Protein AF-0000000078037253 (afdb_homodimer)

Solvent-accessible surface area (backbone atoms only — not comparable to full-atom values): 39133 Å² total; per-residue (Å²): 120,62,82,55,85,54,74,74,45,36,24,77,73,70,34,69,42,45,36,94,60,77,39,45,50,48,58,46,76,69,47,38,60,68,57,27,56,52,45,47,52,49,35,60,74,67,50,52,35,42,82,76,36,72,47,35,52,48,37,25,50,53,48,16,61,74,42,68,30,77,38,42,47,65,16,41,24,33,42,56,30,44,35,49,50,43,58,64,69,62,61,49,55,26,31,40,26,50,27,59,41,68,55,55,68,50,24,32,35,45,62,60,74,28,43,64,38,71,29,19,34,33,77,85,71,57,18,52,23,55,69,41,46,65,73,66,64,52,96,54,47,33,31,38,45,40,43,22,50,70,31,41,67,45,63,58,67,58,45,49,50,50,22,61,74,68,71,31,48,37,33,33,44,25,46,50,19,67,70,10,29,54,96,82,40,36,51,37,68,49,71,66,26,21,27,29,30,12,33,34,48,30,89,52,33,18,38,45,12,17,24,41,20,21,73,44,66,68,59,50,53,50,41,57,21,25,32,53,45,8,44,83,49,97,68,37,36,68,36,76,23,44,74,30,61,37,33,26,66,31,22,31,37,33,49,22,27,60,74,36,43,66,59,49,28,52,44,16,43,52,51,49,51,51,51,52,61,63,40,66,82,31,75,49,47,48,67,72,80,78,66,82,88,35,50,60,38,49,62,57,46,42,33,38,42,39,88,82,35,71,39,53,45,67,56,44,48,54,47,35,40,44,23,26,34,46,51,39,47,71,38,42,75,23,39,53,67,24,54,68,34,29,76,75,39,76,65,46,66,78,64,23,54,42,36,53,54,48,31,59,19,33,39,32,42,58,51,46,85,87,61,48,69,68,55,51,52,45,56,38,34,50,50,43,53,46,50,38,68,69,77,118,119,62,83,55,87,54,75,74,47,34,25,77,72,70,34,69,41,47,36,94,60,76,40,45,50,50,59,46,75,68,48,38,60,68,57,27,54,52,44,46,52,49,34,62,74,67,51,52,35,40,81,76,34,73,46,34,51,48,37,25,50,52,49,15,62,74,42,68,31,78,37,43,46,64,17,41,23,35,43,56,31,44,35,47,51,43,57,65,69,62,59,50,54,25,30,38,27,50,28,59,41,67,57,54,67,51,22,31,34,45,62,58,72,27,43,66,39,74,30,19,34,33,76,86,72,56,19,52,23,54,69,39,46,64,72,67,64,52,96,53,47,33,31,38,44,40,43,23,48,71,32,40,68,46,62,58,66,59,44,50,51,51,22,62,76,68,72,30,49,39,34,33,44,26,46,50,18,68,69,10,30,54,96,82,40,38,51,38,68,51,71,66,27,20,27,31,30,13,33,34,52,32,90,53,32,18,40,46,11,16,24,41,20,20,75,43,66,69,60,50,53,49,40,57,22,26,31,54,42,8,42,82,51,97,67,37,34,69,38,76,23,44,75,29,61,37,31,26,66,31,23,32,37,31,48,21,29,60,74,35,41,67,62,50,28,52,44,16,42,52,51,50,52,50,50,52,61,63,39,66,82,30,75,49,46,48,67,71,78,79,65,82,91,35,50,60,39,50,62,58,47,41,33,38,43,39,88,82,36,73,42,52,45,69,54,44,46,53,45,35,40,43,23,26,34,44,52,38,48,71,37,41,76,23,39,53,66,26,53,67,34,27,76,75,38,76,66,46,66,78,64,23,54,43,37,53,54,49,32,59,20,32,38,32,43,58,50,48,84,85,62,48,71,69,54,52,51,45,55,41,35,48,50,44,52,47,50,36,72,71,75,117

pLDDT: mean 95.99, std 4.93, range [67.88, 99.0]

Radius of gyration: 28.1 Å; Cα contacts (8 Å, |Δi|>4): 1862; chains: 2; bounding box: 55×96×60 Å

Foldseek 3Di:
DDDFFALCCFCVNPHAFQDPAFFDQQQFDQFAVVLLVVLVVVCVVVVQWWDCDDLQVVLQVVLCVLQVFPGKFKFQWQLVQLLLLCVLLPQAEEEEEALQADLSNQCSQVVVPHHYDHFAPDLQQRWGDLVRVLVRDDPRYAAYEIEQPQQHDDPQVSRVVSCVVVVHFYEYADQANRFKADPAHGPLEGTQWYKYGQDRSHLHHLVHIIIIGHNDPVSNVSSSCQCPQQDPDDPDHDDGHDNTIHISSSSSSRVSSVVCQVVFQVQLVVLLVLLCVLQVPQPQKDWRDDDPVMGGSNSWTKMWGHPPQLAWPVQLCVSCVSSSFNKDLRPPPGNCVDPVNCVVCVCVCVRHVSSRVSSRTMIIGGGTDVDDSVNSNSSSSSSSNNSPDNSD/DDDFFALCCFLVNPHAFQDPAFFDQLQFDQFAVVLLVVLVVVCVVVVQWWDCDDLQVVLQVLLCVLQVFPGKFKFQWQLVQLLLLCVLLPQAEEEEEALQADLSNQCSQVVVPHHYDHFAPDLQQRWGDLVRVLVRDDPRYAAYEIEQPQQHDDPQVSRVVSCVVVVHFYEYADQANRFKADPAHGPLEGTQWYKYGQDRSHLHHLVHIIIIGHNDPVSNVSSSCQCPQQDPDDPDHDDGHDNTIHISSSSSSRVSSSVCQVVFQVQLVVLLVLLCVLQVPQPQKDWRDDDPVMGGSNSWTKMWGHPPQLAWPVQLCVSCVSSSFNKDLRPPPGNCVDPVNCVVCVCSCVRHVSSRVSSRTMIIGGGTDVDDSVNSNSSSSSSSNNSPDNSD

Sequence (784 aa):
MKKIGKKKDLAIFGASPAFQEPIHVGYPNIGNKELFLKLADKILDSRRFTNNGPLVQELEQRISKYLGVKHCIALCNGTIALEIAIRALELKGEVIVPSFTFIATAHALSWLGLTPVFADIDPKTHCLDPNSVRSMITPQTSGILAVHLWGRPCDIEALQEIAECYNLELLFDAAHAFGCSYRGTMIGNFGRCEVVSFHATKFFNTFEGGAILTNDDQLADKIRLIRNFGFTGYDQVDHIGTNGKLPEISAAMGISNLMAINDLIRTNQRNYNLYLRYLEDIPFISMIRYNSVEHNNYQYIVIEVDEQSPTTRDDIIKILHAENILARKYFWPGCHNMKPYRNLYIDANRFLKNTNDVAKRVIVLPNGYHLSESMIETICSVIKIATSNKIFMKKIGKKKDLAIFGASPAFQEPIHVGYPNIGNKELFLKLADKILDSRRFTNNGPLVQELEQRISKYLGVKHCIALCNGTIALEIAIRALELKGEVIVPSFTFIATAHALSWLGLTPVFADIDPKTHCLDPNSVRSMITPQTSGILAVHLWGRPCDIEALQEIAECYNLELLFDAAHAFGCSYRGTMIGNFGRCEVVSFHATKFFNTFEGGAILTNDDQLADKIRLIRNFGFTGYDQVDHIGTNGKLPEISAAMGISNLMAINDLIRTNQRNYNLYLRYLEDIPFISMIRYNSVEHNNYQYIVIEVDEQSPTTRDDIIKILHAENILARKYFWPGCHNMKPYRNLYIDANRFLKNTNDVAKRVIVLPNGYHLSESMIETICSVIKIATSNKIF

Structure (mmCIF, N/CA/C/O backbone):
data_AF-0000000078037253-model_v1
#
loop_
_entity.id
_entity.type
_entity.pdbx_description
1 polymer 'dTDP-4-dehydro-6-deoxyglucose aminotransferase'
#
loop_
_atom_site.group_PDB
_atom_site.id
_atom_site.type_symbol
_atom_site.label_atom_id
_atom_site.label_alt_id
_atom_site.label_comp_id
_atom_site.label_asym_id
_atom_site.label_entity_id
_atom_site.label_seq_id
_atom_site.pdbx_PDB_ins_code
_atom_site.Cartn_x
_atom_site.Cartn_y
_atom_site.Cartn_z
_atom_site.occupancy
_atom_site.B_iso_or_equiv
_atom_site.auth_seq_id
_atom_site.auth_comp_id
_atom_site.auth_asym_id
_atom_site.auth_atom_id
_atom_site.pdbx_PDB_model_num
ATOM 1 N N . MET A 1 1 ? 25.672 -32.438 -0.716 1 73.19 1 MET A N 1
ATOM 2 C CA . MET A 1 1 ? 24.469 -32.969 -1.336 1 73.19 1 MET A CA 1
ATOM 3 C C . MET A 1 1 ? 24.547 -34.5 -1.429 1 73.19 1 MET A C 1
ATOM 5 O O . MET A 1 1 ? 25.547 -35.062 -1.864 1 73.19 1 MET A O 1
ATOM 9 N N . LYS A 1 2 ? 23.562 -35.125 -0.827 1 79.25 2 LYS A N 1
ATOM 10 C CA . LYS A 1 2 ? 23.578 -36.594 -0.78 1 79.25 2 LYS A CA 1
ATOM 11 C C . LYS A 1 2 ? 22.969 -37.188 -2.043 1 79.25 2 LYS A C 1
ATOM 13 O O . LYS A 1 2 ? 22.172 -36.531 -2.721 1 79.25 2 LYS A O 1
ATOM 18 N N . LYS A 1 3 ? 23.422 -38.344 -2.375 1 82.25 3 LYS A N 1
ATOM 19 C CA . LYS A 1 3 ? 22.797 -39.094 -3.477 1 82.25 3 LYS A CA 1
ATOM 20 C C . LYS A 1 3 ? 21.547 -39.812 -3.012 1 82.25 3 LYS A C 1
ATOM 22 O O . LYS A 1 3 ? 21.547 -40.469 -1.96 1 82.25 3 LYS A O 1
ATOM 27 N N . ILE A 1 4 ? 20.516 -39.562 -3.678 1 87.38 4 ILE A N 1
ATOM 28 C CA . ILE A 1 4 ? 19.25 -40.219 -3.365 1 87.38 4 ILE A CA 1
ATOM 29 C C . ILE A 1 4 ? 18.922 -41.25 -4.422 1 87.38 4 ILE A C 1
ATOM 31 O O . ILE A 1 4 ? 18.688 -40.938 -5.586 1 87.38 4 ILE A O 1
ATOM 35 N N . GLY A 1 5 ? 19.031 -42.594 -4.074 1 86.62 5 GLY A N 1
ATOM 36 C CA . GLY A 1 5 ? 18.797 -43.656 -5.047 1 86.62 5 GLY A CA 1
ATOM 37 C C . GLY A 1 5 ? 17.828 -44.719 -4.559 1 86.62 5 GLY A C 1
ATOM 38 O O . GLY A 1 5 ? 17.281 -45.469 -5.359 1 86.62 5 GLY A O 1
ATOM 39 N N . LYS A 1 6 ? 17.625 -44.781 -3.227 1 89.5 6 LYS A N 1
ATOM 40 C CA . LYS A 1 6 ? 16.703 -45.781 -2.643 1 89.5 6 LYS A CA 1
ATOM 41 C C . LYS A 1 6 ? 15.891 -45.156 -1.507 1 89.5 6 LYS A C 1
ATOM 43 O O . LYS A 1 6 ? 16.203 -44.031 -1.047 1 89.5 6 LYS A O 1
ATOM 48 N N . LYS A 1 7 ? 14.898 -45.781 -1.065 1 90.19 7 LYS A N 1
ATOM 49 C CA . LYS A 1 7 ? 13.953 -45.312 -0.054 1 90.19 7 LYS A CA 1
ATOM 50 C C . LYS A 1 7 ? 14.672 -44.938 1.24 1 90.19 7 LYS A C 1
ATOM 52 O O . LYS A 1 7 ? 14.336 -43.938 1.88 1 90.19 7 LYS A O 1
ATOM 57 N N . LYS A 1 8 ? 15.625 -45.688 1.628 1 89.94 8 LYS A N 1
ATOM 58 C CA . LYS A 1 8 ? 16.328 -45.469 2.895 1 89.94 8 LYS A CA 1
ATOM 59 C C . LYS A 1 8 ? 17.125 -44.188 2.887 1 89.94 8 LYS A C 1
ATOM 61 O O . LYS A 1 8 ? 17.516 -43.688 3.943 1 89.94 8 LYS A O 1
ATOM 66 N N . ASP A 1 9 ? 17.297 -43.656 1.69 1 91.44 9 ASP A N 1
ATOM 67 C CA . ASP A 1 9 ? 18.078 -42.438 1.566 1 91.44 9 ASP A CA 1
ATOM 68 C C . ASP A 1 9 ? 17.234 -41.219 1.885 1 91.44 9 ASP A C 1
ATOM 70 O O . ASP A 1 9 ? 17.75 -40.125 2.062 1 91.44 9 ASP A O 1
ATOM 74 N N . LEU A 1 10 ? 15.984 -41.375 1.949 1 93.31 10 LEU A N 1
ATOM 75 C CA . LEU A 1 10 ? 15.078 -40.25 2.166 1 93.31 10 LEU A CA 1
ATOM 76 C C . LEU A 1 10 ? 15.117 -39.781 3.621 1 93.31 10 LEU A C 1
ATOM 78 O O . LEU A 1 10 ? 15.086 -40.625 4.535 1 93.31 10 LEU A O 1
ATOM 82 N N . ALA A 1 11 ? 15.086 -38.531 3.791 1 94.62 11 ALA A N 1
ATOM 83 C CA . ALA A 1 11 ? 15.156 -37.938 5.117 1 94.62 11 ALA A CA 1
ATOM 84 C C . ALA A 1 11 ? 13.93 -38.281 5.953 1 94.62 11 ALA A C 1
ATOM 86 O O . ALA A 1 11 ? 14.023 -38.406 7.18 1 94.62 11 ALA A O 1
ATOM 87 N N . ILE A 1 12 ? 12.797 -38.5 5.316 1 94.19 12 ILE A N 1
ATOM 88 C CA . ILE A 1 12 ? 11.562 -38.812 6.023 1 94.19 12 ILE A CA 1
ATOM 89 C C . ILE A 1 12 ? 11.711 -40.125 6.766 1 94.19 12 ILE A C 1
ATOM 91 O O . ILE A 1 12 ? 10.977 -40.406 7.711 1 94.19 12 ILE A O 1
ATOM 95 N N . PHE A 1 13 ? 12.656 -40.906 6.449 1 92.25 13 PHE A N 1
ATOM 96 C CA . PHE A 1 13 ? 12.891 -42.188 7.082 1 92.25 13 PHE A CA 1
ATOM 97 C C . PHE A 1 13 ? 14.109 -42.125 7.988 1 92.25 13 PHE A C 1
ATOM 99 O O . PHE A 1 13 ? 14.648 -43.188 8.383 1 92.25 13 PHE A O 1
ATOM 106 N N . GLY A 1 14 ? 14.594 -40.938 8.203 1 91.94 14 GLY A N 1
ATOM 107 C CA . GLY A 1 14 ? 15.609 -40.781 9.234 1 91.94 14 GLY A CA 1
ATOM 108 C C . GLY A 1 14 ? 16.953 -40.344 8.695 1 91.94 14 GLY A C 1
ATOM 109 O O . GLY A 1 14 ? 17.844 -39.969 9.469 1 91.94 14 GLY A O 1
ATOM 110 N N . ALA A 1 15 ? 17.188 -40.406 7.391 1 93.44 15 ALA A N 1
ATOM 111 C CA . ALA A 1 15 ? 18.438 -39.938 6.805 1 93.44 15 ALA A CA 1
ATOM 112 C C . ALA A 1 15 ? 18.531 -38.406 6.891 1 93.44 15 ALA A C 1
ATOM 114 O O . ALA A 1 15 ? 17.562 -37.75 7.207 1 93.44 15 ALA A O 1
ATOM 115 N N . SER A 1 16 ? 19.781 -37.906 6.676 1 95 16 SER A N 1
ATOM 116 C CA . SER A 1 16 ? 19.969 -36.469 6.605 1 95 16 SER A CA 1
ATOM 117 C C . SER A 1 16 ? 19.297 -35.875 5.363 1 95 16 SER A C 1
ATOM 119 O O . SER A 1 16 ? 19.219 -36.531 4.328 1 95 16 SER A O 1
ATOM 121 N N . PRO A 1 17 ? 18.828 -34.688 5.453 1 96.75 17 PRO A N 1
ATOM 122 C CA . PRO A 1 17 ? 18.188 -34.062 4.285 1 96.75 17 PRO A CA 1
ATOM 123 C C . PRO A 1 17 ? 19.156 -33.875 3.119 1 96.75 17 PRO A C 1
ATOM 125 O O . PRO A 1 17 ? 20.375 -33.75 3.328 1 96.75 17 PRO A O 1
ATOM 128 N N . ALA A 1 18 ? 18.594 -33.875 1.933 1 96.06 18 ALA A N 1
ATOM 129 C CA . ALA A 1 18 ? 19.391 -33.688 0.72 1 96.06 18 ALA A CA 1
ATOM 130 C C . ALA A 1 18 ? 20.125 -32.375 0.744 1 96.06 18 ALA A C 1
ATOM 132 O O . ALA A 1 18 ? 21.25 -32.25 0.244 1 96.06 18 ALA A O 1
ATOM 133 N N . PHE A 1 19 ? 19.469 -31.297 1.275 1 96.56 19 PHE A N 1
ATOM 134 C CA . PHE A 1 19 ? 20.078 -29.969 1.323 1 96.56 19 PHE A CA 1
ATOM 135 C C . PHE A 1 19 ? 20.188 -29.469 2.762 1 96.56 19 PHE A C 1
ATOM 137 O O . PHE A 1 19 ? 19.266 -29.672 3.566 1 96.56 19 PHE A O 1
ATOM 144 N N . GLN A 1 20 ? 21.266 -28.828 3.055 1 93.69 20 GLN A N 1
ATOM 145 C CA . GLN A 1 20 ? 21.469 -28.297 4.398 1 93.69 20 GLN A CA 1
ATOM 146 C C . GLN A 1 20 ? 20.562 -27.109 4.656 1 93.69 20 GLN A C 1
ATOM 148 O O . GLN A 1 20 ? 19.984 -26.984 5.738 1 93.69 20 GLN A O 1
ATOM 153 N N . GLU A 1 21 ? 20.5 -26.25 3.625 1 93.69 21 GLU A N 1
ATOM 154 C CA . GLU A 1 21 ? 19.625 -25.094 3.711 1 93.69 21 GLU A CA 1
ATOM 155 C C . GLU A 1 21 ? 18.375 -25.266 2.85 1 93.69 21 GLU A C 1
ATOM 157 O O . GLU A 1 21 ? 18.453 -25.844 1.768 1 93.69 21 GLU A O 1
ATOM 162 N N . PRO A 1 22 ? 17.312 -24.688 3.352 1 95.75 22 PRO A N 1
ATOM 163 C CA . PRO A 1 22 ? 16.078 -24.828 2.578 1 95.75 22 PRO A CA 1
ATOM 164 C C . PRO A 1 22 ? 16.172 -24.172 1.204 1 95.75 22 PRO A C 1
ATOM 166 O O . PRO A 1 22 ? 16.734 -23.078 1.07 1 95.75 22 PRO A O 1
ATOM 169 N N . ILE A 1 23 ? 15.578 -24.844 0.224 1 96.31 23 ILE A N 1
ATOM 170 C CA . ILE A 1 23 ? 15.398 -24.328 -1.13 1 96.31 23 ILE A CA 1
ATOM 171 C C . ILE A 1 23 ? 13.938 -23.969 -1.358 1 96.31 23 ILE A C 1
ATOM 173 O O . ILE A 1 23 ? 13.062 -24.828 -1.32 1 96.31 23 ILE A O 1
ATOM 177 N N . HIS A 1 24 ? 13.75 -22.688 -1.634 1 95.5 24 HIS A N 1
ATOM 178 C CA . HIS A 1 24 ? 12.391 -22.172 -1.669 1 95.5 24 HIS A CA 1
ATOM 179 C C . HIS A 1 24 ? 11.914 -21.969 -3.104 1 95.5 24 HIS A C 1
ATOM 181 O O . HIS A 1 24 ? 12.727 -21.734 -4.004 1 95.5 24 HIS A O 1
ATOM 187 N N . VAL A 1 25 ? 10.625 -22.094 -3.256 1 95.75 25 VAL A N 1
ATOM 188 C CA . VAL A 1 25 ? 9.961 -21.516 -4.414 1 95.75 25 VAL A CA 1
ATOM 189 C C . VAL A 1 25 ? 9.867 -20 -4.242 1 95.75 25 VAL A C 1
ATOM 191 O O . VAL A 1 25 ? 9.445 -19.516 -3.191 1 95.75 25 VAL A O 1
ATOM 194 N N . GLY A 1 26 ? 10.234 -19.234 -5.191 1 92.44 26 GLY A N 1
ATOM 195 C CA . GLY A 1 26 ? 10.156 -17.781 -5.086 1 92.44 26 GLY A CA 1
ATOM 196 C C . GLY A 1 26 ? 11.359 -17.172 -4.398 1 92.44 26 GLY A C 1
ATOM 197 O O . GLY A 1 26 ? 11.203 -16.344 -3.488 1 92.44 26 GLY A O 1
ATOM 198 N N . TYR A 1 27 ? 12.539 -17.625 -4.75 1 92.06 27 TYR A N 1
ATOM 199 C CA . TYR A 1 27 ? 13.773 -17.047 -4.234 1 92.06 27 TYR A CA 1
ATOM 200 C C . TYR A 1 27 ? 14.023 -15.672 -4.844 1 92.06 27 TYR A C 1
ATOM 202 O O . TYR A 1 27 ? 14.211 -15.555 -6.059 1 92.06 27 TYR A O 1
ATOM 210 N N . PRO A 1 28 ? 14.055 -14.555 -4.047 1 94.94 28 PRO A N 1
ATOM 211 C CA . PRO A 1 28 ? 14.094 -13.195 -4.586 1 94.94 28 PRO A CA 1
ATOM 212 C C . PRO A 1 28 ? 15.367 -12.898 -5.367 1 94.94 28 PRO A C 1
ATOM 214 O O . PRO A 1 28 ? 16.469 -13.234 -4.906 1 94.94 28 PRO A O 1
ATOM 217 N N . ASN A 1 29 ? 15.18 -12.289 -6.48 1 93 29 ASN A N 1
ATOM 218 C CA . ASN A 1 29 ? 16.297 -11.773 -7.266 1 93 29 ASN A CA 1
ATOM 219 C C . ASN A 1 29 ? 16.75 -10.406 -6.766 1 93 29 ASN A C 1
ATOM 221 O O . ASN A 1 29 ? 15.93 -9.586 -6.355 1 93 29 ASN A O 1
ATOM 225 N N . ILE A 1 30 ? 18.047 -10.094 -6.848 1 91.94 30 ILE A N 1
ATOM 226 C CA . ILE A 1 30 ? 18.531 -8.844 -6.273 1 91.94 30 ILE A CA 1
ATOM 227 C C . ILE A 1 30 ? 18.938 -7.887 -7.391 1 91.94 30 ILE A C 1
ATOM 229 O O . ILE A 1 30 ? 19.25 -6.723 -7.137 1 91.94 30 ILE A O 1
ATOM 233 N N . GLY A 1 31 ? 18.906 -8.383 -8.609 1 91.5 31 GLY A N 1
ATOM 234 C CA . GLY A 1 31 ? 19.359 -7.535 -9.703 1 91.5 31 GLY A CA 1
ATOM 235 C C . GLY A 1 31 ? 20.797 -7.082 -9.539 1 91.5 31 GLY A C 1
ATOM 236 O O . GLY A 1 31 ? 21.672 -7.875 -9.164 1 91.5 31 GLY A O 1
ATOM 237 N N . ASN A 1 32 ? 21.062 -5.84 -9.93 1 94.25 32 ASN A N 1
ATOM 238 C CA . ASN A 1 32 ? 22.375 -5.223 -9.766 1 94.25 32 ASN A CA 1
ATOM 239 C C . ASN A 1 32 ? 22.5 -4.504 -8.422 1 94.25 32 ASN A C 1
ATOM 241 O O . ASN A 1 32 ? 22.094 -3.348 -8.297 1 94.25 32 ASN A O 1
ATOM 245 N N . LYS A 1 33 ? 23.188 -5.145 -7.484 1 94.81 33 LYS A N 1
ATOM 246 C CA . LYS A 1 33 ? 23.281 -4.645 -6.113 1 94.81 33 LYS A CA 1
ATOM 247 C C . LYS A 1 33 ? 23.969 -3.285 -6.066 1 94.81 33 LYS A C 1
ATOM 249 O O . LYS A 1 33 ? 23.5 -2.373 -5.375 1 94.81 33 LYS A O 1
ATOM 254 N N . GLU A 1 34 ? 25.031 -3.123 -6.793 1 96.12 34 GLU A N 1
ATOM 255 C CA . GLU A 1 34 ? 25.797 -1.874 -6.793 1 96.12 34 GLU A CA 1
ATOM 256 C C . GLU A 1 34 ? 24.953 -0.719 -7.332 1 96.12 34 GLU A C 1
ATOM 258 O O . GLU A 1 34 ? 24.969 0.38 -6.773 1 96.12 34 GLU A O 1
ATOM 263 N N . LEU A 1 35 ? 24.266 -1.021 -8.367 1 97.12 35 LEU A N 1
ATOM 264 C CA . LEU A 1 35 ? 23.406 0.007 -8.945 1 97.12 35 LEU A CA 1
ATOM 265 C C . LEU A 1 35 ? 22.328 0.42 -7.953 1 97.12 35 LEU A C 1
ATOM 267 O O . LEU A 1 35 ? 22.047 1.61 -7.789 1 97.12 35 LEU A O 1
ATOM 271 N N . PHE A 1 36 ? 21.734 -0.533 -7.305 1 98.19 36 PHE A N 1
ATOM 272 C CA . PHE A 1 36 ? 20.688 -0.236 -6.32 1 98.19 36 PHE A CA 1
ATOM 273 C C . PHE A 1 36 ? 21.234 0.671 -5.223 1 98.19 36 PHE A C 1
ATOM 275 O O . PHE A 1 36 ? 20.609 1.673 -4.871 1 98.19 36 PHE A O 1
ATOM 282 N N . LEU A 1 37 ? 22.328 0.315 -4.68 1 97.88 37 LEU A N 1
ATOM 283 C CA . LEU A 1 37 ? 22.891 1.079 -3.568 1 97.88 37 LEU A CA 1
ATOM 284 C C . LEU A 1 37 ? 23.25 2.492 -4.012 1 97.88 37 LEU A C 1
ATOM 286 O O . LEU A 1 37 ? 23.094 3.447 -3.246 1 97.88 37 LEU A O 1
ATOM 290 N N . LYS A 1 38 ? 23.719 2.621 -5.238 1 97.75 38 LYS A N 1
ATOM 291 C CA . LYS A 1 38 ? 24.031 3.939 -5.793 1 97.75 38 LYS A CA 1
ATOM 292 C C . LYS A 1 38 ? 22.766 4.785 -5.918 1 97.75 38 LYS A C 1
ATOM 294 O O . LYS A 1 38 ? 22.766 5.965 -5.562 1 97.75 38 LYS A O 1
ATOM 299 N N . LEU A 1 39 ? 21.719 4.211 -6.434 1 98.12 39 LEU A N 1
ATOM 300 C CA . LEU A 1 39 ? 20.453 4.922 -6.582 1 98.12 39 LEU A CA 1
ATOM 301 C C . LEU A 1 39 ? 19.859 5.27 -5.223 1 98.12 39 LEU A C 1
ATOM 303 O O . LEU A 1 39 ? 19.266 6.344 -5.055 1 98.12 39 LEU A O 1
ATOM 307 N N . ALA A 1 40 ? 19.969 4.336 -4.281 1 98 40 ALA A N 1
ATOM 308 C CA . ALA A 1 40 ? 19.5 4.598 -2.924 1 98 40 ALA A CA 1
ATOM 309 C C . ALA A 1 40 ? 20.188 5.82 -2.328 1 98 40 ALA A C 1
ATOM 311 O O . ALA A 1 40 ? 19.547 6.664 -1.703 1 98 40 ALA A O 1
ATOM 312 N N . ASP A 1 41 ? 21.469 5.859 -2.529 1 97.31 41 ASP A N 1
ATOM 313 C CA . ASP A 1 41 ? 22.234 7 -2.045 1 97.31 41 ASP A CA 1
ATOM 314 C C . ASP A 1 41 ? 21.75 8.305 -2.67 1 97.31 41 ASP A C 1
ATOM 316 O O . ASP A 1 41 ? 21.578 9.312 -1.975 1 97.31 41 ASP A O 1
ATOM 320 N N . LYS A 1 42 ? 21.484 8.273 -3.914 1 97.25 42 LYS A N 1
ATOM 321 C CA . LYS A 1 42 ? 21 9.438 -4.645 1 97.25 42 LYS A CA 1
ATOM 322 C C . LYS A 1 42 ? 19.625 9.875 -4.137 1 97.25 42 LYS A C 1
ATOM 324 O O . LYS A 1 42 ? 19.328 11.07 -4.062 1 97.25 42 LYS A O 1
ATOM 329 N N . ILE A 1 43 ? 18.781 8.945 -3.863 1 98.12 43 ILE A N 1
ATOM 330 C CA . ILE A 1 43 ? 17.453 9.211 -3.342 1 98.12 43 ILE A CA 1
ATOM 331 C C . ILE A 1 43 ? 17.547 9.969 -2.021 1 98.12 43 ILE A C 1
ATOM 333 O O . ILE A 1 43 ? 16.859 10.969 -1.814 1 98.12 43 ILE A O 1
ATOM 337 N N . LEU A 1 44 ? 18.422 9.516 -1.119 1 97.06 44 LEU A N 1
ATOM 338 C CA . LEU A 1 44 ? 18.594 10.164 0.176 1 97.06 44 LEU A CA 1
ATOM 339 C C . LEU A 1 44 ? 19.125 11.578 0.006 1 97.06 44 LEU A C 1
ATOM 341 O O . LEU A 1 44 ? 18.656 12.508 0.673 1 97.06 44 LEU A O 1
ATOM 345 N N . ASP A 1 45 ? 20.016 11.734 -0.947 1 95 45 ASP A N 1
ATOM 346 C CA . ASP A 1 45 ? 20.609 13.047 -1.185 1 95 45 ASP A CA 1
ATOM 347 C C . ASP A 1 45 ? 19.594 14.031 -1.736 1 95 45 ASP A C 1
ATOM 349 O O . ASP A 1 45 ? 19.609 15.211 -1.392 1 95 45 ASP A O 1
ATOM 353 N N . SER A 1 46 ? 18.734 13.547 -2.574 1 94.31 46 SER A N 1
ATOM 354 C CA . SER A 1 46 ? 17.766 14.406 -3.219 1 94.31 46 SER A CA 1
ATOM 355 C C . SER A 1 46 ? 16.578 14.688 -2.297 1 94.31 46 SER A C 1
ATOM 357 O O . SER A 1 46 ? 15.797 15.609 -2.535 1 94.31 46 SER A O 1
ATOM 359 N N . ARG A 1 47 ? 16.344 13.781 -1.35 1 94.12 47 ARG A N 1
ATOM 360 C CA . ARG A 1 47 ? 15.242 13.82 -0.398 1 94.12 47 ARG A CA 1
ATOM 361 C C . ARG A 1 47 ? 13.898 13.711 -1.113 1 94.12 47 ARG A C 1
ATOM 363 O O . ARG A 1 47 ? 12.891 14.227 -0.627 1 94.12 47 ARG A O 1
ATOM 370 N N . ARG A 1 48 ? 13.93 13.203 -2.287 1 95.62 48 ARG A N 1
ATOM 371 C CA . ARG A 1 48 ? 12.711 12.82 -2.988 1 95.62 48 ARG A CA 1
ATOM 372 C C . ARG A 1 48 ? 12.398 11.344 -2.779 1 95.62 48 ARG A C 1
ATOM 374 O O . ARG A 1 48 ? 12.922 10.484 -3.5 1 95.62 48 ARG A O 1
ATOM 381 N N . PHE A 1 49 ? 11.492 11.141 -1.892 1 98.19 49 PHE A N 1
ATOM 382 C CA . PHE A 1 49 ? 11.32 9.766 -1.417 1 98.19 49 PHE A CA 1
ATOM 383 C C . PHE A 1 49 ? 10.109 9.117 -2.062 1 98.19 49 PHE A C 1
ATOM 385 O O . PHE A 1 49 ? 10.023 7.887 -2.148 1 98.19 49 PHE A O 1
ATOM 392 N N . THR A 1 50 ? 9.117 9.867 -2.477 1 98 50 THR A N 1
ATOM 393 C CA . THR A 1 50 ? 7.867 9.328 -2.998 1 98 50 THR A CA 1
ATOM 394 C C . THR A 1 50 ? 7.105 10.391 -3.779 1 98 50 THR A C 1
ATOM 396 O O . THR A 1 50 ? 7.672 11.43 -4.145 1 98 50 THR A O 1
ATOM 399 N N . ASN A 1 51 ? 5.891 10.078 -4.211 1 95.62 51 ASN A N 1
ATOM 400 C CA . ASN A 1 51 ? 4.98 10.984 -4.898 1 95.62 51 ASN A CA 1
ATOM 401 C C . ASN A 1 51 ? 5.406 11.219 -6.344 1 95.62 51 ASN A C 1
ATOM 403 O O . ASN A 1 51 ? 5.59 12.367 -6.762 1 95.62 51 ASN A O 1
ATOM 407 N N . ASN A 1 52 ? 5.59 10.102 -7.016 1 97 52 ASN A N 1
ATOM 408 C CA . ASN A 1 52 ? 5.855 10.102 -8.453 1 97 52 ASN A CA 1
ATOM 409 C C . ASN A 1 52 ? 7.148 10.844 -8.781 1 97 52 ASN A C 1
ATOM 411 O O . ASN A 1 52 ? 7.152 11.758 -9.609 1 97 52 ASN A O 1
ATOM 415 N N . GLY A 1 53 ? 8.219 10.469 -8.102 1 97.69 53 GLY A N 1
ATOM 416 C CA . GLY A 1 53 ? 9.531 11.047 -8.336 1 97.69 53 GLY A CA 1
ATOM 417 C C . GLY A 1 53 ? 10.18 10.555 -9.617 1 97.69 53 GLY A C 1
ATOM 418 O O . GLY A 1 53 ? 9.562 9.812 -10.383 1 97.69 53 GLY A O 1
ATOM 419 N N . PRO A 1 54 ? 11.422 10.977 -9.844 1 98.19 54 PRO A N 1
ATOM 420 C CA . PRO A 1 54 ? 12.094 10.703 -11.117 1 98.19 54 PRO A CA 1
ATOM 421 C C . PRO A 1 54 ? 12.344 9.211 -11.344 1 98.19 54 PRO A C 1
ATOM 423 O O . PRO A 1 54 ? 12.273 8.734 -12.477 1 98.19 54 PRO A O 1
ATOM 426 N N . LEU A 1 55 ? 12.656 8.445 -10.312 1 98.75 55 LEU A N 1
ATOM 427 C CA . LEU A 1 55 ? 12.969 7.035 -10.492 1 98.75 55 LEU A CA 1
ATOM 428 C C . LEU A 1 55 ? 11.703 6.23 -10.781 1 98.75 55 LEU A C 1
ATOM 430 O O . LEU A 1 55 ? 11.727 5.281 -11.562 1 98.75 55 LEU A O 1
ATOM 434 N N . VAL A 1 56 ? 10.578 6.562 -10.109 1 98.88 56 VAL A N 1
ATOM 435 C CA . VAL A 1 56 ? 9.305 5.914 -10.422 1 98.88 56 VAL A CA 1
ATOM 436 C C . VAL A 1 56 ? 8.938 6.188 -11.883 1 98.88 56 VAL A C 1
ATOM 438 O O . VAL A 1 56 ? 8.539 5.273 -12.602 1 98.88 56 VAL A O 1
ATOM 441 N N . GLN A 1 57 ? 9.086 7.402 -12.289 1 98.81 57 GLN A N 1
ATOM 442 C CA . GLN A 1 57 ? 8.789 7.77 -13.672 1 98.81 57 GLN A CA 1
ATOM 443 C C . GLN A 1 57 ? 9.688 7.02 -14.648 1 98.81 57 GLN A C 1
ATOM 445 O O . GLN A 1 57 ? 9.227 6.543 -15.688 1 98.81 57 GLN A O 1
ATOM 450 N N . GLU A 1 58 ? 10.93 6.949 -14.32 1 98.81 58 GLU A N 1
ATOM 451 C CA . GLU A 1 58 ? 11.867 6.207 -15.164 1 98.81 58 GLU A CA 1
ATOM 452 C C . GLU A 1 58 ? 11.492 4.73 -15.234 1 98.81 58 GLU A C 1
ATOM 454 O O . GLU A 1 58 ? 11.531 4.129 -16.312 1 98.81 58 GLU A O 1
ATOM 459 N N . LEU A 1 59 ? 11.188 4.129 -14.125 1 98.88 59 LEU A N 1
ATOM 460 C CA . LEU A 1 59 ? 10.781 2.729 -14.094 1 98.88 59 LEU A CA 1
ATOM 461 C C . LEU A 1 59 ? 9.562 2.494 -14.977 1 98.88 59 LEU A C 1
ATOM 463 O O . LEU A 1 59 ? 9.531 1.534 -15.75 1 98.88 59 LEU A O 1
ATOM 467 N N . GLU A 1 60 ? 8.508 3.373 -14.789 1 98.94 60 GLU A N 1
ATOM 468 C CA . GLU A 1 60 ? 7.301 3.266 -15.617 1 98.94 60 GLU A CA 1
ATOM 469 C C . GLU A 1 60 ? 7.641 3.322 -17.094 1 98.94 60 GLU A C 1
ATOM 471 O O . GLU A 1 60 ? 7.117 2.537 -17.891 1 98.94 60 GLU A O 1
ATOM 476 N N . GLN A 1 61 ? 8.516 4.195 -17.438 1 98.81 61 GLN A N 1
ATOM 477 C CA . GLN A 1 61 ? 8.914 4.355 -18.828 1 98.81 61 GLN A CA 1
ATOM 478 C C . GLN A 1 61 ? 9.656 3.119 -19.344 1 98.81 61 GLN A C 1
ATOM 480 O O . GLN A 1 61 ? 9.398 2.648 -20.453 1 98.81 61 GLN A O 1
ATOM 485 N N . ARG A 1 62 ? 10.57 2.639 -18.609 1 98.75 62 ARG A N 1
ATOM 486 C CA . ARG A 1 62 ? 11.352 1.473 -19.016 1 98.75 62 ARG A CA 1
ATOM 487 C C . ARG A 1 62 ? 10.469 0.241 -19.156 1 98.75 62 ARG A C 1
ATOM 489 O O . ARG A 1 62 ? 10.648 -0.549 -20.094 1 98.75 62 ARG A O 1
ATOM 496 N N . ILE A 1 63 ? 9.523 0.07 -18.266 1 98.81 63 ILE A N 1
ATOM 497 C CA . ILE A 1 63 ? 8.617 -1.073 -18.328 1 98.81 63 ILE A CA 1
ATOM 498 C C . ILE A 1 63 ? 7.707 -0.935 -19.547 1 98.81 63 ILE A C 1
ATOM 500 O O . ILE A 1 63 ? 7.469 -1.908 -20.266 1 98.81 63 ILE A O 1
ATOM 504 N N . SER A 1 64 ? 7.168 0.281 -19.719 1 98.81 64 SER A N 1
ATOM 505 C CA . SER A 1 64 ? 6.344 0.528 -20.891 1 98.81 64 SER A CA 1
ATOM 506 C C . SER A 1 64 ? 7.082 0.161 -22.172 1 98.81 64 SER A C 1
ATOM 508 O O . SER A 1 64 ? 6.508 -0.461 -23.062 1 98.81 64 SER A O 1
ATOM 510 N N . LYS A 1 65 ? 8.297 0.555 -22.266 1 98.62 65 LYS A N 1
ATOM 511 C CA . LYS A 1 65 ? 9.117 0.255 -23.438 1 98.62 65 LYS A CA 1
ATOM 512 C C . LYS A 1 65 ? 9.367 -1.245 -23.562 1 98.62 65 LYS A C 1
ATOM 514 O O . LYS A 1 65 ? 9.242 -1.812 -24.641 1 98.62 65 LYS A O 1
ATOM 519 N N . TYR A 1 66 ? 9.711 -1.884 -22.516 1 98.44 66 TYR A N 1
ATOM 520 C CA . TYR A 1 66 ? 10.023 -3.307 -22.5 1 98.44 66 TYR A CA 1
ATOM 521 C C . TYR A 1 66 ? 8.828 -4.141 -22.938 1 98.44 66 TYR A C 1
ATOM 523 O O . TYR A 1 66 ? 8.984 -5.121 -23.672 1 98.44 66 TYR A O 1
ATOM 531 N N . LEU A 1 67 ? 7.648 -3.758 -22.484 1 98.75 67 LEU A N 1
ATOM 532 C CA . LEU A 1 67 ? 6.457 -4.559 -22.734 1 98.75 67 LEU A CA 1
ATOM 533 C C . LEU A 1 67 ? 5.715 -4.059 -23.969 1 98.75 67 LEU A C 1
ATOM 535 O O . LEU A 1 67 ? 4.824 -4.738 -24.484 1 98.75 67 LEU A O 1
ATOM 539 N N . GLY A 1 68 ? 6.059 -2.902 -24.453 1 98.69 68 GLY A N 1
ATOM 540 C CA . GLY A 1 68 ? 5.363 -2.326 -25.578 1 98.69 68 GLY A CA 1
ATOM 541 C C . GLY A 1 68 ? 3.943 -1.894 -25.266 1 98.69 68 GLY A C 1
ATOM 542 O O . GLY A 1 68 ? 3.025 -2.115 -26.047 1 98.69 68 GLY A O 1
ATOM 543 N N . VAL A 1 69 ? 3.73 -1.38 -24.078 1 98.81 69 VAL A N 1
ATOM 544 C CA . VAL A 1 69 ? 2.43 -0.857 -23.688 1 98.81 69 VAL A CA 1
ATOM 545 C C . VAL A 1 69 ? 2.471 0.669 -23.656 1 98.81 69 VAL A C 1
ATOM 547 O O . VAL A 1 69 ? 3.535 1.266 -23.484 1 98.81 69 VAL A O 1
ATOM 550 N N . LYS A 1 70 ? 1.334 1.311 -23.828 1 98.81 70 LYS A N 1
ATOM 551 C CA . LYS A 1 70 ? 1.282 2.77 -23.828 1 98.81 70 LYS A CA 1
ATOM 552 C C . LYS A 1 70 ? 1.491 3.326 -22.422 1 98.81 70 LYS A C 1
ATOM 554 O O . LYS A 1 70 ? 2.166 4.344 -22.25 1 98.81 70 LYS A O 1
ATOM 559 N N . HIS A 1 71 ? 0.871 2.701 -21.406 1 98.94 71 HIS A N 1
ATOM 560 C CA . HIS A 1 71 ? 0.938 3.217 -20.047 1 98.94 71 HIS A CA 1
ATOM 561 C C . HIS A 1 71 ? 1.324 2.121 -19.062 1 98.94 71 HIS A C 1
ATOM 563 O O . HIS A 1 71 ? 0.771 1.02 -19.109 1 98.94 71 HIS A O 1
ATOM 569 N N . CYS A 1 72 ? 2.256 2.371 -18.281 1 98.94 72 CYS A N 1
ATOM 570 C CA . CYS A 1 72 ? 2.584 1.645 -17.062 1 98.94 72 CYS A CA 1
ATOM 571 C C . CYS A 1 72 ? 2.445 2.543 -15.844 1 98.94 72 CYS A C 1
ATOM 573 O O . CYS A 1 72 ? 3.076 3.6 -15.766 1 98.94 72 CYS A O 1
ATOM 575 N N . ILE A 1 73 ? 1.611 2.229 -14.945 1 98.94 73 ILE A N 1
ATOM 576 C CA . ILE A 1 73 ? 1.431 2.988 -13.711 1 98.94 73 ILE A CA 1
ATOM 577 C C . ILE A 1 73 ? 1.865 2.145 -12.516 1 98.94 73 ILE A C 1
ATOM 579 O O . ILE A 1 73 ? 1.201 1.166 -12.164 1 98.94 73 ILE A O 1
ATOM 583 N N . ALA A 1 74 ? 2.951 2.5 -11.906 1 98.94 74 ALA A N 1
ATOM 584 C CA . ALA A 1 74 ? 3.521 1.757 -10.789 1 98.94 74 ALA A CA 1
ATOM 585 C C . ALA A 1 74 ? 2.738 2.014 -9.5 1 98.94 74 ALA A C 1
ATOM 587 O O . ALA A 1 74 ? 2.307 3.141 -9.242 1 98.94 74 ALA A O 1
ATOM 588 N N . LEU A 1 75 ? 2.549 1.001 -8.75 1 98.81 75 LEU A N 1
ATOM 589 C CA . LEU A 1 75 ? 1.758 1.055 -7.527 1 98.81 75 LEU A CA 1
ATOM 590 C C . LEU A 1 75 ? 2.471 0.333 -6.391 1 98.81 75 LEU A C 1
ATOM 592 O O . LEU A 1 75 ? 3.453 -0.376 -6.617 1 98.81 75 LEU A O 1
ATOM 596 N N . CYS A 1 76 ? 1.975 0.488 -5.18 1 98.75 76 CYS A N 1
ATOM 597 C CA . CYS A 1 76 ? 2.695 0.054 -3.986 1 98.75 76 CYS A CA 1
ATOM 598 C C . CYS A 1 76 ? 2.691 -1.466 -3.871 1 98.75 76 CYS A C 1
ATOM 600 O O . CYS A 1 76 ? 3.551 -2.043 -3.205 1 98.75 76 CYS A O 1
ATOM 602 N N . ASN A 1 77 ? 1.749 -2.158 -4.426 1 98.81 77 ASN A N 1
ATOM 603 C CA . ASN A 1 77 ? 1.768 -3.611 -4.559 1 98.81 77 ASN A CA 1
ATOM 604 C C . ASN A 1 77 ? 0.695 -4.098 -5.527 1 98.81 77 ASN A C 1
ATOM 606 O O . ASN A 1 77 ? -0.109 -3.307 -6.02 1 98.81 77 ASN A O 1
ATOM 610 N N . GLY A 1 78 ? 0.726 -5.363 -5.82 1 98.81 78 GLY A N 1
ATOM 611 C CA . GLY A 1 78 ? -0.169 -5.926 -6.82 1 98.81 78 GLY A CA 1
ATOM 612 C C . GLY A 1 78 ? -1.621 -5.941 -6.379 1 98.81 78 GLY A C 1
ATOM 613 O O . GLY A 1 78 ? -2.525 -5.766 -7.199 1 98.81 78 GLY A O 1
ATOM 614 N N . THR A 1 79 ? -1.941 -6.16 -5.121 1 98.88 79 THR A N 1
ATOM 615 C CA . THR A 1 79 ? -3.309 -6.23 -4.617 1 98.88 79 THR A CA 1
ATOM 616 C C . THR A 1 79 ? -3.982 -4.863 -4.688 1 98.88 79 THR A C 1
ATOM 618 O O . THR A 1 79 ? -5.117 -4.746 -5.152 1 98.88 79 THR A O 1
ATOM 621 N N . ILE A 1 80 ? -3.27 -3.859 -4.246 1 98.88 80 ILE A N 1
ATOM 622 C CA . ILE A 1 80 ? -3.801 -2.502 -4.324 1 98.88 80 ILE A CA 1
ATOM 623 C C . ILE A 1 80 ? -3.973 -2.098 -5.785 1 98.88 80 ILE A C 1
ATOM 625 O O . ILE A 1 80 ? -4.93 -1.4 -6.137 1 98.88 80 ILE A O 1
ATOM 629 N N . ALA A 1 81 ? -3.053 -2.541 -6.621 1 98.94 81 ALA A N 1
ATOM 630 C CA . ALA A 1 81 ? -3.201 -2.299 -8.055 1 98.94 81 ALA A CA 1
ATOM 631 C C . ALA A 1 81 ? -4.496 -2.908 -8.578 1 98.94 81 ALA A C 1
ATOM 633 O O . ALA A 1 81 ? -5.207 -2.279 -9.367 1 98.94 81 ALA A O 1
ATOM 634 N N . LEU A 1 82 ? -4.805 -4.141 -8.18 1 98.94 82 LEU A N 1
ATOM 635 C CA . LEU A 1 82 ? -6.059 -4.777 -8.57 1 98.94 82 LEU A CA 1
ATOM 636 C C . LEU A 1 82 ? -7.254 -3.963 -8.094 1 98.94 82 LEU A C 1
ATOM 638 O O . LEU A 1 82 ? -8.195 -3.732 -8.852 1 98.94 82 LEU A O 1
ATOM 642 N N . GLU A 1 83 ? -7.211 -3.537 -6.852 1 98.94 83 GLU A N 1
ATOM 643 C CA . GLU A 1 83 ? -8.305 -2.748 -6.285 1 98.94 83 GLU A CA 1
ATOM 644 C C . GLU A 1 83 ? -8.508 -1.452 -7.062 1 98.94 83 GLU A C 1
ATOM 646 O O . GLU A 1 83 ? -9.641 -1.077 -7.367 1 98.94 83 GLU A O 1
ATOM 651 N N . ILE A 1 84 ? -7.41 -0.778 -7.355 1 98.94 84 ILE A N 1
ATOM 652 C CA . ILE A 1 84 ? -7.48 0.484 -8.086 1 98.94 84 ILE A CA 1
ATOM 653 C C . ILE A 1 84 ? -8.031 0.242 -9.484 1 98.94 84 ILE A C 1
ATOM 655 O O . ILE A 1 84 ? -8.859 1.017 -9.977 1 98.94 84 ILE A O 1
ATOM 659 N N . ALA A 1 85 ? -7.586 -0.831 -10.141 1 98.94 85 ALA A N 1
ATOM 660 C CA . ALA A 1 85 ? -8.109 -1.166 -11.469 1 98.94 85 ALA A CA 1
ATOM 661 C C . ALA A 1 85 ? -9.617 -1.404 -11.422 1 98.94 85 ALA A C 1
ATOM 663 O O . ALA A 1 85 ? -10.352 -0.917 -12.281 1 98.94 85 ALA A O 1
ATOM 664 N N . ILE A 1 86 ? -10.07 -2.135 -10.445 1 98.88 86 ILE A N 1
ATOM 665 C CA . ILE A 1 86 ? -11.477 -2.457 -10.266 1 98.88 86 ILE A CA 1
ATOM 666 C C . ILE A 1 86 ? -12.281 -1.169 -10.102 1 98.88 86 ILE A C 1
ATOM 668 O O . ILE A 1 86 ? -13.328 -0.999 -10.734 1 98.88 86 ILE A O 1
ATOM 672 N N . ARG A 1 87 ? -11.797 -0.253 -9.266 1 98.38 87 ARG A N 1
ATOM 673 C CA . ARG A 1 87 ? -12.461 1.027 -9.039 1 98.38 87 ARG A CA 1
ATOM 674 C C . ARG A 1 87 ? -12.461 1.875 -10.305 1 98.38 87 ARG A C 1
ATOM 676 O O . ARG A 1 87 ? -13.469 2.498 -10.641 1 98.38 87 ARG A O 1
ATOM 683 N N . ALA A 1 88 ? -11.336 1.91 -10.953 1 98.56 88 ALA A N 1
ATOM 684 C CA . ALA A 1 88 ? -11.195 2.742 -12.141 1 98.56 88 ALA A CA 1
ATOM 685 C C . ALA A 1 88 ? -12.141 2.291 -13.25 1 98.56 88 ALA A C 1
ATOM 687 O O . ALA A 1 88 ? -12.648 3.113 -14.016 1 98.56 88 ALA A O 1
ATOM 688 N N . LEU A 1 89 ? -12.344 0.99 -13.328 1 98.75 89 LEU A N 1
ATOM 689 C CA . LEU A 1 89 ? -13.234 0.432 -14.344 1 98.75 89 LEU A CA 1
ATOM 690 C C . LEU A 1 89 ? -14.688 0.502 -13.891 1 98.75 89 LEU A C 1
ATOM 692 O O . LEU A 1 89 ? -15.594 0.14 -14.641 1 98.75 89 LEU A O 1
ATOM 696 N N . GLU A 1 90 ? -14.914 0.91 -12.625 1 97.88 90 GLU A N 1
ATOM 697 C CA . GLU A 1 90 ? -16.234 1.108 -12.055 1 97.88 90 GLU A CA 1
ATOM 698 C C . GLU A 1 90 ? -17.047 -0.185 -12.07 1 97.88 90 GLU A C 1
ATOM 700 O O . GLU A 1 90 ? -18.234 -0.181 -12.43 1 97.88 90 GLU A O 1
ATOM 705 N N . LEU A 1 91 ? -16.344 -1.301 -11.781 1 98.69 91 LEU A N 1
ATOM 706 C CA . LEU A 1 91 ? -17.031 -2.582 -11.68 1 98.69 91 LEU A CA 1
ATOM 707 C C . LEU A 1 91 ? -18.031 -2.57 -10.523 1 98.69 91 LEU A C 1
ATOM 709 O O . LEU A 1 91 ? -17.828 -1.867 -9.531 1 98.69 91 LEU A O 1
ATOM 713 N N . LYS A 1 92 ? -19.047 -3.316 -10.609 1 97.94 92 LYS A N 1
ATOM 714 C CA . LYS A 1 92 ? -20.109 -3.434 -9.609 1 97.94 92 LYS A CA 1
ATOM 715 C C . LYS A 1 92 ? -20.672 -4.852 -9.57 1 97.94 92 LYS A C 1
ATOM 717 O O . LYS A 1 92 ? -20.516 -5.613 -10.531 1 97.94 92 LYS A O 1
ATOM 722 N N . GLY A 1 93 ? -21.297 -5.176 -8.477 1 97.81 93 GLY A N 1
ATOM 723 C CA . GLY A 1 93 ? -21.984 -6.457 -8.391 1 97.81 93 GLY A CA 1
ATOM 724 C C . GLY A 1 93 ? -21.047 -7.645 -8.453 1 97.81 93 GLY A C 1
ATOM 725 O O . GLY A 1 93 ? -20.125 -7.762 -7.633 1 97.81 93 GLY A O 1
ATOM 726 N N . GLU A 1 94 ? -21.219 -8.438 -9.516 1 98.25 94 GLU A N 1
ATOM 727 C CA . GLU A 1 94 ? -20.5 -9.711 -9.633 1 98.25 94 GLU A CA 1
ATOM 728 C C . GLU A 1 94 ? -19.359 -9.617 -10.641 1 98.25 94 GLU A C 1
ATOM 730 O O . GLU A 1 94 ? -19.5 -8.977 -11.688 1 98.25 94 GLU A O 1
ATOM 735 N N . VAL A 1 95 ? -18.297 -10.172 -10.305 1 98.88 95 VAL A N 1
ATOM 736 C CA . VAL A 1 95 ? -17.172 -10.32 -11.227 1 98.88 95 VAL A CA 1
ATOM 737 C C . VAL A 1 95 ? -16.719 -11.773 -11.266 1 98.88 95 VAL A C 1
ATOM 739 O O . VAL A 1 95 ? -16.516 -12.391 -10.219 1 98.88 95 VAL A O 1
ATOM 742 N N . ILE A 1 96 ? -16.578 -12.336 -12.453 1 98.81 96 ILE A N 1
ATOM 743 C CA . ILE A 1 96 ? -16.203 -13.734 -12.609 1 98.81 96 ILE A CA 1
ATOM 744 C C . ILE A 1 96 ? -14.68 -13.867 -12.523 1 98.81 96 ILE A C 1
ATOM 746 O O . ILE A 1 96 ? -13.945 -13.133 -13.188 1 98.81 96 ILE A O 1
ATOM 750 N N . VAL A 1 97 ? -14.195 -14.742 -11.719 1 98.62 97 VAL A N 1
ATOM 751 C CA . VAL A 1 97 ? -12.773 -14.953 -11.461 1 98.62 97 VAL A CA 1
ATOM 752 C C . VAL A 1 97 ? -12.492 -16.438 -11.242 1 98.62 97 VAL A C 1
ATOM 754 O O . VAL A 1 97 ? -13.391 -17.188 -10.859 1 98.62 97 VAL A O 1
ATOM 757 N N . PRO A 1 98 ? -11.305 -16.922 -11.602 1 98.62 98 PRO A N 1
ATOM 758 C CA . PRO A 1 98 ? -10.992 -18.312 -11.227 1 98.62 98 PRO A CA 1
ATOM 759 C C . PRO A 1 98 ? -10.805 -18.484 -9.727 1 98.62 98 PRO A C 1
ATOM 761 O O . PRO A 1 98 ? -10.297 -17.578 -9.055 1 98.62 98 PRO A O 1
ATOM 764 N N . SER A 1 99 ? -11.195 -19.672 -9.234 1 97.5 99 SER A N 1
ATOM 765 C CA . SER A 1 99 ? -10.883 -20.016 -7.852 1 97.5 99 SER A CA 1
ATOM 766 C C . SER A 1 99 ? -9.453 -20.516 -7.707 1 97.5 99 SER A C 1
ATOM 768 O O . SER A 1 99 ? -8.836 -20.359 -6.652 1 97.5 99 SER A O 1
ATOM 770 N N . PHE A 1 100 ? -8.922 -21.109 -8.812 1 98.06 100 PHE A N 1
ATOM 771 C CA . PHE A 1 100 ? -7.555 -21.625 -8.844 1 98.06 100 PHE A CA 1
ATOM 772 C C . PHE A 1 100 ? -6.562 -20.484 -9.07 1 98.06 100 PHE A C 1
ATOM 774 O O . PHE A 1 100 ? -5.977 -20.375 -10.148 1 98.06 100 PHE A O 1
ATOM 781 N N . THR A 1 101 ? -6.402 -19.703 -8.086 1 97.75 101 THR A N 1
ATOM 782 C CA . THR A 1 101 ? -5.488 -18.562 -8.102 1 97.75 101 THR A CA 1
ATOM 783 C C . THR A 1 101 ? -5.137 -18.141 -6.676 1 97.75 101 THR A C 1
ATOM 785 O O . THR A 1 101 ? -5.598 -18.75 -5.707 1 97.75 101 THR A O 1
ATOM 788 N N . PHE A 1 102 ? -4.188 -17.297 -6.547 1 97.06 102 PHE A N 1
ATOM 789 C CA . PHE A 1 102 ? -3.855 -16.734 -5.242 1 97.06 102 PHE A CA 1
ATOM 790 C C . PHE A 1 102 ? -5.023 -15.93 -4.691 1 97.06 102 PHE A C 1
ATOM 792 O O . PHE A 1 102 ? -5.691 -15.211 -5.434 1 97.06 102 PHE A O 1
ATOM 799 N N . ILE A 1 103 ? -5.27 -15.852 -3.492 1 96.56 103 ILE A N 1
ATOM 800 C CA . ILE A 1 103 ? -6.465 -15.367 -2.807 1 96.56 103 ILE A CA 1
ATOM 801 C C . ILE A 1 103 ? -6.602 -13.859 -3.021 1 96.56 103 ILE A C 1
ATOM 803 O O . ILE A 1 103 ? -7.699 -13.305 -2.891 1 96.56 103 ILE A O 1
ATOM 807 N N . ALA A 1 104 ? -5.508 -13.156 -3.279 1 97.69 104 ALA A N 1
ATOM 808 C CA . ALA A 1 104 ? -5.512 -11.703 -3.451 1 97.69 104 ALA A CA 1
ATOM 809 C C . ALA A 1 104 ? -6.461 -11.289 -4.57 1 97.69 104 ALA A C 1
ATOM 811 O O . ALA A 1 104 ? -7.086 -10.227 -4.504 1 97.69 104 ALA A O 1
ATOM 812 N N . THR A 1 105 ? -6.559 -12.109 -5.617 1 98.44 105 THR A N 1
ATOM 813 C CA . THR A 1 105 ? -7.426 -11.797 -6.746 1 98.44 105 THR A CA 1
ATOM 814 C C . THR A 1 105 ? -8.883 -11.695 -6.301 1 98.44 105 THR A C 1
ATOM 816 O O . THR A 1 105 ? -9.57 -10.734 -6.637 1 98.44 105 THR A O 1
ATOM 819 N N . ALA A 1 106 ? -9.305 -12.656 -5.559 1 97.69 106 ALA A N 1
ATOM 820 C CA . ALA A 1 106 ? -10.672 -12.648 -5.027 1 97.69 106 ALA A CA 1
ATOM 821 C C . ALA A 1 106 ? -10.836 -11.57 -3.959 1 97.69 106 ALA A C 1
ATOM 823 O O . ALA A 1 106 ? -11.859 -10.891 -3.908 1 97.69 106 ALA A O 1
ATOM 824 N N . HIS A 1 107 ? -9.844 -11.422 -3.121 1 98 107 HIS A N 1
ATOM 825 C CA . HIS A 1 107 ? -9.891 -10.445 -2.041 1 98 107 HIS A CA 1
ATOM 826 C C . HIS A 1 107 ? -10.023 -9.023 -2.586 1 98 107 HIS A C 1
ATOM 828 O O . HIS A 1 107 ? -10.688 -8.18 -1.979 1 98 107 HIS A O 1
ATOM 834 N N . ALA A 1 108 ? -9.352 -8.742 -3.668 1 98.69 108 ALA A N 1
ATOM 835 C CA . ALA A 1 108 ? -9.414 -7.398 -4.234 1 98.69 108 ALA A CA 1
ATOM 836 C C . ALA A 1 108 ? -10.852 -7 -4.559 1 98.69 108 ALA A C 1
ATOM 838 O O . ALA A 1 108 ? -11.227 -5.836 -4.414 1 98.69 108 ALA A O 1
ATOM 839 N N . LEU A 1 109 ? -11.625 -7.961 -5.012 1 98.38 109 LEU A N 1
ATOM 840 C CA . LEU A 1 109 ? -13.039 -7.727 -5.297 1 98.38 109 LEU A CA 1
ATOM 841 C C . LEU A 1 109 ? -13.836 -7.586 -4.008 1 98.38 109 LEU A C 1
ATOM 843 O O . LEU A 1 109 ? -14.539 -6.59 -3.814 1 98.38 109 LEU A O 1
ATOM 847 N N . SER A 1 110 ? -13.641 -8.516 -3.105 1 97.31 110 SER A N 1
ATOM 848 C CA . SER A 1 110 ? -14.406 -8.539 -1.864 1 97.31 110 SER A CA 1
ATOM 849 C C . SER A 1 110 ? -14.086 -7.328 -0.996 1 97.31 110 SER A C 1
ATOM 851 O O . SER A 1 110 ? -14.961 -6.816 -0.291 1 97.31 110 SER A O 1
ATOM 853 N N . TRP A 1 111 ? -12.875 -6.914 -1.033 1 97.94 111 TRP A N 1
ATOM 854 C CA . TRP A 1 111 ? -12.445 -5.762 -0.252 1 97.94 111 TRP A CA 1
ATOM 855 C C . TRP A 1 111 ? -13.25 -4.52 -0.619 1 97.94 111 TRP A C 1
ATOM 857 O O . TRP A 1 111 ? -13.531 -3.678 0.237 1 97.94 111 TRP A O 1
ATOM 867 N N . LEU A 1 112 ? -13.633 -4.418 -1.866 1 97.81 112 LEU A N 1
ATOM 868 C CA . LEU A 1 112 ? -14.344 -3.254 -2.383 1 97.81 112 LEU A CA 1
ATOM 869 C C . LEU A 1 112 ? -15.844 -3.5 -2.395 1 97.81 112 LEU A C 1
ATOM 871 O O . LEU A 1 112 ? -16.609 -2.719 -2.979 1 97.81 112 LEU A O 1
ATOM 875 N N . GLY A 1 113 ? -16.266 -4.609 -1.837 1 96.38 113 GLY A N 1
ATOM 876 C CA . GLY A 1 113 ? -17.688 -4.875 -1.687 1 96.38 113 GLY A CA 1
ATOM 877 C C . GLY A 1 113 ? -18.297 -5.578 -2.889 1 96.38 113 GLY A C 1
ATOM 878 O O . GLY A 1 113 ? -19.516 -5.719 -2.979 1 96.38 113 GLY A O 1
ATOM 879 N N . LEU A 1 114 ? -17.484 -5.973 -3.879 1 97.69 114 LEU A N 1
ATOM 880 C CA . LEU A 1 114 ? -17.969 -6.742 -5.02 1 97.69 114 LEU A CA 1
ATOM 881 C C . LEU A 1 114 ? -18 -8.234 -4.699 1 97.69 114 LEU A C 1
ATOM 883 O O . LEU A 1 114 ? -17.359 -8.68 -3.736 1 97.69 114 LEU A O 1
ATOM 887 N N . THR A 1 115 ? -18.719 -8.992 -5.465 1 96.81 115 THR A N 1
ATOM 888 C CA . THR A 1 115 ? -18.875 -10.43 -5.27 1 96.81 115 THR A CA 1
ATOM 889 C C . THR A 1 115 ? -18.047 -11.203 -6.297 1 96.81 115 THR A C 1
ATOM 891 O O . THR A 1 115 ? -18.391 -11.227 -7.484 1 96.81 115 THR A O 1
ATOM 894 N N . PRO A 1 116 ? -16.984 -11.852 -5.883 1 97.75 116 PRO A N 1
ATOM 895 C CA . PRO A 1 116 ? -16.328 -12.766 -6.809 1 97.75 116 PRO A CA 1
ATOM 896 C C . PRO A 1 116 ? -17.156 -14 -7.133 1 97.75 116 PRO A C 1
ATOM 898 O O . PRO A 1 116 ? -17.641 -14.68 -6.223 1 97.75 116 PRO A O 1
ATOM 901 N N . VAL A 1 117 ? -17.406 -14.219 -8.305 1 97.69 117 VAL A N 1
ATOM 902 C CA . VAL A 1 117 ? -18.094 -15.422 -8.789 1 97.69 117 VAL A CA 1
ATOM 903 C C . VAL A 1 117 ? -17.062 -16.375 -9.406 1 97.69 117 VAL A C 1
ATOM 905 O O . VAL A 1 117 ? -16.484 -16.078 -10.445 1 97.69 117 VAL A O 1
ATOM 908 N N . PHE A 1 118 ? -16.922 -17.547 -8.805 1 98.06 118 PHE A N 1
ATOM 909 C CA . PHE A 1 118 ? -15.875 -18.453 -9.211 1 98.06 118 PHE A CA 1
ATOM 910 C C . PHE A 1 118 ? -16.328 -19.312 -10.398 1 98.06 118 PHE A C 1
ATOM 912 O O . PHE A 1 118 ? -17.391 -19.906 -10.367 1 98.06 118 PHE A O 1
ATOM 919 N N . ALA A 1 119 ? -15.516 -19.312 -11.406 1 98.25 119 ALA A N 1
ATOM 920 C CA . ALA A 1 119 ? -15.703 -20.188 -12.555 1 98.25 119 ALA A CA 1
ATOM 921 C C . ALA A 1 119 ? -14.562 -21.188 -12.672 1 98.25 119 ALA A C 1
ATOM 923 O O . ALA A 1 119 ? -13.469 -20.953 -12.148 1 98.25 119 ALA A O 1
ATOM 924 N N . ASP A 1 120 ? -14.781 -22.266 -13.375 1 98.62 120 ASP A N 1
ATOM 925 C CA . ASP A 1 120 ? -13.828 -23.359 -13.43 1 98.62 120 ASP A CA 1
ATOM 926 C C . ASP A 1 120 ? -12.719 -23.078 -14.43 1 98.62 120 ASP A C 1
ATOM 928 O O . ASP A 1 120 ? -12.781 -22.109 -15.18 1 98.62 120 ASP A O 1
ATOM 932 N N . ILE A 1 121 ? -11.742 -23.922 -14.383 1 98.75 121 ILE A N 1
ATOM 933 C CA . ILE A 1 121 ? -10.547 -23.719 -15.203 1 98.75 121 ILE A CA 1
ATOM 934 C C . ILE A 1 121 ? -10.461 -24.812 -16.266 1 98.75 121 ILE A C 1
ATOM 936 O O . ILE A 1 121 ? -11.172 -25.812 -16.188 1 98.75 121 ILE A O 1
ATOM 940 N N . ASP A 1 122 ? -9.664 -24.516 -17.328 1 98.19 122 ASP A N 1
ATOM 941 C CA . ASP A 1 122 ? -9.203 -25.562 -18.234 1 98.19 122 ASP A CA 1
ATOM 942 C C . ASP A 1 122 ? -8.117 -26.422 -17.578 1 98.19 122 ASP A C 1
ATOM 944 O O . ASP A 1 122 ? -7.062 -25.891 -17.203 1 98.19 122 ASP A O 1
ATOM 948 N N . PRO A 1 123 ? -8.328 -27.719 -17.375 1 96.75 123 PRO A N 1
ATOM 949 C CA . PRO A 1 123 ? -7.375 -28.547 -16.625 1 96.75 123 PRO A CA 1
ATOM 950 C C . PRO A 1 123 ? -6.023 -28.672 -17.328 1 96.75 123 PRO A C 1
ATOM 952 O O . PRO A 1 123 ? -5.039 -29.078 -16.703 1 96.75 123 PRO A O 1
ATOM 955 N N . LYS A 1 124 ? -5.98 -28.312 -18.594 1 94.88 124 LYS A N 1
ATOM 956 C CA . LYS A 1 124 ? -4.719 -28.375 -19.312 1 94.88 124 LYS A CA 1
ATOM 957 C C . LYS A 1 124 ? -3.898 -27.094 -19.109 1 94.88 124 LYS A C 1
ATOM 959 O O . LYS A 1 124 ? -2.68 -27.156 -18.953 1 94.88 124 LYS A O 1
ATOM 964 N N . THR A 1 125 ? -4.598 -26.016 -19.109 1 96.06 125 THR A N 1
ATOM 965 C CA . THR A 1 125 ? -3.887 -24.75 -19.031 1 96.06 125 THR A CA 1
ATOM 966 C C . THR A 1 125 ? -3.906 -24.203 -17.594 1 96.06 125 THR A C 1
ATOM 968 O O . THR A 1 125 ? -3.102 -23.328 -17.25 1 96.06 125 THR A O 1
ATOM 971 N N . HIS A 1 126 ? -4.816 -24.656 -16.812 1 98.19 126 HIS A N 1
ATOM 972 C CA . HIS A 1 126 ? -5.047 -24.203 -15.438 1 98.19 126 HIS A CA 1
ATOM 973 C C . HIS A 1 126 ? -5.645 -22.812 -15.406 1 98.19 126 HIS A C 1
ATOM 975 O O . HIS A 1 126 ? -5.867 -22.25 -14.328 1 98.19 126 HIS A O 1
ATOM 981 N N . CYS A 1 127 ? -5.906 -22.156 -16.516 1 98.5 127 CYS A N 1
ATOM 982 C CA . CYS A 1 127 ? -6.484 -20.828 -16.594 1 98.5 127 CYS A CA 1
ATOM 983 C C . CYS A 1 127 ? -8 -20.891 -16.734 1 98.5 127 CYS A C 1
ATOM 985 O O . CYS A 1 127 ? -8.555 -21.969 -17 1 98.5 127 CYS A O 1
ATOM 987 N N . LEU A 1 128 ? -8.562 -19.812 -16.531 1 98.75 128 LEU A N 1
ATOM 988 C CA . LEU A 1 128 ? -10.016 -19.672 -16.562 1 98.75 128 LEU A CA 1
ATOM 989 C C . LEU A 1 128 ? -10.594 -20.234 -17.859 1 98.75 128 LEU A C 1
ATOM 991 O O . LEU A 1 128 ? -10.117 -19.906 -18.953 1 98.75 128 LEU A O 1
ATOM 995 N N . ASP A 1 129 ? -11.57 -21.141 -17.766 1 98.75 129 ASP A N 1
ATOM 996 C CA . ASP A 1 129 ? -12.227 -21.734 -18.922 1 98.75 129 ASP A CA 1
ATOM 997 C C . ASP A 1 129 ? -13.328 -20.828 -19.469 1 98.75 129 ASP A C 1
ATOM 999 O O . ASP A 1 129 ? -14.32 -20.562 -18.781 1 98.75 129 ASP A O 1
ATOM 1003 N N . PRO A 1 130 ? -13.203 -20.422 -20.719 1 98.75 130 PRO A N 1
ATOM 1004 C CA . PRO A 1 130 ? -14.227 -19.531 -21.281 1 98.75 130 PRO A CA 1
ATOM 1005 C C . PRO A 1 130 ? -15.625 -20.125 -21.234 1 98.75 130 PRO A C 1
ATOM 1007 O O . PRO A 1 130 ? -16.609 -19.406 -21.031 1 98.75 130 PRO A O 1
ATOM 1010 N N . ASN A 1 131 ? -15.727 -21.406 -21.438 1 98.31 131 ASN A N 1
ATOM 1011 C CA . ASN A 1 131 ? -17.047 -22.031 -21.391 1 98.31 131 ASN A CA 1
ATOM 1012 C C . ASN A 1 131 ? -17.656 -21.938 -19.984 1 98.31 131 ASN A C 1
ATOM 1014 O O . ASN A 1 131 ? -18.844 -21.688 -19.844 1 98.31 131 ASN A O 1
ATOM 1018 N N . SER A 1 132 ? -16.828 -22.172 -19.016 1 98.56 132 SER A N 1
ATOM 1019 C CA . SER A 1 132 ? -17.297 -22.016 -17.641 1 98.56 132 SER A CA 1
ATOM 1020 C C . SER A 1 132 ? -17.703 -20.562 -17.359 1 98.56 132 SER A C 1
ATOM 1022 O O . SER A 1 132 ? -18.703 -20.312 -16.688 1 98.56 132 SER A O 1
ATOM 1024 N N . VAL A 1 133 ? -16.969 -19.609 -17.859 1 98.75 133 VAL A N 1
ATOM 1025 C CA . VAL A 1 133 ? -17.266 -18.188 -17.688 1 98.75 133 VAL A CA 1
ATOM 1026 C C . VAL A 1 133 ? -18.672 -17.891 -18.234 1 98.75 133 VAL A C 1
ATOM 1028 O O . VAL A 1 133 ? -19.484 -17.266 -17.562 1 98.75 133 VAL A O 1
ATOM 1031 N N . ARG A 1 134 ? -18.953 -18.375 -19.406 1 98.25 134 ARG A N 1
ATOM 1032 C CA . ARG A 1 134 ? -20.25 -18.141 -20.031 1 98.25 134 ARG A CA 1
ATOM 1033 C C . ARG A 1 134 ? -21.391 -18.641 -19.172 1 98.25 134 ARG A C 1
ATOM 1035 O O . ARG A 1 134 ? -22.438 -18 -19.062 1 98.25 134 ARG A O 1
ATOM 1042 N N . SER A 1 135 ? -21.172 -19.75 -18.578 1 97.5 135 SER A N 1
ATOM 1043 C CA . SER A 1 135 ? -22.219 -20.406 -17.797 1 97.5 135 SER A CA 1
ATOM 1044 C C . SER A 1 135 ? -22.469 -19.672 -16.484 1 97.5 135 SER A C 1
ATOM 1046 O O . SER A 1 135 ? -23.516 -19.859 -15.852 1 97.5 135 SER A O 1
ATOM 1048 N N . MET A 1 136 ? -21.594 -18.766 -16.062 1 97.31 136 MET A N 1
ATOM 1049 C CA . MET A 1 136 ? -21.703 -18.141 -14.75 1 97.31 136 MET A CA 1
ATOM 1050 C C . MET A 1 136 ? -22.203 -16.719 -14.875 1 97.31 136 MET A C 1
ATOM 1052 O O . MET A 1 136 ? -22.438 -16.047 -13.867 1 97.31 136 MET A O 1
ATOM 1056 N N . ILE A 1 137 ? -22.422 -16.234 -16.047 1 98.44 137 ILE A N 1
ATOM 1057 C CA . ILE A 1 137 ? -22.859 -14.867 -16.266 1 98.44 137 ILE A CA 1
ATOM 1058 C C . ILE A 1 137 ? -24.297 -14.695 -15.773 1 98.44 137 ILE A C 1
ATOM 1060 O O . ILE A 1 137 ? -25.156 -15.547 -16.047 1 98.44 137 ILE A O 1
ATOM 1064 N N . THR A 1 138 ? -24.547 -13.742 -15.016 1 98.25 138 THR A N 1
ATOM 1065 C CA . THR A 1 138 ? -25.859 -13.312 -14.57 1 98.25 138 THR A CA 1
ATOM 1066 C C . THR A 1 138 ? -26.109 -11.852 -14.93 1 98.25 138 THR A C 1
ATOM 1068 O O . THR A 1 138 ? -25.203 -11.164 -15.398 1 98.25 138 THR A O 1
ATOM 1071 N N . PRO A 1 139 ? -27.328 -11.312 -14.719 1 98.19 139 PRO A N 1
ATOM 1072 C CA . PRO A 1 139 ? -27.578 -9.891 -14.969 1 98.19 139 PRO A CA 1
ATOM 1073 C C . PRO A 1 139 ? -26.75 -8.977 -14.078 1 98.19 139 PRO A C 1
ATOM 1075 O O . PRO A 1 139 ? -26.609 -7.781 -14.359 1 98.19 139 PRO A O 1
ATOM 1078 N N . GLN A 1 140 ? -26.188 -9.492 -12.992 1 98.31 140 GLN A N 1
ATOM 1079 C CA . GLN A 1 140 ? -25.422 -8.695 -12.047 1 98.31 140 GLN A CA 1
ATOM 1080 C C . GLN A 1 140 ? -23.938 -8.688 -12.406 1 98.31 140 GLN A C 1
ATOM 1082 O O . GLN A 1 140 ? -23.141 -7.969 -11.797 1 98.31 140 GLN A O 1
ATOM 1087 N N . THR A 1 141 ? -23.531 -9.5 -13.414 1 98.81 141 THR A N 1
ATOM 1088 C CA . THR A 1 141 ? -22.125 -9.586 -13.797 1 98.81 141 THR A CA 1
ATOM 1089 C C . THR A 1 141 ? -21.672 -8.312 -14.5 1 98.81 141 THR A C 1
ATOM 1091 O O . THR A 1 141 ? -22.297 -7.867 -15.461 1 98.81 141 THR A O 1
ATOM 1094 N N . SER A 1 142 ? -20.578 -7.738 -13.961 1 98.88 142 SER A N 1
ATOM 1095 C CA . SER A 1 142 ? -20.125 -6.492 -14.562 1 98.88 142 SER A CA 1
ATOM 1096 C C . SER A 1 142 ? -18.75 -6.668 -15.211 1 98.88 142 SER A C 1
ATOM 1098 O O . SER A 1 142 ? -18.312 -5.812 -15.977 1 98.88 142 SER A O 1
ATOM 1100 N N . GLY A 1 143 ? -18.062 -7.797 -14.914 1 98.88 143 GLY A N 1
ATOM 1101 C CA . GLY A 1 143 ? -16.75 -7.969 -15.484 1 98.88 143 GLY A CA 1
ATOM 1102 C C . GLY A 1 143 ? -16.188 -9.367 -15.297 1 98.88 143 GLY A C 1
ATOM 1103 O O . GLY A 1 143 ? -16.812 -10.203 -14.641 1 98.88 143 GLY A O 1
ATOM 1104 N N . ILE A 1 144 ? -15.07 -9.672 -16 1 98.94 144 ILE A N 1
ATOM 1105 C CA . ILE A 1 144 ? -14.242 -10.867 -15.891 1 98.94 144 ILE A CA 1
ATOM 1106 C C . ILE A 1 144 ? -12.828 -10.484 -15.469 1 98.94 144 ILE A C 1
ATOM 1108 O O . ILE A 1 144 ? -12.203 -9.617 -16.078 1 98.94 144 ILE A O 1
ATOM 1112 N N . LEU A 1 145 ? -12.414 -11.008 -14.383 1 98.94 145 LEU A N 1
ATOM 1113 C CA . LEU A 1 145 ? -11.039 -10.875 -13.922 1 98.94 145 LEU A CA 1
ATOM 1114 C C . LEU A 1 145 ? -10.297 -12.203 -14.031 1 98.94 145 LEU A C 1
ATOM 1116 O O . LEU A 1 145 ? -10.305 -13.008 -13.102 1 98.94 145 LEU A O 1
ATOM 1120 N N . ALA A 1 146 ? -9.68 -12.422 -15.172 1 98.94 146 ALA A N 1
ATOM 1121 C CA . ALA A 1 146 ? -8.945 -13.664 -15.422 1 98.94 146 ALA A CA 1
ATOM 1122 C C . ALA A 1 146 ? -7.504 -13.555 -14.945 1 98.94 146 ALA A C 1
ATOM 1124 O O . ALA A 1 146 ? -7.008 -12.461 -14.68 1 98.94 146 ALA A O 1
ATOM 1125 N N . VAL A 1 147 ? -6.859 -14.672 -14.789 1 98.88 147 VAL A N 1
ATOM 1126 C CA . VAL A 1 147 ? -5.5 -14.719 -14.266 1 98.88 147 VAL A CA 1
ATOM 1127 C C . VAL A 1 147 ? -4.598 -15.477 -15.234 1 98.88 147 VAL A C 1
ATOM 1129 O O . VAL A 1 147 ? -4.883 -16.625 -15.594 1 98.88 147 VAL A O 1
ATOM 1132 N N . HIS A 1 148 ? -3.51 -14.789 -15.75 1 98.75 148 HIS A N 1
ATOM 1133 C CA . HIS A 1 148 ? -2.451 -15.508 -16.453 1 98.75 148 HIS A CA 1
ATOM 1134 C C . HIS A 1 148 ? -1.599 -16.312 -15.477 1 98.75 148 HIS A C 1
ATOM 1136 O O . HIS A 1 148 ? -0.748 -15.758 -14.781 1 98.75 148 HIS A O 1
ATOM 1142 N N . LEU A 1 149 ? -1.76 -17.609 -15.508 1 97.94 149 LEU A N 1
ATOM 1143 C CA . LEU A 1 149 ? -1.111 -18.422 -14.477 1 97.94 149 LEU A CA 1
ATOM 1144 C C . LEU A 1 149 ? 0.195 -19.016 -15 1 97.94 149 LEU A C 1
ATOM 1146 O O . LEU A 1 149 ? 0.271 -19.438 -16.156 1 97.94 149 LEU A O 1
ATOM 1150 N N . TRP A 1 150 ? 1.222 -19.078 -14.148 1 97.88 150 TRP A N 1
ATOM 1151 C CA . TRP A 1 150 ? 2.512 -19.734 -14.352 1 97.88 150 TRP A CA 1
ATOM 1152 C C . TRP A 1 150 ? 3.312 -19.031 -15.445 1 97.88 150 TRP A C 1
ATOM 1154 O O . TRP A 1 150 ? 4.27 -19.594 -15.977 1 97.88 150 TRP A O 1
ATOM 1164 N N . GLY A 1 151 ? 2.896 -17.875 -15.836 1 97.12 151 GLY A N 1
ATOM 1165 C CA . GLY A 1 151 ? 3.512 -17.203 -16.969 1 97.12 151 GLY A CA 1
ATOM 1166 C C . GLY A 1 151 ? 2.885 -17.578 -18.297 1 97.12 151 GLY A C 1
ATOM 1167 O O . GLY A 1 151 ? 3.387 -17.188 -19.359 1 97.12 151 GLY A O 1
ATOM 1168 N N . ARG A 1 152 ? 1.817 -18.297 -18.219 1 96.19 152 ARG A N 1
ATOM 1169 C CA . ARG A 1 152 ? 1.087 -18.703 -19.422 1 96.19 152 ARG A CA 1
ATOM 1170 C C . ARG A 1 152 ? -0.215 -17.922 -19.562 1 96.19 152 ARG A C 1
ATOM 1172 O O . ARG A 1 152 ? -1.036 -17.906 -18.641 1 96.19 152 ARG A O 1
ATOM 1179 N N . PRO A 1 153 ? -0.432 -17.359 -20.75 1 97.31 153 PRO A N 1
ATOM 1180 C CA . PRO A 1 153 ? -1.627 -16.547 -20.953 1 97.31 153 PRO A CA 1
ATOM 1181 C C . PRO A 1 153 ? -2.914 -17.359 -20.984 1 97.31 153 PRO A C 1
ATOM 1183 O O . PRO A 1 153 ? -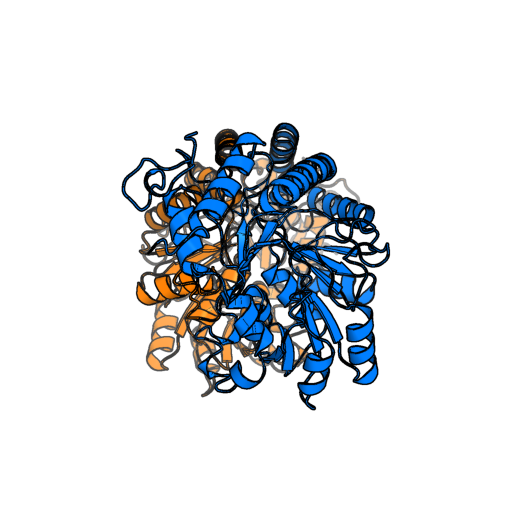2.924 -18.484 -21.5 1 97.31 153 PRO A O 1
ATOM 1186 N N . CYS A 1 154 ? -3.961 -16.734 -20.531 1 96.69 154 CYS A N 1
ATOM 1187 C CA . CYS A 1 154 ? -5.309 -17.266 -20.703 1 96.69 154 CYS A CA 1
ATOM 1188 C C . CYS A 1 154 ? -5.688 -17.297 -22.188 1 96.69 154 CYS A C 1
ATOM 1190 O O . CYS A 1 154 ? -4.918 -16.859 -23.031 1 96.69 154 CYS A O 1
ATOM 1192 N N . ASP A 1 155 ? -6.867 -18 -22.422 1 97.81 155 ASP A N 1
ATOM 1193 C CA . ASP A 1 155 ? -7.465 -17.859 -23.75 1 97.81 155 ASP A CA 1
ATOM 1194 C C . ASP A 1 155 ? -8.023 -16.438 -23.953 1 97.81 155 ASP A C 1
ATOM 1196 O O . ASP A 1 155 ? -9.234 -16.234 -23.906 1 97.81 155 ASP A O 1
ATOM 1200 N N . ILE A 1 156 ? -7.133 -15.516 -24.203 1 98.62 156 ILE A N 1
ATOM 1201 C CA . ILE A 1 156 ? -7.43 -14.094 -24.234 1 98.62 156 ILE A CA 1
ATOM 1202 C C . ILE A 1 156 ? -8.516 -13.805 -25.266 1 98.62 156 ILE A C 1
ATOM 1204 O O . ILE A 1 156 ? -9.461 -13.062 -24.984 1 98.62 156 ILE A O 1
ATOM 1208 N N . GLU A 1 157 ? -8.438 -14.406 -26.438 1 98.31 157 GLU A N 1
ATOM 1209 C CA . GLU A 1 157 ? -9.391 -14.156 -27.5 1 98.31 157 GLU A CA 1
ATOM 1210 C C . GLU A 1 157 ? -10.797 -14.609 -27.125 1 98.31 157 GLU A C 1
ATOM 1212 O O . GLU A 1 157 ? -11.773 -13.883 -27.328 1 98.31 157 GLU A O 1
ATOM 1217 N N . ALA A 1 158 ? -10.891 -15.797 -26.625 1 98.62 158 ALA A N 1
ATOM 1218 C CA . ALA A 1 158 ? -12.195 -16.328 -26.219 1 98.62 158 ALA A CA 1
ATOM 1219 C C . ALA A 1 158 ? -12.82 -15.477 -25.125 1 98.62 158 ALA A C 1
ATOM 1221 O O . ALA A 1 158 ? -14.023 -15.211 -25.125 1 98.62 158 ALA A O 1
ATOM 1222 N N . LEU A 1 159 ? -12.055 -15.055 -24.141 1 98.88 159 LEU A N 1
ATOM 1223 C CA . LEU A 1 159 ? -12.562 -14.234 -23.047 1 98.88 159 LEU A CA 1
ATOM 1224 C C . LEU A 1 159 ? -12.977 -12.859 -23.562 1 98.88 159 LEU A C 1
ATOM 1226 O O . LEU A 1 159 ? -13.977 -12.297 -23.094 1 98.88 159 LEU A O 1
ATOM 1230 N N . GLN A 1 160 ? -12.164 -12.328 -24.438 1 98.75 160 GLN A N 1
ATOM 1231 C CA . GLN A 1 160 ? -12.516 -11.047 -25.047 1 98.75 160 GLN A CA 1
ATOM 1232 C C . GLN A 1 160 ? -13.852 -11.125 -25.781 1 98.75 160 GLN A C 1
ATOM 1234 O O . GLN A 1 160 ? -14.672 -10.211 -25.688 1 98.75 160 GLN A O 1
ATOM 1239 N N . GLU A 1 161 ? -14.008 -12.188 -26.531 1 98.69 161 GLU A N 1
ATOM 1240 C CA . GLU A 1 161 ? -15.258 -12.391 -27.25 1 98.69 161 GLU A CA 1
ATOM 1241 C C . GLU A 1 161 ? -16.453 -12.43 -26.297 1 98.69 161 GLU A C 1
ATOM 1243 O O . GLU A 1 161 ? -17.484 -11.828 -26.562 1 98.69 161 GLU A O 1
ATOM 1248 N N . ILE A 1 162 ? -16.312 -13.156 -25.234 1 98.81 162 ILE A N 1
ATOM 1249 C CA . ILE A 1 162 ? -17.375 -13.242 -24.25 1 98.81 162 ILE A CA 1
ATOM 1250 C C . ILE A 1 162 ? -17.656 -11.852 -23.672 1 98.81 162 ILE A C 1
ATOM 1252 O O . ILE A 1 162 ? -18.812 -11.445 -23.562 1 98.81 162 ILE A O 1
ATOM 1256 N N . ALA A 1 163 ? -16.594 -11.125 -23.266 1 98.81 163 ALA A N 1
ATOM 1257 C CA . ALA A 1 163 ? -16.75 -9.797 -22.688 1 98.81 163 ALA A CA 1
ATOM 1258 C C . ALA A 1 163 ? -17.5 -8.859 -23.625 1 98.81 163 ALA A C 1
ATOM 1260 O O . ALA A 1 163 ? -18.375 -8.109 -23.188 1 98.81 163 ALA A O 1
ATOM 1261 N N . GLU A 1 164 ? -17.203 -8.93 -24.891 1 98.62 164 GLU A N 1
ATOM 1262 C CA . GLU A 1 164 ? -17.844 -8.086 -25.891 1 98.62 164 GLU A CA 1
ATOM 1263 C C . GLU A 1 164 ? -19.312 -8.477 -26.078 1 98.62 164 GLU A C 1
ATOM 1265 O O . GLU A 1 164 ? -20.188 -7.613 -26.125 1 98.62 164 GLU A O 1
ATOM 1270 N N . CYS A 1 165 ? -19.516 -9.734 -26.188 1 98.5 165 CYS A N 1
ATOM 1271 C CA . CYS A 1 165 ? -20.859 -10.242 -26.422 1 98.5 165 CYS A CA 1
ATOM 1272 C C . CYS A 1 165 ? -21.797 -9.844 -25.281 1 98.5 165 CYS A C 1
ATOM 1274 O O . CYS A 1 165 ? -22.969 -9.547 -25.516 1 98.5 165 CYS A O 1
ATOM 1276 N N . TYR A 1 166 ? -21.328 -9.812 -24.125 1 98.56 166 TYR A N 1
ATOM 1277 C CA . TYR A 1 166 ? -22.203 -9.602 -22.969 1 98.56 166 TYR A CA 1
ATOM 1278 C C . TYR A 1 166 ? -21.984 -8.219 -22.375 1 98.56 166 TYR A C 1
ATOM 1280 O O . TYR A 1 166 ? -22.516 -7.895 -21.312 1 98.56 166 TYR A O 1
ATOM 1288 N N . ASN A 1 167 ? -21.156 -7.391 -23 1 98.44 167 ASN A N 1
ATOM 1289 C CA . ASN A 1 167 ? -20.844 -6.035 -22.562 1 98.44 167 ASN A CA 1
ATOM 1290 C C . ASN A 1 167 ? -20.266 -6.023 -21.156 1 98.44 167 ASN A C 1
ATOM 1292 O O . ASN A 1 167 ? -20.766 -5.32 -20.281 1 98.44 167 ASN A O 1
ATOM 1296 N N . LEU A 1 168 ? -19.25 -6.824 -20.891 1 98.88 168 LEU A N 1
ATOM 1297 C CA . LEU A 1 168 ? -18.547 -6.941 -19.625 1 98.88 168 LEU A CA 1
ATOM 1298 C C . LEU A 1 168 ? -17.156 -6.324 -19.734 1 98.88 168 LEU A C 1
ATOM 1300 O O . LEU A 1 168 ? -16.531 -6.352 -20.797 1 98.88 168 LEU A O 1
ATOM 1304 N N . GLU A 1 169 ? -16.641 -5.703 -18.625 1 98.88 169 GLU A N 1
ATOM 1305 C CA . GLU A 1 169 ? -15.234 -5.332 -18.562 1 98.88 169 GLU A CA 1
ATOM 1306 C C . GLU A 1 169 ? -14.344 -6.566 -18.453 1 98.88 169 GLU A C 1
ATOM 1308 O O . GLU A 1 169 ? -14.695 -7.539 -17.781 1 98.88 169 GLU A O 1
ATOM 1313 N N . LEU A 1 170 ? -13.227 -6.578 -19.156 1 98.88 170 LEU A N 1
ATOM 1314 C CA . LEU A 1 170 ? -12.25 -7.66 -19.094 1 98.88 170 LEU A CA 1
ATOM 1315 C C . LEU A 1 170 ? -10.898 -7.145 -18.609 1 98.88 170 LEU A C 1
ATOM 1317 O O . LEU A 1 170 ? -10.312 -6.258 -19.234 1 98.88 170 LEU A O 1
ATOM 1321 N N . LEU A 1 171 ? -10.469 -7.578 -17.484 1 98.69 171 LEU A N 1
ATOM 1322 C CA . LEU A 1 171 ? -9.117 -7.277 -17.016 1 98.69 171 LEU A CA 1
ATOM 1323 C C . LEU A 1 171 ? -8.398 -8.547 -16.594 1 98.69 171 LEU A C 1
ATOM 1325 O O . LEU A 1 171 ? -9.031 -9.586 -16.375 1 98.69 171 LEU A O 1
ATOM 1329 N N . PHE A 1 172 ? -7.074 -8.508 -16.531 1 98.94 172 PHE A N 1
ATOM 1330 C CA . PHE A 1 172 ? -6.262 -9.68 -16.219 1 98.94 172 PHE A CA 1
ATOM 1331 C C . PHE A 1 172 ? -5.363 -9.414 -15.016 1 98.94 172 PHE A C 1
ATOM 1333 O O . PHE A 1 172 ? -4.77 -8.344 -14.906 1 98.94 172 PHE A O 1
ATOM 1340 N N . ASP A 1 173 ? -5.422 -10.32 -14.062 1 98.88 173 ASP A N 1
ATOM 1341 C CA . ASP A 1 173 ? -4.32 -10.453 -13.117 1 98.88 173 ASP A CA 1
ATOM 1342 C C . ASP A 1 173 ? -3.129 -11.164 -13.758 1 98.88 173 ASP A C 1
ATOM 1344 O O . ASP A 1 173 ? -3.166 -12.375 -13.977 1 98.88 173 ASP A O 1
ATOM 1348 N N . ALA A 1 174 ? -2.09 -10.422 -14.031 1 98.88 174 ALA A N 1
ATOM 1349 C CA . ALA A 1 174 ? -0.917 -10.914 -14.75 1 98.88 174 ALA A CA 1
ATOM 1350 C C . ALA A 1 174 ? 0.296 -11 -13.836 1 98.88 174 ALA A C 1
ATOM 1352 O O . ALA A 1 174 ? 1.436 -10.859 -14.281 1 98.88 174 ALA A O 1
ATOM 1353 N N . ALA A 1 175 ? 0.063 -11.219 -12.562 1 98.56 175 ALA A N 1
ATOM 1354 C CA . ALA A 1 175 ? 1.117 -11.25 -11.555 1 98.56 175 ALA A CA 1
ATOM 1355 C C . ALA A 1 175 ? 2.188 -12.281 -11.906 1 98.56 175 ALA A C 1
ATOM 1357 O O . ALA A 1 175 ? 3.363 -12.102 -11.578 1 98.56 175 ALA A O 1
ATOM 1358 N N . HIS A 1 176 ? 1.859 -13.367 -12.625 1 98.38 176 HIS A N 1
ATOM 1359 C CA . HIS A 1 176 ? 2.797 -14.438 -12.953 1 98.38 176 HIS A CA 1
ATOM 1360 C C . HIS A 1 176 ? 3.398 -14.234 -14.344 1 98.38 176 HIS A C 1
ATOM 1362 O O . HIS A 1 176 ? 4.262 -15.008 -14.766 1 98.38 176 HIS A O 1
ATOM 1368 N N . ALA A 1 177 ? 2.984 -13.141 -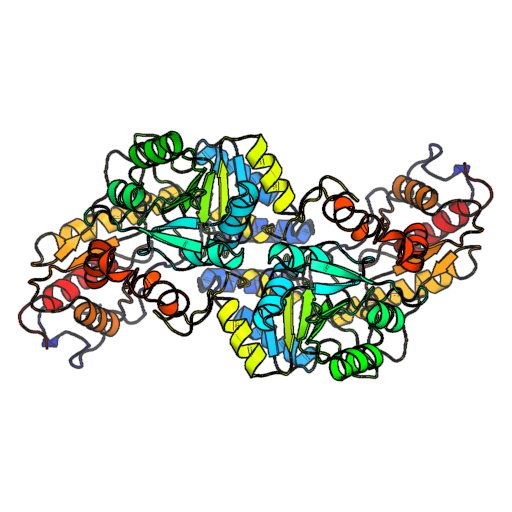15.039 1 98.62 177 ALA A N 1
ATOM 1369 C CA . ALA A 1 177 ? 3.223 -13.195 -16.484 1 98.62 177 ALA A CA 1
ATOM 1370 C C . ALA A 1 177 ? 4.039 -12 -16.953 1 98.62 177 ALA A C 1
ATOM 1372 O O . ALA A 1 177 ? 4.016 -11.648 -18.141 1 98.62 177 ALA A O 1
ATOM 1373 N N . PHE A 1 178 ? 4.672 -11.328 -16.016 1 98.62 178 PHE A N 1
ATOM 1374 C CA . PHE A 1 178 ? 5.551 -10.25 -16.453 1 98.62 178 PHE A CA 1
ATOM 1375 C C . PHE A 1 178 ? 6.617 -10.773 -17.406 1 98.62 178 PHE A C 1
ATOM 1377 O O . PHE A 1 178 ? 7.305 -11.75 -17.109 1 98.62 178 PHE A O 1
ATOM 1384 N N . GLY A 1 179 ? 6.719 -10.148 -18.562 1 98.12 179 GLY A N 1
ATOM 1385 C CA . GLY A 1 179 ? 7.734 -10.523 -19.531 1 98.12 179 GLY A CA 1
ATOM 1386 C C . GLY A 1 179 ? 7.32 -11.688 -20.406 1 98.12 179 GLY A C 1
ATOM 1387 O O . GLY A 1 179 ? 8.141 -12.25 -21.125 1 98.12 179 GLY A O 1
ATOM 1388 N N . CYS A 1 180 ? 6.094 -12.125 -20.391 1 98.56 180 CYS A N 1
ATOM 1389 C CA . CYS A 1 180 ? 5.574 -13.195 -21.234 1 98.56 180 CYS A CA 1
ATOM 1390 C C . CYS A 1 180 ? 4.734 -12.633 -22.375 1 98.56 180 CYS A C 1
ATOM 1392 O O . CYS A 1 180 ? 4.34 -11.461 -22.344 1 98.56 180 CYS A O 1
ATOM 1394 N N . SER A 1 181 ? 4.484 -13.469 -23.406 1 98.5 181 SER A N 1
ATOM 1395 C CA . SER A 1 181 ? 3.734 -12.969 -24.547 1 98.5 181 SER A CA 1
ATOM 1396 C C . SER A 1 181 ? 2.635 -13.953 -24.953 1 98.5 181 SER A C 1
ATOM 1398 O O . SER A 1 181 ? 2.621 -15.094 -24.5 1 98.5 181 SER A O 1
ATOM 1400 N N . TYR A 1 182 ? 1.666 -13.477 -25.641 1 98.12 182 TYR A N 1
ATOM 1401 C CA . TYR A 1 182 ? 0.583 -14.219 -26.281 1 98.12 182 TYR A CA 1
ATOM 1402 C C . TYR A 1 182 ? 0.49 -13.875 -27.766 1 98.12 182 TYR A C 1
ATOM 1404 O O . TYR A 1 182 ? 0.187 -12.742 -28.125 1 98.12 182 TYR A O 1
ATOM 1412 N N . ARG A 1 183 ? 0.757 -14.883 -28.625 1 96.81 183 ARG A N 1
ATOM 1413 C CA . ARG A 1 183 ? 0.742 -14.734 -30.078 1 96.81 183 ARG A CA 1
ATOM 1414 C C . ARG A 1 183 ? 1.616 -13.562 -30.516 1 96.81 183 ARG A C 1
ATOM 1416 O O . ARG A 1 183 ? 1.179 -12.711 -31.297 1 96.81 183 ARG A O 1
ATOM 1423 N N . GLY A 1 184 ? 2.74 -13.469 -29.859 1 96.75 184 GLY A N 1
ATOM 1424 C CA . GLY A 1 184 ? 3.754 -12.5 -30.25 1 96.75 184 GLY A CA 1
ATOM 1425 C C . GLY A 1 184 ? 3.586 -11.148 -29.578 1 96.75 184 GLY A C 1
ATOM 1426 O O . GLY A 1 184 ? 4.461 -10.289 -29.672 1 96.75 184 GLY A O 1
ATOM 1427 N N . THR A 1 185 ? 2.49 -10.93 -28.938 1 98.31 185 THR A N 1
ATOM 1428 C CA . THR A 1 185 ? 2.244 -9.68 -28.234 1 98.31 185 THR A CA 1
ATOM 1429 C C . THR A 1 185 ? 2.498 -9.844 -26.734 1 98.31 185 THR A C 1
ATOM 1431 O O . THR A 1 185 ? 2.004 -10.789 -26.125 1 98.31 185 THR A O 1
ATOM 1434 N N . MET A 1 186 ? 3.24 -8.898 -26.172 1 98.75 186 MET A N 1
ATOM 1435 C CA . MET A 1 186 ? 3.604 -9 -24.766 1 98.75 186 MET A CA 1
ATOM 1436 C C . MET A 1 186 ? 2.373 -8.867 -23.875 1 98.75 186 MET A C 1
ATOM 1438 O O . MET A 1 186 ? 1.478 -8.07 -24.156 1 98.75 186 MET A O 1
ATOM 1442 N N . ILE A 1 187 ? 2.367 -9.648 -22.797 1 98.69 187 ILE A N 1
ATOM 1443 C CA . ILE A 1 187 ? 1.363 -9.469 -21.766 1 98.69 187 ILE A CA 1
ATOM 1444 C C . ILE A 1 187 ? 1.414 -8.031 -21.234 1 98.69 187 ILE A C 1
ATOM 1446 O O . ILE A 1 187 ? 2.494 -7.5 -20.984 1 98.69 187 ILE A O 1
ATOM 1450 N N . GLY A 1 188 ? 0.328 -7.398 -21.016 1 98.62 188 GLY A N 1
ATOM 1451 C CA . GLY A 1 188 ? 0.174 -5.988 -20.703 1 98.62 188 GLY A CA 1
ATOM 1452 C C . GLY A 1 188 ? -0.623 -5.23 -21.75 1 98.62 188 GLY A C 1
ATOM 1453 O O . GLY A 1 188 ? -1.065 -4.105 -21.5 1 98.62 188 GLY A O 1
ATOM 1454 N N . ASN A 1 189 ? -0.894 -5.867 -22.875 1 98.75 189 ASN A N 1
ATOM 1455 C CA . ASN A 1 189 ? -1.526 -5.215 -24.016 1 98.75 189 ASN A CA 1
ATOM 1456 C C . ASN A 1 189 ? -2.945 -5.727 -24.234 1 98.75 189 ASN A C 1
ATOM 1458 O O . ASN A 1 189 ? -3.541 -5.484 -25.281 1 98.75 189 ASN A O 1
ATOM 1462 N N . PHE A 1 190 ? -3.51 -6.473 -23.328 1 98.75 190 PHE A N 1
ATOM 1463 C CA . PHE A 1 190 ? -4.785 -7.148 -23.547 1 98.75 190 PHE A CA 1
ATOM 1464 C C . PHE A 1 190 ? -5.832 -6.672 -22.547 1 98.75 190 PHE A C 1
ATOM 1466 O O . PHE A 1 190 ? -5.496 -6.168 -21.484 1 98.75 190 PHE A O 1
ATOM 1473 N N . GLY A 1 191 ? -7.148 -6.879 -22.875 1 98.56 191 GLY A N 1
ATOM 1474 C CA . GLY A 1 191 ? -8.242 -6.422 -22.031 1 98.56 191 GLY A CA 1
ATOM 1475 C C . GLY A 1 191 ? -8.242 -4.918 -21.828 1 98.56 191 GLY A C 1
ATOM 1476 O O . GLY A 1 191 ? -7.625 -4.18 -22.594 1 98.56 191 GLY A O 1
ATOM 1477 N N . ARG A 1 192 ? -9.031 -4.438 -20.828 1 98.75 192 ARG A N 1
ATOM 1478 C CA . ARG A 1 192 ? -9.047 -3.027 -20.453 1 98.75 192 ARG A CA 1
ATOM 1479 C C . ARG A 1 192 ? -7.73 -2.629 -19.781 1 98.75 192 ARG A C 1
ATOM 1481 O O . ARG A 1 192 ? -7.242 -1.516 -19.984 1 98.75 192 ARG A O 1
ATOM 1488 N N . CYS A 1 193 ? -7.195 -3.518 -18.984 1 98.88 193 CYS A N 1
ATOM 1489 C CA . CYS A 1 193 ? -5.891 -3.367 -18.359 1 98.88 193 CYS A CA 1
ATOM 1490 C C . CYS A 1 193 ? -5.418 -4.688 -17.766 1 98.88 193 CYS A C 1
ATOM 1492 O O . CYS A 1 193 ? -6.18 -5.652 -17.688 1 98.88 193 CYS A O 1
ATOM 1494 N N . GLU A 1 194 ? -4.188 -4.77 -17.516 1 98.94 194 GLU A N 1
ATOM 1495 C CA . GLU A 1 194 ? -3.564 -5.906 -16.844 1 98.94 194 GLU A CA 1
ATOM 1496 C C . GLU A 1 194 ? -2.76 -5.457 -15.625 1 98.94 194 GLU A C 1
ATOM 1498 O O . GLU A 1 194 ? -2.117 -4.402 -15.648 1 98.94 194 GLU A O 1
ATOM 1503 N N . VAL A 1 195 ? -2.879 -6.238 -14.57 1 98.94 195 VAL A N 1
ATOM 1504 C CA . VAL A 1 195 ? -2.18 -5.914 -13.328 1 98.94 195 VAL A CA 1
ATOM 1505 C C . VAL A 1 195 ? -1.016 -6.879 -13.125 1 98.94 195 VAL A C 1
ATOM 1507 O O . VAL A 1 195 ? -1.188 -8.094 -13.219 1 98.94 195 VAL A O 1
ATOM 1510 N N . VAL A 1 196 ? 0.166 -6.375 -12.867 1 98.88 196 VAL A N 1
ATOM 1511 C CA . VAL A 1 196 ? 1.328 -7.199 -12.555 1 98.88 196 VAL A CA 1
ATOM 1512 C C . VAL A 1 196 ? 1.761 -6.953 -11.109 1 98.88 196 VAL A C 1
ATOM 1514 O O . VAL A 1 196 ? 1.479 -5.895 -10.539 1 98.88 196 VAL A O 1
ATOM 1517 N N . SER A 1 197 ? 2.363 -7.941 -10.5 1 98.75 197 SER A N 1
ATOM 1518 C CA . SER A 1 197 ? 2.891 -7.863 -9.141 1 98.75 197 SER A CA 1
ATOM 1519 C C . SER A 1 197 ? 4.414 -7.852 -9.133 1 98.75 197 SER A C 1
ATOM 1521 O O . SER A 1 197 ? 5.047 -8.609 -9.875 1 98.75 197 SER A O 1
ATOM 1523 N N . PHE A 1 198 ? 4.984 -6.965 -8.359 1 98.69 198 PHE A N 1
ATOM 1524 C CA . PHE A 1 198 ? 6.43 -6.879 -8.188 1 98.69 198 PHE A CA 1
ATOM 1525 C C . PHE A 1 198 ? 6.832 -7.297 -6.777 1 98.69 198 PHE A C 1
ATOM 1527 O O . PHE A 1 198 ? 7.754 -6.723 -6.195 1 98.69 198 PHE A O 1
ATOM 1534 N N . HIS A 1 199 ? 6.02 -8.219 -6.219 1 98.44 199 HIS A N 1
ATOM 1535 C CA . HIS A 1 199 ? 6.371 -8.805 -4.934 1 98.44 199 HIS A CA 1
ATOM 1536 C C . HIS A 1 199 ? 7.738 -9.484 -4.992 1 98.44 199 HIS A C 1
ATOM 1538 O O . HIS A 1 199 ? 8.156 -9.945 -6.055 1 98.44 199 HIS A O 1
ATOM 1544 N N . ALA A 1 200 ? 8.375 -9.648 -3.904 1 97.88 200 ALA A N 1
ATOM 1545 C CA . ALA A 1 200 ? 9.742 -10.141 -3.76 1 97.88 200 ALA A CA 1
ATOM 1546 C C . ALA A 1 200 ? 9.914 -11.492 -4.449 1 97.88 200 ALA A C 1
ATOM 1548 O O . ALA A 1 200 ? 10.977 -11.781 -5.008 1 97.88 200 ALA A O 1
ATOM 1549 N N . THR A 1 201 ? 8.859 -12.305 -4.43 1 95.56 201 THR A N 1
ATOM 1550 C CA . THR A 1 201 ? 9 -13.68 -4.902 1 95.56 201 THR A CA 1
ATOM 1551 C C . THR A 1 201 ? 8.633 -13.789 -6.379 1 95.56 201 THR A C 1
ATOM 1553 O O . THR A 1 201 ? 8.719 -14.867 -6.969 1 95.56 201 THR A O 1
ATOM 1556 N N . LYS A 1 202 ? 8.219 -12.703 -6.98 1 96.81 202 LYS A N 1
ATOM 1557 C CA . LYS A 1 202 ? 7.875 -12.727 -8.398 1 96.81 202 LYS A CA 1
ATOM 1558 C C . LYS A 1 202 ? 9.125 -12.641 -9.266 1 96.81 202 LYS A C 1
ATOM 1560 O O . LYS A 1 202 ? 10.219 -12.352 -8.766 1 96.81 202 LYS A O 1
ATOM 1565 N N . PHE A 1 203 ? 8.93 -12.953 -10.578 1 95.62 203 PHE A N 1
ATOM 1566 C CA . PHE A 1 203 ? 10 -12.922 -11.57 1 95.62 203 PHE A CA 1
ATOM 1567 C C . PHE A 1 203 ? 10.703 -11.57 -11.562 1 95.62 203 PHE A C 1
ATOM 1569 O O . PHE A 1 203 ? 11.93 -11.5 -11.516 1 95.62 203 PHE A O 1
ATOM 1576 N N . PHE A 1 204 ? 9.992 -10.57 -11.602 1 96.94 204 PHE A N 1
ATOM 1577 C CA . PHE A 1 204 ? 10.406 -9.172 -11.477 1 96.94 204 PHE A CA 1
ATOM 1578 C C . PHE A 1 204 ? 9.898 -8.578 -10.172 1 96.94 204 PHE A C 1
ATOM 1580 O O . PHE A 1 204 ? 8.711 -8.68 -9.859 1 96.94 204 PHE A O 1
ATOM 1587 N N . ASN A 1 205 ? 10.867 -7.879 -9.398 1 98 205 ASN A N 1
ATOM 1588 C CA . ASN A 1 205 ? 10.383 -7.418 -8.102 1 98 205 ASN A CA 1
ATOM 1589 C C . ASN A 1 205 ? 10.922 -6.027 -7.766 1 98 205 ASN A C 1
ATOM 1591 O O . ASN A 1 205 ? 11.883 -5.562 -8.383 1 98 205 ASN A O 1
ATOM 1595 N N . THR A 1 206 ? 10.242 -5.383 -6.844 1 98.62 206 THR A N 1
ATOM 1596 C CA . THR A 1 206 ? 10.625 -4.105 -6.246 1 98.62 206 THR A CA 1
ATOM 1597 C C . THR A 1 206 ? 10.477 -4.156 -4.727 1 98.62 206 THR A C 1
ATOM 1599 O O . THR A 1 206 ? 10.008 -3.195 -4.113 1 98.62 206 THR A O 1
ATOM 1602 N N . PHE A 1 207 ? 10.852 -5.305 -4.074 1 98.38 207 PHE A N 1
ATOM 1603 C CA . PHE A 1 207 ? 10.539 -5.625 -2.688 1 98.38 207 PHE A CA 1
ATOM 1604 C C . PHE A 1 207 ? 9.047 -5.879 -2.514 1 98.38 207 PHE A C 1
ATOM 1606 O O . PHE A 1 207 ? 8.602 -7.027 -2.539 1 98.38 207 PHE A O 1
ATOM 1613 N N . GLU A 1 208 ? 8.312 -4.883 -2.512 1 98.56 208 GLU A N 1
ATOM 1614 C CA . GLU A 1 208 ? 6.875 -4.781 -2.754 1 98.56 208 GLU A CA 1
ATOM 1615 C C . GLU A 1 208 ? 6.578 -3.852 -3.928 1 98.56 208 GLU A C 1
ATOM 1617 O O . GLU A 1 208 ? 7.301 -2.877 -4.152 1 98.56 208 GLU A O 1
ATOM 1622 N N . GLY A 1 209 ? 5.52 -4.156 -4.676 1 98.69 209 GLY A N 1
ATOM 1623 C CA . GLY A 1 209 ? 5.152 -3.299 -5.793 1 98.69 209 GLY A CA 1
ATOM 1624 C C . GLY A 1 209 ? 4.199 -3.965 -6.766 1 98.69 209 GLY A C 1
ATOM 1625 O O . GLY A 1 209 ? 3.869 -5.145 -6.613 1 98.69 209 GLY A O 1
ATOM 1626 N N . GLY A 1 210 ? 3.74 -3.271 -7.676 1 98.81 210 GLY A N 1
ATOM 1627 C CA . GLY A 1 210 ? 2.914 -3.693 -8.797 1 98.81 210 GLY A CA 1
ATOM 1628 C C . GLY A 1 210 ? 2.711 -2.604 -9.828 1 98.81 210 GLY A C 1
ATOM 1629 O O . GLY A 1 210 ? 3.305 -1.528 -9.734 1 98.81 210 GLY A O 1
ATOM 1630 N N . ALA A 1 211 ? 1.966 -2.912 -10.812 1 98.94 211 ALA A N 1
ATOM 1631 C CA . ALA A 1 211 ? 1.644 -1.917 -11.828 1 98.94 211 ALA A CA 1
ATOM 1632 C C . ALA A 1 211 ? 0.349 -2.273 -12.555 1 98.94 211 ALA A C 1
ATOM 1634 O O . ALA A 1 211 ? -0.062 -3.436 -12.57 1 98.94 211 ALA A O 1
ATOM 1635 N N . ILE A 1 212 ? -0.286 -1.292 -13.016 1 99 212 ILE A N 1
ATOM 1636 C CA . ILE A 1 212 ? -1.38 -1.449 -13.969 1 99 212 ILE A CA 1
ATOM 1637 C C . ILE A 1 212 ? -0.904 -1.066 -15.367 1 99 212 ILE A C 1
ATOM 1639 O O . ILE A 1 212 ? -0.336 0.011 -15.562 1 99 212 ILE A O 1
ATOM 1643 N N . LEU A 1 213 ? -1.063 -1.931 -16.266 1 98.94 213 LEU A N 1
ATOM 1644 C CA . LEU A 1 213 ? -0.704 -1.745 -17.656 1 98.94 213 LEU A CA 1
ATOM 1645 C C . LEU A 1 213 ? -1.948 -1.564 -18.531 1 98.94 213 LEU A C 1
ATOM 1647 O O . LEU A 1 213 ? -2.916 -2.316 -18.391 1 98.94 213 LEU A O 1
ATOM 1651 N N . THR A 1 214 ? -1.961 -0.545 -19.406 1 98.94 214 THR A N 1
ATOM 1652 C CA . THR A 1 214 ? -3.109 -0.312 -20.266 1 98.94 214 THR A CA 1
ATOM 1653 C C . THR A 1 214 ? -2.707 0.528 -21.484 1 98.94 214 THR A C 1
ATOM 1655 O O . THR A 1 214 ? -1.714 1.256 -21.438 1 98.94 214 THR A O 1
ATOM 1658 N N . ASN A 1 215 ? -3.443 0.346 -22.516 1 98.88 215 ASN A N 1
ATOM 1659 C CA . ASN A 1 215 ? -3.256 1.175 -23.703 1 98.88 215 ASN A CA 1
ATOM 1660 C C . ASN A 1 215 ? -4.355 2.227 -23.828 1 98.88 215 ASN A C 1
ATOM 1662 O O . ASN A 1 215 ? -4.441 2.922 -24.844 1 98.88 215 ASN A O 1
ATOM 1666 N N . ASP A 1 216 ? -5.219 2.305 -22.859 1 98.75 216 ASP A N 1
ATOM 1667 C CA . ASP A 1 216 ? -6.32 3.262 -22.797 1 98.75 216 ASP A CA 1
ATOM 1668 C C . ASP A 1 216 ? -5.902 4.531 -22.062 1 98.75 216 ASP A C 1
ATOM 1670 O O . ASP A 1 216 ? -5.75 4.52 -20.828 1 98.75 216 ASP A O 1
ATOM 1674 N N . ASP A 1 217 ? -5.855 5.672 -22.766 1 98.75 217 ASP A N 1
ATOM 1675 C CA . ASP A 1 217 ? -5.379 6.934 -22.203 1 98.75 217 ASP A CA 1
ATOM 1676 C C . ASP A 1 217 ? -6.289 7.414 -21.078 1 98.75 217 ASP A C 1
ATOM 1678 O O . ASP A 1 217 ? -5.809 7.859 -20.031 1 98.75 217 ASP A O 1
ATOM 1682 N N . GLN A 1 218 ? -7.52 7.344 -21.312 1 98.38 218 GLN A N 1
ATOM 1683 C CA . GLN A 1 218 ? -8.477 7.836 -20.328 1 98.38 218 GLN A CA 1
ATOM 1684 C C . GLN A 1 218 ? -8.43 7.008 -19.047 1 98.38 218 GLN A C 1
ATOM 1686 O O . GLN A 1 218 ? -8.484 7.555 -17.953 1 98.38 218 GLN A O 1
ATOM 1691 N N . LEU A 1 219 ? -8.367 5.676 -19.219 1 98.62 219 LEU A N 1
ATOM 1692 C CA . LEU A 1 219 ? -8.258 4.793 -18.062 1 98.62 219 LEU A CA 1
ATOM 1693 C C . LEU A 1 219 ? -6.969 5.055 -17.297 1 98.62 219 LEU A C 1
ATOM 1695 O O . LEU A 1 219 ? -6.969 5.09 -16.062 1 98.62 219 LEU A O 1
ATOM 1699 N N . ALA A 1 220 ? -5.895 5.246 -18.031 1 98.81 220 ALA A N 1
ATOM 1700 C CA . ALA A 1 220 ? -4.602 5.531 -17.422 1 98.81 220 ALA A CA 1
ATOM 1701 C C . ALA A 1 220 ? -4.664 6.809 -16.594 1 98.81 220 ALA A C 1
ATOM 1703 O O . ALA A 1 220 ? -4.168 6.848 -15.461 1 98.81 220 ALA A O 1
ATOM 1704 N N . ASP A 1 221 ? -5.254 7.844 -17.141 1 97.81 221 ASP A N 1
ATOM 1705 C CA . ASP A 1 221 ? -5.375 9.109 -16.422 1 97.81 221 ASP A CA 1
ATOM 1706 C C . ASP A 1 221 ? -6.176 8.938 -15.141 1 97.81 221 ASP A C 1
ATOM 1708 O O . ASP A 1 221 ? -5.801 9.469 -14.094 1 97.81 221 ASP A O 1
ATOM 1712 N N . LYS A 1 222 ? -7.238 8.266 -15.234 1 97.56 222 LYS A N 1
ATOM 1713 C CA . LYS A 1 222 ? -8.086 8.008 -14.078 1 97.56 222 LYS A CA 1
ATOM 1714 C C . LYS A 1 222 ? -7.328 7.234 -13 1 97.56 222 LYS A C 1
ATOM 1716 O O . LYS A 1 222 ? -7.426 7.555 -11.812 1 97.56 222 LYS A O 1
ATOM 1721 N N . ILE A 1 223 ? -6.598 6.188 -13.422 1 98.69 223 ILE A N 1
ATOM 1722 C CA . ILE A 1 223 ? -5.828 5.359 -12.5 1 98.69 223 ILE A CA 1
ATOM 1723 C C . ILE A 1 223 ? -4.789 6.215 -11.781 1 98.69 223 ILE A C 1
ATOM 1725 O O . ILE A 1 223 ? -4.594 6.078 -10.57 1 98.69 223 ILE A O 1
ATOM 1729 N N . ARG A 1 224 ? -4.109 7.074 -12.5 1 98.19 224 ARG A N 1
ATOM 1730 C CA . ARG A 1 224 ? -3.107 7.949 -11.898 1 98.19 224 ARG A CA 1
ATOM 1731 C C . ARG A 1 224 ? -3.732 8.852 -10.836 1 98.19 224 ARG A C 1
ATOM 1733 O O . ARG A 1 224 ? -3.127 9.094 -9.789 1 98.19 224 ARG A O 1
ATOM 1740 N N . LEU A 1 225 ? -4.93 9.336 -11.109 1 96.88 225 LEU A N 1
ATOM 1741 C CA . LEU A 1 225 ? -5.629 10.164 -10.125 1 96.88 225 LEU A CA 1
ATOM 1742 C C . LEU A 1 225 ? -5.984 9.352 -8.883 1 96.88 225 LEU A C 1
ATOM 1744 O O . LEU A 1 225 ? -5.727 9.781 -7.762 1 96.88 225 LEU A O 1
ATOM 1748 N N . ILE A 1 226 ? -6.539 8.148 -9.039 1 98.06 226 ILE A N 1
ATOM 1749 C CA . ILE A 1 226 ? -6.984 7.289 -7.945 1 98.06 226 ILE A CA 1
ATOM 1750 C C . ILE A 1 226 ? -5.785 6.883 -7.086 1 98.06 226 ILE A C 1
ATOM 1752 O O . ILE A 1 226 ? -5.887 6.812 -5.859 1 98.06 226 ILE A O 1
ATOM 1756 N N . ARG A 1 227 ? -4.633 6.645 -7.73 1 97.81 227 ARG A N 1
ATOM 1757 C CA . ARG A 1 227 ? -3.4 6.242 -7.055 1 97.81 227 ARG A CA 1
ATOM 1758 C C . ARG A 1 227 ? -2.992 7.273 -6.008 1 97.81 227 ARG A C 1
ATOM 1760 O O . ARG A 1 227 ? -2.416 6.918 -4.977 1 97.81 227 ARG A O 1
ATOM 1767 N N . ASN A 1 228 ? -3.33 8.484 -6.266 1 97.12 228 ASN A N 1
ATOM 1768 C CA . ASN A 1 228 ? -2.902 9.602 -5.438 1 97.12 228 ASN A CA 1
ATOM 1769 C C . ASN A 1 228 ? -4.094 10.383 -4.891 1 97.12 228 ASN A C 1
ATOM 1771 O O . ASN A 1 228 ? -4.188 11.602 -5.09 1 97.12 228 ASN A O 1
ATOM 1775 N N . PHE A 1 229 ? -5.012 9.719 -4.348 1 95.44 229 PHE A N 1
ATOM 1776 C CA . PHE A 1 229 ? -6.141 10.227 -3.578 1 95.44 229 PHE A CA 1
ATOM 1777 C C . PHE A 1 229 ? -7.137 10.938 -4.488 1 95.44 229 PHE A C 1
ATOM 1779 O O . PHE A 1 229 ? -8.039 11.625 -4.008 1 95.44 229 PHE A O 1
ATOM 1786 N N . GLY A 1 230 ? -6.922 10.945 -5.777 1 92.56 230 GLY A N 1
ATOM 1787 C CA . GLY A 1 230 ? -7.832 11.594 -6.703 1 92.56 230 GLY A CA 1
ATOM 1788 C C . GLY A 1 230 ? -7.461 13.039 -6.996 1 92.56 230 GLY A C 1
ATOM 1789 O O . GLY A 1 230 ? -8.25 13.781 -7.586 1 92.56 230 GLY A O 1
ATOM 1790 N N . PHE A 1 231 ? -6.301 13.453 -6.598 1 86.44 231 PHE A N 1
ATOM 1791 C CA . PHE A 1 231 ? -5.867 14.836 -6.742 1 86.44 231 PHE A CA 1
ATOM 1792 C C . PHE A 1 231 ? -5.699 15.203 -8.211 1 86.44 231 PHE A C 1
ATOM 1794 O O . PHE A 1 231 ? -5.008 14.5 -8.953 1 86.44 231 PHE A O 1
ATOM 1801 N N . THR A 1 232 ? -6.297 16.219 -8.68 1 82.75 232 THR A N 1
ATOM 1802 C CA . THR A 1 232 ? -6.105 16.797 -10.008 1 82.75 232 THR A CA 1
ATOM 1803 C C . THR A 1 232 ? -5.258 18.062 -9.93 1 82.75 232 THR A C 1
ATOM 1805 O O . THR A 1 232 ? -4.797 18.578 -10.953 1 82.75 232 THR A O 1
ATOM 1808 N N . GLY A 1 233 ? -5.082 18.562 -8.703 1 75.5 233 GLY A N 1
ATOM 1809 C CA . GLY A 1 233 ? -4.305 19.75 -8.359 1 75.5 233 GLY A CA 1
ATOM 1810 C C . GLY A 1 233 ? -4.035 19.859 -6.867 1 75.5 233 GLY A C 1
ATOM 1811 O O . GLY A 1 233 ? -4.398 18.984 -6.094 1 75.5 233 GLY A O 1
ATOM 1812 N N . TYR A 1 234 ? -3.455 20.953 -6.496 1 68.44 234 TYR A N 1
ATOM 1813 C CA . TYR A 1 234 ? -3.018 21.141 -5.117 1 68.44 234 TYR A CA 1
ATOM 1814 C C . TYR A 1 234 ? -4.199 21.078 -4.156 1 68.44 234 TYR A C 1
ATOM 1816 O O . TYR A 1 234 ? -4.109 20.453 -3.092 1 68.44 234 TYR A O 1
ATOM 1824 N N . ASP A 1 235 ? -5.277 21.562 -4.613 1 72.81 235 ASP A N 1
ATOM 1825 C CA . ASP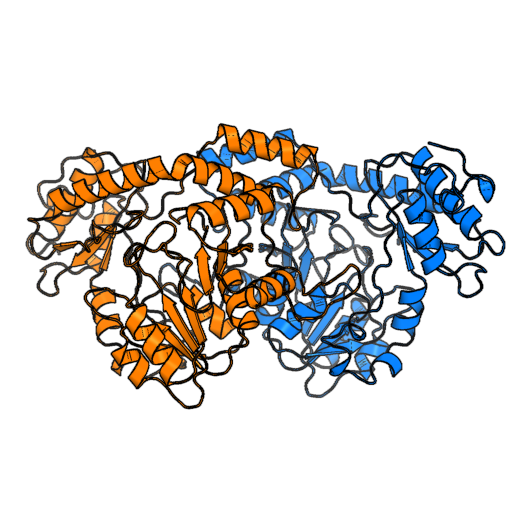 A 1 235 ? -6.371 21.656 -3.65 1 72.81 235 ASP A CA 1
ATOM 1826 C C . ASP A 1 235 ? -7.68 21.156 -4.25 1 72.81 235 ASP A C 1
ATOM 1828 O O . ASP A 1 235 ? -8.758 21.609 -3.879 1 72.81 235 ASP A O 1
ATOM 1832 N N . GLN A 1 236 ? -7.453 20.172 -5.168 1 83 236 GLN A N 1
ATOM 1833 C CA . GLN A 1 236 ? -8.664 19.703 -5.828 1 83 236 GLN A CA 1
ATOM 1834 C C . GLN A 1 236 ? -8.641 18.188 -5.996 1 83 236 GLN A C 1
ATOM 1836 O O . GLN A 1 236 ? -7.652 17.625 -6.461 1 83 236 GLN A O 1
ATOM 1841 N N . VAL A 1 237 ? -9.719 17.625 -5.473 1 85.38 237 VAL A N 1
ATOM 1842 C CA . VAL A 1 237 ? -9.914 16.188 -5.621 1 85.38 237 VAL A CA 1
ATOM 1843 C C . VAL A 1 237 ? -11.172 15.914 -6.438 1 85.38 237 VAL A C 1
ATOM 1845 O O . VAL A 1 237 ? -12.25 16.406 -6.109 1 85.38 237 VAL A O 1
ATOM 1848 N N . ASP A 1 238 ? -11.039 15.078 -7.449 1 86 238 ASP A N 1
ATOM 1849 C CA . ASP A 1 238 ? -12.164 14.867 -8.352 1 86 238 ASP A CA 1
ATOM 1850 C C . ASP A 1 238 ? -12.719 13.453 -8.219 1 86 238 ASP A C 1
ATOM 1852 O O . ASP A 1 238 ? -13.828 13.172 -8.672 1 86 238 ASP A O 1
ATOM 1856 N N . HIS A 1 239 ? -11.938 12.594 -7.641 1 89.25 239 HIS A N 1
ATOM 1857 C CA . HIS A 1 239 ? -12.336 11.203 -7.488 1 89.25 239 HIS A CA 1
ATOM 1858 C C . HIS A 1 239 ? -11.961 10.672 -6.105 1 89.25 239 HIS A C 1
ATOM 1860 O O . HIS A 1 239 ? -11.023 11.164 -5.477 1 89.25 239 HIS A O 1
ATOM 1866 N N . ILE A 1 240 ? -12.797 9.75 -5.75 1 94.19 240 ILE A N 1
ATOM 1867 C CA . ILE A 1 240 ? -12.352 8.969 -4.602 1 94.19 240 ILE A CA 1
ATOM 1868 C C . ILE A 1 240 ? -11.07 8.219 -4.957 1 94.19 240 ILE A C 1
ATOM 1870 O O . ILE A 1 240 ? -10.945 7.676 -6.059 1 94.19 240 ILE A O 1
ATOM 1874 N N . GLY A 1 241 ? -10.133 8.266 -4.145 1 96.81 241 GLY A N 1
ATOM 1875 C CA . GLY A 1 241 ? -8.859 7.59 -4.367 1 96.81 241 GLY A CA 1
ATOM 1876 C C . GLY A 1 241 ? -8.273 6.996 -3.104 1 96.81 241 GLY A C 1
ATOM 1877 O O . GLY A 1 241 ? -8.914 6.992 -2.053 1 96.81 241 GLY A O 1
ATOM 1878 N N . THR A 1 242 ? -7.188 6.422 -3.223 1 98.31 242 THR A N 1
ATOM 1879 C CA . THR A 1 242 ? -6.402 5.848 -2.137 1 98.31 242 THR A CA 1
ATOM 1880 C C . THR A 1 242 ? -4.926 6.203 -2.291 1 98.31 242 THR A C 1
ATOM 1882 O O . THR A 1 242 ? -4.578 7.129 -3.027 1 98.31 242 THR A O 1
ATOM 1885 N N . ASN A 1 243 ? -4.078 5.676 -1.417 1 98.56 243 ASN A N 1
ATOM 1886 C CA . ASN A 1 243 ? -2.637 5.824 -1.572 1 98.56 243 ASN A CA 1
ATOM 1887 C C . ASN A 1 243 ? -2.006 4.574 -2.174 1 98.56 243 ASN A C 1
ATOM 1889 O O . ASN A 1 243 ? -1.645 3.645 -1.447 1 98.56 243 ASN A O 1
ATOM 1893 N N . GLY A 1 244 ? -1.837 4.598 -3.453 1 98.75 244 GLY A N 1
ATOM 1894 C CA . GLY A 1 244 ? -1.228 3.475 -4.145 1 98.75 244 GLY A CA 1
ATOM 1895 C C . GLY A 1 244 ? 0.191 3.752 -4.605 1 98.75 244 GLY A C 1
ATOM 1896 O O . GLY A 1 244 ? 0.727 3.037 -5.453 1 98.75 244 GLY A O 1
ATOM 1897 N N . LYS A 1 245 ? 0.845 4.727 -4.086 1 98.62 245 LYS A N 1
ATOM 1898 C CA . LYS 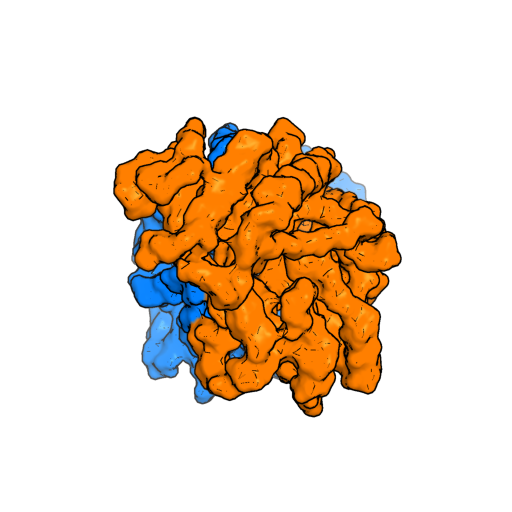A 1 245 ? 2.109 5.234 -4.613 1 98.62 245 LYS A CA 1
ATOM 1899 C C . LYS A 1 245 ? 3.256 4.273 -4.309 1 98.62 245 LYS A C 1
ATOM 1901 O O . LYS A 1 245 ? 3.326 3.707 -3.215 1 98.62 245 LYS A O 1
ATOM 1906 N N . LEU A 1 246 ? 4.078 4.055 -5.234 1 98.81 246 LEU A N 1
ATOM 1907 C CA . LEU A 1 246 ? 5.344 3.348 -5.078 1 98.81 246 LEU A CA 1
ATOM 1908 C C . LEU A 1 246 ? 6.453 4.309 -4.664 1 98.81 246 LEU A C 1
ATOM 1910 O O . LEU A 1 246 ? 6.68 5.324 -5.328 1 98.81 246 LEU A O 1
ATOM 1914 N N . PRO A 1 247 ? 7.164 4.059 -3.578 1 98.81 247 PRO A N 1
ATOM 1915 C CA . PRO A 1 247 ? 8.266 4.961 -3.227 1 98.81 247 PRO A CA 1
ATOM 1916 C C . PRO A 1 247 ? 9.461 4.824 -4.164 1 98.81 247 PRO A C 1
ATOM 1918 O O . PRO A 1 247 ? 9.633 3.781 -4.801 1 98.81 247 PRO A O 1
ATOM 1921 N N . GLU A 1 248 ? 10.297 5.828 -4.172 1 98.88 248 GLU A N 1
ATOM 1922 C CA . GLU A 1 248 ? 11.445 5.898 -5.066 1 98.88 248 GLU A CA 1
ATOM 1923 C C . GLU A 1 248 ? 12.422 4.75 -4.809 1 98.88 248 GLU A C 1
ATOM 1925 O O . GLU A 1 248 ? 13.047 4.238 -5.738 1 98.88 248 GLU A O 1
ATOM 1930 N N . ILE A 1 249 ? 12.578 4.297 -3.6 1 98.81 249 ILE A N 1
ATOM 1931 C CA . ILE A 1 249 ? 13.523 3.248 -3.24 1 98.81 249 ILE A CA 1
ATOM 1932 C C . ILE A 1 249 ? 13.117 1.933 -3.898 1 98.81 249 ILE A C 1
ATOM 1934 O O . ILE A 1 249 ? 13.969 1.136 -4.293 1 98.81 249 ILE A O 1
ATOM 1938 N N . SER A 1 250 ? 11.844 1.681 -4 1 98.88 250 SER A N 1
ATOM 1939 C CA . SER A 1 250 ? 11.336 0.5 -4.695 1 98.88 250 SER A CA 1
ATOM 1940 C C . SER A 1 250 ? 11.578 0.597 -6.195 1 98.88 250 SER A C 1
ATOM 1942 O O . SER A 1 250 ? 11.898 -0.403 -6.844 1 98.88 250 SER A O 1
ATOM 1944 N N . ALA A 1 251 ? 11.359 1.812 -6.711 1 98.88 251 ALA A N 1
ATOM 1945 C CA . ALA A 1 251 ? 11.648 2.018 -8.125 1 98.88 251 ALA A CA 1
ATOM 1946 C C . ALA A 1 251 ? 13.117 1.73 -8.438 1 98.88 251 ALA A C 1
ATOM 1948 O O . ALA A 1 251 ? 13.438 1.173 -9.484 1 98.88 251 ALA A O 1
ATOM 1949 N N . ALA A 1 252 ? 14.008 2.158 -7.527 1 98.75 252 ALA A N 1
ATOM 1950 C CA . ALA A 1 252 ? 15.43 1.852 -7.68 1 98.75 252 ALA A CA 1
ATOM 1951 C C . ALA A 1 252 ? 15.656 0.348 -7.801 1 98.75 252 ALA A C 1
ATOM 1953 O O . ALA A 1 252 ? 16.438 -0.102 -8.641 1 98.75 252 ALA A O 1
ATOM 1954 N N . MET A 1 253 ? 14.992 -0.442 -6.965 1 98.62 253 MET A N 1
ATOM 1955 C CA . MET A 1 253 ? 15.086 -1.898 -7.035 1 98.62 253 MET A CA 1
ATOM 1956 C C . MET A 1 253 ? 14.57 -2.412 -8.375 1 98.62 253 MET A C 1
ATOM 1958 O O . MET A 1 253 ? 15.172 -3.311 -8.969 1 98.62 253 MET A O 1
ATOM 1962 N N . GLY A 1 254 ? 13.445 -1.84 -8.828 1 98.69 254 GLY A N 1
ATOM 1963 C CA . GLY A 1 254 ? 12.914 -2.227 -10.117 1 98.69 254 GLY A CA 1
ATOM 1964 C C . GLY A 1 254 ? 13.875 -1.975 -11.266 1 98.69 254 GLY A C 1
ATOM 1965 O O . GLY A 1 254 ? 14.047 -2.826 -12.141 1 98.69 254 GLY A O 1
ATOM 1966 N N . ILE A 1 255 ? 14.469 -0.816 -11.281 1 98.44 255 ILE A N 1
ATOM 1967 C CA . ILE A 1 255 ? 15.422 -0.457 -12.32 1 98.44 255 ILE A CA 1
ATOM 1968 C C . ILE A 1 255 ? 16.594 -1.432 -12.305 1 98.44 255 ILE A C 1
ATOM 1970 O O . ILE A 1 255 ? 17.031 -1.91 -13.359 1 98.44 255 ILE A O 1
ATOM 1974 N N . SER A 1 256 ? 17.062 -1.768 -11.117 1 97.12 256 SER A N 1
ATOM 1975 C CA . SER A 1 256 ? 18.156 -2.721 -10.961 1 97.12 256 SER A CA 1
ATOM 1976 C C . SER A 1 256 ? 17.781 -4.094 -11.516 1 97.12 256 SER A C 1
ATOM 1978 O O . SER A 1 256 ? 18.578 -4.742 -12.188 1 97.12 256 SER A O 1
ATOM 1980 N N . ASN A 1 257 ? 16.578 -4.543 -11.203 1 97.12 257 ASN A N 1
ATOM 1981 C CA . ASN A 1 257 ? 16.109 -5.852 -11.648 1 97.12 257 ASN A CA 1
ATOM 1982 C C . ASN A 1 257 ? 15.883 -5.887 -13.156 1 97.12 257 ASN A C 1
ATOM 1984 O O . ASN A 1 257 ? 16.125 -6.91 -13.797 1 97.12 257 ASN A O 1
ATOM 1988 N N . LEU A 1 258 ? 15.367 -4.781 -13.672 1 96.94 258 LEU A N 1
ATOM 1989 C CA . LEU A 1 258 ? 15.102 -4.727 -15.109 1 96.94 258 LEU A CA 1
ATOM 1990 C C . LEU A 1 258 ? 16.391 -4.863 -15.906 1 96.94 258 LEU A C 1
ATOM 1992 O O . LEU A 1 258 ? 16.406 -5.461 -16.984 1 96.94 258 LEU A O 1
ATOM 1996 N N . MET A 1 259 ? 17.453 -4.359 -15.375 1 93.94 259 MET A N 1
ATOM 1997 C CA . MET A 1 259 ? 18.75 -4.426 -16.047 1 93.94 259 MET A CA 1
ATOM 1998 C C . MET A 1 259 ? 19.25 -5.859 -16.109 1 93.94 259 MET A C 1
ATOM 2000 O O . MET A 1 259 ? 20.016 -6.215 -17.016 1 93.94 259 MET A O 1
ATOM 2004 N N . ALA A 1 260 ? 18.797 -6.684 -15.258 1 94 260 ALA A N 1
ATOM 2005 C CA . ALA A 1 260 ? 19.281 -8.055 -15.156 1 94 260 ALA A CA 1
ATOM 2006 C C . ALA A 1 260 ? 18.266 -9.039 -15.734 1 94 260 ALA A C 1
ATOM 2008 O O . ALA A 1 260 ? 18.453 -10.258 -15.664 1 94 260 ALA A O 1
ATOM 2009 N N . ILE A 1 261 ? 17.281 -8.57 -16.359 1 95.69 261 ILE A N 1
ATOM 2010 C CA . ILE A 1 261 ? 16.078 -9.359 -16.641 1 95.69 261 ILE A CA 1
ATOM 2011 C C . ILE A 1 261 ? 16.422 -10.461 -17.641 1 95.69 261 ILE A C 1
ATOM 2013 O O . ILE A 1 261 ? 15.953 -11.594 -17.5 1 95.69 261 ILE A O 1
ATOM 2017 N N . ASN A 1 262 ? 17.234 -10.219 -18.609 1 95.62 262 ASN A N 1
ATOM 2018 C CA . ASN A 1 262 ? 17.578 -11.219 -19.609 1 95.62 262 ASN A CA 1
ATOM 2019 C C . ASN A 1 262 ? 18.406 -12.352 -19.016 1 95.62 262 ASN A C 1
ATOM 2021 O O . ASN A 1 262 ? 18.266 -13.508 -19.406 1 95.62 262 ASN A O 1
ATOM 2025 N N . ASP A 1 263 ? 19.281 -11.992 -18.125 1 95.62 263 ASP A N 1
ATOM 2026 C CA . ASP A 1 263 ? 20.078 -13.008 -17.438 1 95.62 263 ASP A CA 1
ATOM 2027 C C . ASP A 1 263 ? 19.188 -13.93 -16.594 1 95.62 263 ASP A C 1
ATOM 2029 O O . ASP A 1 263 ? 19.422 -15.133 -16.531 1 95.62 263 ASP A O 1
ATOM 2033 N N . LEU A 1 264 ? 18.234 -13.352 -16.016 1 94.81 264 LEU A N 1
ATOM 2034 C CA . LEU A 1 264 ? 17.312 -14.125 -15.203 1 94.81 264 LEU A CA 1
ATOM 2035 C C . LEU A 1 264 ? 16.516 -15.094 -16.078 1 94.81 264 LEU A C 1
ATOM 2037 O O . LEU A 1 264 ? 16.312 -16.25 -15.703 1 94.81 264 LEU A O 1
ATOM 2041 N N . ILE A 1 265 ? 16.047 -14.617 -17.203 1 97.19 265 ILE A N 1
ATOM 2042 C CA . ILE A 1 265 ? 15.289 -15.453 -18.125 1 97.19 265 ILE A CA 1
ATOM 2043 C C . ILE A 1 265 ? 16.156 -16.625 -18.594 1 97.19 265 ILE A C 1
ATOM 2045 O O . ILE A 1 265 ? 15.695 -17.766 -18.641 1 97.19 265 ILE A O 1
ATOM 2049 N N . ARG A 1 266 ? 17.391 -16.375 -18.906 1 97.19 266 ARG A N 1
ATOM 2050 C CA . ARG A 1 266 ? 18.297 -17.406 -19.359 1 97.19 266 ARG A CA 1
ATOM 2051 C C . ARG A 1 266 ? 18.5 -18.469 -18.297 1 97.19 266 ARG A C 1
ATOM 2053 O O . ARG A 1 266 ? 18.5 -19.672 -18.578 1 97.19 266 ARG A O 1
ATOM 2060 N N . THR A 1 267 ? 18.688 -17.984 -17.125 1 96.88 267 THR A N 1
ATOM 2061 C CA . THR A 1 267 ? 18.875 -18.906 -16 1 96.88 267 THR A CA 1
ATOM 2062 C C . THR A 1 267 ? 17.625 -19.766 -15.805 1 96.88 267 THR A C 1
ATOM 2064 O O . THR A 1 267 ? 17.734 -20.984 -15.656 1 96.88 267 THR A O 1
ATOM 2067 N N . ASN A 1 268 ? 16.484 -19.156 -15.766 1 97.56 268 ASN A N 1
ATOM 2068 C CA . ASN A 1 268 ? 15.227 -19.875 -15.578 1 97.56 268 ASN A CA 1
ATOM 2069 C C . ASN A 1 268 ? 14.977 -20.875 -16.719 1 97.56 268 ASN A C 1
ATOM 2071 O O . ASN A 1 268 ? 14.484 -21.984 -16.484 1 97.56 268 ASN A O 1
ATOM 2075 N N . GLN A 1 269 ? 15.305 -20.438 -17.906 1 98 269 GLN A N 1
ATOM 2076 C CA . GLN A 1 269 ? 15.133 -21.328 -19.047 1 98 269 GLN A CA 1
ATOM 2077 C C . GLN A 1 269 ? 16.047 -22.547 -18.953 1 98 269 GLN A C 1
ATOM 2079 O O . GLN A 1 269 ? 15.625 -23.656 -19.25 1 98 269 GLN A O 1
ATOM 2084 N N . ARG A 1 270 ? 17.281 -22.281 -18.594 1 98.25 270 ARG A N 1
ATOM 2085 C CA . ARG A 1 270 ? 18.203 -23.391 -18.359 1 98.25 270 ARG A CA 1
ATOM 2086 C C . ARG A 1 270 ? 17.641 -24.375 -17.344 1 98.25 270 ARG A C 1
ATOM 2088 O O . ARG A 1 270 ? 17.641 -25.578 -17.562 1 98.25 270 ARG A O 1
ATOM 2095 N N . ASN A 1 271 ? 17.234 -23.859 -16.188 1 98.56 271 ASN A N 1
ATOM 2096 C CA . ASN A 1 271 ? 16.672 -24.703 -15.148 1 98.56 271 ASN A CA 1
ATOM 2097 C C . ASN A 1 271 ? 15.453 -25.469 -15.648 1 98.56 271 ASN A C 1
ATOM 2099 O O . ASN A 1 271 ? 15.32 -26.672 -15.383 1 98.56 271 ASN A O 1
ATOM 2103 N N . TYR A 1 272 ? 14.586 -24.75 -16.375 1 98.38 272 TYR A N 1
ATOM 2104 C CA . TYR A 1 272 ? 13.391 -25.359 -16.953 1 98.38 272 TYR A CA 1
ATOM 2105 C C . TYR A 1 272 ? 13.75 -26.547 -17.828 1 98.38 272 TYR A C 1
ATOM 2107 O O . TYR A 1 272 ? 13.156 -27.625 -17.719 1 98.38 272 TYR A O 1
ATOM 2115 N N . ASN A 1 273 ? 14.688 -26.406 -18.641 1 98.5 273 ASN A N 1
ATOM 2116 C CA . ASN A 1 273 ? 15.125 -27.469 -19.547 1 98.5 273 ASN A CA 1
ATOM 2117 C C . ASN A 1 273 ? 15.727 -28.641 -18.781 1 98.5 273 ASN A C 1
ATOM 2119 O O . ASN A 1 273 ? 15.555 -29.797 -19.172 1 98.5 273 ASN A O 1
ATOM 2123 N N . LEU A 1 274 ? 16.453 -28.359 -17.75 1 98.56 274 LEU A N 1
ATOM 2124 C CA . LEU A 1 274 ? 17.016 -29.422 -16.9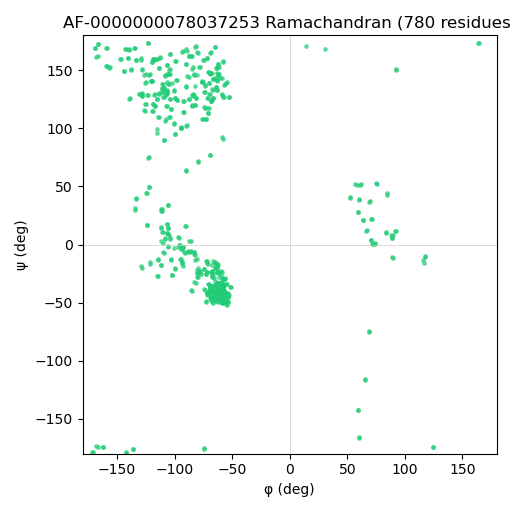06 1 98.56 274 LEU A CA 1
ATOM 2125 C C . LEU A 1 274 ? 15.922 -30.219 -16.234 1 98.56 274 LEU A C 1
ATOM 2127 O O . LEU A 1 274 ? 15.961 -31.453 -16.234 1 98.56 274 LEU A O 1
ATOM 2131 N N . TYR A 1 275 ? 14.938 -29.547 -15.641 1 98.69 275 TYR A N 1
ATOM 2132 C CA . TYR A 1 275 ? 13.805 -30.25 -15.031 1 98.69 275 TYR A CA 1
ATOM 2133 C C . TYR A 1 275 ? 13.086 -31.109 -16.062 1 98.69 275 TYR A C 1
ATOM 2135 O O . TYR A 1 275 ? 12.719 -32.25 -15.766 1 98.69 275 TYR A O 1
ATOM 2143 N N . LEU A 1 276 ? 12.859 -30.531 -17.266 1 97.94 276 LEU A N 1
ATOM 2144 C CA . LEU A 1 276 ? 12.195 -31.281 -18.328 1 97.94 276 LEU A CA 1
ATOM 2145 C C . LEU A 1 276 ? 12.938 -32.594 -18.625 1 97.94 276 LEU A C 1
ATOM 2147 O O . LEU A 1 276 ? 12.312 -33.625 -18.766 1 97.94 276 LEU A O 1
ATOM 2151 N N . ARG A 1 277 ? 14.18 -32.5 -18.656 1 97.88 277 ARG A N 1
ATOM 2152 C CA . ARG A 1 277 ? 15.016 -33.656 -18.969 1 97.88 277 ARG A CA 1
ATOM 2153 C C . ARG A 1 277 ? 14.961 -34.688 -17.844 1 97.88 277 ARG A C 1
ATOM 2155 O O . ARG A 1 277 ? 14.742 -35.875 -18.109 1 97.88 277 ARG A O 1
ATOM 2162 N N . TYR A 1 278 ? 15.102 -34.281 -16.625 1 97.31 278 TYR A N 1
ATOM 2163 C CA . TYR A 1 278 ? 15.234 -35.188 -15.508 1 97.31 278 TYR A CA 1
ATOM 2164 C C . TYR A 1 278 ? 13.891 -35.781 -15.125 1 97.31 278 TYR A C 1
ATOM 2166 O O . TYR A 1 278 ? 13.82 -36.875 -14.562 1 97.31 278 TYR A O 1
ATOM 2174 N N . LEU A 1 279 ? 12.789 -35.062 -15.438 1 97.56 279 LEU A N 1
ATOM 2175 C CA . LEU A 1 279 ? 11.469 -35.531 -15.008 1 97.56 279 LEU A CA 1
ATOM 2176 C C . LEU A 1 279 ? 10.805 -36.375 -16.094 1 97.56 279 LEU A C 1
ATOM 2178 O O . LEU A 1 279 ? 9.797 -37.031 -15.836 1 97.56 279 LEU A O 1
ATOM 2182 N N . GLU A 1 280 ? 11.266 -36.312 -17.297 1 94.44 280 GLU A N 1
ATOM 2183 C CA . GLU A 1 280 ? 10.641 -36.875 -18.484 1 94.44 280 GLU A CA 1
ATOM 2184 C C . GLU A 1 280 ? 10.297 -38.344 -18.266 1 94.44 280 GLU A C 1
ATOM 2186 O O . GLU A 1 280 ? 9.227 -38.812 -18.672 1 94.44 280 GLU A O 1
ATOM 2191 N N . ASP A 1 281 ? 11.055 -39.156 -17.578 1 90.88 281 ASP A N 1
ATOM 2192 C CA . ASP A 1 281 ? 10.82 -40.594 -17.516 1 90.88 281 ASP A CA 1
ATOM 2193 C C . ASP A 1 281 ? 10.383 -41 -16.109 1 90.88 281 ASP A C 1
ATOM 2195 O O . ASP A 1 281 ? 10.406 -42.188 -15.766 1 90.88 281 ASP A O 1
ATOM 2199 N N . ILE A 1 282 ? 10.023 -40.062 -15.398 1 95.06 282 ILE A N 1
ATOM 2200 C CA . ILE A 1 282 ? 9.523 -40.406 -14.07 1 95.06 282 ILE A CA 1
ATOM 2201 C C . ILE A 1 282 ? 8.039 -40.75 -14.156 1 95.06 282 ILE A C 1
ATOM 2203 O O . ILE A 1 282 ? 7.215 -39.906 -14.516 1 95.06 282 ILE A O 1
ATOM 2207 N N . PRO A 1 283 ? 7.707 -41.969 -13.781 1 93.69 283 PRO A N 1
ATOM 2208 C CA . PRO A 1 283 ? 6.305 -42.375 -13.883 1 93.69 283 PRO A CA 1
ATOM 2209 C C . PRO A 1 283 ? 5.371 -41.469 -13.055 1 93.69 283 PRO A C 1
ATOM 2211 O O . PRO A 1 283 ? 5.742 -41.031 -11.977 1 93.69 283 PRO A O 1
ATOM 2214 N N . PHE A 1 284 ? 4.156 -41.188 -13.555 1 95.69 284 PHE A N 1
ATOM 2215 C CA . PHE A 1 284 ? 3.049 -40.531 -12.867 1 95.69 284 PHE A CA 1
ATOM 2216 C C . PHE A 1 284 ? 3.316 -39.031 -12.703 1 95.69 284 PHE A C 1
ATOM 2218 O O . PHE A 1 284 ? 2.547 -38.344 -12.047 1 95.69 284 PHE A O 1
ATOM 2225 N N . ILE A 1 285 ? 4.469 -38.594 -13.211 1 97.62 285 ILE A N 1
ATOM 2226 C CA . ILE A 1 285 ? 4.809 -37.156 -13.086 1 97.62 285 ILE A CA 1
ATOM 2227 C C . ILE A 1 285 ? 4.824 -36.531 -14.469 1 97.62 285 ILE A C 1
ATOM 2229 O O . ILE A 1 285 ? 5.395 -37.062 -15.414 1 97.62 285 ILE A O 1
ATOM 2233 N N . SER A 1 286 ? 4.156 -35.438 -14.609 1 97.25 286 SER A N 1
ATOM 2234 C CA . SER A 1 286 ? 4.246 -34.625 -15.812 1 97.25 286 SER A CA 1
ATOM 2235 C C . SER A 1 286 ? 4.551 -33.188 -15.461 1 97.25 286 SER A C 1
ATOM 2237 O O . SER A 1 286 ? 4.219 -32.719 -14.375 1 97.25 286 SER A O 1
ATOM 2239 N N . MET A 1 287 ? 5.207 -32.5 -16.328 1 97.31 287 MET A N 1
ATOM 2240 C CA . MET A 1 287 ? 5.531 -31.078 -16.141 1 97.31 287 MET A CA 1
ATOM 2241 C C . MET A 1 287 ? 4.742 -30.203 -17.109 1 97.31 287 MET A C 1
ATOM 2243 O O . MET A 1 287 ? 4.57 -30.562 -18.266 1 97.31 287 MET A O 1
ATOM 2247 N N . ILE A 1 288 ? 4.227 -29.062 -16.609 1 95.56 288 ILE A N 1
ATOM 2248 C CA . ILE A 1 288 ? 3.578 -28.094 -17.469 1 95.56 288 ILE A CA 1
ATOM 2249 C C . ILE A 1 288 ? 4.609 -27.453 -18.406 1 95.56 288 ILE A C 1
ATOM 2251 O O . ILE A 1 288 ? 5.684 -27.047 -17.953 1 95.56 288 ILE A O 1
ATOM 2255 N N . ARG A 1 289 ? 4.25 -27.375 -19.688 1 96.19 289 ARG A N 1
ATOM 2256 C CA . ARG A 1 289 ? 5.223 -26.906 -20.672 1 96.19 289 ARG A CA 1
ATOM 2257 C C . ARG A 1 289 ? 4.906 -25.469 -21.109 1 96.19 289 ARG A C 1
ATOM 2259 O O . ARG A 1 289 ? 3.74 -25.078 -21.188 1 96.19 289 ARG A O 1
ATOM 2266 N N . TYR A 1 290 ? 5.906 -24.719 -21.391 1 96.12 290 TYR A N 1
ATOM 2267 C CA . TYR A 1 290 ? 5.789 -23.406 -22 1 96.12 290 TYR A CA 1
ATOM 2268 C C . TYR A 1 290 ? 5.758 -23.5 -23.516 1 96.12 290 TYR A C 1
ATOM 2270 O O . TYR A 1 290 ? 6.324 -24.438 -24.094 1 96.12 290 TYR A O 1
ATOM 2278 N N . ASN A 1 291 ? 4.98 -22.625 -24.109 1 95.5 291 ASN A N 1
ATOM 2279 C CA . ASN A 1 291 ? 5.043 -22.484 -25.562 1 95.5 291 ASN A CA 1
ATOM 2280 C C . ASN A 1 291 ? 6.348 -21.828 -26 1 95.5 291 ASN A C 1
ATOM 2282 O O . ASN A 1 291 ? 6.535 -20.625 -25.812 1 95.5 291 ASN A O 1
ATOM 2286 N N . SER A 1 292 ? 7.172 -22.531 -26.656 1 93.31 292 SER A N 1
ATOM 2287 C CA . SER A 1 292 ? 8.531 -22.094 -26.938 1 93.31 292 SER A CA 1
ATOM 2288 C C . SER A 1 292 ? 8.539 -20.953 -27.969 1 93.31 292 SER A C 1
ATOM 2290 O O . SER A 1 292 ? 9.539 -20.25 -28.109 1 93.31 292 SER A O 1
ATOM 2292 N N . VAL A 1 293 ? 7.445 -20.781 -28.672 1 95.25 293 VAL A N 1
ATOM 2293 C CA . VAL A 1 293 ? 7.387 -19.734 -29.672 1 95.25 293 VAL A CA 1
ATOM 2294 C C . VAL A 1 293 ? 7.117 -18.375 -29.016 1 95.25 293 VAL A C 1
ATOM 2296 O O . VAL A 1 293 ? 7.383 -17.328 -29.594 1 95.25 293 VAL A O 1
ATOM 2299 N N . GLU A 1 294 ? 6.586 -18.422 -27.812 1 97 294 GLU A N 1
ATOM 2300 C CA . GLU A 1 294 ? 6.27 -17.203 -27.062 1 97 294 GLU A CA 1
ATOM 2301 C C . GLU A 1 294 ? 7.453 -16.766 -26.203 1 97 294 GLU A C 1
ATOM 2303 O O . GLU A 1 294 ? 8.375 -17.547 -25.969 1 97 294 GLU A O 1
ATOM 2308 N N . HIS A 1 295 ? 7.465 -15.469 -25.906 1 97.5 295 HIS A N 1
ATOM 2309 C CA . HIS A 1 295 ? 8.367 -15.008 -24.844 1 97.5 295 HIS A CA 1
ATOM 2310 C C . HIS A 1 295 ? 7.918 -15.516 -23.484 1 97.5 295 HIS A C 1
ATOM 2312 O O . HIS A 1 295 ? 6.758 -15.336 -23.094 1 97.5 295 HIS A O 1
ATOM 2318 N N . ASN A 1 296 ? 8.781 -16.203 -22.797 1 98.06 296 ASN A N 1
ATOM 2319 C CA . ASN A 1 296 ? 8.492 -16.766 -21.484 1 98.06 296 ASN A CA 1
ATOM 2320 C C . ASN A 1 296 ? 9.516 -16.312 -20.453 1 98.06 296 ASN A C 1
ATOM 2322 O O . ASN A 1 296 ? 10.68 -16.078 -20.781 1 98.06 296 ASN A O 1
ATOM 2326 N N . ASN A 1 297 ? 9.062 -16.141 -19.219 1 97.81 297 ASN A N 1
ATOM 2327 C CA . ASN A 1 297 ? 10.008 -15.797 -18.156 1 97.81 297 ASN A CA 1
ATOM 2328 C C . ASN A 1 297 ? 10.508 -17.047 -17.422 1 97.81 297 ASN A C 1
ATOM 2330 O O . ASN A 1 297 ? 11.5 -16.984 -16.703 1 97.81 297 ASN A O 1
ATOM 2334 N N . TYR A 1 298 ? 9.781 -18.203 -17.625 1 97.94 298 TYR A N 1
ATOM 2335 C CA . TYR A 1 298 ? 10.172 -19.516 -17.109 1 97.94 298 TYR A CA 1
ATOM 2336 C C . TYR A 1 298 ? 10.289 -19.516 -15.594 1 97.94 298 TYR A C 1
ATOM 2338 O O . TYR A 1 298 ? 11.117 -20.234 -15.031 1 97.94 298 TYR A O 1
ATOM 2346 N N . GLN A 1 299 ? 9.516 -18.641 -14.945 1 97.31 299 GLN A N 1
ATOM 2347 C CA . GLN A 1 299 ? 9.648 -18.438 -13.5 1 97.31 299 GLN A CA 1
ATOM 2348 C C . GLN A 1 299 ? 9.156 -19.672 -12.734 1 97.31 299 GLN A C 1
ATOM 2350 O O . GLN A 1 299 ? 9.734 -20.031 -11.711 1 97.31 299 GLN A O 1
ATOM 2355 N N . TYR A 1 300 ? 8.117 -20.344 -13.219 1 98.06 300 TYR A N 1
ATOM 2356 C CA . TYR A 1 300 ? 7.469 -21.391 -12.43 1 98.06 300 TYR A CA 1
ATOM 2357 C C . TYR A 1 300 ? 7.75 -22.766 -13.023 1 98.06 300 TYR A C 1
ATOM 2359 O O . TYR A 1 300 ? 7.547 -22.984 -14.219 1 98.06 300 TYR A O 1
ATOM 2367 N N . ILE A 1 301 ? 8.242 -23.641 -12.195 1 98.5 301 ILE A N 1
ATOM 2368 C CA . ILE A 1 301 ? 8.375 -25.062 -12.523 1 98.5 301 ILE A CA 1
ATOM 2369 C C . ILE A 1 301 ? 7.23 -25.844 -11.891 1 98.5 301 ILE A C 1
ATOM 2371 O O . ILE A 1 301 ? 7.246 -26.125 -10.688 1 98.5 301 ILE A O 1
ATOM 2375 N N . VAL A 1 302 ? 6.285 -26.219 -12.75 1 98.5 302 VAL A N 1
ATOM 2376 C CA . VAL A 1 302 ? 5.043 -26.797 -12.242 1 98.5 302 VAL A CA 1
ATOM 2377 C C . VAL A 1 302 ? 4.922 -28.25 -12.711 1 98.5 302 VAL A C 1
ATOM 2379 O O . VAL A 1 302 ? 4.992 -28.531 -13.906 1 98.5 302 VAL A O 1
ATOM 2382 N N . ILE A 1 303 ? 4.742 -29.156 -11.789 1 98.56 303 ILE A N 1
ATOM 2383 C CA . ILE A 1 303 ? 4.508 -30.547 -12.156 1 98.56 303 ILE A CA 1
ATOM 2384 C C . ILE A 1 303 ? 3.145 -31 -11.633 1 98.56 303 ILE A C 1
ATOM 2386 O O . ILE A 1 303 ? 2.584 -30.375 -10.727 1 98.56 303 ILE A O 1
ATOM 2390 N N . GLU A 1 304 ? 2.619 -31.984 -12.227 1 98.06 304 GLU A N 1
ATOM 2391 C CA . GLU A 1 304 ? 1.379 -32.625 -11.805 1 98.06 304 GLU A CA 1
ATOM 2392 C C . GLU A 1 304 ? 1.605 -34.094 -11.484 1 98.06 304 GLU A C 1
ATOM 2394 O O . GLU A 1 304 ? 2.361 -34.781 -12.172 1 98.06 304 GLU A O 1
ATOM 2399 N N . VAL A 1 305 ? 0.978 -34.562 -10.477 1 97.81 305 VAL A N 1
ATOM 2400 C CA . VAL A 1 305 ? 1.001 -35.938 -10.07 1 97.81 305 VAL A CA 1
ATOM 2401 C C . VAL A 1 305 ? -0.248 -36.656 -10.594 1 97.81 305 VAL A C 1
ATOM 2403 O O . VAL A 1 305 ? -1.372 -36.25 -10.305 1 97.81 305 VAL A O 1
ATOM 2406 N N . ASP A 1 306 ? -0.001 -37.656 -11.281 1 95.69 306 ASP A N 1
ATOM 2407 C CA . ASP A 1 306 ? -1.104 -38.438 -11.836 1 95.69 306 ASP A CA 1
ATOM 2408 C C . ASP A 1 306 ? -1.938 -39.094 -10.727 1 95.69 306 ASP A C 1
ATOM 2410 O O . ASP A 1 306 ? -1.396 -39.531 -9.711 1 95.69 306 ASP A O 1
ATOM 2414 N N . GLU A 1 307 ? -3.213 -39.156 -10.953 1 92.5 307 GLU A N 1
ATOM 2415 C CA . GLU A 1 307 ? -4.121 -39.719 -9.953 1 92.5 307 GLU A CA 1
ATOM 2416 C C . GLU A 1 307 ? -3.795 -41.188 -9.672 1 92.5 307 GLU A C 1
ATOM 2418 O O . GLU A 1 307 ? -4.102 -41.688 -8.586 1 92.5 307 GLU A O 1
ATOM 2423 N N . GLN A 1 308 ? -3.186 -41.844 -10.57 1 92.25 308 GLN A N 1
ATOM 2424 C CA . GLN A 1 308 ? -2.883 -43.281 -10.438 1 92.25 308 GLN A CA 1
ATOM 2425 C C . GLN A 1 308 ? -1.561 -43.5 -9.703 1 92.25 308 GLN A C 1
ATOM 2427 O O . GLN A 1 308 ? -1.17 -44.625 -9.445 1 92.25 308 GLN A O 1
ATOM 2432 N N . SER A 1 309 ? -0.912 -42.344 -9.461 1 94.44 309 SER A N 1
ATOM 2433 C CA . SER A 1 309 ? 0.334 -42.469 -8.711 1 94.44 309 SER A CA 1
ATOM 2434 C C . SER A 1 309 ? 0.118 -43.219 -7.391 1 94.44 309 SER A C 1
ATOM 2436 O O . SER A 1 309 ? -0.883 -43 -6.707 1 94.44 309 SER A O 1
ATOM 2438 N N . PRO A 1 310 ? 1.025 -44.094 -6.996 1 92.88 310 PRO A N 1
ATOM 2439 C CA . PRO A 1 310 ? 0.916 -44.781 -5.703 1 92.88 310 PRO A CA 1
ATOM 2440 C C . PRO A 1 310 ? 1.106 -43.844 -4.523 1 92.88 310 PRO A C 1
ATOM 2442 O O . PRO A 1 310 ? 0.725 -44.156 -3.395 1 92.88 310 PRO A O 1
ATOM 2445 N N . THR A 1 311 ? 1.76 -42.781 -4.734 1 94.38 311 THR A N 1
ATOM 2446 C CA . THR A 1 311 ? 1.977 -41.75 -3.723 1 94.38 311 THR A CA 1
ATOM 2447 C C . THR A 1 311 ? 1.197 -40.469 -4.062 1 94.38 311 THR A C 1
ATOM 2449 O O . THR A 1 311 ? 1.209 -40.031 -5.207 1 94.38 311 THR A O 1
ATOM 2452 N N . THR A 1 312 ? 0.513 -39.906 -3.049 1 94.94 312 THR A N 1
ATOM 2453 C CA . THR A 1 312 ? -0.296 -38.719 -3.279 1 94.94 312 THR A CA 1
ATOM 2454 C C . THR A 1 312 ? 0.589 -37.469 -3.426 1 94.94 312 THR A C 1
ATOM 2456 O O . THR A 1 312 ? 1.735 -37.469 -2.971 1 94.94 312 THR A O 1
ATOM 2459 N N . ARG A 1 313 ? 0.051 -36.469 -4.047 1 97.19 313 ARG A N 1
ATOM 2460 C CA . ARG A 1 313 ? 0.728 -35.188 -4.172 1 97.19 313 ARG A CA 1
ATOM 2461 C C . ARG A 1 313 ? 1.154 -34.656 -2.809 1 97.19 313 ARG A C 1
ATOM 2463 O O . ARG A 1 313 ? 2.277 -34.156 -2.646 1 97.19 313 ARG A O 1
ATOM 2470 N N . ASP A 1 314 ? 0.333 -34.75 -1.773 1 96.38 314 ASP A N 1
ATOM 2471 C CA . ASP A 1 314 ? 0.632 -34.25 -0.428 1 96.38 314 ASP A CA 1
ATOM 2472 C C . ASP A 1 314 ? 1.781 -35.062 0.194 1 96.38 314 ASP A C 1
ATOM 2474 O O . ASP A 1 314 ? 2.631 -34.469 0.883 1 96.38 314 ASP A O 1
ATOM 2478 N N . ASP A 1 315 ? 1.777 -36.281 -0.04 1 95.94 315 ASP A N 1
ATOM 2479 C CA . ASP A 1 315 ? 2.863 -37.125 0.482 1 95.94 315 ASP A CA 1
ATOM 2480 C C . ASP A 1 315 ? 4.191 -36.75 -0.181 1 95.94 315 ASP A C 1
ATOM 2482 O O . ASP A 1 315 ? 5.234 -36.75 0.476 1 95.94 315 ASP A O 1
ATOM 2486 N N . ILE A 1 316 ? 4.141 -36.562 -1.462 1 96.94 316 ILE A N 1
ATOM 2487 C CA . ILE A 1 316 ? 5.352 -36.188 -2.176 1 96.94 316 ILE A CA 1
ATOM 2488 C C . ILE A 1 316 ? 5.879 -34.875 -1.609 1 96.94 316 ILE A C 1
ATOM 2490 O O . ILE A 1 316 ? 7.086 -34.719 -1.398 1 96.94 316 ILE A O 1
ATOM 2494 N N . ILE A 1 317 ? 5.031 -33.906 -1.321 1 97.12 317 ILE A N 1
ATOM 2495 C CA . ILE A 1 317 ? 5.41 -32.625 -0.746 1 97.12 317 ILE A CA 1
ATOM 2496 C C . ILE A 1 317 ? 6.078 -32.844 0.609 1 97.12 317 ILE A C 1
ATOM 2498 O O . ILE A 1 317 ? 7.109 -32.25 0.906 1 97.12 317 ILE A O 1
ATOM 2502 N N . LYS A 1 318 ? 5.477 -33.688 1.425 1 96.88 318 LYS A N 1
ATOM 2503 C CA . LYS A 1 318 ? 6.066 -34 2.721 1 96.88 318 LYS A CA 1
ATOM 2504 C C . LYS A 1 318 ? 7.488 -34.531 2.562 1 96.88 318 LYS A C 1
ATOM 2506 O O . LYS A 1 318 ? 8.383 -34.156 3.324 1 96.88 318 LYS A O 1
ATOM 2511 N N . ILE A 1 319 ? 7.648 -35.406 1.61 1 96.88 319 ILE A N 1
ATOM 2512 C CA . ILE A 1 319 ? 8.945 -36 1.351 1 96.88 319 ILE A CA 1
ATOM 2513 C C . ILE A 1 319 ? 9.938 -34.938 0.896 1 96.88 319 ILE A C 1
ATOM 2515 O O . ILE A 1 319 ? 11.07 -34.875 1.374 1 96.88 319 ILE A O 1
ATOM 2519 N N . LEU A 1 320 ? 9.531 -34.094 -0.036 1 98 320 LEU A N 1
ATOM 2520 C CA . LEU A 1 320 ? 10.375 -33 -0.518 1 98 320 LEU A CA 1
ATOM 2521 C C . LEU A 1 320 ? 10.766 -32.094 0.624 1 98 320 LEU A C 1
ATOM 2523 O O . LEU A 1 320 ? 11.938 -31.703 0.759 1 98 320 LEU A O 1
ATOM 2527 N N . HIS A 1 321 ? 9.797 -31.734 1.446 1 98.12 321 HIS A N 1
ATOM 2528 C CA . HIS A 1 321 ? 10.055 -30.844 2.566 1 98.12 321 HIS A CA 1
ATOM 2529 C C . HIS A 1 321 ? 11.062 -31.438 3.537 1 98.12 321 HIS A C 1
ATOM 2531 O O . HIS A 1 321 ? 11.914 -30.734 4.07 1 98.12 321 HIS A O 1
ATOM 2537 N N . ALA A 1 322 ? 10.922 -32.719 3.785 1 97.38 322 ALA A N 1
ATOM 2538 C CA . ALA A 1 322 ? 11.875 -33.375 4.66 1 97.38 322 ALA A CA 1
ATOM 2539 C C . ALA A 1 322 ? 13.297 -33.281 4.121 1 97.38 322 ALA A C 1
ATOM 2541 O O . ALA A 1 322 ? 14.266 -33.344 4.887 1 97.38 322 ALA A O 1
ATOM 2542 N N . GLU A 1 323 ? 13.438 -33.156 2.807 1 97.75 323 GLU A N 1
ATOM 2543 C CA . GLU A 1 323 ? 14.742 -33 2.158 1 97.75 323 GLU A CA 1
ATOM 2544 C C . GLU A 1 323 ? 15.164 -31.547 2.096 1 97.75 323 GLU A C 1
ATOM 2546 O O . GLU A 1 323 ? 16.141 -31.203 1.436 1 97.75 323 GLU A O 1
ATOM 2551 N N . ASN A 1 324 ? 14.406 -30.578 2.658 1 97.69 324 ASN A N 1
ATOM 2552 C CA . ASN A 1 324 ? 14.602 -29.141 2.633 1 97.69 324 ASN A CA 1
ATOM 2553 C C . ASN A 1 324 ? 14.328 -28.562 1.248 1 97.69 324 ASN A C 1
ATOM 2555 O O . ASN A 1 324 ? 14.938 -27.562 0.859 1 97.69 324 ASN A O 1
ATOM 2559 N N . ILE A 1 325 ? 13.586 -29.266 0.47 1 98.12 325 ILE A N 1
ATOM 2560 C CA . ILE A 1 325 ? 13.016 -28.766 -0.773 1 98.12 325 ILE A CA 1
ATOM 2561 C C . ILE A 1 325 ? 11.602 -28.25 -0.52 1 98.12 325 ILE A C 1
ATOM 2563 O O . ILE A 1 325 ? 10.641 -29.016 -0.513 1 98.12 325 ILE A O 1
ATOM 2567 N N . LEU A 1 326 ? 11.461 -26.953 -0.389 1 97.56 326 LEU A N 1
ATOM 2568 C CA . LEU A 1 326 ? 10.195 -26.391 0.06 1 97.56 326 LEU A CA 1
ATOM 2569 C C . LEU A 1 326 ? 9.281 -26.094 -1.124 1 97.56 326 LEU A C 1
ATOM 2571 O O . LEU A 1 326 ? 8.898 -24.953 -1.355 1 97.56 326 LEU A O 1
ATOM 2575 N N . ALA A 1 327 ? 8.938 -27.172 -1.784 1 98.06 327 ALA A N 1
ATOM 2576 C CA . ALA A 1 327 ? 7.973 -27.109 -2.881 1 98.06 327 ALA A CA 1
ATOM 2577 C C . ALA A 1 327 ? 6.609 -26.641 -2.391 1 98.06 327 ALA A C 1
ATOM 2579 O O . ALA A 1 327 ? 6.312 -26.719 -1.195 1 98.06 327 ALA A O 1
ATOM 2580 N N . ARG A 1 328 ? 5.859 -26.078 -3.326 1 96.81 328 ARG A N 1
ATOM 2581 C CA . ARG A 1 328 ? 4.59 -25.469 -2.938 1 96.81 328 ARG A CA 1
ATOM 2582 C C . ARG A 1 328 ? 3.42 -26.172 -3.629 1 96.81 328 ARG A C 1
ATOM 2584 O O . ARG A 1 328 ? 3.592 -26.781 -4.68 1 96.81 328 ARG A O 1
ATOM 2591 N N . LYS A 1 329 ? 2.238 -26 -3.033 1 95.62 329 LYS A N 1
ATOM 2592 C CA . LYS A 1 329 ? 1.006 -26.609 -3.529 1 95.62 329 LYS A CA 1
ATOM 2593 C C . LYS A 1 329 ? 0.115 -25.578 -4.207 1 95.62 329 LYS A C 1
ATOM 2595 O O . LYS A 1 329 ? -1.111 -25.703 -4.191 1 95.62 329 LYS A O 1
ATOM 2600 N N . TYR A 1 330 ? 0.665 -24.625 -4.84 1 91.94 330 TYR A N 1
ATOM 2601 C CA . TYR A 1 330 ? -0.159 -23.578 -5.441 1 91.94 330 TYR A CA 1
ATOM 2602 C C . TYR A 1 330 ? -1.139 -24.172 -6.449 1 91.94 330 TYR A C 1
ATOM 2604 O O . TYR A 1 330 ? -0.748 -24.953 -7.316 1 91.94 330 TYR A O 1
ATOM 2612 N N . PHE A 1 331 ? -2.439 -23.922 -6.453 1 94.38 331 PHE A N 1
ATOM 2613 C CA . PHE A 1 331 ? -3.135 -23.172 -5.414 1 94.38 331 PHE A CA 1
ATOM 2614 C C . PHE A 1 331 ? -4.129 -24.062 -4.676 1 94.38 331 PHE A C 1
ATOM 2616 O O . PHE A 1 331 ? -5.188 -24.391 -5.211 1 94.38 331 PHE A O 1
ATOM 2623 N N . TRP A 1 332 ? -3.748 -24.562 -3.654 1 93.25 332 TRP A N 1
ATOM 2624 C CA . TRP A 1 332 ? -4.566 -25.438 -2.82 1 93.25 332 TRP A CA 1
ATOM 2625 C C . TRP A 1 332 ? -5.102 -24.688 -1.605 1 93.25 332 TRP A C 1
ATOM 2627 O O . TRP A 1 332 ? -4.363 -23.938 -0.958 1 93.25 332 TRP A O 1
ATOM 2637 N N . PRO A 1 333 ? -6.402 -24.922 -1.222 1 92.88 333 PRO A N 1
ATOM 2638 C CA . PRO A 1 333 ? -7.418 -25.781 -1.825 1 92.88 333 PRO A CA 1
ATOM 2639 C C . PRO A 1 333 ? -8.281 -25.062 -2.85 1 92.88 333 PRO A C 1
ATOM 2641 O O . PRO A 1 333 ? -9.328 -25.562 -3.256 1 92.88 333 PRO A O 1
ATOM 2644 N N . GLY A 1 334 ? -7.941 -23.953 -3.346 1 94.81 334 GLY A N 1
ATOM 2645 C CA . GLY A 1 334 ? -8.734 -23.016 -4.125 1 94.81 334 GLY A CA 1
ATOM 2646 C C . GLY A 1 334 ? -9.398 -21.953 -3.279 1 94.81 334 GLY A C 1
ATOM 2647 O O . GLY A 1 334 ? -9.742 -22.188 -2.121 1 94.81 334 GLY A O 1
ATOM 2648 N N . CYS A 1 335 ? -9.602 -20.828 -3.834 1 96.06 335 CYS A N 1
ATOM 2649 C CA . CYS A 1 335 ? -10.148 -19.688 -3.092 1 96.06 335 CYS A CA 1
ATOM 2650 C C . CYS A 1 335 ? -11.531 -20.016 -2.539 1 96.06 335 CYS A C 1
ATOM 2652 O O . CYS A 1 335 ? -11.859 -19.625 -1.417 1 96.06 335 CYS A O 1
ATOM 2654 N N . HIS A 1 336 ? -12.344 -20.766 -3.301 1 95.56 336 HIS A N 1
ATOM 2655 C CA . HIS A 1 336 ? -13.727 -21.062 -2.939 1 95.56 336 HIS A CA 1
ATOM 2656 C C . HIS A 1 336 ? -13.789 -21.906 -1.676 1 95.56 336 HIS A C 1
ATOM 2658 O O . HIS A 1 336 ? -14.82 -21.953 -1.004 1 95.56 336 HIS A O 1
ATOM 2664 N N . ASN A 1 337 ? -12.695 -22.547 -1.382 1 93.38 337 ASN A N 1
ATOM 2665 C CA . ASN A 1 337 ? -12.672 -23.422 -0.213 1 93.38 337 ASN A CA 1
ATOM 2666 C C . ASN A 1 337 ? -12.148 -22.688 1.022 1 93.38 337 ASN A C 1
ATOM 2668 O O . ASN A 1 337 ? -12.117 -23.25 2.115 1 93.38 337 ASN A O 1
ATOM 2672 N N . MET A 1 338 ? -11.734 -21.453 0.892 1 92.44 338 MET A N 1
ATOM 2673 C CA . MET A 1 338 ? -11.297 -20.656 2.033 1 92.44 338 MET A CA 1
ATOM 2674 C C . MET A 1 338 ? -12.484 -20.125 2.814 1 92.44 338 MET A C 1
ATOM 2676 O O . MET A 1 338 ? -13.547 -19.859 2.238 1 92.44 338 MET A O 1
ATOM 2680 N N . LYS A 1 339 ? -12.344 -19.891 4.047 1 88.88 339 LYS A N 1
ATOM 2681 C CA . LYS A 1 339 ? -13.43 -19.594 4.977 1 88.88 339 LYS A CA 1
ATOM 2682 C C . LYS A 1 339 ? -14.266 -18.422 4.5 1 88.88 339 LYS A C 1
ATOM 2684 O O . LYS A 1 339 ? -15.5 -18.484 4.512 1 88.88 339 LYS A O 1
ATOM 2689 N N . PRO A 1 340 ? -13.664 -17.312 4.055 1 89.62 340 PRO A N 1
ATOM 2690 C CA . PRO A 1 340 ? -14.484 -16.172 3.668 1 89.62 340 PRO A CA 1
ATOM 2691 C C . PRO A 1 340 ? -15.406 -16.469 2.488 1 89.62 340 PRO A C 1
ATOM 2693 O O . PRO A 1 340 ? -16.422 -15.797 2.303 1 89.62 340 PRO A O 1
ATOM 2696 N N . TYR A 1 341 ? -15.102 -17.531 1.705 1 92.88 341 TYR A N 1
ATOM 2697 C CA . TYR A 1 341 ? -15.852 -17.766 0.476 1 92.88 341 TYR A CA 1
ATOM 2698 C C . TYR A 1 341 ? -16.641 -19.062 0.566 1 92.88 341 TYR A C 1
ATOM 2700 O O . TYR A 1 341 ? -17.656 -19.234 -0.106 1 92.88 341 TYR A O 1
ATOM 2708 N N . ARG A 1 342 ? -16.156 -19.938 1.353 1 89.81 342 ARG A N 1
ATOM 2709 C CA . ARG A 1 342 ? -16.797 -21.25 1.47 1 89.81 342 ARG A CA 1
ATOM 2710 C C . ARG A 1 342 ? -18.25 -21.109 1.919 1 89.81 342 ARG A C 1
ATOM 2712 O O . ARG A 1 342 ? -19.125 -21.828 1.433 1 89.81 342 ARG A O 1
ATOM 2719 N N . ASN A 1 343 ? -18.453 -20.141 2.848 1 81.69 343 ASN A N 1
ATOM 2720 C CA . ASN A 1 343 ? -19.797 -19.984 3.393 1 81.69 343 ASN A CA 1
ATOM 2721 C C . ASN A 1 343 ? -20.703 -19.219 2.424 1 81.69 343 ASN A C 1
ATOM 2723 O O . ASN A 1 343 ? -21.922 -19.344 2.488 1 81.69 343 ASN A O 1
ATOM 2727 N N . LEU A 1 344 ? -20.109 -18.484 1.591 1 81.75 344 LEU A N 1
ATOM 2728 C CA . LEU A 1 344 ? -20.859 -17.688 0.627 1 81.75 344 LEU A CA 1
ATOM 2729 C C . LEU A 1 344 ? -21.281 -18.547 -0.569 1 81.75 344 LEU A C 1
ATOM 2731 O O . LEU A 1 344 ? -22.297 -18.281 -1.196 1 81.75 344 LEU A O 1
ATOM 2735 N N . TYR A 1 345 ? -20.375 -19.5 -0.86 1 84.56 345 TYR A N 1
ATOM 2736 C CA . TYR A 1 345 ? -20.609 -20.328 -2.031 1 84.56 345 TYR A CA 1
ATOM 2737 C C . TYR A 1 345 ? -20.656 -21.812 -1.649 1 84.56 345 TYR A C 1
ATOM 2739 O O . TYR A 1 345 ? -19.797 -22.594 -2.066 1 84.56 345 TYR A O 1
ATOM 2747 N N . ILE A 1 346 ? -21.703 -22.281 -1.053 1 82.75 346 ILE A N 1
ATOM 2748 C CA . ILE A 1 346 ? -21.812 -23.609 -0.469 1 82.75 346 ILE A CA 1
ATOM 2749 C C . ILE A 1 346 ? -21.781 -24.656 -1.576 1 82.75 346 ILE A C 1
ATOM 2751 O O . ILE A 1 346 ? -21.203 -25.734 -1.406 1 82.75 346 ILE A O 1
ATOM 2755 N N . ASP A 1 347 ? -22.234 -24.312 -2.787 1 85.06 347 ASP A N 1
ATOM 2756 C CA . ASP A 1 347 ? -22.344 -25.297 -3.859 1 85.06 347 ASP A CA 1
ATOM 2757 C C . ASP A 1 347 ? -21.234 -25.109 -4.891 1 85.06 347 ASP A C 1
ATOM 2759 O O . ASP A 1 347 ? -21.297 -25.672 -5.984 1 85.06 347 ASP A O 1
ATOM 2763 N N . ALA A 1 348 ? -20.25 -24.344 -4.527 1 86.62 348 ALA A N 1
ATOM 2764 C CA . ALA A 1 348 ? -19.234 -23.984 -5.504 1 86.62 348 ALA A CA 1
ATOM 2765 C C . ALA A 1 348 ? -18.5 -25.219 -6.016 1 86.62 348 ALA A C 1
ATOM 2767 O O . ALA A 1 348 ? -18.125 -25.281 -7.191 1 86.62 348 ALA A O 1
ATOM 2768 N N . ASN A 1 349 ? -18.328 -26.188 -5.219 1 87.44 349 ASN A N 1
ATOM 2769 C CA . ASN A 1 349 ? -17.562 -27.375 -5.582 1 87.44 349 ASN A CA 1
ATOM 2770 C C . ASN A 1 349 ? -18.203 -28.125 -6.738 1 87.44 349 ASN A C 1
ATOM 2772 O O . ASN A 1 349 ? -17.516 -28.781 -7.52 1 87.44 349 ASN A O 1
ATOM 2776 N N . ARG A 1 350 ? -19.516 -27.922 -6.902 1 89.81 350 ARG A N 1
ATOM 2777 C CA . ARG A 1 350 ? -20.234 -28.625 -7.953 1 89.81 350 ARG A CA 1
ATOM 2778 C C . ARG A 1 350 ? -19.875 -28.078 -9.328 1 89.81 350 ARG A C 1
ATOM 2780 O O . ARG A 1 350 ? -19.922 -28.812 -10.328 1 89.81 350 ARG A O 1
ATOM 2787 N N . PHE A 1 351 ? -19.422 -26.859 -9.344 1 93 351 PHE A N 1
ATOM 2788 C CA . PHE A 1 351 ? -19.172 -26.203 -10.625 1 93 351 PHE A CA 1
ATOM 2789 C C . PHE A 1 351 ? -17.688 -26.016 -10.859 1 93 351 PHE A C 1
ATOM 2791 O O . PHE A 1 351 ? -17.281 -25.484 -11.898 1 93 351 PHE A O 1
ATOM 2798 N N . LEU A 1 352 ? -16.906 -26.469 -9.945 1 97.81 352 LEU A N 1
ATOM 2799 C CA . LEU A 1 352 ? -15.461 -26.234 -10.023 1 97.81 352 LEU A CA 1
ATOM 2800 C C . LEU A 1 352 ? -14.688 -27.531 -9.984 1 97.81 352 LEU A C 1
ATOM 2802 O O . LEU A 1 352 ? -13.727 -27.672 -9.227 1 97.81 352 LEU A O 1
ATOM 2806 N N . LYS A 1 353 ? -15.156 -28.5 -10.742 1 97.19 353 LYS A N 1
ATOM 2807 C CA . LYS A 1 353 ? -14.586 -29.859 -10.734 1 97.19 353 LYS A CA 1
ATOM 2808 C C . LYS A 1 353 ? -13.117 -29.828 -11.133 1 97.19 353 LYS A C 1
ATOM 2810 O O . LYS A 1 353 ? -12.281 -30.469 -10.484 1 97.19 353 LYS A O 1
ATOM 2815 N N . ASN A 1 354 ? -12.82 -29.141 -12.242 1 98.12 354 ASN A N 1
ATOM 2816 C CA . ASN A 1 354 ? -11.438 -29.094 -12.703 1 98.12 354 ASN A CA 1
ATOM 2817 C C . ASN A 1 354 ? -10.539 -28.391 -11.695 1 98.12 354 ASN A C 1
ATOM 2819 O O . ASN A 1 354 ? -9.398 -28.812 -11.484 1 98.12 354 ASN A O 1
ATOM 2823 N N . THR A 1 355 ? -11.031 -27.297 -11.109 1 98.19 355 THR A N 1
ATOM 2824 C CA . THR A 1 355 ? -10.281 -26.609 -10.07 1 98.19 355 THR A CA 1
ATOM 2825 C C . THR A 1 355 ? -9.922 -27.562 -8.93 1 98.19 355 THR A C 1
ATOM 2827 O O . THR A 1 355 ? -8.758 -27.625 -8.523 1 98.19 355 THR A O 1
ATOM 2830 N N . ASN A 1 356 ? -10.883 -28.312 -8.43 1 96.75 356 ASN A N 1
ATOM 2831 C CA . ASN A 1 356 ? -10.672 -29.25 -7.336 1 96.75 356 ASN A CA 1
ATOM 2832 C C . ASN A 1 356 ? -9.672 -30.344 -7.723 1 96.75 356 ASN A C 1
ATOM 2834 O O . ASN A 1 356 ? -8.797 -30.703 -6.93 1 96.75 356 ASN A O 1
ATOM 2838 N N . ASP A 1 357 ? -9.836 -30.812 -8.898 1 96.94 357 ASP A N 1
ATOM 2839 C CA . ASP A 1 357 ? -8.984 -31.906 -9.359 1 96.94 357 ASP A CA 1
ATOM 2840 C C . ASP A 1 357 ? -7.535 -31.438 -9.516 1 96.94 357 ASP A C 1
ATOM 2842 O O . ASP A 1 357 ? -6.613 -32.094 -9.016 1 96.94 357 ASP A O 1
ATOM 2846 N N . VAL A 1 358 ? -7.34 -30.344 -10.195 1 97.69 358 VAL A N 1
ATOM 2847 C CA . VAL A 1 358 ? -6.008 -29.812 -10.453 1 97.69 358 VAL A CA 1
ATOM 2848 C C . VAL A 1 358 ? -5.332 -29.438 -9.141 1 97.69 358 VAL A C 1
ATOM 2850 O O . VAL A 1 358 ? -4.141 -29.688 -8.953 1 97.69 358 VAL A O 1
ATOM 2853 N N . ALA A 1 359 ? -6.094 -28.844 -8.211 1 96.81 359 ALA A N 1
ATOM 2854 C CA . ALA A 1 359 ? -5.551 -28.391 -6.93 1 96.81 359 ALA A CA 1
ATOM 2855 C C . ALA A 1 359 ? -4.957 -29.562 -6.145 1 96.81 359 ALA A C 1
ATOM 2857 O O . ALA A 1 359 ? -4.02 -29.375 -5.367 1 96.81 359 ALA A O 1
ATOM 2858 N N . LYS A 1 360 ? -5.355 -30.766 -6.387 1 96.62 360 LYS A N 1
ATOM 2859 C CA . LYS A 1 360 ? -4.898 -31.953 -5.66 1 96.62 360 LYS A CA 1
ATOM 2860 C C . LYS A 1 360 ? -3.646 -32.531 -6.301 1 96.62 360 LYS A C 1
ATOM 2862 O O . LYS A 1 360 ? -2.994 -33.406 -5.719 1 96.62 360 LYS A O 1
ATOM 2867 N N . ARG A 1 361 ? -3.242 -32 -7.426 1 97.56 361 ARG A N 1
ATOM 2868 C CA . ARG A 1 361 ? -2.236 -32.719 -8.203 1 97.56 361 ARG A CA 1
ATOM 2869 C C . ARG A 1 361 ? -0.993 -31.859 -8.414 1 97.56 361 ARG A C 1
ATOM 2871 O O . ARG A 1 361 ? 0.072 -32.375 -8.758 1 97.56 361 ARG A O 1
ATOM 2878 N N . VAL A 1 362 ? -1.033 -30.578 -8.195 1 98.06 362 VAL A N 1
ATOM 2879 C CA . VAL A 1 362 ? -0.012 -29.641 -8.648 1 98.06 362 VAL A CA 1
ATOM 2880 C C . VAL A 1 362 ? 1.064 -29.484 -7.574 1 98.06 362 VAL A C 1
ATOM 2882 O O . VAL A 1 362 ? 0.756 -29.406 -6.383 1 98.06 362 VAL A O 1
ATOM 2885 N N . ILE A 1 363 ? 2.299 -29.484 -7.941 1 98.44 363 ILE A N 1
ATOM 2886 C CA . ILE A 1 363 ? 3.467 -29.141 -7.141 1 98.44 363 ILE A CA 1
ATOM 2887 C C . ILE A 1 363 ? 4.312 -28.109 -7.883 1 98.44 363 ILE A C 1
ATOM 2889 O O . ILE A 1 363 ? 4.605 -28.266 -9.07 1 98.44 363 ILE A O 1
ATOM 2893 N N . VAL A 1 364 ? 4.633 -27.031 -7.258 1 98.44 364 VAL A N 1
ATOM 2894 C CA . VAL A 1 364 ? 5.562 -26.062 -7.812 1 98.44 364 VAL A CA 1
ATOM 2895 C C . VAL A 1 364 ? 6.945 -26.25 -7.199 1 98.44 364 VAL A C 1
ATOM 2897 O O . VAL A 1 364 ? 7.098 -26.266 -5.977 1 98.44 364 VAL A O 1
ATOM 2900 N N . LEU A 1 365 ? 7.945 -26.406 -7.969 1 98.69 365 LEU A N 1
ATOM 2901 C CA . LEU A 1 365 ? 9.305 -26.703 -7.535 1 98.69 365 LEU A CA 1
ATOM 2902 C C . LEU A 1 365 ? 10.156 -25.453 -7.508 1 98.69 365 LEU A C 1
ATOM 2904 O O . LEU A 1 365 ? 9.828 -24.453 -8.156 1 98.69 365 LEU A O 1
ATOM 2908 N N . PRO A 1 366 ? 11.25 -25.484 -6.727 1 98.19 366 PRO A N 1
ATOM 2909 C CA . PRO A 1 366 ? 12.156 -24.328 -6.672 1 98.19 366 PRO A CA 1
ATOM 2910 C C . PRO A 1 366 ? 12.805 -24.031 -8.023 1 98.19 366 PRO A C 1
ATOM 2912 O O . PRO A 1 366 ? 13.047 -24.938 -8.812 1 98.19 366 PRO A O 1
ATOM 2915 N N . ASN A 1 367 ? 13.031 -22.781 -8.258 1 97.38 367 ASN A N 1
ATOM 2916 C CA . ASN A 1 367 ? 13.719 -22.234 -9.422 1 97.38 367 ASN A CA 1
ATOM 2917 C C . ASN A 1 367 ? 14.594 -21.047 -9.055 1 97.38 367 ASN A C 1
ATOM 2919 O O . ASN A 1 367 ? 14.625 -20.625 -7.895 1 97.38 367 ASN A O 1
ATOM 2923 N N . GLY A 1 368 ? 15.461 -20.641 -10.055 1 93.88 368 GLY A N 1
ATOM 2924 C CA . GLY A 1 368 ? 16.203 -19.422 -9.82 1 93.88 368 GLY A CA 1
ATOM 2925 C C . GLY A 1 368 ? 17.703 -19.609 -9.938 1 93.88 368 GLY A C 1
ATOM 2926 O O . GLY A 1 368 ? 18.188 -20.719 -10.203 1 93.88 368 GLY A O 1
ATOM 2927 N N . TYR A 1 369 ? 18.422 -18.562 -9.617 1 90.69 369 TYR A N 1
ATOM 2928 C CA . TYR A 1 369 ? 19.859 -18.469 -9.867 1 90.69 369 TYR A CA 1
ATOM 2929 C C . TYR A 1 369 ? 20.641 -19.328 -8.883 1 90.69 369 TYR A C 1
ATOM 2931 O O . TYR A 1 369 ? 21.766 -19.734 -9.172 1 90.69 369 TYR A O 1
ATOM 2939 N N . HIS A 1 370 ? 20.078 -19.625 -7.855 1 91.38 370 HIS A N 1
ATOM 2940 C CA . HIS A 1 370 ? 20.812 -20.328 -6.805 1 91.38 370 HIS A CA 1
ATOM 2941 C C . HIS A 1 370 ? 20.859 -21.828 -7.074 1 91.38 370 HIS A C 1
ATOM 2943 O O . HIS A 1 370 ? 21.594 -22.547 -6.402 1 91.38 370 HIS A O 1
ATOM 2949 N N . LEU A 1 371 ? 20.141 -22.281 -8.039 1 95.94 371 LEU A N 1
ATOM 2950 C CA . LEU A 1 371 ? 20.047 -23.719 -8.312 1 95.94 371 LEU A CA 1
ATOM 2951 C C . LEU A 1 371 ? 21.094 -24.141 -9.336 1 95.94 371 LEU A C 1
ATOM 2953 O O . LEU A 1 371 ? 21.125 -23.609 -10.445 1 95.94 371 LEU A O 1
ATOM 2957 N N . SER A 1 372 ? 21.906 -25.078 -8.961 1 96.38 372 SER A N 1
ATOM 2958 C CA . SER A 1 372 ? 22.812 -25.734 -9.898 1 96.38 372 SER A CA 1
ATOM 2959 C C . SER A 1 372 ? 22.156 -26.953 -10.555 1 96.38 372 SER A C 1
ATOM 2961 O O . SER A 1 372 ? 21.094 -27.391 -10.125 1 96.38 372 SER A O 1
ATOM 2963 N N . GLU A 1 373 ? 22.797 -27.422 -11.586 1 97.19 373 GLU A N 1
ATOM 2964 C CA . GLU A 1 373 ? 22.281 -28.609 -12.242 1 97.19 373 GLU A CA 1
ATOM 2965 C C . GLU A 1 373 ? 22.234 -29.797 -11.281 1 97.19 373 GLU A C 1
ATOM 2967 O O . GLU A 1 373 ? 21.266 -30.562 -11.281 1 97.19 373 GLU A O 1
ATOM 2972 N N . SER A 1 374 ? 23.25 -29.938 -10.461 1 97.06 374 SER A N 1
ATOM 2973 C CA . SER A 1 374 ? 23.297 -31.047 -9.508 1 97.06 374 SER A CA 1
ATOM 2974 C C . SER A 1 374 ? 22.141 -30.953 -8.508 1 97.06 374 SER A C 1
ATOM 2976 O O . SER A 1 374 ? 21.609 -31.984 -8.094 1 97.06 374 SER A O 1
ATOM 2978 N N . MET A 1 375 ? 21.828 -29.75 -8.086 1 97.31 375 MET A N 1
ATOM 2979 C CA . MET A 1 375 ? 20.719 -29.562 -7.172 1 97.31 375 MET A CA 1
ATOM 2980 C C . MET A 1 375 ? 19.406 -29.984 -7.824 1 97.31 375 MET A C 1
ATOM 2982 O O . MET A 1 375 ? 18.578 -30.672 -7.207 1 97.31 375 MET A O 1
ATOM 2986 N N . ILE A 1 376 ? 19.219 -29.594 -9.086 1 98.12 376 ILE A N 1
ATOM 2987 C CA . ILE A 1 376 ? 18 -29.938 -9.828 1 98.12 376 ILE A CA 1
ATOM 2988 C C . ILE A 1 376 ? 17.906 -31.453 -10.008 1 98.12 376 ILE A C 1
ATOM 2990 O O . ILE A 1 376 ? 16.844 -32.031 -9.836 1 98.12 376 ILE A O 1
ATOM 2994 N N . GLU A 1 377 ? 19.031 -32.062 -10.328 1 97.12 377 GLU A N 1
ATOM 2995 C CA . GLU A 1 377 ? 19.078 -33.531 -10.445 1 97.12 377 GLU A CA 1
ATOM 2996 C C . GLU A 1 377 ? 18.656 -34.188 -9.141 1 97.12 377 GLU A C 1
ATOM 2998 O O . GLU A 1 377 ? 17.906 -35.156 -9.156 1 97.12 377 GLU A O 1
ATOM 3003 N N . THR A 1 378 ? 19.156 -33.656 -8.07 1 97.06 378 THR A N 1
ATOM 3004 C CA . THR A 1 378 ? 18.812 -34.219 -6.762 1 97.06 378 THR A CA 1
ATOM 3005 C C . THR A 1 378 ? 17.312 -34.062 -6.488 1 97.06 378 THR A C 1
ATOM 3007 O O . THR A 1 378 ? 16.672 -35 -6.004 1 97.06 378 THR A O 1
ATOM 3010 N N . ILE A 1 379 ? 16.734 -32.875 -6.754 1 97.94 379 ILE A N 1
ATOM 3011 C CA . ILE A 1 379 ? 15.305 -32.656 -6.57 1 97.94 379 ILE A CA 1
ATOM 3012 C C . ILE A 1 379 ? 14.516 -33.688 -7.363 1 97.94 379 ILE A C 1
ATOM 3014 O O . ILE A 1 379 ? 13.594 -34.312 -6.832 1 97.94 379 ILE A O 1
ATOM 3018 N N . CYS A 1 380 ? 14.906 -33.969 -8.594 1 97.69 380 CYS A N 1
ATOM 3019 C CA . CYS A 1 380 ? 14.195 -34.906 -9.461 1 97.69 380 CYS A CA 1
ATOM 3020 C C . CYS A 1 380 ? 14.375 -36.344 -8.977 1 97.69 380 CYS A C 1
ATOM 3022 O O . CYS A 1 380 ? 13.461 -37.156 -9.102 1 97.69 380 CYS A O 1
ATOM 3024 N N . SER A 1 381 ? 15.539 -36.656 -8.422 1 96.19 381 SER A N 1
ATOM 3025 C CA . SER A 1 381 ? 15.773 -37.969 -7.871 1 96.19 381 SER A CA 1
ATOM 3026 C C . SER A 1 381 ? 14.859 -38.25 -6.684 1 96.19 381 SER A C 1
ATOM 3028 O O . SER A 1 381 ? 14.359 -39.375 -6.523 1 96.19 381 SER A O 1
ATOM 3030 N N . VAL A 1 382 ? 14.711 -37.219 -5.852 1 96.5 382 VAL A N 1
ATOM 3031 C CA . VAL A 1 382 ? 13.797 -37.344 -4.719 1 96.5 382 VAL A CA 1
ATOM 3032 C C . VAL A 1 382 ? 12.391 -37.656 -5.219 1 96.5 382 VAL A C 1
ATOM 3034 O O . VAL A 1 382 ? 11.711 -38.531 -4.691 1 96.5 382 VAL A O 1
ATOM 3037 N N . ILE A 1 383 ? 11.953 -36.938 -6.238 1 97.12 383 ILE A N 1
ATOM 3038 C CA . ILE A 1 383 ? 10.625 -37.156 -6.805 1 97.12 383 ILE A CA 1
ATOM 3039 C C . ILE A 1 383 ? 10.508 -38.562 -7.391 1 97.12 383 ILE A C 1
ATOM 3041 O O . ILE A 1 383 ? 9.5 -39.219 -7.199 1 97.12 383 ILE A O 1
ATOM 3045 N N . LYS A 1 384 ? 11.539 -39 -8.055 1 95.56 384 LYS A N 1
ATOM 3046 C CA . LYS A 1 384 ? 11.555 -40.312 -8.656 1 95.56 384 LYS A CA 1
ATOM 3047 C C . LYS A 1 384 ? 11.359 -41.406 -7.598 1 95.56 384 LYS A C 1
ATOM 3049 O O . LYS A 1 384 ? 10.539 -42.312 -7.773 1 95.56 384 LYS A O 1
ATOM 3054 N N . ILE A 1 385 ? 12.047 -41.281 -6.516 1 93.94 385 ILE A N 1
ATOM 3055 C CA . ILE A 1 385 ? 11.961 -42.25 -5.453 1 93.94 385 ILE A CA 1
ATOM 3056 C C . ILE A 1 385 ? 10.594 -42.156 -4.77 1 93.94 385 ILE A C 1
ATOM 3058 O O . ILE A 1 385 ? 9.992 -43.188 -4.426 1 93.94 385 ILE A O 1
ATOM 3062 N N . ALA A 1 386 ? 10.172 -40.906 -4.578 1 93.56 386 ALA A N 1
ATOM 3063 C CA . ALA A 1 386 ? 8.906 -40.688 -3.889 1 93.56 386 ALA A CA 1
ATOM 3064 C C . ALA A 1 386 ? 7.746 -41.312 -4.648 1 93.56 386 ALA A C 1
ATOM 3066 O O . ALA A 1 386 ? 6.73 -41.688 -4.055 1 93.56 386 ALA A O 1
ATOM 3067 N N . THR A 1 387 ? 7.895 -41.406 -5.898 1 92.56 387 THR A N 1
ATOM 3068 C CA . THR A 1 387 ? 6.789 -41.906 -6.703 1 92.56 387 THR A CA 1
ATOM 3069 C C . THR A 1 387 ? 7.004 -43.375 -7.055 1 92.56 387 THR A C 1
ATOM 3071 O O . THR A 1 387 ? 6.184 -43.969 -7.758 1 92.56 387 THR A O 1
ATOM 3074 N N . SER A 1 388 ? 8.25 -43.719 -6.52 1 82.44 388 SER A N 1
ATOM 3075 C CA . SER A 1 388 ? 8.539 -45.125 -6.738 1 82.44 388 SER A CA 1
ATOM 3076 C C . SER A 1 388 ? 7.867 -46 -5.68 1 82.44 388 SER A C 1
ATOM 3078 O O . SER A 1 388 ? 7.758 -45.594 -4.516 1 82.44 388 SER A O 1
ATOM 3080 N N . ASN A 1 389 ? 7.242 -47.094 -5.883 1 73 389 ASN A N 1
ATOM 3081 C CA . ASN A 1 389 ? 6.527 -48.062 -5.07 1 73 389 ASN A CA 1
ATOM 3082 C C . ASN A 1 389 ? 5.867 -47.406 -3.859 1 73 389 ASN A C 1
ATOM 3084 O O . ASN A 1 389 ? 6.125 -46.25 -3.557 1 73 389 ASN A O 1
ATOM 3088 N N . LYS A 1 390 ? 4.977 -47.969 -3.072 1 70.06 390 LYS A N 1
ATOM 3089 C CA . LYS A 1 390 ? 4.234 -47.469 -1.919 1 70.06 390 LYS A CA 1
ATOM 3090 C C . LYS A 1 390 ? 5.184 -47 -0.813 1 70.06 390 LYS A C 1
ATOM 3092 O O . LYS A 1 390 ? 5.883 -47.812 -0.212 1 70.06 390 LYS A O 1
ATOM 3097 N N . ILE A 1 391 ? 5.559 -45.688 -0.781 1 68.19 391 ILE A N 1
ATOM 3098 C CA . ILE A 1 391 ? 6.484 -45.094 0.172 1 68.19 391 ILE A CA 1
ATOM 3099 C C . ILE A 1 391 ? 5.926 -45.219 1.587 1 68.19 391 ILE A C 1
ATOM 3101 O O . ILE A 1 391 ? 6.664 -45.531 2.525 1 68.19 391 ILE A O 1
ATOM 3105 N N . PHE A 1 392 ? 4.652 -44.969 1.684 1 69.94 392 PHE A N 1
ATOM 3106 C CA . PHE A 1 392 ? 4.066 -45.094 3.012 1 69.94 392 PHE A CA 1
ATOM 3107 C C . PHE A 1 392 ? 3.26 -46.375 3.109 1 69.94 392 PHE A C 1
ATOM 3109 O O . PHE A 1 392 ? 2.727 -46.875 2.107 1 69.94 392 PHE A O 1
ATOM 3116 N N . MET B 1 1 ? 20.578 35.594 0.922 1 73.25 1 MET B N 1
ATOM 3117 C CA . MET B 1 1 ? 19.281 35.969 1.484 1 73.25 1 MET B CA 1
ATOM 3118 C C . MET B 1 1 ? 19.109 37.469 1.568 1 73.25 1 MET B C 1
ATOM 3120 O O . MET B 1 1 ? 20.016 38.156 2.045 1 73.25 1 MET B O 1
ATOM 3124 N N . LYS B 1 2 ? 18.094 37.969 0.937 1 79.62 2 LYS B N 1
ATOM 3125 C CA . LYS B 1 2 ? 17.891 39.406 0.879 1 79.62 2 LYS B CA 1
ATOM 3126 C C . LYS B 1 2 ? 17.172 39.906 2.129 1 79.62 2 LYS B C 1
ATOM 3128 O O . LYS B 1 2 ? 16.484 39.156 2.809 1 79.62 2 LYS B O 1
ATOM 3133 N N . LYS B 1 3 ? 17.422 41.125 2.451 1 82.19 3 LYS B N 1
ATOM 3134 C CA . LYS B 1 3 ? 16.672 41.781 3.533 1 82.19 3 LYS B CA 1
ATOM 3135 C C . LYS B 1 3 ? 15.328 42.281 3.043 1 82.19 3 LYS B C 1
ATOM 3137 O O . LYS B 1 3 ? 15.242 42.906 1.985 1 82.19 3 LYS B O 1
ATOM 3142 N N . ILE B 1 4 ? 14.352 41.906 3.688 1 87.62 4 ILE B N 1
ATOM 3143 C CA . ILE B 1 4 ? 13 42.312 3.344 1 87.62 4 ILE B CA 1
ATOM 3144 C C . ILE B 1 4 ? 12.492 43.312 4.395 1 87.62 4 ILE B C 1
ATOM 3146 O O . ILE B 1 4 ? 12.266 42.938 5.547 1 87.62 4 ILE B O 1
ATOM 3150 N N . GLY B 1 5 ? 12.406 44.656 4.059 1 86.62 5 GLY B N 1
ATOM 3151 C CA . GLY B 1 5 ? 11.992 45.656 5.023 1 86.62 5 GLY B CA 1
ATOM 3152 C C . GLY B 1 5 ? 10.875 46.531 4.516 1 86.62 5 GLY B C 1
ATOM 3153 O O . GLY B 1 5 ? 10.195 47.219 5.301 1 86.62 5 GLY B O 1
ATOM 3154 N N . LYS B 1 6 ? 10.68 46.594 3.178 1 89.5 6 LYS B N 1
ATOM 3155 C CA . LYS B 1 6 ? 9.633 47.406 2.572 1 89.5 6 LYS B CA 1
ATOM 3156 C C . LYS B 1 6 ? 8.961 46.688 1.416 1 89.5 6 LYS B C 1
ATOM 3158 O O . LYS B 1 6 ? 9.445 45.625 0.97 1 89.5 6 LYS B O 1
ATOM 3163 N N . LYS B 1 7 ? 7.898 47.156 0.94 1 90.19 7 LYS B N 1
ATOM 3164 C CA . LYS B 1 7 ? 7.062 46.562 -0.095 1 90.19 7 LYS B CA 1
ATOM 3165 C C . LYS B 1 7 ? 7.863 46.312 -1.37 1 90.19 7 LYS B C 1
ATOM 3167 O O . LYS B 1 7 ? 7.699 45.25 -2.018 1 90.19 7 LYS B O 1
ATOM 3172 N N . LYS B 1 8 ? 8.703 47.156 -1.74 1 90 8 LYS B N 1
ATOM 3173 C CA . LYS B 1 8 ? 9.461 47.094 -2.988 1 90 8 LYS B CA 1
ATOM 3174 C C . LYS B 1 8 ? 10.445 45.906 -2.961 1 90 8 LYS B C 1
ATOM 3176 O O . LYS B 1 8 ? 10.93 45.469 -4.008 1 90 8 LYS B O 1
ATOM 3181 N N . ASP B 1 9 ? 10.68 45.438 -1.761 1 91.56 9 ASP B N 1
ATOM 3182 C CA . ASP B 1 9 ? 11.633 44.344 -1.617 1 91.56 9 ASP B CA 1
ATOM 3183 C C . ASP B 1 9 ? 10.984 43 -1.95 1 91.56 9 ASP B C 1
ATOM 3185 O O . ASP B 1 9 ? 11.68 42 -2.119 1 91.56 9 ASP B O 1
ATOM 3189 N N . LEU B 1 10 ? 9.734 42.969 -2.045 1 93.44 10 LEU B N 1
ATOM 3190 C CA . LEU B 1 10 ? 9.016 41.719 -2.281 1 93.44 10 LEU B CA 1
ATOM 3191 C C . LEU B 1 10 ? 9.148 41.281 -3.736 1 93.44 10 LEU B C 1
ATOM 3193 O O . LEU B 1 10 ? 9.023 42.094 -4.648 1 93.44 10 LEU B O 1
ATOM 3197 N N . ALA B 1 11 ? 9.305 40.031 -3.906 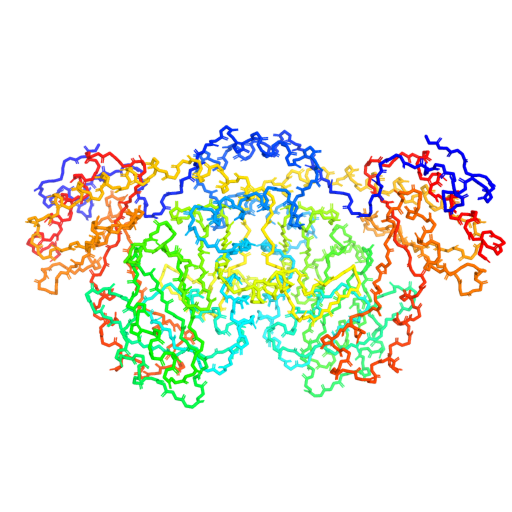1 94.75 11 ALA B N 1
ATOM 3198 C CA . ALA B 1 11 ? 9.492 39.438 -5.23 1 94.75 11 ALA B CA 1
ATOM 3199 C C . ALA B 1 11 ? 8.25 39.625 -6.094 1 94.75 11 ALA B C 1
ATOM 3201 O O . ALA B 1 11 ? 8.352 39.75 -7.316 1 94.75 11 ALA B O 1
ATOM 3202 N N . ILE B 1 12 ? 7.086 39.656 -5.488 1 94.19 12 ILE B N 1
ATOM 3203 C CA . ILE B 1 12 ? 5.832 39.781 -6.223 1 94.19 12 ILE B CA 1
ATOM 3204 C C . ILE B 1 12 ? 5.797 41.094 -6.957 1 94.19 12 ILE B C 1
ATOM 3206 O O . ILE B 1 12 ? 5.047 41.281 -7.922 1 94.19 12 ILE B O 1
ATOM 3210 N N . PHE B 1 13 ? 6.605 42.031 -6.617 1 92.25 13 PHE B N 1
ATOM 3211 C CA . PHE B 1 13 ? 6.656 43.344 -7.242 1 92.25 13 PHE B CA 1
ATOM 3212 C C . PHE B 1 13 ? 7.895 43.469 -8.117 1 92.25 13 PHE B C 1
ATOM 3214 O O . PHE B 1 13 ? 8.273 44.594 -8.5 1 92.25 13 PHE B O 1
ATOM 3221 N N . GLY B 1 14 ? 8.562 42.344 -8.32 1 91.88 14 GLY B N 1
ATOM 3222 C CA . GLY B 1 14 ? 9.609 42.375 -9.328 1 91.88 14 GLY B CA 1
ATOM 3223 C C . GLY B 1 14 ? 10.992 42.125 -8.766 1 91.88 14 GLY B C 1
ATOM 3224 O O . GLY B 1 14 ? 11.945 41.875 -9.516 1 91.88 14 GLY B O 1
ATOM 3225 N N . ALA B 1 15 ? 11.188 42.219 -7.461 1 93.38 15 ALA B N 1
ATOM 3226 C CA . ALA B 1 15 ? 12.477 41.906 -6.852 1 93.38 15 ALA B CA 1
ATOM 3227 C C . ALA B 1 15 ? 12.805 40.438 -6.938 1 93.38 15 ALA B C 1
ATOM 3229 O O . ALA B 1 15 ? 11.938 39.625 -7.27 1 93.38 15 ALA B O 1
ATOM 3230 N N . SER B 1 16 ? 14.094 40.125 -6.68 1 95 16 SER B N 1
ATOM 3231 C CA . SER B 1 16 ? 14.492 38.719 -6.613 1 95 16 SER B CA 1
ATOM 3232 C C . SER B 1 16 ? 13.898 38.031 -5.387 1 95 16 SER B C 1
ATOM 3234 O O . SER B 1 16 ? 13.695 38.688 -4.352 1 95 16 SER B O 1
ATOM 3236 N N . PRO B 1 17 ? 13.602 36.781 -5.488 1 96.75 17 PRO B N 1
ATOM 3237 C CA . PRO B 1 17 ? 13.055 36.062 -4.332 1 96.75 17 PRO B CA 1
ATOM 3238 C C . PRO B 1 17 ? 14.016 36.031 -3.148 1 96.75 17 PRO B C 1
ATOM 3240 O O . PRO B 1 17 ? 15.234 36.062 -3.338 1 96.75 17 PRO B O 1
ATOM 3243 N N . ALA B 1 18 ? 13.438 35.938 -1.968 1 96.06 18 ALA B N 1
ATOM 3244 C CA . ALA B 1 18 ? 14.227 35.875 -0.741 1 96.06 18 ALA B CA 1
ATOM 3245 C C . ALA B 1 18 ? 15.156 34.656 -0.751 1 96.06 18 ALA B C 1
ATOM 3247 O O . ALA B 1 18 ? 16.281 34.719 -0.23 1 96.06 18 ALA B O 1
ATOM 3248 N N . PHE B 1 19 ? 14.656 33.5 -1.287 1 96.56 19 PHE B N 1
ATOM 3249 C CA . PHE B 1 19 ? 15.453 32.281 -1.322 1 96.56 19 PHE B CA 1
ATOM 3250 C C . PHE B 1 19 ? 15.664 31.812 -2.758 1 96.56 19 PHE B C 1
ATOM 3252 O O . PHE B 1 19 ? 14.75 31.891 -3.582 1 96.56 19 PHE B O 1
ATOM 3259 N N . GLN B 1 20 ? 16.844 31.344 -3.027 1 93.69 20 GLN B N 1
ATOM 3260 C CA . GLN B 1 20 ? 17.156 30.844 -4.363 1 93.69 20 GLN B CA 1
ATOM 3261 C C . GLN B 1 20 ? 16.453 29.531 -4.641 1 93.69 20 GLN B C 1
ATOM 3263 O O . GLN B 1 20 ? 15.914 29.328 -5.734 1 93.69 20 GLN B O 1
ATOM 3268 N N . GLU B 1 21 ? 16.484 28.672 -3.613 1 93.69 21 GLU B N 1
ATOM 3269 C CA . GLU B 1 21 ? 15.805 27.391 -3.713 1 93.69 21 GLU B CA 1
ATOM 3270 C C . GLU B 1 21 ? 14.531 27.375 -2.881 1 93.69 21 GLU B C 1
ATOM 3272 O O . GLU B 1 21 ? 14.484 27.969 -1.799 1 93.69 21 GLU B O 1
ATOM 3277 N N . PRO B 1 22 ? 13.562 26.641 -3.4 1 95.69 22 PRO B N 1
ATOM 3278 C CA . PRO B 1 22 ? 12.305 26.594 -2.658 1 95.69 22 PRO B CA 1
ATOM 3279 C C . PRO B 1 22 ? 12.453 25.953 -1.279 1 95.69 22 PRO B C 1
ATOM 3281 O O . PRO B 1 22 ? 13.172 24.969 -1.13 1 95.69 22 PRO B O 1
ATOM 3284 N N . ILE B 1 23 ? 11.75 26.547 -0.311 1 96.25 23 ILE B N 1
ATOM 3285 C CA . ILE B 1 23 ? 11.625 26.016 1.04 1 96.25 23 ILE B CA 1
ATOM 3286 C C . ILE B 1 23 ? 10.227 25.438 1.235 1 96.25 23 ILE B C 1
ATOM 3288 O O . ILE B 1 23 ? 9.227 26.156 1.161 1 96.25 23 ILE B O 1
ATOM 3292 N N . HIS B 1 24 ? 10.234 24.141 1.516 1 95.5 24 HIS B N 1
ATOM 3293 C CA . HIS B 1 24 ? 8.953 23.422 1.521 1 95.5 24 HIS B CA 1
ATOM 3294 C C . HIS B 1 24 ? 8.492 23.141 2.945 1 95.5 24 HIS B C 1
ATOM 3296 O O . HIS B 1 24 ? 9.312 23.031 3.857 1 95.5 24 HIS B O 1
ATOM 3302 N N . VAL B 1 25 ? 7.188 23.094 3.064 1 95.75 25 VAL B N 1
ATOM 3303 C CA . VAL B 1 25 ? 6.594 22.406 4.211 1 95.75 25 VAL B CA 1
ATOM 3304 C C . VAL B 1 25 ? 6.73 20.891 4.039 1 95.75 25 VAL B C 1
ATOM 3306 O O . VAL B 1 25 ? 6.426 20.359 2.971 1 95.75 25 VAL B O 1
ATOM 3309 N N . GLY B 1 26 ? 7.18 20.188 4.996 1 92.56 26 GLY B N 1
ATOM 3310 C CA . GLY B 1 26 ? 7.309 18.734 4.895 1 92.56 26 GLY B CA 1
ATOM 3311 C C . GLY B 1 26 ? 8.602 18.297 4.23 1 92.56 26 GLY B C 1
ATOM 3312 O O . GLY B 1 26 ? 8.586 17.469 3.326 1 92.56 26 GLY B O 1
ATOM 3313 N N . TYR B 1 27 ? 9.688 18.953 4.598 1 92.19 27 TYR B N 1
ATOM 3314 C CA . TYR B 1 27 ? 11.008 18.562 4.105 1 92.19 27 TYR B CA 1
ATOM 3315 C C . TYR B 1 27 ? 11.438 17.234 4.723 1 92.19 27 TYR B C 1
ATOM 3317 O O . TYR B 1 27 ? 11.602 17.125 5.938 1 92.19 27 TYR B O 1
ATOM 3325 N N . PRO B 1 28 ? 11.656 16.125 3.92 1 95 28 PRO B N 1
ATOM 3326 C CA . PRO B 1 28 ? 11.883 14.789 4.457 1 95 28 PRO B CA 1
ATOM 3327 C C . PRO B 1 28 ? 13.172 14.688 5.273 1 95 28 PRO B C 1
ATOM 3329 O O . PRO B 1 28 ? 14.219 15.172 4.84 1 95 28 PRO B O 1
ATOM 3332 N N . ASN B 1 29 ? 13.047 14.047 6.391 1 93.19 29 ASN B N 1
ATOM 3333 C CA . ASN B 1 29 ? 14.211 13.703 7.207 1 93.19 29 ASN B CA 1
ATOM 3334 C C . ASN B 1 29 ? 14.883 12.422 6.719 1 93.19 29 ASN B C 1
ATOM 3336 O O . ASN B 1 29 ? 14.203 11.484 6.289 1 93.19 29 ASN B O 1
ATOM 3340 N N . ILE B 1 30 ? 16.203 12.312 6.82 1 91.88 30 ILE B N 1
ATOM 3341 C CA . ILE B 1 30 ? 16.891 11.156 6.262 1 91.88 30 ILE B CA 1
ATOM 3342 C C . ILE B 1 30 ? 17.406 10.266 7.387 1 91.88 30 ILE B C 1
ATOM 3344 O O . ILE B 1 30 ? 17.875 9.156 7.141 1 91.88 30 ILE B O 1
ATOM 3348 N N . GLY B 1 31 ? 17.281 10.75 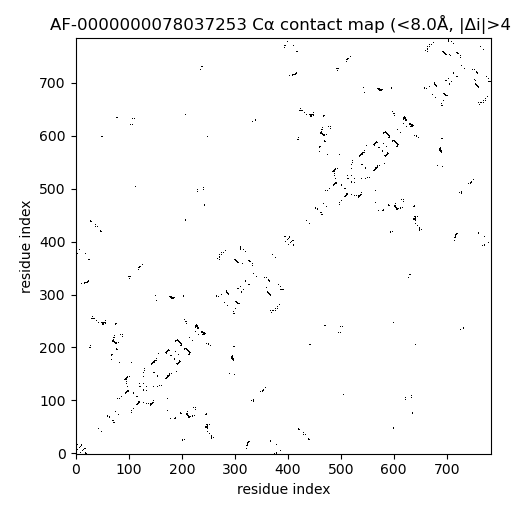8.609 1 91.44 31 GLY B N 1
ATOM 3349 C CA . GLY B 1 31 ? 17.828 9.984 9.711 1 91.44 31 GLY B CA 1
ATOM 3350 C C . GLY B 1 31 ? 19.328 9.742 9.578 1 91.44 31 GLY B C 1
ATOM 3351 O O . GLY B 1 31 ? 20.078 10.648 9.219 1 91.44 31 GLY B O 1
ATOM 3352 N N . ASN B 1 32 ? 19.766 8.555 9.984 1 94.25 32 ASN B N 1
ATOM 3353 C CA . ASN B 1 32 ? 21.156 8.141 9.852 1 94.25 32 ASN B CA 1
ATOM 3354 C C . ASN B 1 32 ? 21.406 7.449 8.508 1 94.25 32 ASN B C 1
ATOM 3356 O O . ASN B 1 32 ? 21.188 6.242 8.383 1 94.25 32 ASN B O 1
ATOM 3360 N N . LYS B 1 33 ? 22.016 8.188 7.586 1 94.81 33 LYS B N 1
ATOM 3361 C CA . LYS B 1 33 ? 22.203 7.715 6.219 1 94.81 33 LYS B CA 1
ATOM 3362 C C . LYS B 1 33 ? 23.094 6.473 6.188 1 94.81 33 LYS B C 1
ATOM 3364 O O . LYS B 1 33 ? 22.781 5.504 5.488 1 94.81 33 LYS B O 1
ATOM 3369 N N . GLU B 1 34 ? 24.156 6.473 6.941 1 96.12 34 GLU B N 1
ATOM 3370 C CA . GLU B 1 34 ? 25.094 5.348 6.961 1 96.12 34 GLU B CA 1
ATOM 3371 C C . GLU B 1 34 ? 24.422 4.082 7.48 1 96.12 34 GLU B C 1
ATOM 3373 O O . GLU B 1 34 ? 24.609 2.998 6.922 1 96.12 34 GLU B O 1
ATOM 3378 N N . LEU B 1 35 ? 23.688 4.27 8.5 1 97.12 35 LEU B N 1
ATOM 3379 C CA . LEU B 1 35 ? 22.969 3.123 9.055 1 97.12 35 LEU B CA 1
ATOM 3380 C C . LEU B 1 35 ? 21.984 2.555 8.039 1 97.12 35 LEU B C 1
ATOM 3382 O O . LEU B 1 35 ? 21.891 1.336 7.871 1 97.12 35 LEU B O 1
ATOM 3386 N N . PHE B 1 36 ? 21.266 3.406 7.375 1 98.19 36 PHE B N 1
ATOM 3387 C CA . PHE B 1 36 ? 20.297 2.963 6.367 1 98.19 36 PHE B CA 1
ATOM 3388 C C . PHE B 1 36 ? 21 2.146 5.285 1 98.19 36 PHE B C 1
ATOM 3390 O O . PHE B 1 36 ? 20.531 1.062 4.922 1 98.19 36 PHE B O 1
ATOM 3397 N N . LEU B 1 37 ? 22.047 2.666 4.766 1 97.88 37 LEU B N 1
ATOM 3398 C CA . LEU B 1 37 ? 22.734 1.996 3.67 1 97.88 37 LEU B CA 1
ATOM 3399 C C . LEU B 1 37 ? 23.297 0.651 4.121 1 97.88 37 LEU B C 1
ATOM 3401 O O . LEU B 1 37 ? 23.297 -0.315 3.355 1 97.88 37 LEU B O 1
ATOM 3405 N N . LYS B 1 38 ? 23.766 0.59 5.359 1 97.75 38 LYS B N 1
ATOM 3406 C CA . LYS B 1 38 ? 24.234 -0.668 5.922 1 97.75 38 LYS B CA 1
ATOM 3407 C C . LYS B 1 38 ? 23.109 -1.693 6.02 1 97.75 38 LYS B C 1
ATOM 3409 O O . LYS B 1 38 ? 23.297 -2.859 5.664 1 97.75 38 LYS B O 1
ATOM 3414 N N . LEU B 1 39 ? 21.984 -1.283 6.508 1 98.12 39 LEU B N 1
ATOM 3415 C CA . LEU B 1 39 ? 20.828 -2.174 6.633 1 98.12 39 LEU B CA 1
ATOM 3416 C C . LEU B 1 39 ? 20.328 -2.604 5.262 1 98.12 39 LEU B C 1
ATOM 3418 O O . LEU B 1 39 ? 19.906 -3.752 5.078 1 98.12 39 LEU B O 1
ATOM 3422 N N . ALA B 1 40 ? 20.328 -1.666 4.32 1 98 40 ALA B N 1
ATOM 3423 C CA . ALA B 1 40 ? 19.922 -1.991 2.951 1 98 40 ALA B CA 1
ATOM 3424 C C . ALA B 1 40 ? 20.812 -3.1 2.375 1 98 40 ALA B C 1
ATOM 3426 O O . ALA B 1 40 ? 20.297 -4.027 1.737 1 98 40 ALA B O 1
ATOM 3427 N N . ASP B 1 41 ? 22.062 -2.943 2.605 1 97.38 41 ASP B N 1
ATOM 3428 C CA . ASP B 1 41 ? 23.016 -3.953 2.139 1 97.38 41 ASP B CA 1
ATOM 3429 C C . ASP B 1 41 ? 22.703 -5.316 2.754 1 97.38 41 ASP B C 1
ATOM 3431 O O . ASP B 1 41 ? 22.719 -6.336 2.059 1 97.38 41 ASP B O 1
ATOM 3435 N N . LYS B 1 42 ? 22.422 -5.328 3.996 1 97.31 42 LYS B N 1
ATOM 3436 C CA . LYS B 1 42 ? 22.094 -6.559 4.715 1 97.31 42 LYS B CA 1
ATOM 3437 C C . LYS B 1 42 ? 20.812 -7.191 4.176 1 97.31 42 LYS B C 1
ATOM 3439 O O . LYS B 1 42 ? 20.703 -8.422 4.102 1 97.31 42 LYS B O 1
ATOM 3444 N N . ILE B 1 43 ? 19.844 -6.398 3.883 1 98.12 43 ILE B N 1
ATOM 3445 C CA . ILE B 1 43 ? 18.578 -6.863 3.332 1 98.12 43 ILE B CA 1
ATOM 3446 C C . ILE B 1 43 ? 18.828 -7.59 2.014 1 98.12 43 ILE B C 1
ATOM 3448 O O . ILE B 1 43 ? 18.297 -8.68 1.788 1 98.12 43 ILE B O 1
ATOM 3452 N N . LEU B 1 44 ? 19.641 -7 1.13 1 97.06 44 LEU B N 1
ATOM 3453 C CA . LEU B 1 44 ? 19.938 -7.613 -0.16 1 97.06 44 LEU B CA 1
ATOM 3454 C C . LEU B 1 44 ? 20.672 -8.938 0.025 1 97.06 44 LEU B C 1
ATOM 3456 O O . LEU B 1 44 ? 20.375 -9.922 -0.652 1 97.06 44 LEU B O 1
ATOM 3460 N N . ASP B 1 45 ? 21.562 -8.961 1.006 1 95.06 45 ASP B N 1
ATOM 3461 C CA . ASP B 1 45 ? 22.344 -10.164 1.26 1 95.06 45 ASP B CA 1
ATOM 3462 C C . ASP B 1 45 ? 21.453 -11.297 1.784 1 95.06 45 ASP B C 1
ATOM 3464 O O . ASP B 1 45 ? 21.656 -12.461 1.438 1 95.06 45 ASP B O 1
ATOM 3468 N N . SER B 1 46 ? 20.531 -10.953 2.594 1 94.38 46 SER B N 1
ATOM 3469 C CA . SER B 1 46 ? 19.672 -11.953 3.213 1 94.38 46 SER B CA 1
ATOM 3470 C C . SER B 1 46 ? 18.562 -12.398 2.264 1 94.38 46 SER B C 1
ATOM 3472 O O . SER B 1 46 ? 17.922 -13.43 2.48 1 94.38 46 SER B O 1
ATOM 3474 N N . ARG B 1 47 ? 18.219 -11.531 1.315 1 94.25 47 ARG B N 1
ATOM 3475 C CA . ARG B 1 47 ? 17.156 -11.734 0.335 1 94.25 47 ARG B CA 1
ATOM 3476 C C . ARG B 1 47 ? 15.797 -11.828 1.017 1 94.25 47 ARG B C 1
ATOM 3478 O O . ARG B 1 47 ? 14.883 -12.469 0.5 1 94.25 47 ARG B O 1
ATOM 3485 N N . ARG B 1 48 ? 15.727 -11.32 2.199 1 95.75 48 ARG B N 1
ATOM 3486 C CA . ARG B 1 48 ? 14.445 -11.125 2.871 1 95.75 48 ARG B CA 1
ATOM 3487 C C . ARG B 1 48 ? 13.922 -9.711 2.652 1 95.75 48 ARG B C 1
ATOM 3489 O O . ARG B 1 48 ? 14.289 -8.789 3.385 1 95.75 48 ARG B O 1
ATOM 3496 N N . PHE B 1 49 ? 13.008 -9.641 1.746 1 98.19 49 PHE B N 1
ATOM 3497 C CA . PHE B 1 49 ? 12.648 -8.312 1.269 1 98.19 49 PHE B CA 1
ATOM 3498 C C . PHE B 1 49 ? 11.336 -7.852 1.887 1 98.19 49 PHE B C 1
ATOM 3500 O O . PHE B 1 49 ? 11.07 -6.652 1.977 1 98.19 49 PHE B O 1
ATOM 3507 N N . THR B 1 50 ? 10.461 -8.742 2.273 1 98 50 THR B N 1
ATOM 3508 C CA . THR B 1 50 ? 9.133 -8.414 2.768 1 98 50 THR B CA 1
ATOM 3509 C C . THR B 1 50 ? 8.523 -9.586 3.535 1 98 50 THR B C 1
ATOM 3511 O O . THR B 1 50 ? 9.234 -10.523 3.908 1 98 50 THR B O 1
ATOM 3514 N N . ASN B 1 51 ? 7.27 -9.461 3.936 1 95.69 51 ASN B N 1
ATOM 3515 C CA . ASN B 1 51 ? 6.5 -10.5 4.609 1 95.69 51 ASN B CA 1
ATOM 3516 C C . ASN B 1 51 ? 6.918 -10.648 6.07 1 95.69 51 ASN B C 1
ATOM 3518 O O . ASN B 1 51 ? 7.27 -11.742 6.508 1 95.69 51 ASN B O 1
ATOM 3522 N N . ASN B 1 52 ? 6.902 -9.508 6.727 1 97 52 ASN B N 1
ATOM 3523 C CA . ASN B 1 52 ? 7.129 -9.461 8.172 1 97 52 ASN B CA 1
ATOM 3524 C C . ASN B 1 52 ? 8.508 -10 8.539 1 97 52 ASN B C 1
ATOM 3526 O O . ASN B 1 52 ? 8.625 -10.898 9.375 1 97 52 ASN B O 1
ATOM 3530 N N . GLY B 1 53 ? 9.531 -9.484 7.887 1 97.69 53 GLY B N 1
ATOM 3531 C CA . GLY B 1 53 ? 10.906 -9.867 8.156 1 97.69 53 GLY B CA 1
ATOM 3532 C C . GLY B 1 53 ? 11.453 -9.281 9.445 1 97.69 53 GLY B C 1
ATOM 3533 O O . GLY B 1 53 ? 10.719 -8.633 10.195 1 97.69 53 GLY B O 1
ATOM 3534 N N . PRO B 1 54 ? 12.734 -9.516 9.703 1 98.25 54 PRO B N 1
ATOM 3535 C CA . PRO B 1 54 ? 13.328 -9.141 10.992 1 98.25 54 PRO B CA 1
ATOM 3536 C C . PRO B 1 54 ? 13.352 -7.633 11.219 1 98.25 54 PRO B C 1
ATOM 3538 O O . PRO B 1 54 ? 13.188 -7.176 12.359 1 98.25 54 PRO B O 1
ATOM 3541 N N . LEU B 1 55 ? 13.562 -6.836 10.195 1 98.75 55 LEU B N 1
ATOM 3542 C CA . LEU B 1 55 ? 13.656 -5.391 10.383 1 98.75 55 LEU B CA 1
ATOM 3543 C C . LEU B 1 55 ? 12.281 -4.785 10.641 1 98.75 55 LEU B C 1
ATOM 3545 O O . LEU B 1 55 ? 12.148 -3.84 11.422 1 98.75 55 LEU B O 1
ATOM 3549 N N . VAL B 1 56 ? 11.234 -5.281 9.945 1 98.88 56 VAL B N 1
ATOM 3550 C CA . VAL B 1 56 ? 9.875 -4.828 10.234 1 98.88 56 VAL B CA 1
ATOM 3551 C C . VAL B 1 56 ? 9.516 -5.156 11.68 1 98.88 56 VAL B C 1
ATOM 3553 O O . VAL B 1 56 ? 8.969 -4.312 12.398 1 98.88 56 VAL B O 1
ATOM 3556 N N . GLN B 1 57 ? 9.836 -6.336 12.094 1 98.81 57 GLN B N 1
ATOM 3557 C CA . GLN B 1 57 ? 9.562 -6.742 13.469 1 98.81 57 GLN B CA 1
ATOM 3558 C C . GLN B 1 57 ? 10.328 -5.867 14.461 1 98.81 57 GLN B C 1
ATOM 3560 O O . GLN B 1 57 ? 9.781 -5.465 15.492 1 98.81 57 GLN B O 1
ATOM 3565 N N . GLU B 1 58 ? 11.547 -5.609 14.164 1 98.81 58 GLU B N 1
ATOM 3566 C CA . GLU B 1 58 ? 12.352 -4.738 15.023 1 98.81 58 GLU B CA 1
ATOM 3567 C C . GLU B 1 58 ? 11.758 -3.334 15.086 1 98.81 58 GLU B C 1
ATOM 3569 O O . GLU B 1 58 ? 11.68 -2.734 16.156 1 98.81 58 GLU B O 1
ATOM 3574 N N . LEU B 1 59 ? 11.391 -2.789 13.969 1 98.88 59 LEU B N 1
ATOM 3575 C CA . LEU B 1 59 ? 10.781 -1.463 13.922 1 98.88 59 LEU B CA 1
ATOM 3576 C C . LEU B 1 59 ? 9.523 -1.414 14.781 1 98.88 59 LEU B C 1
ATOM 3578 O O . LEU B 1 59 ? 9.336 -0.471 15.555 1 98.88 59 LEU B O 1
ATOM 3582 N N . GLU B 1 60 ? 8.617 -2.439 14.586 1 98.94 60 GLU B N 1
ATOM 3583 C CA . GLU B 1 60 ? 7.395 -2.512 15.383 1 98.94 60 GLU B CA 1
ATOM 3584 C C . GLU B 1 60 ? 7.707 -2.52 16.875 1 98.94 60 GLU B C 1
ATOM 3586 O O . GLU B 1 60 ? 7.055 -1.821 17.656 1 98.94 60 GLU B O 1
ATOM 3591 N N . GLN B 1 61 ? 8.695 -3.25 17.234 1 98.81 61 GLN B N 1
ATOM 3592 C CA . GLN B 1 61 ? 9.078 -3.35 18.625 1 98.81 61 GLN B CA 1
ATOM 3593 C C . GLN B 1 61 ? 9.617 -2.018 19.156 1 98.81 61 GLN B C 1
ATOM 3595 O O . GLN B 1 61 ? 9.266 -1.592 20.25 1 98.81 61 GLN B O 1
ATOM 3600 N N . ARG B 1 62 ? 10.469 -1.404 18.438 1 98.75 62 ARG B N 1
ATOM 3601 C CA . ARG B 1 62 ? 11.062 -0.134 18.844 1 98.75 62 ARG B CA 1
ATOM 3602 C C . ARG B 1 62 ? 9.992 0.949 18.984 1 98.75 62 ARG B C 1
ATOM 3604 O O . ARG B 1 62 ? 10.031 1.755 19.922 1 98.75 62 ARG B O 1
ATOM 3611 N N . ILE B 1 63 ? 9.047 0.977 18.062 1 98.81 63 ILE B N 1
ATOM 3612 C CA . ILE B 1 63 ? 7.984 1.973 18.109 1 98.81 63 ILE B CA 1
ATOM 3613 C C . ILE B 1 63 ? 7.082 1.698 19.312 1 98.81 63 ILE B C 1
ATOM 3615 O O . ILE B 1 63 ? 6.684 2.625 20.016 1 98.81 63 ILE B O 1
ATOM 3619 N N . SER B 1 64 ? 6.73 0.418 19.469 1 98.81 64 SER B N 1
ATOM 3620 C CA . SER B 1 64 ? 5.926 0.049 20.625 1 98.81 64 SER B CA 1
ATOM 3621 C C . SER B 1 64 ? 6.574 0.518 21.922 1 98.81 64 SER B C 1
ATOM 3623 O O . SER B 1 64 ? 5.898 1.046 22.812 1 98.81 64 SER B O 1
ATOM 3625 N N . LYS B 1 65 ? 7.824 0.31 22.031 1 98.62 65 LYS B N 1
ATOM 3626 C CA . LYS B 1 65 ? 8.562 0.725 23.234 1 98.62 65 LYS B CA 1
ATOM 3627 C C . LYS B 1 65 ? 8.586 2.244 23.359 1 98.62 65 LYS B C 1
ATOM 3629 O O . LYS B 1 65 ? 8.359 2.785 24.438 1 98.62 65 LYS B O 1
ATOM 3634 N N . TYR B 1 66 ? 8.859 2.926 22.328 1 98.44 66 TYR B N 1
ATOM 3635 C CA . TYR B 1 66 ? 8.969 4.379 22.312 1 98.44 66 TYR B CA 1
ATOM 3636 C C . TYR B 1 66 ? 7.652 5.027 22.719 1 98.44 66 TYR B C 1
ATOM 3638 O O . TYR B 1 66 ? 7.645 6.016 23.469 1 98.44 66 TYR B O 1
ATOM 3646 N N . LEU B 1 67 ? 6.543 4.473 22.234 1 98.75 67 LEU B N 1
ATOM 3647 C CA . LEU B 1 67 ? 5.238 5.09 22.469 1 98.75 67 LEU B CA 1
ATOM 3648 C C . LEU B 1 67 ? 4.555 4.484 23.688 1 98.75 67 LEU B C 1
ATOM 3650 O O . LEU B 1 67 ? 3.57 5.027 24.188 1 98.75 67 LEU B O 1
ATOM 3654 N N . GLY B 1 68 ? 5.055 3.393 24.172 1 98.69 68 GLY B N 1
ATOM 3655 C CA . GLY B 1 68 ? 4.422 2.717 25.297 1 98.69 68 GLY B CA 1
ATOM 3656 C C . GLY B 1 68 ? 3.092 2.082 24.938 1 98.69 68 GLY B C 1
ATOM 3657 O O . GLY B 1 68 ? 2.131 2.17 25.703 1 98.69 68 GLY B O 1
ATOM 3658 N N . VAL B 1 69 ? 2.977 1.538 23.766 1 98.81 69 VAL B N 1
ATOM 3659 C CA . VAL B 1 69 ? 1.775 0.826 23.328 1 98.81 69 VAL B CA 1
ATOM 3660 C C . VAL B 1 69 ? 2.045 -0.677 23.312 1 98.81 69 VAL B C 1
ATOM 3662 O O . VAL B 1 69 ? 3.191 -1.106 23.172 1 98.81 69 VAL B O 1
ATOM 3665 N N . LYS B 1 70 ? 1.021 -1.478 23.453 1 98.81 70 LYS B N 1
ATOM 3666 C CA . LYS B 1 70 ? 1.187 -2.928 23.453 1 98.81 70 LYS B CA 1
ATOM 3667 C C . LYS B 1 70 ? 1.504 -3.445 22.062 1 98.81 70 LYS B C 1
ATOM 3669 O O . LYS B 1 70 ? 2.324 -4.352 21.891 1 98.81 70 LYS B O 1
ATOM 3674 N N . HIS B 1 71 ? 0.821 -2.924 21.031 1 98.94 71 HIS B N 1
ATOM 3675 C CA . HIS B 1 71 ? 0.994 -3.42 19.672 1 98.94 71 HIS B CA 1
ATOM 3676 C C . HIS B 1 71 ? 1.235 -2.275 18.688 1 98.94 71 HIS B C 1
ATOM 3678 O O . HIS B 1 71 ? 0.525 -1.269 18.719 1 98.94 71 HIS B O 1
ATOM 3684 N N . CYS B 1 72 ? 2.213 -2.387 17.938 1 98.94 72 CYS B N 1
ATOM 3685 C CA . CYS B 1 72 ? 2.457 -1.618 16.719 1 98.94 72 CYS B CA 1
ATOM 3686 C C . CYS B 1 72 ? 2.477 -2.525 15.5 1 98.94 72 CYS B C 1
ATOM 3688 O O . CYS B 1 72 ? 3.254 -3.479 15.438 1 98.94 72 CYS B O 1
ATOM 3690 N N . ILE B 1 73 ? 1.627 -2.33 14.586 1 98.94 73 ILE B N 1
ATOM 3691 C CA . ILE B 1 73 ? 1.584 -3.107 13.352 1 98.94 73 ILE B CA 1
ATOM 3692 C C . ILE B 1 73 ? 1.914 -2.207 12.164 1 98.94 73 ILE B C 1
ATOM 3694 O O . ILE B 1 73 ? 1.119 -1.341 11.789 1 98.94 73 ILE B O 1
ATOM 3698 N N . ALA B 1 74 ? 3.053 -2.396 11.578 1 98.94 74 ALA B N 1
ATOM 3699 C CA . ALA B 1 74 ? 3.531 -1.576 10.469 1 98.94 74 ALA B CA 1
ATOM 3700 C C . ALA B 1 74 ? 2.824 -1.946 9.164 1 98.94 74 ALA B C 1
ATOM 3702 O O . ALA B 1 74 ? 2.57 -3.123 8.898 1 98.94 74 ALA B O 1
ATOM 3703 N N . LEU B 1 75 ? 2.506 -0.973 8.406 1 98.81 75 LEU B N 1
ATOM 3704 C CA . LEU B 1 75 ? 1.763 -1.14 7.164 1 98.81 75 LEU B CA 1
ATOM 3705 C C . LEU B 1 75 ? 2.389 -0.32 6.043 1 98.81 75 LEU B C 1
ATOM 3707 O O . LEU B 1 75 ? 3.25 0.527 6.293 1 98.81 75 LEU B O 1
ATOM 3711 N N . CYS B 1 76 ? 1.953 -0.538 4.82 1 98.75 76 CYS B N 1
ATOM 3712 C CA . CYS B 1 76 ? 2.627 0.002 3.646 1 98.75 76 CYS B CA 1
ATOM 3713 C C . CYS B 1 76 ? 2.398 1.505 3.529 1 98.75 76 CYS B C 1
ATOM 3715 O O . CYS B 1 76 ? 3.182 2.207 2.887 1 98.75 76 CYS B O 1
ATOM 3717 N N . ASN B 1 77 ? 1.341 2.043 4.055 1 98.81 77 ASN B N 1
ATOM 3718 C CA . ASN B 1 77 ? 1.139 3.48 4.184 1 98.81 77 ASN B CA 1
ATOM 3719 C C . ASN B 1 77 ? -0.017 3.803 5.129 1 98.81 77 ASN B C 1
ATOM 3721 O O . ASN B 1 77 ? -0.706 2.896 5.602 1 98.81 77 ASN B O 1
ATOM 3725 N N . GLY B 1 78 ? -0.179 5.059 5.418 1 98.81 78 GLY B N 1
ATOM 3726 C CA . GLY B 1 78 ? -1.17 5.48 6.398 1 98.81 78 GLY B CA 1
ATOM 3727 C C . GLY B 1 78 ? -2.598 5.273 5.926 1 98.81 78 GLY B C 1
ATOM 3728 O O . GLY B 1 78 ? -3.482 4.965 6.727 1 98.81 78 GLY B O 1
ATOM 3729 N N . THR B 1 79 ? -2.92 5.453 4.66 1 98.88 79 THR B N 1
ATOM 3730 C CA . THR B 1 79 ? -4.273 5.32 4.129 1 98.88 79 THR B CA 1
ATOM 3731 C C . THR B 1 79 ? -4.734 3.865 4.184 1 98.88 79 THR B C 1
ATOM 3733 O O . THR B 1 79 ? -5.852 3.578 4.625 1 98.88 79 THR B O 1
ATOM 3736 N N . ILE B 1 80 ? -3.869 2.98 3.762 1 98.88 80 ILE B N 1
ATOM 3737 C CA . ILE B 1 80 ? -4.191 1.56 3.828 1 98.88 80 ILE B CA 1
ATOM 3738 C C . ILE B 1 80 ? -4.336 1.131 5.285 1 98.88 80 ILE B C 1
ATOM 3740 O O . ILE B 1 80 ? -5.184 0.297 5.613 1 98.88 80 ILE B O 1
ATOM 3744 N N . ALA B 1 81 ? -3.51 1.705 6.141 1 98.94 81 ALA B N 1
ATOM 3745 C CA . ALA B 1 81 ? -3.652 1.44 7.57 1 98.94 81 ALA B CA 1
ATOM 3746 C C . ALA B 1 81 ? -5.035 1.847 8.062 1 98.94 81 ALA B C 1
ATOM 3748 O O . ALA B 1 81 ? -5.664 1.118 8.836 1 98.94 81 ALA B O 1
ATOM 3749 N N . LEU B 1 82 ? -5.516 3.023 7.66 1 98.94 82 LEU B N 1
ATOM 3750 C CA . LEU B 1 82 ? -6.859 3.463 8.023 1 98.94 82 LEU B CA 1
ATOM 3751 C C . LEU B 1 82 ? -7.91 2.48 7.516 1 98.94 82 LEU B C 1
ATOM 3753 O O . LEU B 1 82 ? -8.828 2.111 8.25 1 98.94 82 LEU B O 1
ATOM 3757 N N . GLU B 1 83 ? -7.777 2.07 6.273 1 98.94 83 GLU B N 1
ATOM 3758 C CA . GLU B 1 83 ? -8.727 1.127 5.684 1 98.94 83 GLU B CA 1
ATOM 3759 C C . GLU B 1 83 ? -8.75 -0.185 6.465 1 98.94 83 GLU B C 1
ATOM 3761 O O . GLU B 1 83 ? -9.828 -0.724 6.742 1 98.94 83 GLU B O 1
ATOM 3766 N N . ILE B 1 84 ? -7.574 -0.689 6.781 1 98.94 84 ILE B N 1
ATOM 3767 C CA . ILE B 1 84 ? -7.473 -1.948 7.512 1 98.94 84 ILE B CA 1
ATOM 3768 C C . ILE B 1 84 ? -8.086 -1.792 8.898 1 98.94 84 ILE B C 1
ATOM 3770 O O . ILE B 1 84 ? -8.797 -2.68 9.375 1 98.94 84 ILE B O 1
ATOM 3774 N N . ALA B 1 85 ? -7.816 -0.667 9.57 1 98.94 85 ALA B N 1
ATOM 3775 C CA . ALA B 1 85 ? -8.406 -0.414 10.883 1 98.94 85 ALA B CA 1
ATOM 3776 C C . ALA B 1 85 ? -9.93 -0.401 10.805 1 98.94 85 ALA B C 1
ATOM 3778 O O . ALA B 1 85 ? -10.609 -0.991 11.648 1 98.94 85 ALA B O 1
ATOM 3779 N N . ILE B 1 86 ? -10.469 0.257 9.812 1 98.88 86 ILE B N 1
ATOM 3780 C CA . ILE B 1 86 ? -11.914 0.365 9.594 1 98.88 86 ILE B CA 1
ATOM 3781 C C . ILE B 1 86 ? -12.516 -1.027 9.422 1 98.88 86 ILE B C 1
ATOM 3783 O O . ILE B 1 86 ? -13.531 -1.353 10.031 1 98.88 86 ILE B O 1
ATOM 3787 N N . ARG B 1 87 ? -11.875 -1.863 8.594 1 98.38 87 ARG B N 1
ATOM 3788 C CA . ARG B 1 87 ? -12.336 -3.229 8.359 1 98.38 87 ARG B CA 1
ATOM 3789 C C . ARG B 1 87 ? -12.242 -4.066 9.633 1 98.38 87 ARG B C 1
ATOM 3791 O O . ARG B 1 87 ? -13.156 -4.828 9.945 1 98.38 87 ARG B O 1
ATOM 3798 N N . ALA B 1 88 ? -11.141 -3.936 10.305 1 98.56 88 ALA B N 1
ATOM 3799 C CA . ALA B 1 88 ? -10.898 -4.738 11.5 1 98.56 88 ALA B CA 1
ATOM 3800 C C . ALA B 1 88 ? -11.93 -4.434 12.578 1 98.56 88 ALA B C 1
ATOM 3802 O O . ALA B 1 88 ? -12.32 -5.32 13.344 1 98.56 88 ALA B O 1
ATOM 3803 N N . LEU B 1 89 ? -12.328 -3.176 12.656 1 98.75 89 LEU B N 1
ATOM 3804 C CA . LEU B 1 89 ? -13.305 -2.756 13.648 1 98.75 89 LEU B CA 1
ATOM 3805 C C . LEU B 1 89 ? -14.727 -3.037 13.164 1 98.75 89 LEU B C 1
ATOM 3807 O O . LEU B 1 89 ? -15.695 -2.809 13.898 1 98.75 89 LEU B O 1
ATOM 3811 N N . GLU B 1 90 ? -14.859 -3.473 11.891 1 97.88 90 GLU B N 1
ATOM 3812 C CA . GLU B 1 90 ? -16.141 -3.863 11.289 1 97.88 90 GLU B CA 1
ATOM 3813 C C . GLU B 1 90 ? -17.125 -2.701 11.289 1 97.88 90 GLU B C 1
ATOM 3815 O O . GLU B 1 90 ? -18.297 -2.875 11.633 1 97.88 90 GLU B O 1
ATOM 3820 N N . LEU B 1 91 ? -16.578 -1.495 11.023 1 98.69 91 LEU B N 1
ATOM 3821 C CA . LEU B 1 91 ? -17.453 -0.328 10.898 1 98.69 91 LEU B CA 1
ATOM 3822 C C . LEU B 1 91 ? -18.406 -0.485 9.719 1 98.69 91 LEU B C 1
ATOM 3824 O O . LEU B 1 91 ? -18.078 -1.148 8.734 1 98.69 91 LEU B O 1
ATOM 3828 N N . LYS B 1 92 ? -19.531 0.101 9.773 1 98 92 LYS B N 1
ATOM 3829 C CA . LYS B 1 92 ? -20.562 0.058 8.75 1 98 92 LYS B CA 1
ATOM 3830 C C . LYS B 1 92 ? -21.344 1.374 8.695 1 98 92 LYS B C 1
ATOM 3832 O O . LYS B 1 92 ? -21.328 2.152 9.656 1 98 92 LYS B O 1
ATOM 3837 N N . GLY B 1 93 ? -21.984 1.599 7.586 1 97.88 93 GLY B N 1
ATOM 3838 C CA . GLY B 1 93 ? -22.859 2.758 7.477 1 97.88 93 GLY B CA 1
ATOM 3839 C C . GLY B 1 93 ? -22.109 4.074 7.555 1 97.88 93 GLY B C 1
ATOM 3840 O O . GLY B 1 93 ? -21.203 4.332 6.758 1 97.88 93 GLY B O 1
ATOM 3841 N N . GLU B 1 94 ? -22.406 4.836 8.625 1 98.25 94 GLU B N 1
ATOM 3842 C CA . GLU B 1 94 ? -21.891 6.199 8.758 1 98.25 94 GLU B CA 1
ATOM 3843 C C . GLU B 1 94 ? -20.781 6.273 9.789 1 98.25 94 GLU B C 1
ATOM 3845 O O . GLU B 1 94 ? -20.844 5.617 10.836 1 98.25 94 GLU B O 1
ATOM 3850 N N . VAL B 1 95 ? -19.797 6.98 9.477 1 98.88 95 VAL B N 1
ATOM 3851 C CA . VAL B 1 95 ? -18.734 7.289 10.422 1 98.88 95 VAL B CA 1
ATOM 3852 C C . VAL B 1 95 ? -18.5 8.797 10.469 1 98.88 95 VAL B C 1
ATOM 3854 O O . VAL B 1 95 ? -18.359 9.438 9.422 1 98.88 95 VAL B O 1
ATOM 3857 N N . ILE B 1 96 ? -18.469 9.367 11.656 1 98.81 96 ILE B N 1
ATOM 3858 C CA . ILE B 1 96 ? -18.297 10.805 11.82 1 98.81 96 ILE B CA 1
ATOM 3859 C C . ILE B 1 96 ? -16.812 11.172 11.766 1 98.81 96 ILE B C 1
ATOM 3861 O O . ILE B 1 96 ? -16 10.547 12.445 1 98.81 96 ILE B O 1
ATOM 3865 N N . VAL B 1 97 ? -16.453 12.102 10.969 1 98.62 97 VAL B N 1
ATOM 3866 C CA . VAL B 1 97 ? -15.07 12.516 10.742 1 98.62 97 VAL B CA 1
ATOM 3867 C C . VAL B 1 97 ? -15.008 14.023 10.531 1 98.62 97 VAL B C 1
ATOM 3869 O O . VAL B 1 97 ? -16 14.641 10.133 1 98.62 97 VAL B O 1
ATOM 3872 N N . PRO B 1 98 ? -13.922 14.695 10.906 1 98.62 98 PRO B N 1
ATOM 3873 C CA . PRO B 1 98 ? -13.812 16.109 10.547 1 98.62 98 PRO B CA 1
ATOM 3874 C C . PRO B 1 98 ? -13.609 16.328 9.047 1 98.62 98 PRO B C 1
ATOM 3876 O O . PRO B 1 98 ? -12.961 15.508 8.383 1 98.62 98 PRO B O 1
ATOM 3879 N N . SER B 1 99 ? -14.164 17.422 8.547 1 97.56 99 SER B N 1
ATOM 3880 C CA . SER B 1 99 ? -13.875 17.812 7.172 1 97.56 99 SER B CA 1
ATOM 3881 C C . SER B 1 99 ? -12.531 18.516 7.062 1 97.56 99 SER B C 1
ATOM 3883 O O . SER B 1 99 ? -11.867 18.453 6.023 1 97.56 99 SER B O 1
ATOM 3885 N N . PHE B 1 100 ? -12.117 19.188 8.172 1 98.12 100 PHE B N 1
ATOM 3886 C CA . PHE B 1 100 ? -10.844 19.891 8.234 1 98.12 100 PHE B CA 1
ATOM 3887 C C . PHE B 1 100 ? -9.703 18.922 8.484 1 98.12 100 PHE B C 1
ATOM 3889 O O . PHE B 1 100 ? -9.133 18.891 9.578 1 98.12 100 PHE B O 1
ATOM 3896 N N . THR B 1 101 ? -9.406 18.156 7.508 1 97.75 101 THR B N 1
ATOM 3897 C CA . THR B 1 101 ? -8.336 17.172 7.539 1 97.75 101 THR B CA 1
ATOM 3898 C C . THR B 1 101 ? -7.891 16.812 6.125 1 97.75 101 THR B C 1
ATOM 3900 O O . THR B 1 101 ? -8.414 17.359 5.148 1 97.75 101 THR B O 1
ATOM 3903 N N . PHE B 1 102 ? -6.824 16.125 6.031 1 97.06 102 PHE B N 1
ATOM 3904 C CA . PHE B 1 102 ? -6.379 15.609 4.738 1 97.06 102 PHE B CA 1
ATOM 3905 C C . PHE B 1 102 ? -7.402 14.641 4.16 1 97.06 102 PHE B C 1
ATOM 3907 O O . PHE B 1 102 ? -7.98 13.828 4.887 1 97.06 102 PHE B O 1
ATOM 3914 N N . ILE B 1 103 ? -7.613 14.539 2.951 1 96.62 103 ILE B N 1
ATOM 3915 C CA . ILE B 1 103 ? -8.703 13.883 2.236 1 96.62 103 ILE B CA 1
ATOM 3916 C C . ILE B 1 103 ? -8.625 12.367 2.455 1 96.62 103 ILE B C 1
ATOM 3918 O O . ILE B 1 103 ? -9.625 11.664 2.307 1 96.62 103 ILE B O 1
ATOM 3922 N N . ALA B 1 104 ? -7.445 11.836 2.738 1 97.75 104 ALA B N 1
ATOM 3923 C CA . ALA B 1 104 ? -7.246 10.398 2.91 1 97.75 104 ALA B CA 1
ATOM 3924 C C . ALA B 1 104 ? -8.148 9.844 4.012 1 97.75 104 ALA B C 1
ATOM 3926 O O . ALA B 1 104 ? -8.609 8.703 3.934 1 97.75 104 ALA B O 1
ATOM 3927 N N . THR B 1 105 ? -8.375 10.648 5.051 1 98.44 105 THR B N 1
ATOM 3928 C CA . THR B 1 105 ? -9.211 10.211 6.164 1 98.44 105 THR B CA 1
ATOM 3929 C C . THR B 1 105 ? -10.625 9.891 5.688 1 98.44 105 THR B C 1
ATOM 3931 O O . THR B 1 105 ? -11.18 8.836 6.012 1 98.44 105 THR B O 1
ATOM 3934 N N . ALA B 1 106 ? -11.18 10.773 4.934 1 97.75 106 ALA B N 1
ATOM 3935 C CA . ALA B 1 106 ? -12.508 10.562 4.371 1 97.75 106 ALA B CA 1
ATOM 3936 C C . ALA B 1 106 ? -12.484 9.477 3.301 1 97.75 106 ALA B C 1
ATOM 3938 O O . ALA B 1 106 ? -13.398 8.648 3.227 1 97.75 106 ALA B O 1
ATOM 3939 N N . HIS B 1 107 ? -11.461 9.477 2.48 1 98.06 107 HIS B N 1
ATOM 3940 C CA . HIS B 1 107 ? -11.344 8.508 1.399 1 98.06 107 HIS B CA 1
ATOM 3941 C C . HIS B 1 107 ? -11.273 7.082 1.943 1 98.06 107 HIS B C 1
ATOM 3943 O O . HIS B 1 107 ? -11.789 6.152 1.32 1 98.06 107 HIS B O 1
ATOM 3949 N N . ALA B 1 108 ? -10.594 6.902 3.043 1 98.69 108 ALA B N 1
ATOM 3950 C CA . ALA B 1 108 ? -10.469 5.559 3.607 1 98.69 108 ALA B CA 1
ATOM 3951 C C . ALA B 1 108 ? -11.836 4.953 3.902 1 98.69 108 ALA B C 1
ATOM 3953 O O . ALA B 1 108 ? -12.031 3.744 3.752 1 98.69 108 ALA B O 1
ATOM 3954 N N . LEU B 1 109 ? -12.758 5.793 4.34 1 98.38 109 LEU B N 1
ATOM 3955 C CA . LEU B 1 109 ? -14.125 5.348 4.594 1 98.38 109 LEU B CA 1
ATOM 3956 C C . LEU B 1 109 ? -14.867 5.094 3.283 1 98.38 109 LEU B C 1
ATOM 3958 O O . LEU B 1 109 ? -15.406 4.008 3.074 1 98.38 109 LEU B O 1
ATOM 3962 N N . SER B 1 110 ? -14.789 6.047 2.389 1 97.38 110 SER B N 1
ATOM 3963 C CA . SER B 1 110 ? -15.523 5.961 1.131 1 97.38 110 SER B CA 1
ATOM 3964 C C . SER B 1 110 ? -15.016 4.809 0.271 1 97.38 110 SER B C 1
ATOM 3966 O O . SER B 1 110 ? -15.789 4.176 -0.449 1 97.38 110 SER B O 1
ATOM 3968 N N . TRP B 1 111 ? -13.758 4.574 0.336 1 98 111 TRP B N 1
ATOM 3969 C CA . TRP B 1 111 ? -13.141 3.5 -0.435 1 98 111 TRP B CA 1
ATOM 3970 C C . TRP B 1 111 ? -13.758 2.152 -0.084 1 98 111 TRP B C 1
ATOM 3972 O O . TRP B 1 111 ? -13.891 1.28 -0.946 1 98 111 TRP B O 1
ATOM 3982 N N . LEU B 1 112 ? -14.141 1.988 1.148 1 97.81 112 LEU B N 1
ATOM 3983 C CA . LEU B 1 112 ? -14.688 0.731 1.651 1 97.81 112 LEU B CA 1
ATOM 3984 C C . LEU B 1 112 ? -16.203 0.749 1.626 1 97.81 112 LEU B C 1
ATOM 3986 O O . LEU B 1 112 ? -16.859 -0.138 2.189 1 97.81 112 LEU B O 1
ATOM 3990 N N . GLY B 1 113 ? -16.781 1.789 1.068 1 96.38 113 GLY B N 1
ATOM 3991 C CA . GLY B 1 113 ? -18.234 1.845 0.886 1 96.38 113 GLY B CA 1
ATOM 3992 C C . GLY B 1 113 ? -18.953 2.447 2.072 1 96.38 113 GLY B C 1
ATOM 3993 O O . GLY B 1 113 ? -20.188 2.406 2.137 1 96.38 113 GLY B O 1
ATOM 3994 N N . LEU B 1 114 ? -18.219 2.961 3.074 1 97.75 114 LEU B N 1
ATOM 3995 C CA . LEU B 1 114 ? -18.844 3.646 4.203 1 97.75 114 LEU B CA 1
ATOM 3996 C C . LEU B 1 114 ? -19.078 5.117 3.881 1 97.75 114 LEU B C 1
ATOM 3998 O O . LEU B 1 114 ? -18.5 5.652 2.936 1 97.75 114 LEU B O 1
ATOM 4002 N N . THR B 1 115 ? -19.938 5.758 4.633 1 96.88 115 THR B N 1
ATOM 4003 C CA . THR B 1 115 ? -20.297 7.16 4.43 1 96.88 115 THR B CA 1
ATOM 4004 C C . THR B 1 115 ? -19.609 8.047 5.473 1 96.88 115 THR B C 1
ATOM 4006 O O . THR B 1 115 ? -19.969 8.016 6.652 1 96.88 115 THR B O 1
ATOM 4009 N N . PRO B 1 116 ? -18.656 8.844 5.082 1 97.88 116 PRO B N 1
ATOM 4010 C CA . PRO B 1 116 ? -18.156 9.844 6.023 1 97.88 116 PRO B CA 1
ATOM 4011 C C . PRO B 1 116 ? -19.172 10.938 6.324 1 97.88 116 PRO B C 1
ATOM 4013 O O . PRO B 1 116 ? -19.734 11.539 5.406 1 97.88 116 PRO B O 1
ATOM 4016 N N . VAL B 1 117 ? -19.469 11.117 7.496 1 97.75 117 VAL B N 1
ATOM 4017 C CA . VAL B 1 117 ? -20.328 12.203 7.957 1 97.75 117 VAL B CA 1
ATOM 4018 C C . VAL B 1 117 ? -19.484 13.297 8.594 1 97.75 117 VAL B C 1
ATOM 4020 O O . VAL B 1 117 ? -18.891 13.094 9.656 1 97.75 117 VAL B O 1
ATOM 4023 N N . PHE B 1 118 ? -19.5 14.461 8 1 98.12 118 PHE B N 1
ATOM 4024 C CA . PHE B 1 118 ? -18.609 15.531 8.43 1 98.12 118 PHE B CA 1
ATOM 4025 C C . PHE B 1 118 ? -19.203 16.297 9.602 1 98.12 118 PHE B C 1
ATOM 4027 O O . PHE B 1 118 ? -20.359 16.734 9.547 1 98.12 118 PHE B O 1
ATOM 4034 N N . ALA B 1 119 ? -18.438 16.422 10.617 1 98.31 119 ALA B N 1
ATOM 4035 C CA . ALA B 1 119 ? -18.766 17.266 11.766 1 98.31 119 ALA B CA 1
ATOM 4036 C C . ALA B 1 119 ? -17.797 18.422 11.906 1 98.31 119 ALA B C 1
ATOM 4038 O O . ALA B 1 119 ? -16.656 18.359 11.414 1 98.31 119 ALA B O 1
ATOM 4039 N N . ASP B 1 120 ? -18.188 19.453 12.609 1 98.62 120 ASP B N 1
ATOM 4040 C CA . ASP B 1 120 ? -17.406 20.688 12.68 1 98.62 120 ASP B CA 1
ATOM 4041 C C . ASP B 1 120 ? -16.297 20.562 13.711 1 98.62 120 ASP B C 1
ATOM 4043 O O . ASP B 1 120 ? -16.219 19.594 14.453 1 98.62 120 ASP B O 1
ATOM 4047 N N . ILE B 1 121 ? -15.445 21.531 13.68 1 98.69 121 ILE B N 1
ATOM 4048 C CA . ILE B 1 121 ? -14.258 21.5 14.523 1 98.69 121 ILE B CA 1
ATOM 4049 C C . ILE B 1 121 ? -14.352 22.594 15.586 1 98.69 121 ILE B C 1
ATOM 4051 O O . ILE B 1 121 ? -15.203 23.484 15.492 1 98.69 121 ILE B O 1
ATOM 4055 N N . ASP B 1 122 ? -13.539 22.438 16.656 1 98.12 122 ASP B N 1
ATOM 4056 C CA . ASP B 1 122 ? -13.258 23.547 17.562 1 98.12 122 ASP B CA 1
ATOM 4057 C C . ASP B 1 122 ? -12.297 24.547 16.938 1 98.12 122 ASP B C 1
ATOM 4059 O O . ASP B 1 122 ? -11.172 24.188 16.578 1 98.12 122 ASP B O 1
ATOM 4063 N N . PRO B 1 123 ? -12.703 25.797 16.734 1 96.69 123 PRO B N 1
ATOM 4064 C CA . PRO B 1 123 ? -11.867 26.766 16 1 96.69 123 PRO B CA 1
ATOM 4065 C C . PRO B 1 123 ? -10.562 27.078 16.734 1 96.69 123 PRO B C 1
ATOM 4067 O O . PRO B 1 123 ? -9.641 27.641 16.125 1 96.69 123 PRO B O 1
ATOM 4070 N N . LYS B 1 124 ? -10.5 26.734 17.984 1 94.69 124 LYS B N 1
ATOM 4071 C CA . LYS B 1 124 ? -9.273 26.984 18.75 1 94.69 124 LYS B CA 1
ATOM 4072 C C . LYS B 1 124 ? -8.266 25.859 18.562 1 94.69 124 LYS B C 1
ATOM 4074 O O . LYS B 1 124 ? -7.07 26.094 18.422 1 94.69 124 LYS B O 1
ATOM 4079 N N . THR B 1 125 ? -8.797 24.672 18.547 1 95.81 125 THR B N 1
ATOM 4080 C CA . THR B 1 125 ? -7.902 23.516 18.484 1 95.81 125 THR B CA 1
ATOM 4081 C C . THR B 1 125 ? -7.812 22.984 17.062 1 95.81 125 THR B C 1
ATOM 4083 O O . THR B 1 125 ? -6.879 22.25 16.734 1 95.81 125 THR B O 1
ATOM 4086 N N . HIS B 1 126 ? -8.766 23.281 16.25 1 98.12 126 HIS B N 1
ATOM 4087 C CA . HIS B 1 126 ? -8.898 22.828 14.875 1 98.12 126 HIS B CA 1
ATOM 4088 C C . HIS B 1 126 ? -9.281 21.344 14.828 1 98.12 126 HIS B C 1
ATOM 4090 O O . HIS B 1 126 ? -9.414 20.766 13.75 1 98.12 126 HIS B O 1
ATOM 4096 N N . CYS B 1 127 ? -9.461 20.656 15.945 1 98.44 127 CYS B N 1
ATOM 4097 C CA . CYS B 1 127 ? -9.836 19.25 16.016 1 98.44 127 CYS B CA 1
ATOM 4098 C C . CYS B 1 127 ? -11.352 19.094 16.109 1 98.44 127 CYS B C 1
ATOM 4100 O O . CYS B 1 127 ? -12.062 20.078 16.359 1 98.44 127 CYS B O 1
ATOM 4102 N N . LEU B 1 128 ? -11.742 17.953 15.906 1 98.75 128 LEU B N 1
ATOM 4103 C CA . LEU B 1 128 ? -13.164 17.594 15.906 1 98.75 128 LEU B CA 1
ATOM 4104 C C . LEU B 1 128 ? -13.844 18.062 17.188 1 98.75 128 LEU B C 1
ATOM 4106 O O . LEU B 1 128 ? -13.344 17.797 18.281 1 98.75 128 LEU B O 1
ATOM 4110 N N . ASP B 1 129 ? -14.938 18.812 17.062 1 98.75 129 ASP B N 1
ATOM 4111 C CA . ASP B 1 129 ? -15.703 19.297 18.203 1 98.75 129 ASP B CA 1
ATOM 4112 C C . ASP B 1 129 ? -16.672 18.234 18.719 1 98.75 129 ASP B C 1
ATOM 4114 O O . ASP B 1 129 ? -17.594 17.828 18.016 1 98.75 129 ASP B O 1
ATOM 4118 N N . PRO B 1 130 ? -16.516 17.844 19.984 1 98.75 130 PRO B N 1
ATOM 4119 C CA . PRO B 1 130 ? -17.406 16.812 20.516 1 98.75 130 PRO B CA 1
ATOM 4120 C C . PRO B 1 130 ? -18.875 17.203 20.438 1 98.75 130 PRO B C 1
ATOM 4122 O O . PRO B 1 130 ? -19.734 16.344 20.219 1 98.75 130 PRO B O 1
ATOM 4125 N N . ASN B 1 131 ? -19.172 18.453 20.656 1 98.31 131 ASN B N 1
ATOM 4126 C CA . ASN B 1 131 ? -20.578 18.875 20.562 1 98.31 131 ASN B CA 1
ATOM 4127 C C . ASN B 1 131 ? -21.125 18.688 19.156 1 98.31 131 ASN B C 1
ATOM 4129 O O . ASN B 1 131 ? -22.266 18.266 18.984 1 98.31 131 ASN B O 1
ATOM 4133 N N . SER B 1 132 ? -20.328 19.047 18.203 1 98.56 132 SER B N 1
ATOM 4134 C CA . SER B 1 132 ? -20.734 18.812 16.828 1 98.56 132 SER B CA 1
ATOM 4135 C C . SER B 1 132 ? -20.906 17.328 16.531 1 98.56 132 SER B C 1
ATOM 4137 O O . SER B 1 132 ? -21.828 16.938 15.82 1 98.56 132 SER B O 1
ATOM 4139 N N . VAL B 1 133 ? -20.047 16.484 17.047 1 98.75 133 VAL B N 1
ATOM 4140 C CA . VAL B 1 133 ? -20.141 15.039 16.875 1 98.75 133 VAL B CA 1
ATOM 4141 C C . VAL B 1 133 ? -21.484 14.547 17.391 1 98.75 133 VAL B C 1
ATOM 4143 O O . VAL B 1 133 ? -22.188 13.805 16.688 1 98.75 133 VAL B O 1
ATOM 4146 N N . ARG B 1 134 ? -21.875 14.977 18.547 1 98.31 134 ARG B N 1
ATOM 4147 C CA . ARG B 1 134 ? -23.125 14.547 19.156 1 98.31 134 ARG B CA 1
ATOM 4148 C C . ARG B 1 134 ? -24.312 14.883 18.25 1 98.31 134 ARG B C 1
ATOM 4150 O O . ARG B 1 134 ? -25.25 14.094 18.141 1 98.31 134 ARG B O 1
ATOM 4157 N N . SER B 1 135 ? -24.25 16.016 17.672 1 97.5 135 SER B N 1
ATOM 4158 C CA . SER B 1 135 ? -25.359 16.5 16.859 1 97.5 135 SER B CA 1
ATOM 4159 C C . SER B 1 135 ? -25.469 15.742 15.547 1 97.5 135 SER B C 1
ATOM 4161 O O . SER B 1 135 ? -26.516 15.789 14.891 1 97.5 135 SER B O 1
ATOM 4163 N N . MET B 1 136 ? -24.453 14.984 15.148 1 97.38 136 MET B N 1
ATOM 4164 C CA . MET B 1 136 ? -24.453 14.352 13.828 1 97.38 136 MET B CA 1
ATOM 4165 C C . MET B 1 136 ? -24.734 12.859 13.945 1 97.38 136 MET B C 1
ATOM 4167 O O . MET B 1 136 ? -24.844 12.164 12.93 1 97.38 136 MET B O 1
ATOM 4171 N N . ILE B 1 137 ? -24.906 12.352 15.109 1 98.5 137 ILE B N 1
ATOM 4172 C CA . ILE B 1 137 ? -25.141 10.93 15.32 1 98.5 137 ILE B CA 1
ATOM 4173 C C . ILE B 1 137 ? -26.531 10.555 14.805 1 98.5 137 ILE B C 1
ATOM 4175 O O . ILE B 1 137 ? -27.5 11.258 15.055 1 98.5 137 ILE B O 1
ATOM 4179 N N . THR B 1 138 ? -26.609 9.578 14.039 1 98.31 138 THR B N 1
ATOM 4180 C CA . THR B 1 138 ? -27.844 8.961 13.562 1 98.31 138 THR B CA 1
ATOM 4181 C C . THR B 1 138 ? -27.875 7.477 13.914 1 98.31 138 THR B C 1
ATOM 4183 O O . THR B 1 138 ? -26.891 6.93 14.414 1 98.31 138 THR B O 1
ATOM 4186 N N . PRO B 1 139 ? -28.984 6.766 13.672 1 98.19 139 PRO B N 1
ATOM 4187 C CA . PRO B 1 139 ? -29.031 5.324 13.922 1 98.19 139 PRO B CA 1
ATOM 4188 C C . PRO B 1 139 ? -28.062 4.543 13.047 1 98.19 139 PRO B C 1
ATOM 4190 O O . PRO B 1 139 ? -27.766 3.379 13.336 1 98.19 139 PRO B O 1
ATOM 4193 N N . GLN B 1 140 ? -27.562 5.145 11.977 1 98.31 140 GLN B N 1
ATOM 4194 C CA . GLN B 1 140 ? -26.656 4.469 11.047 1 98.31 140 GLN B CA 1
ATOM 4195 C C . GLN B 1 140 ? -25.188 4.68 11.453 1 98.31 140 GLN B C 1
ATOM 4197 O O . GLN B 1 140 ? -24.297 4.094 10.852 1 98.31 140 GLN B O 1
ATOM 4202 N N . THR B 1 141 ? -24.938 5.535 12.461 1 98.81 141 THR B N 1
ATOM 4203 C CA . THR B 1 141 ? -23.578 5.828 12.875 1 98.81 141 THR B CA 1
ATOM 4204 C C . THR B 1 141 ? -22.953 4.633 13.594 1 98.81 141 THR B C 1
ATOM 4206 O O . THR B 1 141 ? -23.547 4.102 14.539 1 98.81 141 THR B O 1
ATOM 4209 N N . SER B 1 142 ? -21.781 4.227 13.086 1 98.88 142 SER B N 1
ATOM 4210 C CA . SER B 1 142 ? -21.156 3.064 13.711 1 98.88 142 SER B CA 1
ATOM 4211 C C . SER B 1 142 ? -19.844 3.439 14.383 1 98.88 142 SER B C 1
ATOM 4213 O O . SER B 1 142 ? -19.297 2.658 15.164 1 98.88 142 SER B O 1
ATOM 4215 N N . GLY B 1 143 ? -19.328 4.656 14.094 1 98.88 143 GLY B N 1
ATOM 4216 C CA . GLY B 1 143 ? -18.062 5.02 14.703 1 98.88 143 GLY B CA 1
ATOM 4217 C C . GLY B 1 143 ? -17.703 6.484 14.523 1 98.88 143 GLY B C 1
ATOM 4218 O O . GLY B 1 143 ? -18.422 7.223 13.852 1 98.88 143 GLY B O 1
ATOM 4219 N N . ILE B 1 144 ? -16.656 6.949 15.242 1 98.94 144 ILE B N 1
ATOM 4220 C CA . ILE B 1 144 ? -16.016 8.25 15.148 1 98.94 144 ILE B CA 1
ATOM 4221 C C . ILE B 1 144 ? -14.547 8.078 14.758 1 98.94 144 ILE B C 1
ATOM 4223 O O . ILE B 1 144 ? -13.812 7.316 15.391 1 98.94 144 ILE B O 1
ATOM 4227 N N . LEU B 1 145 ? -14.195 8.656 13.68 1 98.94 145 LEU B N 1
ATOM 4228 C CA . LEU B 1 145 ? -12.805 8.734 13.25 1 98.94 145 LEU B CA 1
ATOM 4229 C C . LEU B 1 145 ? -12.273 10.156 13.383 1 98.94 145 LEU B C 1
ATOM 4231 O O . LEU B 1 145 ? -12.367 10.953 12.438 1 98.94 145 LEU B O 1
ATOM 4235 N N . ALA B 1 146 ? -11.727 10.469 14.531 1 98.94 146 ALA B N 1
ATOM 4236 C CA . ALA B 1 146 ? -11.195 11.805 14.805 1 98.94 146 ALA B CA 1
ATOM 4237 C C . ALA B 1 146 ? -9.742 11.914 14.359 1 98.94 146 ALA B C 1
ATOM 4239 O O . ALA B 1 146 ? -9.078 10.906 14.117 1 98.94 146 ALA B O 1
ATOM 4240 N N . VAL B 1 147 ? -9.273 13.117 14.211 1 98.88 147 VAL B N 1
ATOM 4241 C CA . VAL B 1 147 ? -7.918 13.367 13.719 1 98.88 147 VAL B CA 1
ATOM 4242 C C . VAL B 1 147 ? -7.164 14.242 14.711 1 98.88 147 VAL B C 1
ATOM 4244 O O . VAL B 1 147 ? -7.625 15.336 15.062 1 98.88 147 VAL B O 1
ATOM 4247 N N . HIS B 1 148 ? -6.004 13.734 15.25 1 98.75 148 HIS B N 1
ATOM 4248 C CA . HIS B 1 148 ? -5.078 14.609 15.969 1 98.75 148 HIS B CA 1
ATOM 4249 C C . HIS B 1 148 ? -4.336 15.531 15.016 1 98.75 148 HIS B C 1
ATOM 4251 O O . HIS B 1 148 ? -3.406 15.102 14.32 1 98.75 148 HIS B O 1
ATOM 4257 N N . LEU B 1 149 ? -4.672 16.781 15.039 1 97.88 149 LEU B N 1
ATOM 4258 C CA . LEU B 1 149 ? -4.129 17.688 14.023 1 97.88 149 LEU B CA 1
ATOM 4259 C C . LEU B 1 149 ? -2.941 18.469 14.57 1 97.88 149 LEU B C 1
ATOM 4261 O O . LEU B 1 149 ? -2.959 18.906 15.727 1 97.88 149 LEU B O 1
ATOM 4265 N N . TRP B 1 150 ? -1.909 18.688 13.75 1 97.81 150 TRP B N 1
ATOM 4266 C CA . TRP B 1 150 ? -0.734 19.516 13.984 1 97.81 150 TRP B CA 1
ATOM 4267 C C . TRP B 1 150 ? 0.136 18.938 15.094 1 97.81 150 TRP B C 1
ATOM 4269 O O . TRP B 1 150 ? 0.999 19.625 15.641 1 97.81 150 TRP B O 1
ATOM 4279 N N . GLY B 1 151 ? -0.13 17.75 15.492 1 97.06 151 GLY B N 1
ATOM 4280 C CA . GLY B 1 151 ? 0.55 17.172 16.641 1 97.06 151 GLY B CA 1
ATOM 4281 C C . GLY B 1 151 ? -0.166 17.438 17.953 1 97.06 151 GLY B C 1
ATOM 4282 O O . GLY B 1 151 ? 0.352 17.109 19.016 1 97.06 151 GLY B O 1
ATOM 4283 N N . ARG B 1 152 ? -1.322 17.984 17.844 1 96 152 ARG B N 1
ATOM 4284 C CA . ARG B 1 152 ? -2.141 18.266 19.016 1 96 152 ARG B CA 1
ATOM 4285 C C . ARG B 1 152 ? -3.303 17.297 19.125 1 96 152 ARG B C 1
ATOM 4287 O O . ARG B 1 152 ? -4.074 17.125 18.188 1 96 152 ARG B O 1
ATOM 4294 N N . PRO B 1 153 ? -3.469 16.703 20.328 1 97.25 153 PRO B N 1
ATOM 4295 C CA . PRO B 1 153 ? -4.535 15.711 20.5 1 97.25 153 PRO B CA 1
ATOM 4296 C C . PRO B 1 153 ? -5.926 16.344 20.484 1 97.25 153 PRO B C 1
ATOM 4298 O O . PRO B 1 153 ? -6.113 17.453 21 1 97.25 153 PRO B O 1
ATOM 4301 N N . CYS B 1 154 ? -6.855 15.57 20 1 96.75 154 CYS B N 1
ATOM 4302 C CA . CYS B 1 154 ? -8.266 15.898 20.156 1 96.75 154 CYS B CA 1
ATOM 4303 C C . CYS B 1 154 ? -8.68 15.875 21.625 1 96.75 154 CYS B C 1
ATOM 4305 O O . CYS B 1 154 ? -7.871 15.562 22.5 1 96.75 154 CYS B O 1
ATOM 4307 N N . ASP B 1 155 ? -9.945 16.391 21.828 1 97.81 155 ASP B N 1
ATOM 4308 C CA . ASP B 1 155 ? -10.539 16.156 23.141 1 97.81 155 ASP B CA 1
ATOM 4309 C C . ASP B 1 155 ? -10.891 14.688 23.344 1 97.81 155 ASP B C 1
ATOM 4311 O O . ASP B 1 155 ? -12.062 14.305 23.281 1 97.81 155 ASP B O 1
ATOM 4315 N N . ILE B 1 156 ? -9.883 13.898 23.625 1 98.62 156 ILE B N 1
ATOM 4316 C CA . ILE B 1 156 ? -9.961 12.445 23.641 1 98.62 156 ILE B CA 1
ATOM 4317 C C . ILE B 1 156 ? -11.023 12 24.656 1 98.62 156 ILE B C 1
ATOM 4319 O O . ILE B 1 156 ? -11.836 11.117 24.359 1 98.62 156 ILE B O 1
ATOM 4323 N N . GLU B 1 157 ? -11.062 12.602 25.828 1 98.31 157 GLU B N 1
ATOM 4324 C CA . GLU B 1 157 ? -11.992 12.211 26.875 1 98.31 157 GLU B CA 1
ATOM 4325 C C . GLU B 1 157 ? -13.438 12.453 26.453 1 98.31 157 GLU B C 1
ATOM 4327 O O . GLU B 1 157 ? -14.297 11.586 26.641 1 98.31 157 GLU B O 1
ATOM 4332 N N . ALA B 1 158 ? -13.695 13.617 25.953 1 98.62 158 ALA B N 1
ATOM 4333 C CA . ALA B 1 158 ? -15.055 13.938 25.516 1 98.62 158 ALA B CA 1
ATOM 4334 C C . ALA B 1 158 ? -15.516 13.008 24.406 1 98.62 158 ALA B C 1
ATOM 4336 O O . ALA B 1 158 ? -16.672 12.57 24.391 1 98.62 158 ALA B O 1
ATOM 4337 N N . LEU B 1 159 ? -14.68 12.703 23.453 1 98.88 159 LEU B N 1
ATOM 4338 C CA . LEU B 1 159 ? -15.023 11.812 22.344 1 98.88 159 LEU B CA 1
ATOM 4339 C C . LEU B 1 159 ? -15.25 10.391 22.844 1 98.88 159 LEU B C 1
ATOM 4341 O O . LEU B 1 159 ? -16.141 9.695 22.359 1 98.88 159 LEU B O 1
ATOM 4345 N N . GLN B 1 160 ? -14.383 9.992 23.75 1 98.75 160 GLN B N 1
ATOM 4346 C CA . GLN B 1 160 ? -14.555 8.664 24.344 1 98.75 160 GLN B CA 1
ATOM 4347 C C . GLN B 1 160 ? -15.898 8.547 25.047 1 98.75 160 GLN B C 1
ATOM 4349 O O . GLN B 1 160 ? -16.578 7.52 24.938 1 98.75 160 GLN B O 1
ATOM 4354 N N . GLU B 1 161 ? -16.234 9.57 25.797 1 98.69 161 GLU B N 1
ATOM 4355 C CA . GLU B 1 161 ? -17.516 9.586 26.484 1 98.69 161 GLU B CA 1
ATOM 4356 C C . GLU B 1 161 ? -18.672 9.453 25.5 1 98.69 161 GLU B C 1
ATOM 4358 O O . GLU B 1 161 ? -19.625 8.695 25.75 1 98.69 161 GLU B O 1
ATOM 4363 N N . ILE B 1 162 ? -18.625 10.195 24.453 1 98.81 162 ILE B N 1
ATOM 4364 C CA . ILE B 1 162 ? -19.672 10.117 23.422 1 98.81 162 ILE B CA 1
ATOM 4365 C C . ILE B 1 162 ? -19.719 8.711 22.844 1 98.81 162 ILE B C 1
ATOM 4367 O O . ILE B 1 162 ? -20.812 8.133 22.703 1 98.81 162 ILE B O 1
ATOM 4371 N N . ALA B 1 163 ? -18.547 8.148 22.469 1 98.81 163 ALA B N 1
ATOM 4372 C CA . ALA B 1 163 ? -18.484 6.812 21.875 1 98.81 163 ALA B CA 1
ATOM 4373 C C . ALA B 1 163 ? -19.125 5.773 22.812 1 98.81 163 ALA B C 1
ATOM 4375 O O . ALA B 1 163 ? -19.859 4.898 22.359 1 98.81 163 ALA B O 1
ATOM 4376 N N . GLU B 1 164 ? -18.859 5.879 24.078 1 98.62 164 GLU B N 1
ATOM 4377 C CA . GLU B 1 164 ? -19.406 4.949 25.062 1 98.62 164 GLU B CA 1
ATOM 4378 C C . GLU B 1 164 ? -20.922 5.121 25.219 1 98.62 164 GLU B C 1
ATOM 4380 O O . GLU B 1 164 ? -21.656 4.137 25.25 1 98.62 164 GLU B O 1
ATOM 4385 N N . CYS B 1 165 ? -21.297 6.336 25.312 1 98.5 165 CYS B N 1
ATOM 4386 C CA . CYS B 1 165 ? -22.719 6.633 25.516 1 98.5 165 CYS B CA 1
ATOM 4387 C C . CYS B 1 165 ? -23.547 6.098 24.359 1 98.5 165 CYS B C 1
ATOM 4389 O O . CYS B 1 165 ? -24.672 5.637 24.562 1 98.5 165 CYS B O 1
ATOM 4391 N N . TYR B 1 166 ? -23.062 6.145 23.203 1 98.56 166 TYR B N 1
ATOM 4392 C CA . TYR B 1 166 ? -23.859 5.805 22.031 1 98.56 166 TYR B CA 1
ATOM 4393 C C . TYR B 1 166 ? -23.422 4.469 21.438 1 98.56 166 TYR B C 1
ATOM 4395 O O . TYR B 1 166 ? -23.891 4.074 20.375 1 98.56 166 TYR B O 1
ATOM 4403 N N . ASN B 1 167 ? -22.516 3.771 22.094 1 98.44 167 ASN B N 1
ATOM 4404 C CA . ASN B 1 167 ? -21.984 2.479 21.672 1 98.44 167 ASN B CA 1
ATOM 4405 C C . ASN B 1 167 ? -21.375 2.557 20.281 1 98.44 167 ASN B C 1
ATOM 4407 O O . ASN B 1 167 ? -21.75 1.788 19.391 1 98.44 167 ASN B O 1
ATOM 4411 N N . LEU B 1 168 ? -20.484 3.502 20.047 1 98.88 168 LEU B N 1
ATOM 4412 C CA . LEU B 1 168 ? -19.766 3.727 18.797 1 98.88 168 LEU B CA 1
ATOM 4413 C C . LEU B 1 168 ? -18.297 3.326 18.938 1 98.88 168 LEU B C 1
ATOM 4415 O O . LEU B 1 168 ? -17.719 3.443 20.016 1 98.88 168 LEU B O 1
ATOM 4419 N N . GLU B 1 169 ? -17.688 2.787 17.844 1 98.88 169 GLU B N 1
ATOM 4420 C CA . GLU B 1 169 ? -16.234 2.629 17.812 1 98.88 169 GLU B CA 1
ATOM 4421 C C . GLU B 1 169 ? -15.539 3.982 17.719 1 98.88 169 GLU B C 1
ATOM 4423 O O . GLU B 1 169 ? -16.016 4.895 17.047 1 98.88 169 GLU B O 1
ATOM 4428 N N . LEU B 1 170 ? -14.453 4.152 18.453 1 98.88 170 LEU B N 1
ATOM 4429 C CA . LEU B 1 170 ? -13.648 5.367 18.406 1 98.88 170 LEU B CA 1
ATOM 4430 C C . LEU B 1 170 ? -12.219 5.062 17.953 1 98.88 170 LEU B C 1
ATOM 4432 O O . LEU B 1 170 ? -11.523 4.27 18.578 1 98.88 170 LEU B O 1
ATOM 4436 N N . LEU B 1 171 ? -11.836 5.555 16.844 1 98.69 171 LEU B N 1
ATOM 4437 C CA . LEU B 1 171 ? -10.445 5.457 16.391 1 98.69 171 LEU B CA 1
ATOM 4438 C C . LEU B 1 171 ? -9.914 6.824 15.984 1 98.69 171 LEU B C 1
ATOM 4440 O O . LEU B 1 171 ? -10.688 7.758 15.758 1 98.69 171 LEU B O 1
ATOM 4444 N N . PHE B 1 172 ? -8.602 6.988 15.961 1 98.94 172 PHE B N 1
ATOM 4445 C CA . PHE B 1 172 ? -7.965 8.266 15.672 1 98.94 172 PHE B CA 1
ATOM 4446 C C . PHE B 1 172 ? -7.012 8.141 14.484 1 98.94 172 PHE B C 1
ATOM 4448 O O . PHE B 1 172 ? -6.266 7.164 14.383 1 98.94 172 PHE B O 1
ATOM 4455 N N . ASP B 1 173 ? -7.176 9.023 13.531 1 98.88 173 ASP B N 1
ATOM 4456 C CA . ASP B 1 173 ? -6.086 9.328 12.609 1 98.88 173 ASP B CA 1
ATOM 4457 C C . ASP B 1 173 ? -5.027 10.203 13.281 1 98.88 173 ASP B C 1
ATOM 4459 O O . ASP B 1 173 ? -5.25 11.398 13.492 1 98.88 173 ASP B O 1
ATOM 4463 N N . ALA B 1 174 ? -3.896 9.633 13.57 1 98.88 174 ALA B N 1
ATOM 4464 C CA . ALA B 1 174 ? -2.828 10.297 14.312 1 98.88 174 ALA B CA 1
ATOM 4465 C C . ALA B 1 174 ? -1.619 10.562 13.422 1 98.88 174 ALA B C 1
ATOM 4467 O O . ALA B 1 174 ? -0.481 10.586 13.898 1 98.88 174 ALA B O 1
ATOM 4468 N N . ALA B 1 175 ? -1.849 10.742 12.148 1 98.56 175 ALA B N 1
ATOM 4469 C CA . ALA B 1 175 ? -0.789 10.93 11.164 1 98.56 175 ALA B CA 1
ATOM 4470 C C . ALA B 1 175 ? 0.106 12.109 11.547 1 98.56 175 ALA B C 1
ATOM 4472 O O . ALA B 1 175 ? 1.301 12.109 11.242 1 98.56 175 ALA B O 1
ATOM 4473 N N . HIS B 1 176 ? -0.399 13.141 12.25 1 98.38 176 HIS B N 1
ATOM 4474 C CA . HIS B 1 176 ? 0.359 14.336 12.602 1 98.38 176 HIS B CA 1
ATOM 4475 C C . HIS B 1 176 ? 0.952 14.227 14 1 98.38 176 HIS B C 1
ATOM 4477 O O . HIS B 1 176 ? 1.678 15.117 14.445 1 98.38 176 HIS B O 1
ATOM 4483 N N . ALA B 1 177 ? 0.694 13.078 14.695 1 98.62 177 ALA B N 1
ATOM 4484 C CA . ALA B 1 177 ? 0.886 13.164 16.141 1 98.62 177 ALA B CA 1
ATOM 4485 C C . ALA B 1 177 ? 1.863 12.102 16.625 1 98.62 177 ALA B C 1
ATOM 4487 O O . ALA B 1 177 ? 1.867 11.75 17.812 1 98.62 177 ALA B O 1
ATOM 4488 N N . PHE B 1 178 ? 2.613 11.531 15.703 1 98.62 178 PHE B N 1
ATOM 4489 C CA . PHE B 1 178 ? 3.639 10.602 16.156 1 98.62 178 PHE B CA 1
ATOM 4490 C C . PHE B 1 178 ? 4.59 11.273 17.141 1 98.62 178 PHE B C 1
ATOM 4492 O O . PHE B 1 178 ? 5.129 12.344 16.844 1 98.62 178 PHE B O 1
ATOM 4499 N N . GLY B 1 179 ? 4.754 10.672 18.281 1 98.12 179 GLY B N 1
ATOM 4500 C CA . GLY B 1 179 ? 5.68 11.195 19.281 1 98.12 179 GLY B CA 1
ATOM 4501 C C . GLY B 1 179 ? 5.078 12.281 20.141 1 98.12 179 GLY B C 1
ATOM 4502 O O . GLY B 1 179 ? 5.789 12.953 20.891 1 98.12 179 GLY B O 1
ATOM 4503 N N . CYS B 1 180 ? 3.803 12.531 20.109 1 98.56 180 CYS B N 1
ATOM 4504 C CA . CYS B 1 180 ? 3.109 13.508 20.938 1 98.56 180 CYS B CA 1
ATOM 4505 C C . CYS B 1 180 ? 2.342 12.82 22.062 1 98.56 180 CYS B C 1
ATOM 4507 O O . CYS B 1 180 ? 2.133 11.609 22.031 1 98.56 180 CYS B O 1
ATOM 4509 N N . SER B 1 181 ? 1.944 13.609 23.078 1 98.44 181 SER B N 1
ATOM 4510 C CA . SER B 1 181 ? 1.255 13.008 24.219 1 98.44 181 SER B CA 1
ATOM 4511 C C . SER B 1 181 ? 0.015 13.812 24.594 1 98.44 181 SER B C 1
ATOM 4513 O O . SER B 1 181 ? -0.161 14.945 24.141 1 98.44 181 SER B O 1
ATOM 4515 N N . TYR B 1 182 ? -0.884 13.195 25.266 1 98 182 TYR B N 1
ATOM 4516 C CA . TYR B 1 182 ? -2.08 13.766 25.891 1 98 182 TYR B CA 1
ATOM 4517 C C . TYR B 1 182 ? -2.15 13.406 27.359 1 98 182 TYR B C 1
ATOM 4519 O O . TYR B 1 182 ? -2.291 12.234 27.719 1 98 182 TYR B O 1
ATOM 4527 N N . ARG B 1 183 ? -2.059 14.445 28.234 1 96.75 183 ARG B N 1
ATOM 4528 C CA . ARG B 1 183 ? -2.082 14.281 29.688 1 96.75 183 ARG B CA 1
ATOM 4529 C C . ARG B 1 183 ? -1.055 13.25 30.141 1 96.75 183 ARG B C 1
ATOM 4531 O O . ARG B 1 183 ? -1.378 12.336 30.906 1 96.75 183 ARG B O 1
ATOM 4538 N N . GLY B 1 184 ? 0.085 13.328 29.5 1 96.75 184 GLY B N 1
ATOM 4539 C CA . GLY B 1 184 ? 1.224 12.523 29.922 1 96.75 184 GLY B CA 1
ATOM 4540 C C . GLY B 1 184 ? 1.271 11.164 29.234 1 96.75 184 GLY B C 1
ATOM 4541 O O . GLY B 1 184 ? 2.264 10.445 29.344 1 96.75 184 GLY B O 1
ATOM 4542 N N . THR B 1 185 ? 0.243 10.789 28.578 1 98.25 185 THR B N 1
ATOM 4543 C CA . THR B 1 185 ? 0.199 9.516 27.875 1 98.25 185 THR B CA 1
ATOM 4544 C C . THR B 1 185 ? 0.458 9.719 26.375 1 98.25 185 THR B C 1
ATOM 4546 O O . THR B 1 185 ? -0.156 10.586 25.75 1 98.25 185 THR B O 1
ATOM 4549 N N . MET B 1 186 ? 1.338 8.898 25.828 1 98.75 186 MET B N 1
ATOM 4550 C CA . MET B 1 186 ? 1.711 9.062 24.422 1 98.75 186 MET B CA 1
ATOM 4551 C C . MET B 1 186 ? 0.53 8.75 23.5 1 98.75 186 MET B C 1
ATOM 4553 O O . MET B 1 186 ? -0.245 7.832 23.781 1 98.75 186 MET B O 1
ATOM 4557 N N . ILE B 1 187 ? 0.433 9.523 22.438 1 98.69 187 ILE B N 1
ATOM 4558 C CA . ILE B 1 187 ? -0.512 9.195 21.375 1 98.69 187 ILE B CA 1
ATOM 4559 C C . ILE B 1 187 ? -0.239 7.789 20.859 1 98.69 187 ILE B C 1
ATOM 4561 O O . ILE B 1 187 ? 0.915 7.418 20.625 1 98.69 187 ILE B O 1
ATOM 4565 N N . GLY B 1 188 ? -1.21 7.004 20.609 1 98.62 188 GLY B N 1
ATOM 4566 C CA . GLY B 1 188 ? -1.147 5.586 20.297 1 98.62 188 GLY B CA 1
ATOM 4567 C C . GLY B 1 188 ? -1.847 4.715 21.312 1 98.62 188 GLY B C 1
ATOM 4568 O O . GLY B 1 188 ? -2.117 3.539 21.062 1 98.62 188 GLY B O 1
ATOM 4569 N N . ASN B 1 189 ? -2.23 5.297 22.438 1 98.75 189 ASN B N 1
ATOM 4570 C CA . ASN B 1 189 ? -2.785 4.555 23.562 1 98.75 189 ASN B CA 1
ATOM 4571 C C . ASN B 1 189 ? -4.27 4.848 23.75 1 98.75 189 ASN B C 1
ATOM 4573 O O . ASN B 1 189 ? -4.848 4.516 24.781 1 98.75 189 ASN B O 1
ATOM 4577 N N . PHE B 1 190 ? -4.922 5.5 22.828 1 98.75 190 PHE B N 1
ATOM 4578 C CA . PHE B 1 190 ? -6.285 5.977 23.016 1 98.75 190 PHE B CA 1
ATOM 4579 C C . PHE B 1 190 ? -7.23 5.348 22 1 98.75 190 PHE B C 1
ATOM 4581 O O . PHE B 1 190 ? -6.793 4.906 20.938 1 98.75 190 PHE B O 1
ATOM 4588 N N . GLY B 1 191 ? -8.57 5.355 22.297 1 98.56 191 GLY B N 1
ATOM 4589 C CA . GLY B 1 191 ? -9.555 4.742 21.438 1 98.56 191 GLY B CA 1
ATOM 4590 C C . GLY B 1 191 ? -9.328 3.256 21.234 1 98.56 191 GLY B C 1
ATOM 4591 O O . GLY B 1 191 ? -8.625 2.615 22.016 1 98.56 191 GLY B O 1
ATOM 4592 N N . ARG B 1 192 ? -10.023 2.658 20.219 1 98.75 192 ARG B N 1
ATOM 4593 C CA . ARG B 1 192 ? -9.812 1.264 19.844 1 98.75 192 ARG B CA 1
ATOM 4594 C C . ARG B 1 192 ? -8.445 1.067 19.203 1 98.75 192 ARG B C 1
ATOM 4596 O O . ARG B 1 192 ? -7.797 0.04 19.422 1 98.75 192 ARG B O 1
ATOM 4603 N N . CYS B 1 193 ? -8.023 2.021 18.438 1 98.88 193 CYS B N 1
ATOM 4604 C CA . CYS B 1 193 ? -6.695 2.068 17.828 1 98.88 193 CYS B CA 1
ATOM 4605 C C . CYS B 1 193 ? -6.414 3.447 17.234 1 98.88 193 CYS B C 1
ATOM 4607 O O . CYS B 1 193 ? -7.312 4.285 17.141 1 98.88 193 CYS B O 1
ATOM 4609 N N . GLU B 1 194 ? -5.207 3.719 17.016 1 98.94 194 GLU B N 1
ATOM 4610 C CA . GLU B 1 194 ? -4.746 4.938 16.344 1 98.94 194 GLU B CA 1
ATOM 4611 C C . GLU B 1 194 ? -3.857 4.613 15.148 1 98.94 194 GLU B C 1
ATOM 4613 O O . GLU B 1 194 ? -3.066 3.668 15.195 1 98.94 194 GLU B O 1
ATOM 4618 N N . VAL B 1 195 ? -4.066 5.367 14.094 1 98.94 195 VAL B N 1
ATOM 4619 C CA . VAL B 1 195 ? -3.301 5.148 12.867 1 98.94 195 VAL B CA 1
ATOM 4620 C C . VAL B 1 195 ? -2.289 6.277 12.688 1 98.94 195 VAL B C 1
ATOM 4622 O O . VAL B 1 195 ? -2.643 7.457 12.781 1 98.94 195 VAL B O 1
ATOM 4625 N N . VAL B 1 196 ? -1.041 5.961 12.461 1 98.88 196 VAL B N 1
ATOM 4626 C CA . VAL B 1 196 ? -0.007 6.949 12.172 1 98.88 196 VAL B CA 1
ATOM 4627 C C . VAL B 1 196 ? 0.49 6.773 10.734 1 98.88 196 VAL B C 1
ATOM 4629 O O . VAL B 1 196 ? 0.38 5.684 10.164 1 98.88 196 VAL B O 1
ATOM 4632 N N . SER B 1 197 ? 0.95 7.832 10.141 1 98.75 197 SER B N 1
ATOM 4633 C CA . SER B 1 197 ? 1.51 7.836 8.789 1 98.75 197 SER B CA 1
ATOM 4634 C C . SER B 1 197 ? 3.02 8.055 8.82 1 98.75 197 SER B C 1
ATOM 4636 O O . SER B 1 197 ? 3.516 8.898 9.57 1 98.75 197 SER B O 1
ATOM 4638 N N . PHE B 1 198 ? 3.729 7.277 8.055 1 98.69 198 PHE B N 1
ATOM 4639 C CA . PHE B 1 198 ? 5.176 7.406 7.914 1 98.69 198 PHE B CA 1
ATOM 4640 C C . PHE B 1 198 ? 5.543 7.875 6.512 1 98.69 198 PHE B C 1
ATOM 4642 O O . PHE B 1 198 ? 6.555 7.441 5.953 1 98.69 198 PHE B O 1
ATOM 4649 N N . HIS B 1 199 ? 4.621 8.656 5.926 1 98.44 199 HIS B N 1
ATOM 4650 C CA . HIS B 1 199 ? 4.918 9.289 4.645 1 98.44 199 HIS B CA 1
ATOM 4651 C C . HIS B 1 199 ? 6.164 10.164 4.734 1 98.44 199 HIS B C 1
ATOM 4653 O O . HIS B 1 199 ? 6.488 10.688 5.805 1 98.44 199 HIS B O 1
ATOM 4659 N N . ALA B 1 200 ? 6.793 10.43 3.66 1 97.88 200 ALA B N 1
ATOM 4660 C CA . ALA B 1 200 ? 8.07 11.125 3.545 1 97.88 200 ALA B CA 1
ATOM 4661 C C . ALA B 1 200 ? 8.023 12.484 4.238 1 97.88 200 ALA B C 1
ATOM 4663 O O . ALA B 1 200 ? 9.016 12.922 4.824 1 97.88 200 ALA B O 1
ATOM 4664 N N . THR B 1 201 ? 6.855 13.133 4.191 1 95.62 201 THR B N 1
ATOM 4665 C CA . THR B 1 201 ? 6.777 14.508 4.664 1 95.62 201 THR B CA 1
ATOM 4666 C C . THR B 1 201 ? 6.371 14.555 6.133 1 95.62 201 THR B C 1
ATOM 4668 O O . THR B 1 201 ? 6.285 15.633 6.723 1 95.62 201 THR B O 1
ATOM 4671 N N . LYS B 1 202 ? 6.117 13.422 6.73 1 96.81 202 LYS B N 1
ATOM 4672 C CA . LYS B 1 202 ? 5.75 13.383 8.141 1 96.81 202 LYS B CA 1
ATOM 4673 C C . LYS B 1 202 ? 6.984 13.492 9.031 1 96.81 202 LYS B C 1
ATOM 4675 O O . LYS B 1 202 ? 8.109 13.359 8.555 1 96.81 202 LYS B O 1
ATOM 4680 N N . PHE B 1 203 ? 6.707 13.781 10.336 1 95.56 203 PHE B N 1
ATOM 4681 C CA . PHE B 1 203 ? 7.75 13.906 11.344 1 95.56 203 PHE B CA 1
ATOM 4682 C C . PHE B 1 203 ? 8.641 12.672 11.359 1 95.56 203 PHE B C 1
ATOM 4684 O O . PHE B 1 203 ? 9.867 12.789 11.336 1 95.56 203 PHE B O 1
ATOM 4691 N N . PHE B 1 204 ? 8.094 11.57 11.406 1 96.94 204 PHE B N 1
ATOM 4692 C CA . PHE B 1 204 ? 8.711 10.258 11.289 1 96.94 204 PHE B CA 1
ATOM 4693 C C . PHE B 1 204 ? 8.32 9.586 9.977 1 96.94 204 PHE B C 1
ATOM 4695 O O . PHE B 1 204 ? 7.133 9.523 9.641 1 96.94 204 PHE B O 1
ATOM 4702 N N . ASN B 1 205 ? 9.391 9.039 9.227 1 98 205 ASN B N 1
ATOM 4703 C CA . ASN B 1 205 ? 9.008 8.516 7.922 1 98 205 ASN B CA 1
ATOM 4704 C C . ASN B 1 205 ? 9.75 7.227 7.59 1 98 205 ASN B C 1
ATOM 4706 O O . ASN B 1 205 ? 10.758 6.906 8.227 1 98 205 ASN B O 1
ATOM 4710 N N . THR B 1 206 ? 9.203 6.488 6.652 1 98.62 206 THR B N 1
ATOM 4711 C CA . THR B 1 206 ? 9.773 5.285 6.059 1 98.62 206 THR B CA 1
ATOM 4712 C C . THR B 1 206 ? 9.648 5.32 4.539 1 98.62 206 THR B C 1
ATOM 4714 O O . THR B 1 206 ? 9.336 4.305 3.912 1 98.62 206 THR B O 1
ATOM 4717 N N . PHE B 1 207 ? 9.859 6.508 3.893 1 98.38 207 PHE B N 1
ATOM 4718 C CA . PHE B 1 207 ? 9.539 6.785 2.498 1 98.38 207 PHE B CA 1
ATOM 4719 C C . PHE B 1 207 ? 8.031 6.812 2.289 1 98.38 207 PHE B C 1
ATOM 4721 O O . PHE B 1 207 ? 7.418 7.883 2.283 1 98.38 207 PHE B O 1
ATOM 4728 N N . GLU B 1 208 ? 7.449 5.719 2.285 1 98.62 208 GLU B N 1
ATOM 4729 C CA . GLU B 1 208 ? 6.043 5.402 2.492 1 98.62 208 GLU B CA 1
ATOM 4730 C C . GLU B 1 208 ? 5.863 4.43 3.658 1 98.62 208 GLU B C 1
ATOM 4732 O O . GLU B 1 208 ? 6.711 3.572 3.895 1 98.62 208 GLU B O 1
ATOM 4737 N N . GLY B 1 209 ? 4.758 4.574 4.395 1 98.75 209 GLY B N 1
ATOM 4738 C CA . GLY B 1 209 ? 4.5 3.67 5.504 1 98.75 209 GLY B CA 1
ATOM 4739 C C . GLY B 1 209 ? 3.438 4.188 6.457 1 98.75 209 GLY B C 1
ATOM 4740 O O . GLY B 1 209 ? 2.934 5.297 6.289 1 98.75 209 GLY B O 1
ATOM 4741 N N . GLY B 1 210 ? 3.074 3.432 7.352 1 98.81 210 GLY B N 1
ATOM 4742 C CA . GLY B 1 210 ? 2.172 3.723 8.453 1 98.81 210 GLY B CA 1
ATOM 4743 C C . GLY B 1 210 ? 2.109 2.609 9.484 1 98.81 210 GLY B C 1
ATOM 4744 O O . GLY B 1 210 ? 2.854 1.633 9.398 1 98.81 210 GLY B O 1
ATOM 4745 N N . ALA B 1 211 ? 1.302 2.809 10.453 1 98.94 211 ALA B N 1
ATOM 4746 C CA . ALA B 1 211 ? 1.107 1.772 11.461 1 98.94 211 ALA B CA 1
ATOM 4747 C C . ALA B 1 211 ? -0.241 1.933 12.156 1 98.94 211 ALA B C 1
ATOM 4749 O O . ALA B 1 211 ? -0.819 3.021 12.164 1 98.94 211 ALA B O 1
ATOM 4750 N N . ILE B 1 212 ? -0.73 0.864 12.602 1 99 212 ILE B N 1
ATOM 4751 C CA . ILE B 1 212 ? -1.855 0.855 13.531 1 99 212 ILE B CA 1
ATOM 4752 C C . ILE B 1 212 ? -1.359 0.545 14.945 1 99 212 ILE B C 1
ATOM 4754 O O . ILE B 1 212 ? -0.643 -0.436 15.148 1 99 212 ILE B O 1
ATOM 4758 N N . LEU B 1 213 ? -1.665 1.378 15.828 1 98.94 213 LEU B N 1
ATOM 4759 C CA . LEU B 1 213 ? -1.313 1.243 17.234 1 98.94 213 LEU B CA 1
ATOM 4760 C C . LEU B 1 213 ? -2.537 0.876 18.062 1 98.94 213 LEU B C 1
ATOM 4762 O O . LEU B 1 213 ? -3.604 1.477 17.906 1 98.94 213 LEU B O 1
ATOM 4766 N N . THR B 1 214 ? -2.412 -0.132 18.953 1 98.94 214 THR B N 1
ATOM 4767 C CA . THR B 1 214 ? -3.533 -0.536 19.797 1 98.94 214 THR B CA 1
ATOM 4768 C C . THR B 1 214 ? -3.039 -1.308 21.016 1 98.94 214 THR B C 1
ATOM 4770 O O . THR B 1 214 ? -1.947 -1.878 21 1 98.94 214 THR B O 1
ATOM 4773 N N . ASN B 1 215 ? -3.822 -1.24 22.047 1 98.88 215 ASN B N 1
ATOM 4774 C CA . ASN B 1 215 ? -3.543 -2.033 23.234 1 98.88 215 ASN B CA 1
ATOM 4775 C C . ASN B 1 215 ? -4.473 -3.238 23.344 1 98.88 215 ASN B C 1
ATOM 4777 O O . ASN B 1 215 ? -4.477 -3.939 24.359 1 98.88 215 ASN B O 1
ATOM 4781 N N . ASP B 1 216 ? -5.289 -3.441 22.328 1 98.75 216 ASP B N 1
ATOM 4782 C CA . ASP B 1 216 ? -6.234 -4.551 22.25 1 98.75 216 ASP B CA 1
ATOM 4783 C C . ASP B 1 216 ? -5.621 -5.742 21.516 1 98.75 216 ASP B C 1
ATOM 4785 O O . ASP B 1 216 ? -5.449 -5.707 20.297 1 98.75 216 ASP B O 1
ATOM 4789 N N . ASP B 1 217 ? -5.418 -6.863 22.234 1 98.75 217 ASP B N 1
ATOM 4790 C CA . ASP B 1 217 ? -4.746 -8.039 21.688 1 98.75 217 ASP B CA 1
ATOM 4791 C C . ASP B 1 217 ? -5.551 -8.648 20.547 1 98.75 217 ASP B C 1
ATOM 4793 O O . ASP B 1 217 ? -4.988 -9.016 19.516 1 98.75 217 ASP B O 1
ATOM 4797 N N . GLN B 1 218 ? -6.785 -8.758 20.766 1 98.31 218 GLN B N 1
ATOM 4798 C CA . GLN B 1 218 ? -7.637 -9.391 19.766 1 98.31 218 GLN B CA 1
ATOM 4799 C C . GLN B 1 218 ? -7.684 -8.555 18.484 1 98.31 218 GLN B C 1
ATOM 4801 O O . GLN B 1 218 ? -7.633 -9.102 17.375 1 98.31 218 GLN B O 1
ATOM 4806 N N . LEU B 1 219 ? -7.828 -7.238 18.641 1 98.62 219 LEU B N 1
ATOM 4807 C CA . LEU B 1 219 ? -7.824 -6.348 17.484 1 98.62 219 LEU B CA 1
ATOM 4808 C C . LEU B 1 219 ? -6.492 -6.414 16.75 1 98.62 219 LEU B C 1
ATOM 4810 O O . LEU B 1 219 ? -6.461 -6.445 15.516 1 98.62 219 LEU B O 1
ATOM 4814 N N . ALA B 1 220 ? -5.422 -6.449 17.516 1 98.81 220 ALA B N 1
ATOM 4815 C CA . ALA B 1 220 ? -4.086 -6.539 16.922 1 98.81 220 ALA B CA 1
ATOM 4816 C C . ALA B 1 220 ? -3.941 -7.809 16.078 1 98.81 220 ALA B C 1
ATOM 4818 O O . ALA B 1 220 ? -3.418 -7.77 14.969 1 98.81 220 ALA B O 1
ATOM 4819 N N . ASP B 1 221 ? -4.379 -8.922 16.625 1 97.81 221 ASP B N 1
ATOM 4820 C CA . ASP B 1 221 ? -4.297 -10.188 15.914 1 97.81 221 ASP B CA 1
ATOM 4821 C C . ASP B 1 221 ? -5.086 -10.133 14.609 1 97.81 221 ASP B C 1
ATOM 4823 O O . ASP B 1 221 ? -4.613 -10.594 13.57 1 97.81 221 ASP B O 1
ATOM 4827 N N . LYS B 1 222 ? -6.234 -9.625 14.688 1 97.5 222 LYS B N 1
ATOM 4828 C CA . LYS B 1 222 ? -7.09 -9.492 13.508 1 97.5 222 LYS B CA 1
ATOM 4829 C C . LYS B 1 222 ? -6.434 -8.609 12.445 1 97.5 222 LYS B C 1
ATOM 4831 O O . LYS B 1 222 ? -6.453 -8.938 11.258 1 97.5 222 LYS B O 1
ATOM 4836 N N . ILE B 1 223 ? -5.871 -7.469 12.883 1 98.62 223 ILE B N 1
ATOM 4837 C CA . ILE B 1 223 ? -5.215 -6.531 11.977 1 98.62 223 ILE B CA 1
ATOM 4838 C C . ILE B 1 223 ? -4.047 -7.223 11.281 1 98.62 223 ILE B C 1
ATOM 4840 O O . ILE B 1 223 ? -3.846 -7.055 10.078 1 98.62 223 ILE B O 1
ATOM 4844 N N . ARG B 1 224 ? -3.268 -7.973 12.016 1 98.19 224 ARG B N 1
ATOM 4845 C CA . ARG B 1 224 ? -2.135 -8.688 11.438 1 98.19 224 ARG B CA 1
ATOM 4846 C C . ARG B 1 224 ? -2.594 -9.672 10.367 1 98.19 224 ARG B C 1
ATOM 4848 O O . ARG B 1 224 ? -1.936 -9.82 9.336 1 98.19 224 ARG B O 1
ATOM 4855 N N . LEU B 1 225 ? -3.703 -10.328 10.609 1 96.81 225 LEU B N 1
ATOM 4856 C CA . LEU B 1 225 ? -4.25 -11.25 9.617 1 96.81 225 LEU B CA 1
ATOM 4857 C C . LEU B 1 225 ? -4.699 -10.492 8.367 1 96.81 225 LEU B C 1
ATOM 4859 O O . LEU B 1 225 ? -4.355 -10.883 7.246 1 96.81 225 LEU B O 1
ATOM 4863 N N . ILE B 1 226 ? -5.426 -9.391 8.5 1 98 226 ILE B N 1
ATOM 4864 C CA . ILE B 1 226 ? -5.969 -8.602 7.398 1 98 226 ILE B CA 1
ATOM 4865 C C . ILE B 1 226 ? -4.824 -8.023 6.566 1 98 226 ILE B C 1
ATOM 4867 O O . ILE B 1 226 ? -4.906 -7.969 5.336 1 98 226 ILE B O 1
ATOM 4871 N N . ARG B 1 227 ? -3.73 -7.613 7.238 1 97.81 227 ARG B N 1
ATOM 4872 C CA . ARG B 1 227 ? -2.559 -7.031 6.59 1 97.81 227 ARG B CA 1
ATOM 4873 C C . ARG B 1 227 ? -1.976 -7.984 5.555 1 97.81 227 ARG B C 1
ATOM 4875 O O . ARG B 1 227 ? -1.432 -7.547 4.535 1 97.81 227 ARG B O 1
ATOM 4882 N N . ASN B 1 228 ? -2.139 -9.234 5.805 1 97 228 ASN B N 1
ATOM 4883 C CA . ASN B 1 228 ? -1.529 -10.273 4.988 1 97 228 ASN B CA 1
ATOM 4884 C C . ASN B 1 228 ? -2.578 -11.227 4.414 1 97 228 ASN B C 1
ATOM 4886 O O . ASN B 1 228 ? -2.494 -12.438 4.609 1 97 228 ASN B O 1
ATOM 4890 N N . PHE B 1 229 ? -3.576 -10.703 3.848 1 95.38 229 PHE B N 1
ATOM 4891 C CA . PHE B 1 229 ? -4.602 -11.383 3.059 1 95.38 229 PHE B CA 1
ATOM 4892 C C . PHE B 1 229 ? -5.492 -12.234 3.947 1 95.38 229 PHE B C 1
ATOM 4894 O O . PHE B 1 229 ? -6.266 -13.062 3.451 1 95.38 229 PHE B O 1
ATOM 4901 N N . GLY B 1 230 ? -5.305 -12.211 5.238 1 92.62 230 GLY B N 1
ATOM 4902 C CA . GLY B 1 230 ? -6.129 -12.984 6.148 1 92.62 230 GLY B CA 1
ATOM 4903 C C . GLY B 1 230 ? -5.555 -14.359 6.445 1 92.62 230 GLY B C 1
ATOM 4904 O O . GLY B 1 230 ? -6.234 -15.211 7.02 1 92.62 230 GLY B O 1
ATOM 4905 N N . PHE B 1 231 ? -4.344 -14.594 6.078 1 86.69 231 PHE B N 1
ATOM 4906 C CA . PHE B 1 231 ? -3.711 -15.898 6.234 1 86.69 231 PHE B CA 1
ATOM 4907 C C . PHE B 1 231 ? -3.525 -16.234 7.707 1 86.69 231 PHE B C 1
ATOM 4909 O O . PHE B 1 231 ? -2.963 -15.445 8.469 1 86.69 231 PHE B O 1
ATOM 4916 N N . THR B 1 232 ? -3.977 -17.328 8.172 1 82.69 232 THR B N 1
ATOM 4917 C CA . THR B 1 232 ? -3.738 -17.875 9.5 1 82.69 232 THR B CA 1
ATOM 4918 C C . THR B 1 232 ? -2.713 -19 9.453 1 82.69 232 THR B C 1
ATOM 4920 O O . THR B 1 232 ? -2.207 -19.438 10.484 1 82.69 232 THR B O 1
ATOM 4923 N N . GLY B 1 233 ? -2.418 -19.469 8.234 1 75.25 233 GLY B N 1
ATOM 4924 C CA . GLY B 1 233 ? -1.467 -20.531 7.914 1 75.25 233 GLY B CA 1
ATOM 4925 C C . GLY B 1 233 ? -1.152 -20.625 6.434 1 75.25 233 GLY B C 1
ATOM 4926 O O . GLY B 1 233 ? -1.597 -19.781 5.645 1 75.25 233 GLY B O 1
ATOM 4927 N N . TYR B 1 234 ? -0.431 -21.609 6.082 1 67.88 234 TYR B N 1
ATOM 4928 C CA . TYR B 1 234 ? 0.061 -21.734 4.715 1 67.88 234 TYR B CA 1
ATOM 4929 C C . TYR B 1 234 ? -1.096 -21.844 3.729 1 67.88 234 TYR B C 1
ATOM 4931 O O . TYR B 1 234 ? -1.062 -21.234 2.656 1 67.88 234 TYR B O 1
ATOM 4939 N N . ASP B 1 235 ? -2.113 -22.469 4.168 1 72.38 235 ASP B N 1
ATOM 4940 C CA . ASP B 1 235 ? -3.15 -22.734 3.174 1 72.38 235 ASP B CA 1
ATOM 4941 C C . ASP B 1 235 ? -4.535 -22.406 3.727 1 72.38 235 ASP B C 1
ATOM 4943 O O . ASP B 1 235 ? -5.527 -23.016 3.318 1 72.38 235 ASP B O 1
ATOM 4947 N N . GLN B 1 236 ? -4.477 -21.406 4.652 1 82.88 236 GLN B N 1
ATOM 4948 C CA . GLN B 1 236 ? -5.766 -21.109 5.27 1 82.88 236 GLN B CA 1
ATOM 4949 C C . GLN B 1 236 ? -5.969 -19.594 5.43 1 82.88 236 GLN B C 1
ATOM 4951 O O . GLN B 1 236 ? -5.074 -18.891 5.906 1 82.88 236 GLN B O 1
ATOM 4956 N N . VAL B 1 237 ? -7.102 -19.203 4.887 1 85.25 237 VAL B N 1
ATOM 4957 C CA . VAL B 1 237 ? -7.504 -17.812 5.031 1 85.25 237 VAL B CA 1
ATOM 4958 C C . VAL B 1 237 ? -8.812 -17.719 5.809 1 85.25 237 VAL B C 1
ATOM 4960 O O . VAL B 1 237 ? -9.805 -18.359 5.441 1 85.25 237 VAL B O 1
ATOM 4963 N N . ASP B 1 238 ? -8.828 -16.891 6.828 1 85.81 238 ASP B N 1
ATOM 4964 C CA . ASP B 1 238 ? -10 -16.859 7.703 1 85.81 238 ASP B CA 1
ATOM 4965 C C . ASP B 1 238 ? -10.75 -15.531 7.551 1 85.81 238 ASP B C 1
ATOM 4967 O O . ASP B 1 238 ? -11.898 -15.406 7.98 1 85.81 238 ASP B O 1
ATOM 4971 N N . HIS B 1 239 ? -10.086 -14.57 6.996 1 89.19 239 HIS B N 1
ATOM 4972 C CA . HIS B 1 239 ? -10.672 -13.25 6.836 1 89.19 239 HIS B CA 1
ATOM 4973 C C . HIS B 1 239 ? -10.359 -12.664 5.461 1 89.19 239 HIS B C 1
ATOM 4975 O O . HIS B 1 239 ? -9.352 -13.023 4.852 1 89.19 239 HIS B O 1
ATOM 4981 N N . ILE B 1 240 ? -11.305 -11.875 5.082 1 94.19 240 ILE B N 1
ATOM 4982 C CA . ILE B 1 240 ? -10.953 -11.039 3.941 1 94.19 240 ILE B CA 1
ATOM 4983 C C . ILE B 1 240 ? -9.797 -10.109 4.32 1 94.19 240 ILE B C 1
ATOM 4985 O O . ILE B 1 240 ? -9.781 -9.555 5.422 1 94.19 240 ILE B O 1
ATOM 4989 N N . GLY B 1 241 ? -8.852 -10.031 3.523 1 96.69 241 GLY B N 1
ATOM 4990 C CA . GLY B 1 241 ? -7.699 -9.172 3.773 1 96.69 241 GLY B CA 1
ATOM 4991 C C . GLY B 1 241 ? -7.176 -8.5 2.52 1 96.69 241 GLY B C 1
ATOM 4992 O O . GLY B 1 241 ? -7.793 -8.586 1.456 1 96.69 241 GLY B O 1
ATOM 4993 N N . THR B 1 242 ? -6.184 -7.777 2.662 1 98.31 242 THR B N 1
ATOM 4994 C CA . THR B 1 242 ? -5.469 -7.086 1.594 1 98.31 242 THR B CA 1
ATOM 4995 C C . THR B 1 242 ? -3.959 -7.219 1.778 1 98.31 242 THR B C 1
ATOM 4997 O O . THR B 1 242 ? -3.492 -8.086 2.525 1 98.31 242 THR B O 1
ATOM 5000 N N . ASN B 1 243 ? -3.189 -6.57 0.925 1 98.56 243 ASN B N 1
ATOM 5001 C CA . ASN B 1 243 ? -1.744 -6.5 1.112 1 98.56 243 ASN B CA 1
ATOM 5002 C C . ASN B 1 243 ? -1.322 -5.168 1.728 1 98.56 243 ASN B C 1
ATOM 5004 O O . ASN B 1 243 ? -1.097 -4.191 1.01 1 98.56 243 ASN B O 1
ATOM 5008 N N . GLY B 1 244 ? -1.176 -5.172 3.02 1 98.75 244 GLY B N 1
ATOM 5009 C CA . GLY B 1 244 ? -0.754 -3.973 3.727 1 98.75 244 GLY B CA 1
ATOM 5010 C C . GLY B 1 244 ? 0.681 -4.039 4.215 1 98.75 244 GLY B C 1
ATOM 5011 O O . GLY B 1 244 ? 1.089 -3.254 5.07 1 98.75 244 GLY B O 1
ATOM 5012 N N . LYS B 1 245 ? 1.483 -4.898 3.707 1 98.62 245 LYS B N 1
ATOM 5013 C CA . LYS B 1 245 ? 2.799 -5.215 4.258 1 98.62 245 LYS B CA 1
ATOM 5014 C C . LYS B 1 245 ? 3.795 -4.094 3.979 1 98.62 245 LYS B C 1
ATOM 5016 O O . LYS B 1 245 ? 3.803 -3.518 2.889 1 98.62 245 LYS B O 1
ATOM 5021 N N . LEU B 1 246 ? 4.551 -3.756 4.926 1 98.81 246 LEU B N 1
ATOM 5022 C CA . LEU B 1 246 ? 5.699 -2.867 4.797 1 98.81 246 LEU B CA 1
ATOM 5023 C C . LEU B 1 246 ? 6.949 -3.652 4.41 1 98.81 246 LEU B C 1
ATOM 5025 O O . LEU B 1 246 ? 7.309 -4.625 5.078 1 98.81 246 LEU B O 1
ATOM 5029 N N . PRO B 1 247 ? 7.637 -3.295 3.336 1 98.81 247 PRO B N 1
ATOM 5030 C CA . PRO B 1 247 ? 8.867 -4.023 3.01 1 98.81 247 PRO B CA 1
ATOM 5031 C C . PRO B 1 247 ? 10.016 -3.707 3.971 1 98.81 247 PRO B C 1
ATOM 5033 O O . PRO B 1 247 ? 10.016 -2.654 4.613 1 98.81 247 PRO B O 1
ATOM 5036 N N . GLU B 1 248 ? 10.992 -4.578 3.996 1 98.88 248 GLU B N 1
ATOM 5037 C CA . GLU B 1 248 ? 12.117 -4.477 4.918 1 98.88 248 GLU B CA 1
ATOM 5038 C C . GLU B 1 248 ? 12.914 -3.195 4.676 1 98.88 248 GLU B C 1
ATOM 5040 O O . GLU B 1 248 ? 13.43 -2.594 5.617 1 98.88 248 GLU B O 1
ATOM 5045 N N . ILE B 1 249 ? 13.023 -2.719 3.473 1 98.81 249 ILE B N 1
ATOM 5046 C CA . ILE B 1 249 ? 13.812 -1.54 3.133 1 98.81 249 ILE B CA 1
ATOM 5047 C C . ILE B 1 249 ? 13.195 -0.302 3.779 1 98.81 249 ILE B C 1
ATOM 5049 O O . ILE B 1 249 ? 13.906 0.615 4.188 1 98.81 249 ILE B O 1
ATOM 5053 N N . SER B 1 250 ? 11.891 -0.249 3.846 1 98.88 250 SER B N 1
ATOM 5054 C CA . SER B 1 250 ? 11.203 0.841 4.527 1 98.88 250 SER B CA 1
ATOM 5055 C C . SER B 1 250 ? 11.422 0.779 6.035 1 98.88 250 SER B C 1
ATOM 5057 O O . SER B 1 250 ? 11.57 1.813 6.688 1 98.88 250 SER B O 1
ATOM 5059 N N . ALA B 1 251 ? 11.375 -0.45 6.547 1 98.88 251 ALA B N 1
ATOM 5060 C CA . ALA B 1 251 ? 11.664 -0.613 7.969 1 98.88 251 ALA B CA 1
ATOM 5061 C C . ALA B 1 251 ? 13.062 -0.113 8.305 1 98.88 251 ALA B C 1
ATOM 5063 O O . ALA B 1 251 ? 13.281 0.483 9.367 1 98.88 251 ALA B O 1
ATOM 5064 N N . ALA B 1 252 ? 14.023 -0.401 7.422 1 98.75 252 ALA B N 1
ATOM 5065 C CA . ALA B 1 252 ? 15.375 0.112 7.609 1 98.75 252 ALA B CA 1
ATOM 5066 C C . ALA B 1 252 ? 15.375 1.633 7.734 1 98.75 252 ALA B C 1
ATOM 5068 O O . ALA B 1 252 ? 16.062 2.191 8.594 1 98.75 252 ALA B O 1
ATOM 5069 N N . MET B 1 253 ? 14.625 2.32 6.883 1 98.62 253 MET B N 1
ATOM 5070 C CA . MET B 1 253 ? 14.5 3.771 6.953 1 98.62 253 MET B CA 1
ATOM 5071 C C . MET B 1 253 ? 13.883 4.199 8.281 1 98.62 253 MET B C 1
ATOM 5073 O O . MET B 1 253 ? 14.328 5.176 8.891 1 98.62 253 MET B O 1
ATOM 5077 N N . GLY B 1 254 ? 12.844 3.461 8.711 1 98.69 254 GLY B N 1
ATOM 5078 C CA . GLY B 1 254 ? 12.234 3.76 9.992 1 98.69 254 GLY B CA 1
ATOM 5079 C C . GLY B 1 254 ? 13.195 3.648 11.156 1 98.69 254 GLY B C 1
ATOM 5080 O O . GLY B 1 254 ? 13.219 4.512 12.039 1 98.69 254 GLY B O 1
ATOM 5081 N N . ILE B 1 255 ? 13.961 2.592 11.188 1 98.44 255 ILE B N 1
ATOM 5082 C CA . ILE B 1 255 ? 14.938 2.377 12.25 1 98.44 255 ILE B CA 1
ATOM 5083 C C . ILE B 1 255 ? 15.953 3.518 12.258 1 98.44 255 ILE B C 1
ATOM 5085 O O . ILE B 1 255 ? 16.281 4.051 13.312 1 98.44 255 ILE B O 1
ATOM 5089 N N . SER B 1 256 ? 16.375 3.928 11.078 1 97.06 256 SER B N 1
ATOM 5090 C CA . SER B 1 256 ? 17.328 5.035 10.945 1 97.06 256 SER B CA 1
ATOM 5091 C C . SER B 1 256 ? 16.734 6.332 11.484 1 97.06 256 SER B C 1
ATOM 5093 O O . SER B 1 256 ? 17.422 7.094 12.172 1 97.06 256 SER B O 1
ATOM 5095 N N . ASN B 1 257 ? 15.484 6.602 11.156 1 97.06 257 ASN B N 1
ATOM 5096 C CA . ASN B 1 257 ? 14.82 7.824 11.586 1 97.06 257 ASN B CA 1
ATOM 5097 C C . ASN B 1 257 ? 14.562 7.824 13.094 1 97.06 257 ASN B C 1
ATOM 5099 O O . ASN B 1 257 ? 14.641 8.867 13.742 1 97.06 257 ASN B O 1
ATOM 5103 N N . LEU B 1 258 ? 14.211 6.652 13.602 1 97 258 LEU B N 1
ATOM 5104 C CA . LEU B 1 258 ? 13.93 6.555 15.031 1 97 258 LEU B CA 1
ATOM 5105 C C . LEU B 1 258 ? 15.172 6.875 15.852 1 97 258 LEU B C 1
ATOM 5107 O O . LEU B 1 258 ? 15.07 7.461 16.938 1 97 258 LEU B O 1
ATOM 5111 N N . MET B 1 259 ? 16.297 6.531 15.344 1 94 259 MET B N 1
ATOM 5112 C CA . MET B 1 259 ? 17.562 6.785 16.031 1 94 259 MET B CA 1
ATOM 5113 C C . MET B 1 259 ? 17.844 8.281 16.109 1 94 259 MET B C 1
ATOM 5115 O O . MET B 1 259 ? 18.531 8.734 17.031 1 94 259 MET B O 1
ATOM 5119 N N . ALA B 1 260 ? 17.297 9.031 15.25 1 94.12 260 ALA B N 1
ATOM 5120 C CA . ALA B 1 260 ? 17.562 10.461 15.156 1 94.12 260 ALA B CA 1
ATOM 5121 C C . ALA B 1 260 ? 16.406 11.273 15.719 1 94.12 260 ALA B C 1
ATOM 5123 O O . ALA B 1 260 ? 16.422 12.508 15.664 1 94.12 260 ALA B O 1
ATOM 5124 N N . ILE B 1 261 ? 15.477 10.656 16.312 1 95.81 261 ILE B N 1
ATOM 5125 C CA . ILE B 1 261 ? 14.18 11.258 16.578 1 95.81 261 ILE B CA 1
ATOM 5126 C C . ILE B 1 261 ? 14.328 12.398 17.578 1 95.81 261 ILE B C 1
ATOM 5128 O O . ILE B 1 261 ? 13.695 13.445 17.438 1 95.81 261 ILE B O 1
ATOM 5132 N N . ASN B 1 262 ? 15.148 12.273 18.578 1 95.69 262 ASN B N 1
ATOM 5133 C CA . ASN B 1 262 ? 15.32 13.32 19.578 1 95.69 262 ASN B CA 1
ATOM 5134 C C . ASN B 1 262 ? 15.992 14.562 19 1 95.69 262 ASN B C 1
ATOM 5136 O O . ASN B 1 262 ? 15.656 15.68 19.375 1 95.69 262 ASN B O 1
ATOM 5140 N N . ASP B 1 263 ? 16.922 14.336 18.125 1 95.69 263 ASP B N 1
ATOM 5141 C CA . ASP B 1 263 ? 17.562 15.461 17.453 1 95.69 263 ASP B CA 1
ATOM 5142 C C . ASP B 1 263 ? 16.578 16.234 16.594 1 95.69 263 ASP B C 1
ATOM 5144 O O . ASP B 1 263 ? 16.625 17.469 16.531 1 95.69 263 ASP B O 1
ATOM 5148 N N . LEU B 1 264 ? 15.734 15.516 15.984 1 94.88 264 LEU B N 1
ATOM 5149 C CA . LEU B 1 264 ? 14.711 16.141 15.156 1 94.88 264 LEU B CA 1
ATOM 5150 C C . LEU B 1 264 ? 13.758 16.984 16 1 94.88 264 LEU B C 1
ATOM 5152 O O . LEU B 1 264 ? 13.398 18.094 15.625 1 94.88 264 LEU B O 1
ATOM 5156 N N . ILE B 1 265 ? 13.359 16.453 17.125 1 97.19 265 ILE B N 1
ATOM 5157 C CA . ILE B 1 265 ? 12.453 17.156 18.031 1 97.19 265 ILE B CA 1
ATOM 5158 C C . ILE B 1 265 ? 13.125 18.438 18.516 1 97.19 265 ILE B C 1
ATOM 5160 O O . ILE B 1 265 ? 12.5 19.5 18.547 1 97.19 265 ILE B O 1
ATOM 5164 N N . ARG B 1 266 ? 14.375 18.375 18.859 1 97.19 266 ARG B N 1
ATOM 5165 C CA . ARG B 1 266 ? 15.102 19.547 19.344 1 97.19 266 ARG B CA 1
ATOM 5166 C C . ARG B 1 266 ? 15.18 20.625 18.266 1 97.19 266 ARG B C 1
ATOM 5168 O O . ARG B 1 266 ? 14.992 21.812 18.562 1 97.19 266 ARG B O 1
ATOM 5175 N N . THR B 1 267 ? 15.469 20.172 17.109 1 96.88 267 THR B N 1
ATOM 5176 C CA . THR B 1 267 ? 15.539 21.109 15.992 1 96.88 267 THR B CA 1
ATOM 5177 C C . THR B 1 267 ? 14.18 21.781 15.758 1 96.88 267 THR B C 1
ATOM 5179 O O . THR B 1 267 ? 14.102 23 15.609 1 96.88 267 THR B O 1
ATOM 5182 N N . ASN B 1 268 ? 13.141 21 15.695 1 97.5 268 ASN B N 1
ATOM 5183 C CA . ASN B 1 268 ? 11.797 21.547 15.477 1 97.5 268 ASN B CA 1
ATOM 5184 C C . ASN B 1 268 ? 11.375 22.484 16.609 1 97.5 268 ASN B C 1
ATOM 5186 O O . ASN B 1 268 ? 10.727 23.5 16.359 1 97.5 268 ASN B O 1
ATOM 5190 N N . GLN B 1 269 ? 11.742 22.109 17.797 1 97.94 269 GLN B N 1
ATOM 5191 C CA . GLN B 1 269 ? 11.414 22.953 18.938 1 97.94 269 GLN B CA 1
ATOM 5192 C C . GLN B 1 269 ? 12.133 24.297 18.859 1 97.94 269 GLN B C 1
ATOM 5194 O O . GLN B 1 269 ? 11.539 25.328 19.141 1 97.94 269 GLN B O 1
ATOM 5199 N N . ARG B 1 270 ? 13.406 24.219 18.531 1 98.25 270 ARG B N 1
ATOM 5200 C CA . ARG B 1 270 ? 14.156 25.453 18.328 1 98.25 270 ARG B CA 1
ATOM 5201 C C . ARG B 1 270 ? 13.469 26.344 17.281 1 98.25 270 ARG B C 1
ATOM 5203 O O . ARG B 1 270 ? 13.281 27.547 17.516 1 98.25 270 ARG B O 1
ATOM 5210 N N . ASN B 1 271 ? 13.172 25.766 16.141 1 98.56 271 ASN B N 1
ATOM 5211 C CA . ASN B 1 271 ? 12.508 26.516 15.078 1 98.56 271 ASN B CA 1
ATOM 5212 C C . ASN B 1 271 ? 11.18 27.094 15.547 1 98.56 271 ASN B C 1
ATOM 5214 O O . ASN B 1 271 ? 10.875 28.266 15.281 1 98.56 271 ASN B O 1
ATOM 5218 N N . TYR B 1 272 ? 10.414 26.266 16.25 1 98.31 272 TYR B N 1
ATOM 5219 C CA . TYR B 1 272 ? 9.125 26.672 16.812 1 98.31 272 TYR B CA 1
ATOM 5220 C C . TYR B 1 272 ? 9.281 27.906 17.688 1 98.31 272 TYR B C 1
ATOM 5222 O O . TYR B 1 272 ? 8.539 28.875 17.562 1 98.31 272 TYR B O 1
ATOM 5230 N N . ASN B 1 273 ? 10.211 27.922 18.531 1 98.44 273 ASN B N 1
ATOM 5231 C CA . ASN B 1 273 ? 10.461 29.031 19.438 1 98.44 273 ASN B CA 1
ATOM 5232 C C . ASN B 1 273 ? 10.906 30.281 18.688 1 98.44 273 ASN B C 1
ATOM 5234 O O . ASN B 1 273 ? 10.555 31.406 19.078 1 98.44 273 ASN B O 1
ATOM 5238 N N . LEU B 1 274 ? 11.688 30.109 17.656 1 98.56 274 LEU B N 1
ATOM 5239 C CA . LEU B 1 274 ? 12.109 31.234 16.844 1 98.56 274 LEU B CA 1
ATOM 5240 C C . LEU B 1 274 ? 10.922 31.875 16.141 1 98.56 274 LEU B C 1
ATOM 5242 O O . LEU B 1 274 ? 10.773 33.094 16.125 1 98.56 274 LEU B O 1
ATOM 5246 N N . TYR B 1 275 ? 10.055 31.047 15.516 1 98.69 275 TYR B N 1
ATOM 5247 C CA . TYR B 1 275 ? 8.852 31.578 14.883 1 98.69 275 TYR B CA 1
ATOM 5248 C C . TYR B 1 275 ? 7.988 32.312 15.891 1 98.69 275 TYR B C 1
ATOM 5250 O O . TYR B 1 275 ? 7.461 33.406 15.586 1 98.69 275 TYR B O 1
ATOM 5258 N N . LEU B 1 276 ? 7.824 31.719 17.094 1 97.88 276 LEU B N 1
ATOM 5259 C CA . LEU B 1 276 ? 7.031 32.344 18.141 1 97.88 276 LEU B CA 1
ATOM 5260 C C . LEU B 1 276 ? 7.562 33.75 18.453 1 97.88 276 LEU B C 1
ATOM 5262 O O . LEU B 1 276 ? 6.785 34.688 18.594 1 97.88 276 LEU B O 1
ATOM 5266 N N . ARG B 1 277 ? 8.805 33.844 18.516 1 97.88 277 ARG B N 1
ATOM 5267 C CA . ARG B 1 277 ? 9.453 35.125 18.844 1 97.88 277 ARG B CA 1
ATOM 5268 C C . ARG B 1 277 ? 9.266 36.125 17.734 1 97.88 277 ARG B C 1
ATOM 5270 O O . ARG B 1 277 ? 8.867 37.281 17.984 1 97.88 277 ARG B O 1
ATOM 5277 N N . TYR B 1 278 ? 9.5 35.75 16.5 1 97.31 278 TYR B N 1
ATOM 5278 C CA . TYR B 1 278 ? 9.523 36.688 15.391 1 97.31 278 TYR B CA 1
ATOM 5279 C C . TYR B 1 278 ? 8.109 37.062 14.969 1 97.31 278 TYR B C 1
ATOM 5281 O O . TYR B 1 278 ? 7.895 38.156 14.414 1 97.31 278 TYR B O 1
ATOM 5289 N N . LEU B 1 279 ? 7.117 36.188 15.258 1 97.5 279 LEU B N 1
ATOM 5290 C CA . LEU B 1 279 ? 5.754 36.438 14.805 1 97.5 279 LEU B CA 1
ATOM 5291 C C . LEU B 1 279 ? 4.949 37.188 15.867 1 97.5 279 LEU B C 1
ATOM 5293 O O . LEU B 1 279 ? 3.863 37.688 15.586 1 97.5 279 LEU B O 1
ATOM 5297 N N . GLU B 1 280 ? 5.379 37.188 17.094 1 94.38 280 GLU B N 1
ATOM 5298 C CA . GLU B 1 280 ? 4.648 37.656 18.266 1 94.38 280 GLU B CA 1
ATOM 5299 C C . GLU B 1 280 ? 4.094 39.062 18.047 1 94.38 280 GLU B C 1
ATOM 5301 O O . GLU B 1 280 ? 2.955 39.344 18.422 1 94.38 280 GLU B O 1
ATOM 5306 N N . ASP B 1 281 ? 4.738 39.969 17.375 1 90.69 281 ASP B N 1
ATOM 5307 C CA . ASP B 1 281 ? 4.297 41.375 17.297 1 90.69 281 ASP B CA 1
ATOM 5308 C C . ASP B 1 281 ? 3.834 41.719 15.883 1 90.69 281 ASP B C 1
ATOM 5310 O O . ASP B 1 281 ? 3.693 42.906 15.539 1 90.69 281 ASP B O 1
ATOM 5314 N N . ILE B 1 282 ? 3.639 40.719 15.156 1 95 282 ILE B N 1
ATOM 5315 C CA . ILE B 1 282 ? 3.125 41 13.82 1 95 282 ILE B CA 1
ATOM 5316 C C . ILE B 1 282 ? 1.604 41.125 13.867 1 95 282 ILE B C 1
ATOM 5318 O O . ILE B 1 282 ? 0.906 40.156 14.211 1 95 282 ILE B O 1
ATOM 5322 N N . PRO B 1 283 ? 1.112 42.25 13.484 1 93.56 283 PRO B N 1
ATOM 5323 C CA . PRO B 1 283 ? -0.337 42.438 13.562 1 93.56 283 PRO B CA 1
ATOM 5324 C C . PRO B 1 283 ? -1.112 41.438 12.711 1 93.56 283 PRO B C 1
ATOM 5326 O O . PRO B 1 283 ? -0.658 41.062 11.633 1 93.56 283 PRO B O 1
ATOM 5329 N N . PHE B 1 284 ? -2.273 40.969 13.18 1 95.62 284 PHE B N 1
ATOM 5330 C CA . PHE B 1 284 ? -3.258 40.156 12.477 1 95.62 284 PHE B CA 1
ATOM 5331 C C . PHE B 1 284 ? -2.768 38.719 12.32 1 95.62 284 PHE B C 1
ATOM 5333 O O . PHE B 1 284 ? -3.414 37.906 11.656 1 95.62 284 PHE B O 1
ATOM 5340 N N . ILE B 1 285 ? -1.574 38.438 12.852 1 97.56 285 ILE B N 1
ATOM 5341 C CA . ILE B 1 285 ? -1.024 37.094 12.734 1 97.56 285 ILE B CA 1
ATOM 5342 C C . ILE B 1 285 ? -0.947 36.438 14.117 1 97.56 285 ILE B C 1
ATOM 5344 O O . ILE B 1 285 ? -0.484 37.062 15.078 1 97.56 285 ILE B O 1
ATOM 5348 N N . SER B 1 286 ? -1.446 35.281 14.25 1 97.19 286 SER B N 1
ATOM 5349 C CA . SER B 1 286 ? -1.266 34.5 15.453 1 97.19 286 SER B CA 1
ATOM 5350 C C . SER B 1 286 ? -0.739 33.094 15.117 1 97.19 286 SER B C 1
ATOM 5352 O O . SER B 1 286 ? -0.976 32.594 14.016 1 97.19 286 SER B O 1
ATOM 5354 N N . MET B 1 287 ? -0.009 32.531 15.992 1 97.25 287 MET B N 1
ATOM 5355 C CA . MET B 1 287 ? 0.522 31.172 15.812 1 97.25 287 MET B CA 1
ATOM 5356 C C . MET B 1 287 ? -0.147 30.188 16.766 1 97.25 287 MET B C 1
ATOM 5358 O O . MET B 1 287 ? -0.399 30.516 17.922 1 97.25 287 MET B O 1
ATOM 5362 N N . ILE B 1 288 ? -0.472 28.984 16.25 1 95.38 288 ILE B N 1
ATOM 5363 C CA . ILE B 1 288 ? -0.986 27.922 17.109 1 95.38 288 ILE B CA 1
ATOM 5364 C C . ILE B 1 288 ? 0.106 27.453 18.078 1 95.38 288 ILE B C 1
ATOM 5366 O O . ILE B 1 288 ? 1.237 27.203 17.656 1 95.38 288 ILE B O 1
ATOM 5370 N N . ARG B 1 289 ? -0.261 27.344 19.344 1 95.94 289 ARG B N 1
ATOM 5371 C CA . ARG B 1 289 ? 0.742 27.016 20.359 1 95.94 289 ARG B CA 1
ATOM 5372 C C . ARG B 1 289 ? 0.626 25.562 20.797 1 95.94 289 ARG B C 1
ATOM 5374 O O . ARG B 1 289 ? -0.475 25 20.844 1 95.94 289 ARG B O 1
ATOM 5381 N N . TYR B 1 290 ? 1.708 24.969 21.109 1 95.88 290 TYR B N 1
ATOM 5382 C CA . TYR B 1 290 ? 1.768 23.641 21.703 1 95.88 290 TYR B CA 1
ATOM 5383 C C . TYR B 1 290 ? 1.715 23.734 23.234 1 95.88 290 TYR B C 1
ATOM 5385 O O . TYR B 1 290 ? 2.143 24.734 23.812 1 95.88 290 TYR B O 1
ATOM 5393 N N . ASN B 1 291 ? 1.062 22.75 23.812 1 95.12 291 ASN B N 1
ATOM 5394 C CA . ASN B 1 291 ? 1.133 22.609 25.266 1 95.12 291 ASN B CA 1
ATOM 5395 C C . ASN B 1 291 ? 2.516 22.141 25.719 1 95.12 291 ASN B C 1
ATOM 5397 O O . ASN B 1 291 ? 2.879 20.984 25.531 1 95.12 291 ASN B O 1
ATOM 5401 N N . SER B 1 292 ? 3.217 22.953 26.391 1 92.88 292 SER B N 1
ATOM 5402 C CA . SER B 1 292 ? 4.621 22.719 26.688 1 92.88 292 SER B CA 1
ATOM 5403 C C . SER B 1 292 ? 4.781 21.594 27.719 1 92.88 292 SER B C 1
ATOM 5405 O O . SER B 1 292 ? 5.867 21.031 27.875 1 92.88 292 SER B O 1
ATOM 5407 N N . VAL B 1 293 ? 3.717 21.25 28.391 1 95.06 293 VAL B N 1
ATOM 5408 C CA . VAL B 1 293 ? 3.791 20.203 29.391 1 95.06 293 VAL B CA 1
ATOM 5409 C C . VAL B 1 293 ? 3.738 18.828 28.719 1 95.06 293 VAL B C 1
ATOM 5411 O O . VAL B 1 293 ? 4.16 17.828 29.297 1 95.06 293 VAL B O 1
ATOM 5414 N N . GLU B 1 294 ? 3.211 18.797 27.516 1 96.88 294 GLU B N 1
ATOM 5415 C CA . GLU B 1 294 ? 3.09 17.547 26.766 1 96.88 294 GLU B CA 1
ATOM 5416 C C . GLU B 1 294 ? 4.332 17.297 25.922 1 96.88 294 GLU B C 1
ATOM 5418 O O . GLU B 1 294 ? 5.113 18.203 25.656 1 96.88 294 GLU B O 1
ATOM 5423 N N . HIS B 1 295 ? 4.562 16.016 25.625 1 97.44 295 HIS B N 1
ATOM 5424 C CA . HIS B 1 295 ? 5.531 15.695 24.578 1 97.44 295 HIS B CA 1
ATOM 5425 C C . HIS B 1 295 ? 5.039 16.141 23.203 1 97.44 295 HIS B C 1
ATOM 5427 O O . HIS B 1 295 ? 3.91 15.836 22.812 1 97.44 295 HIS B O 1
ATOM 5433 N N . ASN B 1 296 ? 5.828 16.922 22.531 1 97.94 296 ASN B N 1
ATOM 5434 C CA . ASN B 1 296 ? 5.484 17.438 21.219 1 97.94 296 ASN B CA 1
ATOM 5435 C C . ASN B 1 296 ? 6.586 17.141 20.203 1 97.94 296 ASN B C 1
ATOM 5437 O O . ASN B 1 296 ? 7.762 17.062 20.547 1 97.94 296 ASN B O 1
ATOM 5441 N N . ASN B 1 297 ? 6.191 16.906 18.969 1 97.81 297 ASN B N 1
ATOM 544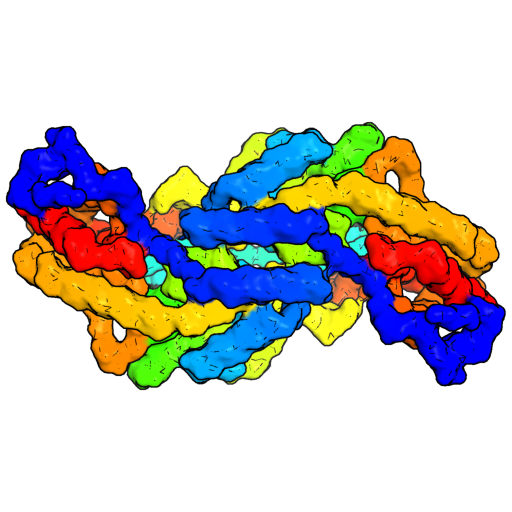2 C CA . ASN B 1 297 ? 7.195 16.719 17.922 1 97.81 297 ASN B CA 1
ATOM 5443 C C . ASN B 1 297 ? 7.512 18.031 17.203 1 97.81 297 ASN B C 1
ATOM 5445 O O . ASN B 1 297 ? 8.516 18.125 16.5 1 97.81 297 ASN B O 1
ATOM 5449 N N . TYR B 1 298 ? 6.625 19.078 17.391 1 97.88 298 TYR B N 1
ATOM 5450 C CA . TYR B 1 298 ? 6.824 20.438 16.906 1 97.88 298 TYR B CA 1
ATOM 5451 C C . TYR B 1 298 ? 6.973 20.453 15.383 1 97.88 298 TYR B C 1
ATOM 5453 O O . TYR B 1 298 ? 7.691 21.281 14.828 1 97.88 298 TYR B O 1
ATOM 5461 N N . GLN B 1 299 ? 6.348 19.469 14.719 1 97.25 299 GLN B N 1
ATOM 5462 C CA . GLN B 1 299 ? 6.527 19.297 13.281 1 97.25 299 GLN B CA 1
ATOM 5463 C C . GLN B 1 299 ? 5.879 20.438 12.5 1 97.25 299 GLN B C 1
ATOM 5465 O O . GLN B 1 299 ? 6.414 20.891 11.484 1 97.25 299 GLN B O 1
ATOM 5470 N N . TYR B 1 300 ? 4.734 20.953 12.953 1 98 300 TYR B N 1
ATOM 5471 C CA . TYR B 1 300 ? 3.957 21.891 12.156 1 98 300 TYR B CA 1
ATOM 5472 C C . TYR B 1 300 ? 4.023 23.297 12.758 1 98 300 TYR B C 1
ATOM 5474 O O . TYR B 1 300 ? 3.781 23.484 13.945 1 98 300 TYR B O 1
ATOM 5482 N N . ILE B 1 301 ? 4.398 24.234 11.938 1 98.44 301 ILE B N 1
ATOM 5483 C CA . ILE B 1 301 ? 4.316 25.656 12.258 1 98.44 301 ILE B CA 1
ATOM 5484 C C . ILE B 1 301 ? 3.078 26.266 11.602 1 98.44 301 ILE B C 1
ATOM 5486 O O . ILE B 1 301 ? 3.08 26.547 10.406 1 98.44 301 ILE B O 1
ATOM 5490 N N . VAL B 1 302 ? 2.064 26.484 12.438 1 98.44 302 VAL B N 1
ATOM 5491 C CA . VAL B 1 302 ? 0.762 26.875 11.906 1 98.44 302 VAL B CA 1
ATOM 5492 C C . VAL B 1 302 ? 0.416 28.297 12.375 1 98.44 302 VAL B C 1
ATOM 5494 O O . VAL B 1 302 ? 0.41 28.578 13.57 1 98.44 302 VAL B O 1
ATOM 5497 N N . ILE B 1 303 ? 0.126 29.172 11.445 1 98.56 303 ILE B N 1
ATOM 5498 C CA . ILE B 1 303 ? -0.32 30.5 11.805 1 98.56 303 ILE B CA 1
ATOM 5499 C C . ILE B 1 303 ? -1.723 30.75 11.25 1 98.56 303 ILE B C 1
ATOM 5501 O O . ILE B 1 303 ? -2.164 30.062 10.336 1 98.56 303 ILE B O 1
ATOM 5505 N N . GLU B 1 304 ? -2.408 31.641 11.836 1 98 304 GLU B N 1
ATOM 5506 C CA . GLU B 1 304 ? -3.719 32.094 11.383 1 98 304 GLU B CA 1
ATOM 5507 C C . GLU B 1 304 ? -3.705 33.594 11.062 1 98 304 GLU B C 1
ATOM 5509 O O . GLU B 1 304 ? -3.074 34.375 11.773 1 98 304 GLU B O 1
ATOM 5514 N N . VAL B 1 305 ? -4.363 33.938 10.039 1 97.69 305 VAL B N 1
ATOM 5515 C CA . VAL B 1 305 ? -4.539 35.344 9.633 1 97.69 305 VAL B CA 1
ATOM 5516 C C . VAL B 1 305 ? -5.887 35.844 10.125 1 97.69 305 VAL B C 1
ATOM 5518 O O . VAL B 1 305 ? -6.93 35.281 9.812 1 97.69 305 VAL B O 1
ATOM 5521 N N . ASP B 1 306 ? -5.812 36.875 10.828 1 95.62 306 ASP B N 1
ATOM 5522 C CA . ASP B 1 306 ? -7.031 37.5 11.359 1 95.62 306 ASP B CA 1
ATOM 5523 C C . ASP B 1 306 ? -7.93 38 10.234 1 95.62 306 ASP B C 1
ATOM 5525 O O . ASP B 1 306 ? -7.438 38.531 9.227 1 95.62 306 ASP B O 1
ATOM 5529 N N . GLU B 1 307 ? -9.203 37.875 10.43 1 92.38 307 GLU B N 1
ATOM 5530 C CA . GLU B 1 307 ? -10.164 38.281 9.414 1 92.38 307 GLU B CA 1
ATOM 5531 C C . GLU B 1 307 ? -10.055 39.781 9.133 1 92.38 307 GLU B C 1
ATOM 5533 O O . GLU B 1 307 ? -10.406 40.25 8.047 1 92.38 307 GLU B O 1
ATOM 5538 N N . GLN B 1 308 ? -9.57 40.562 10.055 1 92.19 308 GLN B N 1
ATOM 5539 C CA . GLN B 1 308 ? -9.477 42 9.93 1 92.19 308 GLN B CA 1
ATOM 5540 C C . GLN B 1 308 ? -8.188 42.406 9.227 1 92.19 308 GLN B C 1
ATOM 5542 O O . GLN B 1 308 ? -7.969 43.594 8.961 1 92.19 308 GLN B O 1
ATOM 5547 N N . SER B 1 309 ? -7.383 41.375 8.992 1 94.31 309 SER B N 1
ATOM 5548 C CA . SER B 1 309 ? -6.156 41.688 8.266 1 94.31 309 SER B CA 1
ATOM 5549 C C . SER B 1 309 ? -6.457 42.375 6.945 1 94.31 309 SER B C 1
ATOM 5551 O O . SER B 1 309 ? -7.402 42 6.242 1 94.31 309 SER B O 1
ATOM 5553 N N . PRO B 1 310 ? -5.672 43.406 6.559 1 92.81 310 PRO B N 1
ATOM 5554 C CA . PRO B 1 310 ? -5.859 44.062 5.262 1 92.81 310 PRO B CA 1
ATOM 5555 C C . PRO B 1 310 ? -5.504 43.156 4.09 1 92.81 310 PRO B C 1
ATOM 5557 O O . PRO B 1 310 ? -5.906 43.406 2.953 1 92.81 310 PRO B O 1
ATOM 5560 N N . THR B 1 311 ? -4.699 42.188 4.309 1 94.31 311 THR B N 1
ATOM 5561 C CA . THR B 1 311 ? -4.309 41.219 3.305 1 94.31 311 THR B CA 1
ATOM 5562 C C . THR B 1 311 ? -4.898 39.844 3.627 1 94.31 311 THR B C 1
ATOM 5564 O O . THR B 1 311 ? -4.855 39.406 4.773 1 94.31 311 THR B O 1
ATOM 5567 N N . THR B 1 312 ? -5.461 39.188 2.598 1 94.81 312 THR B N 1
ATOM 5568 C CA . THR B 1 312 ? -6.086 37.875 2.809 1 94.81 312 THR B CA 1
ATOM 5569 C C . THR B 1 312 ? -5.031 36.812 2.979 1 94.81 312 THR B C 1
ATOM 5571 O O . THR B 1 312 ? -3.883 36.969 2.559 1 94.81 312 THR B O 1
ATOM 5574 N N . ARG B 1 313 ? -5.426 35.719 3.596 1 97.06 313 ARG B N 1
ATOM 5575 C CA . ARG B 1 313 ? -4.566 34.531 3.736 1 97.06 313 ARG B CA 1
ATOM 5576 C C . ARG B 1 313 ? -4.031 34.094 2.383 1 97.06 313 ARG B C 1
ATOM 5578 O O . ARG B 1 313 ? -2.846 33.781 2.25 1 97.06 313 ARG B O 1
ATOM 5585 N N . ASP B 1 314 ? -4.832 34.062 1.328 1 96.31 314 ASP B N 1
ATOM 5586 C CA . ASP B 1 314 ? -4.43 33.625 -0.01 1 96.31 314 ASP B CA 1
ATOM 5587 C C . ASP B 1 314 ? -3.396 34.594 -0.604 1 96.31 314 ASP B C 1
ATOM 5589 O O . ASP B 1 314 ? -2.457 34.156 -1.274 1 96.31 314 ASP B O 1
ATOM 5593 N N . ASP B 1 315 ? -3.584 35.812 -0.373 1 95.88 315 ASP B N 1
ATOM 5594 C CA . ASP B 1 315 ? -2.621 36.781 -0.867 1 95.88 315 ASP B CA 1
ATOM 5595 C C . ASP B 1 315 ? -1.27 36.625 -0.174 1 95.88 315 ASP B C 1
ATOM 5597 O O . ASP B 1 315 ? -0.22 36.781 -0.806 1 95.88 315 ASP B O 1
ATOM 5601 N N . ILE B 1 316 ? -1.329 36.438 1.106 1 96.88 316 ILE B N 1
ATOM 5602 C CA . ILE B 1 316 ? -0.091 36.219 1.85 1 96.88 316 ILE B CA 1
ATOM 5603 C C . ILE B 1 316 ? 0.642 35 1.298 1 96.88 316 ILE B C 1
ATOM 5605 O O . ILE B 1 316 ? 1.862 35.031 1.122 1 96.88 316 ILE B O 1
ATOM 5609 N N . ILE B 1 317 ? -0.053 33.938 0.99 1 97.12 317 ILE B N 1
ATOM 5610 C CA . ILE B 1 317 ? 0.53 32.719 0.427 1 97.12 317 ILE B CA 1
ATOM 5611 C C . ILE B 1 317 ? 1.188 33.062 -0.914 1 97.12 317 ILE B C 1
ATOM 5613 O O . ILE B 1 317 ? 2.303 32.594 -1.188 1 97.12 317 ILE B O 1
ATOM 5617 N N . LYS B 1 318 ? 0.488 33.781 -1.744 1 96.88 318 LYS B N 1
ATOM 5618 C CA . LYS B 1 318 ? 1.054 34.188 -3.027 1 96.88 318 LYS B CA 1
ATOM 5619 C C . LYS B 1 318 ? 2.375 34.938 -2.838 1 96.88 318 LYS B C 1
ATOM 5621 O O . LYS B 1 318 ? 3.334 34.719 -3.578 1 96.88 318 LYS B O 1
ATOM 5626 N N . ILE B 1 319 ? 2.377 35.812 -1.893 1 96.88 319 ILE B N 1
ATOM 5627 C CA . ILE B 1 319 ? 3.568 36.594 -1.604 1 96.88 319 ILE B CA 1
ATOM 5628 C C . ILE B 1 319 ? 4.691 35.688 -1.124 1 96.88 319 ILE B C 1
ATOM 5630 O O . ILE B 1 319 ? 5.836 35.812 -1.571 1 96.88 319 ILE B O 1
ATOM 5634 N N . LEU B 1 320 ? 4.402 34.812 -0.196 1 98 320 LEU B N 1
ATOM 5635 C CA . LEU B 1 320 ? 5.387 33.844 0.305 1 98 320 LEU B CA 1
ATOM 5636 C C . LEU B 1 320 ? 5.938 33 -0.828 1 98 320 LEU B C 1
ATOM 5638 O O . LEU B 1 320 ? 7.152 32.812 -0.935 1 98 320 LEU B O 1
ATOM 5642 N N . HIS B 1 321 ? 5.047 32.5 -1.671 1 98.12 321 HIS B N 1
ATOM 5643 C CA . HIS B 1 321 ? 5.457 31.656 -2.783 1 98.12 321 HIS B CA 1
ATOM 5644 C C . HIS B 1 321 ? 6.387 32.406 -3.734 1 98.12 321 HIS B C 1
ATOM 5646 O O . HIS B 1 321 ? 7.352 31.828 -4.246 1 98.12 321 HIS B O 1
ATOM 5652 N N . ALA B 1 322 ? 6.059 33.656 -3.99 1 97.44 322 ALA B N 1
ATOM 5653 C CA . ALA B 1 322 ? 6.918 34.469 -4.844 1 97.44 322 ALA B CA 1
ATOM 5654 C C . ALA B 1 322 ? 8.328 34.562 -4.273 1 97.44 322 ALA B C 1
ATOM 5656 O O . ALA B 1 322 ? 9.289 34.75 -5.02 1 97.44 322 ALA B O 1
ATOM 5657 N N . GLU B 1 323 ? 8.469 34.469 -2.955 1 97.81 323 GLU B N 1
ATOM 5658 C CA . GLU B 1 323 ? 9.766 34.5 -2.281 1 97.81 323 GLU B CA 1
ATOM 5659 C C . GLU B 1 323 ? 10.398 33.125 -2.213 1 97.81 323 GLU B C 1
ATOM 5661 O O . GLU B 1 323 ? 11.414 32.938 -1.538 1 97.81 323 GLU B O 1
ATOM 5666 N N . ASN B 1 324 ? 9.805 32.062 -2.785 1 97.75 324 ASN B N 1
ATOM 5667 C CA . ASN B 1 324 ? 10.203 30.656 -2.756 1 97.75 324 ASN B CA 1
ATOM 5668 C C . ASN B 1 324 ? 9.992 30.031 -1.377 1 97.75 324 ASN B C 1
ATOM 5670 O O . ASN B 1 324 ? 10.727 29.125 -0.976 1 97.75 324 ASN B O 1
ATOM 5674 N N . ILE B 1 325 ? 9.141 30.625 -0.613 1 98.12 325 ILE B N 1
ATOM 5675 C CA . ILE B 1 325 ? 8.625 30.031 0.618 1 98.12 325 ILE B CA 1
ATOM 5676 C C . ILE B 1 325 ? 7.312 29.312 0.335 1 98.12 325 ILE B C 1
ATOM 5678 O O . ILE B 1 325 ? 6.246 29.938 0.311 1 98.12 325 ILE B O 1
ATOM 5682 N N . LEU B 1 326 ? 7.367 28.016 0.204 1 97.56 326 LEU B N 1
ATOM 5683 C CA . LEU B 1 326 ? 6.203 27.281 -0.275 1 97.56 326 LEU B CA 1
ATOM 5684 C C . LEU B 1 326 ? 5.312 26.859 0.887 1 97.56 326 LEU B C 1
ATOM 5686 O O . LEU B 1 326 ? 5.102 25.656 1.112 1 97.56 326 LEU B O 1
ATOM 5690 N N . ALA B 1 327 ? 4.797 27.859 1.538 1 98.06 327 ALA B N 1
ATOM 5691 C CA . ALA B 1 327 ? 3.828 27.656 2.613 1 98.06 327 ALA B CA 1
ATOM 5692 C C . ALA B 1 327 ? 2.561 26.984 2.092 1 98.06 327 ALA B C 1
ATOM 5694 O O . ALA B 1 327 ? 2.279 27.031 0.892 1 98.06 327 ALA B O 1
ATOM 5695 N N . ARG B 1 328 ? 1.886 26.312 3.018 1 96.88 328 ARG B N 1
ATOM 5696 C CA . ARG B 1 328 ? 0.728 25.531 2.604 1 96.88 328 ARG B CA 1
ATOM 5697 C C . ARG B 1 328 ? -0.546 26.047 3.268 1 96.88 328 ARG B C 1
ATOM 5699 O O . ARG B 1 328 ? -0.491 26.672 4.324 1 96.88 328 ARG B O 1
ATOM 5706 N N . LYS B 1 329 ? -1.684 25.703 2.643 1 95.56 329 LYS B N 1
ATOM 5707 C CA . LYS B 1 329 ? -3.004 26.125 3.111 1 95.56 329 LYS B CA 1
ATOM 5708 C C . LYS B 1 329 ? -3.738 24.953 3.777 1 95.56 329 LYS B C 1
ATOM 5710 O O . LYS B 1 329 ? -4.969 24.906 3.764 1 95.56 329 LYS B O 1
ATOM 5715 N N . TYR B 1 330 ? -3.07 24.109 4.414 1 91.62 330 TYR B N 1
ATOM 5716 C CA . TYR B 1 330 ? -3.742 22.953 4.992 1 91.62 330 TYR B CA 1
ATOM 5717 C C . TYR B 1 330 ? -4.824 23.375 5.977 1 91.62 330 TYR B C 1
ATOM 5719 O O . TYR B 1 330 ? -4.574 24.203 6.859 1 91.62 330 TYR B O 1
ATOM 5727 N N . PHE B 1 331 ? -6.062 22.953 5.961 1 94.31 331 PHE B N 1
ATOM 5728 C CA . PHE B 1 331 ? -6.621 22.109 4.906 1 94.31 331 PHE B CA 1
ATOM 5729 C C . PHE B 1 331 ? -7.711 22.859 4.145 1 94.31 331 PHE B C 1
ATOM 5731 O O . PHE B 1 331 ? -8.805 23.078 4.672 1 94.31 331 PHE B O 1
ATOM 5738 N N . TRP B 1 332 ? -7.406 23.344 3.107 1 93.25 332 TRP B N 1
ATOM 5739 C CA . TRP B 1 332 ? -8.328 24.094 2.256 1 93.25 332 TRP B CA 1
ATOM 5740 C C . TRP B 1 332 ? -8.719 23.266 1.027 1 93.25 332 TRP B C 1
ATOM 5742 O O . TRP B 1 332 ? -7.863 22.641 0.396 1 93.25 332 TRP B O 1
ATOM 5752 N N . PRO B 1 333 ? -10.023 23.328 0.623 1 92.88 333 PRO B N 1
ATOM 5753 C CA . PRO B 1 333 ? -11.164 24.031 1.201 1 92.88 333 PRO B CA 1
ATOM 5754 C C . PRO B 1 333 ? -11.93 23.188 2.213 1 92.88 333 PRO B C 1
ATOM 5756 O O . PRO B 1 333 ? -13.055 23.531 2.596 1 92.88 333 PRO B O 1
ATOM 5759 N N . GLY B 1 334 ? -11.461 22.156 2.725 1 94.88 334 GLY B N 1
ATOM 5760 C CA . GLY B 1 334 ? -12.117 21.109 3.49 1 94.88 334 GLY B CA 1
ATOM 5761 C C . GLY B 1 334 ? -12.602 19.953 2.635 1 94.88 334 GLY B C 1
ATOM 5762 O O . GLY B 1 334 ? -12.961 20.156 1.472 1 94.88 334 GLY B O 1
ATOM 5763 N N . CYS B 1 335 ? -12.648 18.828 3.188 1 96.12 335 CYS B N 1
ATOM 5764 C CA . CYS B 1 335 ? -13 17.625 2.436 1 96.12 335 CYS B CA 1
ATOM 5765 C C . CYS B 1 335 ? -14.398 17.734 1.855 1 96.12 335 CYS B C 1
ATOM 5767 O O . CYS B 1 335 ? -14.648 17.297 0.729 1 96.12 335 CYS B O 1
ATOM 5769 N N . HIS B 1 336 ? -15.336 18.344 2.598 1 95.69 336 HIS B N 1
ATOM 5770 C CA . HIS B 1 336 ? -16.734 18.438 2.209 1 95.69 336 HIS B CA 1
ATOM 5771 C C . HIS B 1 336 ? -16.906 19.281 0.942 1 95.69 336 HIS B C 1
ATOM 5773 O O . HIS B 1 336 ? -17.922 19.156 0.248 1 95.69 336 HIS B O 1
ATOM 5779 N N . ASN B 1 337 ? -15.906 20.078 0.675 1 93.44 337 ASN B N 1
ATOM 5780 C CA . ASN B 1 337 ? -15.992 20.938 -0.491 1 93.44 337 ASN B CA 1
ATOM 5781 C C . ASN B 1 337 ? -15.344 20.312 -1.716 1 93.44 337 ASN B C 1
ATOM 5783 O O . ASN B 1 337 ? -15.375 20.875 -2.809 1 93.44 337 ASN B O 1
ATOM 5787 N N . MET B 1 338 ? -14.742 19.156 -1.583 1 92.5 338 MET B N 1
ATOM 5788 C CA . MET B 1 338 ? -14.164 18.438 -2.715 1 92.5 338 MET B CA 1
ATOM 5789 C C . MET B 1 338 ? -15.242 17.719 -3.521 1 92.5 338 MET B C 1
ATOM 5791 O O . MET B 1 338 ? -16.25 17.297 -2.967 1 92.5 338 MET B O 1
ATOM 5795 N N . LYS B 1 339 ? -15.031 17.516 -4.738 1 89.12 339 LYS B N 1
ATOM 5796 C CA . LYS B 1 339 ? -16.047 17.078 -5.695 1 89.12 339 LYS B CA 1
ATOM 5797 C C . LYS B 1 339 ? -16.703 15.773 -5.234 1 89.12 339 LYS B C 1
ATOM 5799 O O . LYS B 1 339 ? -17.922 15.648 -5.277 1 89.12 339 LYS B O 1
ATOM 5804 N N . PRO B 1 340 ? -15.945 14.781 -4.777 1 89.69 340 PRO B N 1
ATOM 5805 C CA . PRO B 1 340 ? -16.594 13.516 -4.41 1 89.69 340 PRO B CA 1
ATOM 5806 C C . PRO B 1 340 ? -17.578 13.672 -3.256 1 89.69 340 PRO B C 1
ATOM 5808 O O . PRO B 1 340 ? -18.484 12.852 -3.1 1 89.69 340 PRO B O 1
ATOM 5811 N N . TYR B 1 341 ? -17.453 14.758 -2.463 1 92.94 341 TYR B N 1
ATOM 5812 C CA . TYR B 1 341 ? -18.266 14.883 -1.254 1 92.94 341 TYR B CA 1
ATOM 5813 C C . TYR B 1 341 ? -19.234 16.047 -1.363 1 92.94 341 TYR B C 1
ATOM 5815 O O . TYR B 1 341 ? -20.297 16.047 -0.725 1 92.94 341 TYR B O 1
ATOM 5823 N N . ARG B 1 342 ? -18.859 16.984 -2.135 1 90 342 ARG B N 1
ATOM 5824 C CA . ARG B 1 342 ? -19.688 18.172 -2.27 1 90 342 ARG B CA 1
ATOM 5825 C C . ARG B 1 342 ? -21.094 17.828 -2.766 1 90 342 ARG B C 1
ATOM 5827 O O . ARG B 1 342 ? -22.078 18.406 -2.307 1 90 342 ARG B O 1
ATOM 5834 N N . ASN B 1 343 ? -21.109 16.859 -3.709 1 82.19 343 ASN B N 1
ATOM 5835 C CA . ASN B 1 343 ? -22.391 16.5 -4.297 1 82.19 343 ASN B CA 1
ATOM 5836 C C . ASN B 1 343 ? -23.203 15.609 -3.357 1 82.19 343 ASN B C 1
ATOM 5838 O O . ASN B 1 343 ? -24.438 15.562 -3.457 1 82.19 343 ASN B O 1
ATOM 5842 N N . LEU B 1 344 ? -22.547 14.977 -2.502 1 82.06 344 LEU B N 1
ATOM 5843 C CA . LEU B 1 344 ? -23.203 14.07 -1.563 1 82.06 344 LEU B CA 1
ATOM 5844 C C . LEU B 1 344 ? -23.766 14.836 -0.376 1 82.06 344 LEU B C 1
ATOM 5846 O O . LEU B 1 344 ? -24.766 14.422 0.224 1 82.06 344 LEU B O 1
ATOM 5850 N N . TYR B 1 345 ? -23.016 15.93 -0.064 1 84.69 345 TYR B N 1
ATOM 5851 C CA . TYR B 1 345 ? -23.406 16.703 1.104 1 84.69 345 TYR B CA 1
ATOM 5852 C C . TYR B 1 345 ? -23.656 18.172 0.73 1 84.69 345 TYR B C 1
ATOM 5854 O O . TYR B 1 345 ? -22.922 19.062 1.175 1 84.69 345 TYR B O 1
ATOM 5862 N N . ILE B 1 346 ? -24.734 18.484 0.097 1 82.88 346 ILE B N 1
ATOM 5863 C CA . ILE B 1 346 ? -25.016 19.781 -0.485 1 82.88 346 ILE B CA 1
ATOM 5864 C C . ILE B 1 346 ? -25.188 20.828 0.626 1 82.88 346 ILE B C 1
ATOM 5866 O O . ILE B 1 346 ? -24.781 21.969 0.473 1 82.88 346 ILE B O 1
ATOM 5870 N N . ASP B 1 347 ? -25.609 20.391 1.827 1 85.5 347 ASP B N 1
ATOM 5871 C CA . ASP B 1 347 ? -25.891 21.344 2.9 1 85.5 347 ASP B CA 1
ATOM 5872 C C . ASP B 1 347 ? -24.781 21.312 3.959 1 85.5 347 ASP B C 1
ATOM 5874 O O . ASP B 1 347 ? -24.953 21.859 5.051 1 85.5 347 ASP B O 1
ATOM 5878 N N . ALA B 1 348 ? -23.703 20.719 3.625 1 87 348 ALA B N 1
ATOM 5879 C CA . ALA B 1 348 ? -22.656 20.5 4.629 1 87 348 ALA B CA 1
ATOM 5880 C C . ALA B 1 348 ? -22.125 21.828 5.156 1 87 348 ALA B C 1
ATOM 5882 O O . ALA B 1 348 ? -21.797 21.938 6.34 1 87 348 ALA B O 1
ATOM 5883 N N . ASN B 1 349 ? -22.078 22.812 4.355 1 87.75 349 ASN B N 1
ATOM 5884 C CA . ASN B 1 349 ? -21.5 24.094 4.73 1 87.75 349 ASN B CA 1
ATOM 5885 C C . ASN B 1 349 ? -22.281 24.734 5.871 1 87.75 349 ASN B C 1
ATOM 5887 O O . ASN B 1 349 ? -21.719 25.484 6.668 1 87.75 349 ASN B O 1
ATOM 5891 N N . ARG B 1 350 ? -23.531 24.359 6.004 1 90 350 ARG B N 1
ATOM 5892 C CA . ARG B 1 350 ? -24.391 24.953 7.027 1 90 350 ARG B CA 1
ATOM 5893 C C . ARG B 1 350 ? -24 24.469 8.422 1 90 350 ARG B C 1
ATOM 5895 O O . ARG B 1 350 ? -24.172 25.172 9.406 1 90 350 ARG B O 1
ATOM 5902 N N . PHE B 1 351 ? -23.359 23.312 8.453 1 93.06 351 PHE B N 1
ATOM 5903 C CA . PHE B 1 351 ? -23.062 22.719 9.742 1 93.06 351 PHE B CA 1
ATOM 5904 C C . PHE B 1 351 ? -21.562 22.734 10.016 1 93.06 351 PHE B C 1
ATOM 5906 O O . PHE B 1 351 ? -21.125 22.25 11.062 1 93.06 351 PHE B O 1
ATOM 5913 N N . LEU B 1 352 ? -20.828 23.312 9.125 1 97.88 352 LEU B N 1
ATOM 5914 C CA . LEU B 1 352 ? -19.375 23.281 9.242 1 97.88 352 LEU B CA 1
ATOM 5915 C C . LEU B 1 352 ? -18.797 24.688 9.227 1 97.88 352 LEU B C 1
ATOM 5917 O O . LEU B 1 352 ? -17.859 24.969 8.484 1 97.88 352 LEU B O 1
ATOM 5921 N N . LYS B 1 353 ? -19.422 25.562 9.961 1 97.25 353 LYS B N 1
ATOM 5922 C CA . LYS B 1 353 ? -19.062 26.984 9.961 1 97.25 353 LYS B CA 1
ATOM 5923 C C . LYS B 1 353 ? -17.609 27.172 10.398 1 97.25 353 LYS B C 1
ATOM 5925 O O . LYS B 1 353 ? -16.859 27.922 9.766 1 97.25 353 LYS B O 1
ATOM 5930 N N . ASN B 1 354 ? -17.25 26.547 11.508 1 98.12 354 ASN B N 1
ATOM 5931 C CA . ASN B 1 354 ? -15.875 26.703 12 1 98.12 354 ASN B CA 1
ATOM 5932 C C . ASN B 1 354 ? -14.859 26.141 11.016 1 98.12 354 ASN B C 1
ATOM 5934 O O . ASN B 1 354 ? -13.789 26.719 10.828 1 98.12 354 ASN B O 1
ATOM 5938 N N . THR B 1 355 ? -15.172 24.984 10.414 1 98.19 355 THR B N 1
ATOM 5939 C CA . THR B 1 355 ? -14.312 24.406 9.391 1 98.19 355 THR B CA 1
ATOM 5940 C C . THR B 1 355 ? -14.062 25.406 8.258 1 98.19 355 THR B C 1
ATOM 5942 O O . THR B 1 355 ? -12.922 25.641 7.875 1 98.19 355 THR B O 1
ATOM 5945 N N . ASN B 1 356 ? -15.117 26.016 7.738 1 96.75 356 ASN B N 1
ATOM 5946 C CA . ASN B 1 356 ? -15.023 26.984 6.645 1 96.75 356 ASN B CA 1
ATOM 5947 C C . ASN B 1 356 ? -14.203 28.203 7.051 1 96.75 356 ASN B C 1
ATOM 5949 O O . ASN B 1 356 ? -13.375 28.688 6.277 1 96.75 356 ASN B O 1
ATOM 5953 N N . ASP B 1 357 ? -14.461 28.656 8.227 1 96.88 357 ASP B N 1
ATOM 5954 C CA . ASP B 1 357 ? -13.789 29.859 8.703 1 96.88 357 ASP B CA 1
ATOM 5955 C C . ASP B 1 357 ? -12.289 29.609 8.891 1 96.88 357 ASP B C 1
ATOM 5957 O O . ASP B 1 357 ? -11.469 30.391 8.414 1 96.88 357 ASP B O 1
ATOM 5961 N N . VAL B 1 358 ? -11.961 28.562 9.586 1 97.62 358 VAL B N 1
ATOM 5962 C CA . VAL B 1 358 ? -10.562 28.234 9.883 1 97.62 358 VAL B CA 1
ATOM 5963 C C . VAL B 1 358 ? -9.812 27.969 8.578 1 97.62 358 VAL B C 1
ATOM 5965 O O . VAL B 1 358 ? -8.664 28.391 8.422 1 97.62 358 VAL B O 1
ATOM 5968 N N . ALA B 1 359 ? -10.461 27.25 7.633 1 96.75 359 ALA B N 1
ATOM 5969 C CA . ALA B 1 359 ? -9.828 26.891 6.363 1 96.75 359 ALA B CA 1
ATOM 5970 C C . ALA B 1 359 ? -9.391 28.141 5.594 1 96.75 359 ALA B C 1
ATOM 5972 O O . ALA B 1 359 ? -8.422 28.094 4.832 1 96.75 359 ALA B O 1
ATOM 5973 N N . LYS B 1 360 ? -9.969 29.281 5.82 1 96.5 360 LYS B N 1
ATOM 5974 C CA . LYS B 1 360 ? -9.672 30.516 5.102 1 96.5 360 LYS B CA 1
ATOM 5975 C C . LYS B 1 360 ? -8.539 31.281 5.773 1 96.5 360 LYS B C 1
ATOM 5977 O O . LYS B 1 360 ? -8.008 32.25 5.203 1 96.5 360 LYS B O 1
ATOM 5982 N N . ARG B 1 361 ? -8.086 30.812 6.906 1 97.44 361 ARG B N 1
ATOM 5983 C CA . ARG B 1 361 ? -7.215 31.656 7.707 1 97.44 361 ARG B CA 1
ATOM 5984 C C . ARG B 1 361 ? -5.863 31 7.941 1 97.44 361 ARG B C 1
ATOM 5986 O O . ARG B 1 361 ? -4.891 31.656 8.305 1 97.44 361 ARG B O 1
ATOM 5993 N N . VAL B 1 362 ? -5.711 29.719 7.73 1 98 362 VAL B N 1
ATOM 5994 C CA . VAL B 1 362 ? -4.574 28.938 8.211 1 98 362 VAL B CA 1
ATOM 5995 C C . VAL B 1 362 ? -3.461 28.953 7.16 1 98 362 VAL B C 1
ATOM 5997 O O . VAL B 1 362 ? -3.729 28.844 5.961 1 98 362 VAL B O 1
ATOM 6000 N N . ILE B 1 363 ? -2.252 29.141 7.551 1 98.38 363 ILE B N 1
ATOM 6001 C CA . ILE B 1 363 ? -1.028 28.969 6.773 1 98.38 363 ILE B CA 1
ATOM 6002 C C . ILE B 1 363 ? -0.057 28.078 7.535 1 98.38 363 ILE B C 1
ATOM 6004 O O . ILE B 1 363 ? 0.187 28.281 8.727 1 98.38 363 ILE B O 1
ATOM 6008 N N . VAL B 1 364 ? 0.436 27.062 6.914 1 98.38 364 VAL B N 1
ATOM 6009 C CA . VAL B 1 364 ? 1.487 26.234 7.488 1 98.38 364 VAL B CA 1
ATOM 6010 C C . VAL B 1 364 ? 2.842 26.641 6.906 1 98.38 364 VAL B C 1
ATOM 6012 O O . VAL B 1 364 ? 3.014 26.672 5.688 1 98.38 364 VAL B O 1
ATOM 6015 N N . LEU B 1 365 ? 3.789 26.938 7.707 1 98.69 365 LEU B N 1
ATOM 6016 C CA . LEU B 1 365 ? 5.098 27.438 7.301 1 98.69 365 LEU B CA 1
ATOM 6017 C C . LEU B 1 365 ? 6.129 26.328 7.289 1 98.69 365 LEU B C 1
ATOM 6019 O O . LEU B 1 365 ? 5.934 25.281 7.93 1 98.69 365 LEU B O 1
ATOM 6023 N N . PRO B 1 366 ? 7.219 26.516 6.523 1 98.19 366 PRO B N 1
ATOM 6024 C CA . PRO B 1 366 ? 8.289 25.516 6.488 1 98.19 366 PRO B CA 1
ATOM 6025 C C . PRO B 1 366 ? 8.945 25.312 7.852 1 98.19 366 PRO B C 1
ATOM 6027 O O . PRO B 1 366 ? 9.047 26.25 8.641 1 98.19 366 PRO B O 1
ATOM 6030 N N . ASN B 1 367 ? 9.352 24.109 8.094 1 97.38 367 ASN B N 1
ATOM 6031 C CA . ASN B 1 367 ? 10.086 23.672 9.281 1 97.38 367 ASN B CA 1
ATOM 6032 C C . ASN B 1 367 ? 11.133 22.625 8.93 1 97.38 367 ASN B C 1
ATOM 6034 O O . ASN B 1 367 ? 11.234 22.203 7.777 1 97.38 367 ASN B O 1
ATOM 6038 N N . GLY B 1 368 ? 12.031 22.359 9.945 1 93.94 368 GLY B N 1
ATOM 6039 C CA . GLY B 1 368 ? 12.961 21.266 9.734 1 93.94 368 GLY B CA 1
ATOM 6040 C C . GLY B 1 368 ? 14.414 21.672 9.891 1 93.94 368 GLY B C 1
ATOM 6041 O O . GLY B 1 368 ? 14.711 22.844 10.164 1 93.94 368 GLY B O 1
ATOM 6042 N N . TYR B 1 369 ? 15.281 20.75 9.594 1 90.75 369 TYR B N 1
ATOM 6043 C CA . TYR B 1 369 ? 16.703 20.875 9.875 1 90.75 369 TYR B CA 1
ATOM 6044 C C . TYR B 1 369 ? 17.375 21.828 8.914 1 90.75 369 TYR B C 1
ATOM 6046 O O . TYR B 1 369 ? 18.438 22.391 9.219 1 90.75 369 TYR B O 1
ATOM 6054 N N . HIS B 1 370 ? 16.797 22.031 7.871 1 91.44 370 HIS B N 1
ATOM 6055 C CA . HIS B 1 370 ? 17.453 22.844 6.832 1 91.44 370 HIS B CA 1
ATOM 6056 C C . HIS B 1 370 ? 17.266 24.328 7.098 1 91.44 370 HIS B C 1
ATOM 6058 O O . HIS B 1 370 ? 17.891 25.156 6.441 1 91.44 370 HIS B O 1
ATOM 6064 N N . LEU B 1 371 ? 16.453 24.688 8.039 1 95.94 371 LEU B N 1
ATOM 6065 C CA . LEU B 1 371 ? 16.141 26.078 8.305 1 95.94 371 LEU B CA 1
ATOM 6066 C C . LEU B 1 371 ? 17.094 26.656 9.359 1 95.94 371 LEU B C 1
ATOM 6068 O O . LEU B 1 371 ? 17.172 26.141 10.477 1 95.94 371 LEU B O 1
ATOM 6072 N N . SER B 1 372 ? 17.766 27.719 9 1 96.38 372 SER B N 1
ATOM 6073 C CA . SER B 1 372 ? 18.547 28.484 9.961 1 96.38 372 SER B CA 1
ATOM 6074 C C . SER B 1 372 ? 17.703 29.578 10.602 1 96.38 372 SER B C 1
ATOM 6076 O O . SER B 1 372 ? 16.594 29.875 10.141 1 96.38 372 SER B O 1
ATOM 6078 N N . GLU B 1 373 ? 18.25 30.141 11.641 1 97.19 373 GLU B N 1
ATOM 6079 C CA . GLU B 1 373 ? 17.547 31.25 12.289 1 97.19 373 GLU B CA 1
ATOM 6080 C C . GLU B 1 373 ? 17.328 32.406 11.32 1 97.19 373 GLU B C 1
ATOM 6082 O O . GLU B 1 373 ? 16.266 33.031 11.305 1 97.19 373 GLU B O 1
ATOM 6087 N N . SER B 1 374 ? 18.344 32.719 10.531 1 97.06 374 SER B N 1
ATOM 6088 C CA . SER B 1 374 ? 18.25 33.812 9.578 1 97.06 374 SER B CA 1
ATOM 6089 C C . SER B 1 374 ? 17.141 33.562 8.555 1 97.06 374 SER B C 1
ATOM 6091 O O . SER B 1 374 ? 16.453 34.5 8.125 1 97.06 374 SER B O 1
ATOM 6093 N N . MET B 1 375 ? 17.016 32.312 8.125 1 97.38 375 MET B N 1
ATOM 6094 C CA . MET B 1 375 ? 15.953 31.969 7.184 1 97.38 375 MET B CA 1
ATOM 6095 C C . MET B 1 375 ? 14.578 32.188 7.809 1 97.38 375 MET B C 1
ATOM 6097 O O . MET B 1 375 ? 13.688 32.75 7.172 1 97.38 375 MET B O 1
ATOM 6101 N N . ILE B 1 376 ? 14.422 31.766 9.07 1 98.12 376 ILE B N 1
ATOM 6102 C CA . ILE B 1 376 ? 13.156 31.922 9.773 1 98.12 376 ILE B CA 1
ATOM 6103 C C . ILE B 1 376 ? 12.844 33.406 9.961 1 98.12 376 ILE B C 1
ATOM 6105 O O . ILE B 1 376 ? 11.703 33.844 9.766 1 98.12 376 ILE B O 1
ATOM 6109 N N . GLU B 1 377 ? 13.859 34.188 10.305 1 97.12 377 GLU B N 1
ATOM 6110 C CA . GLU B 1 377 ? 13.68 35.625 10.422 1 97.12 377 GLU B CA 1
ATOM 6111 C C . GLU B 1 377 ? 13.188 36.219 9.109 1 97.12 377 GLU B C 1
ATOM 6113 O O . GLU B 1 377 ? 12.305 37.094 9.109 1 97.12 377 GLU B O 1
ATOM 6118 N N . THR B 1 378 ? 13.781 35.781 8.055 1 97.06 378 THR B N 1
ATOM 6119 C CA . THR B 1 378 ? 13.391 36.281 6.734 1 97.06 378 THR B CA 1
ATOM 6120 C C . THR B 1 378 ? 11.945 35.906 6.43 1 97.06 378 THR B C 1
ATOM 6122 O O . THR B 1 378 ? 11.18 36.75 5.93 1 97.06 378 THR B O 1
ATOM 6125 N N . ILE B 1 379 ? 11.539 34.656 6.676 1 98 379 ILE B N 1
ATOM 6126 C CA . ILE B 1 379 ? 10.164 34.219 6.461 1 98 379 ILE B CA 1
ATOM 6127 C C . ILE B 1 379 ? 9.211 35.125 7.238 1 98 379 ILE B C 1
ATOM 6129 O O . ILE B 1 379 ? 8.211 35.594 6.684 1 98 379 ILE B O 1
ATOM 6133 N N . CYS B 1 380 ? 9.523 35.438 8.469 1 97.69 380 CYS B N 1
ATOM 6134 C CA . CYS B 1 380 ? 8.672 36.25 9.32 1 97.69 380 CYS B CA 1
ATOM 6135 C C . CYS B 1 380 ? 8.641 37.719 8.844 1 97.69 380 CYS B C 1
ATOM 6137 O O . CYS B 1 380 ? 7.613 38.375 8.953 1 97.69 380 CYS B O 1
ATOM 6139 N N . SER B 1 381 ? 9.758 38.188 8.312 1 96.19 381 SER B N 1
ATOM 6140 C CA . SER B 1 381 ? 9.805 39.562 7.766 1 96.19 381 SER B CA 1
ATOM 6141 C C . SER B 1 381 ? 8.883 39.688 6.555 1 96.19 381 SER B C 1
ATOM 6143 O O . SER B 1 381 ? 8.227 40.719 6.383 1 96.19 381 SER B O 1
ATOM 6145 N N . VAL B 1 382 ? 8.898 38.656 5.723 1 96.5 382 VAL B N 1
ATOM 6146 C CA . VAL B 1 382 ? 8.008 38.656 4.566 1 96.5 382 VAL B CA 1
ATOM 6147 C C . VAL B 1 382 ? 6.559 38.719 5.035 1 96.5 382 VAL B C 1
ATOM 6149 O O . VAL B 1 382 ? 5.77 39.5 4.488 1 96.5 382 VAL B O 1
ATOM 6152 N N . ILE B 1 383 ? 6.215 37.969 6.047 1 97.12 383 ILE B N 1
ATOM 6153 C CA . ILE B 1 383 ? 4.859 37.969 6.582 1 97.12 383 ILE B CA 1
ATOM 6154 C C . ILE B 1 383 ? 4.523 39.312 7.168 1 97.12 383 ILE B C 1
ATOM 6156 O O . ILE B 1 383 ? 3.426 39.844 6.957 1 97.12 383 ILE B O 1
ATOM 6160 N N . LYS B 1 384 ? 5.457 39.906 7.859 1 95.56 384 LYS B N 1
ATOM 6161 C CA . LYS B 1 384 ? 5.262 41.219 8.461 1 95.56 384 LYS B CA 1
ATOM 6162 C C . LYS B 1 384 ? 4.93 42.281 7.395 1 95.56 384 LYS B C 1
ATOM 6164 O O . LYS B 1 384 ? 3.982 43.031 7.551 1 95.56 384 LYS B O 1
ATOM 6169 N N . ILE B 1 385 ? 5.664 42.25 6.328 1 93.94 385 ILE B N 1
ATOM 6170 C CA . ILE B 1 385 ? 5.449 43.219 5.262 1 93.94 385 ILE B CA 1
ATOM 6171 C C . ILE B 1 385 ? 4.133 42.906 4.543 1 93.94 385 ILE B C 1
ATOM 6173 O O . ILE B 1 385 ? 3.391 43.812 4.184 1 93.94 385 ILE B O 1
ATOM 6177 N N . ALA B 1 386 ? 3.91 41.625 4.34 1 93.5 386 ALA B N 1
ATOM 6178 C CA . ALA B 1 386 ? 2.707 41.188 3.623 1 93.5 386 ALA B CA 1
ATOM 6179 C C . ALA B 1 386 ? 1.447 41.656 4.359 1 93.5 386 ALA B C 1
ATOM 6181 O O . ALA B 1 386 ? 0.401 41.844 3.738 1 93.5 386 ALA B O 1
ATOM 6182 N N . THR B 1 387 ? 1.542 41.719 5.609 1 92.56 387 THR B N 1
ATOM 6183 C CA . THR B 1 387 ? 0.352 42.062 6.387 1 92.56 387 THR B CA 1
ATOM 6184 C C . THR B 1 387 ? 0.332 43.531 6.738 1 92.56 387 THR B C 1
ATOM 6186 O O . THR B 1 387 ? -0.581 44 7.422 1 92.56 387 THR B O 1
ATOM 6189 N N . SER B 1 388 ? 1.498 44.062 6.242 1 82.5 388 SER B N 1
ATOM 6190 C CA . SER B 1 388 ? 1.554 45.5 6.457 1 82.5 388 SER B CA 1
ATOM 6191 C C . SER B 1 388 ? 0.75 46.25 5.398 1 82.5 388 SER B C 1
ATOM 6193 O O . SER B 1 388 ? 0.604 45.781 4.27 1 82.5 388 SER B O 1
ATOM 6195 N N . ASN B 1 389 ? 0.072 47.375 5.605 1 72.88 389 ASN B N 1
ATOM 6196 C CA . ASN B 1 389 ? -0.805 48.219 4.824 1 72.88 389 ASN B CA 1
ATOM 6197 C C . ASN B 1 389 ? -1.276 47.531 3.545 1 72.88 389 ASN B C 1
ATOM 6199 O O . ASN B 1 389 ? -0.78 46.469 3.193 1 72.88 389 ASN B O 1
ATOM 6203 N N . LYS B 1 390 ? -2.203 47.938 2.695 1 69.69 390 LYS B N 1
ATOM 6204 C CA . LYS B 1 390 ? -2.838 47.375 1.509 1 69.69 390 LYS B CA 1
ATOM 6205 C C . LYS B 1 390 ? -1.801 47.031 0.445 1 69.69 390 LYS B C 1
ATOM 6207 O O . LYS B 1 390 ? -1.182 47.938 -0.141 1 69.69 390 LYS B O 1
ATOM 6212 N N . ILE B 1 391 ? -1.256 45.75 0.456 1 68.25 391 ILE B N 1
ATOM 6213 C CA . ILE B 1 391 ? -0.237 45.281 -0.469 1 68.25 391 ILE B CA 1
ATOM 6214 C C . ILE B 1 391 ? -0.777 45.312 -1.896 1 68.25 391 ILE B C 1
ATOM 6216 O O . ILE B 1 391 ? -0.071 45.719 -2.824 1 68.25 391 ILE B O 1
ATOM 6220 N N . PHE B 1 392 ? -1.994 44.875 -2.02 1 69.94 392 PHE B N 1
ATOM 6221 C CA . PHE B 1 392 ? -2.564 44.906 -3.361 1 69.94 392 PHE B CA 1
ATOM 6222 C C . PHE B 1 392 ? -3.551 46.062 -3.484 1 69.94 392 PHE B C 1
ATOM 6224 O O . PHE B 1 392 ? -4.176 46.469 -2.5 1 69.94 392 PHE B O 1
#

Organism: Hydrogenophilus thermoluteolus (NCBI:txid297)

Secondary structure (DSSP, 8-state):
-----SGGGSGGGTSPPS-SS-EESSPPP---HHHHHHHHHHHHHHT--SSS-HHHHHHHHHHHHHHT-SEEEEES-HHHHHHHHHHHTT--SEEEEESSS-HHHHHHHHHTT-EEEEE-B-TTT-SBPHHHHHHH--TTEEEEEEE-BTTB---HHHHHHHHHHTT-EEEEE-TT-TT-EETTEETTSSSSEEEEE--TTSSS--SS-EEEEES-HHHHHHHHHHHBTTEEETTEE-S---B-PPPHHHHHHHHHHHHTHHHHHHHHHHHHHHHHHHHTT-TTEEE----TTS------EEEEE-TT-SS-HHHHHHHHHHTTEE-B-TT-S-GGGSHHHHTT-TTHHHH-HHHHHHHTTEEEEP-STT--HHHHHHHHHHHHHHTSS---/-----SGGGSGGGTSPPS-SS-EESSPPP---HHHHHHHHHHHHHHT--SSS-HHHHHHHHHHHHHHT-SEEEEES-HHHHHHHHHHHTT--SEEEEESSS-HHHHHHHHHTT-EEEEE-B-TTT-SBPHHHHHHH--TTEEEEEEE-BTTB---HHHHHHHHHHTT-EEEEE-TT-TT-EETTEETTSSSSEEEEE--TTSSS--SS-EEEEES-HHHHHHHHHHHBTTEEETTEE-S---B-PPPHHHHHHHHHHHHTHHHHHHHHHHHHHHHHHHHTTSTTEEE----TTS------EEEEE-TT-SS-HHHHHHHHHHTTEE-B--S-S-GGGSHHHHTT-TTHHHH-HHHHHHHTTEEEEP-STT--HHHHHHHHHHHHHHTSS---

InterPro domains:
  IPR000653 DegT/DnrJ/EryC1/StrS aminotransferase [PF01041] (34-383)
  IPR000653 DegT/DnrJ/EryC1/StrS aminotransferase [PIRSF000390] (21-384)
  IPR000653 DegT/DnrJ/EryC1/StrS aminotransferase [PTHR30244] (25-384)
  IPR000653 DegT/DnrJ/EryC1/StrS aminotransferase [cd00616] (42-384)
  IPR015421 Pyridoxal phosphate-dependent transferase, major domain [G3DSA:3.40.640.10] (23-390)
  IPR015424 Pyridoxal phosphate-dependent transferase [SSF53383] (22-384)

Nearest PDB structures (foldseek):
  2po3-assembly1_B  TM=9.589E-01  e=3.344E-45  Streptomyces venezuelae
  7b0d-assembly1_B  TM=9.409E-01  e=1.501E-33  Archaeoglobus veneficus SNP6
  3nu7-assembly1_B  TM=9.485E-01  e=3.749E-33  Pseudomonas aeruginosa
  3nys-assembly1_A  TM=9.237E-01  e=2.512E-33  Pseudomonas aeruginosa PAO1
  3frk-assembly1_B  TM=9.307E-01  e=1.612E-30  Thermoanaerobacterium thermosaccharolyticum